Protein AF-A0A370BX02-F1 (afdb_monomer_lite)

Structure (mmCIF, N/CA/C/O backbone):
data_AF-A0A370BX02-F1
#
_entry.id   AF-A0A370BX02-F1
#
loop_
_atom_site.group_PDB
_atom_site.id
_atom_site.type_symbol
_atom_site.label_atom_id
_atom_site.label_alt_id
_atom_site.label_comp_id
_atom_site.labe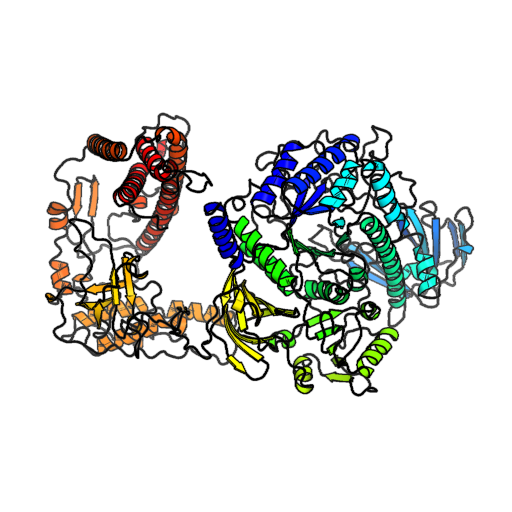l_asym_id
_atom_site.label_entity_id
_atom_site.label_seq_id
_atom_site.pdbx_PDB_ins_code
_atom_site.Cartn_x
_atom_site.Cartn_y
_atom_site.Cartn_z
_atom_site.occupancy
_atom_site.B_iso_or_equiv
_atom_site.auth_seq_id
_atom_site.auth_comp_id
_atom_site.auth_asym_id
_atom_site.auth_atom_id
_atom_site.pdbx_PDB_model_num
ATOM 1 N N . MET A 1 1 ? -16.563 -42.519 28.037 1.00 35.38 1 MET A N 1
ATOM 2 C CA . MET A 1 1 ? -17.013 -41.980 26.730 1.00 35.38 1 MET A CA 1
ATOM 3 C C . MET A 1 1 ? -17.790 -40.661 26.828 1.00 35.38 1 MET A C 1
ATOM 5 O O . MET A 1 1 ? -18.032 -40.059 25.797 1.00 35.38 1 MET A O 1
ATOM 9 N N . THR A 1 2 ? -18.139 -40.159 28.018 1.00 36.78 2 THR A N 1
ATOM 10 C CA . THR A 1 2 ? -19.047 -39.003 28.189 1.00 36.78 2 THR A CA 1
ATOM 11 C C . THR A 1 2 ? -18.362 -37.663 28.509 1.00 36.78 2 THR A C 1
ATOM 13 O O . THR A 1 2 ? -18.958 -36.626 28.247 1.00 36.78 2 THR A O 1
ATOM 16 N N . LEU A 1 3 ? -17.102 -37.643 28.977 1.00 26.48 3 LEU A N 1
ATOM 17 C CA . LEU A 1 3 ? -16.365 -36.387 29.235 1.00 26.48 3 LEU A CA 1
ATOM 18 C C . LEU A 1 3 ? -15.727 -35.763 27.975 1.00 26.48 3 LEU A C 1
ATOM 20 O O . LEU A 1 3 ? -15.732 -34.544 27.829 1.00 26.48 3 LEU A O 1
ATOM 24 N N . SER A 1 4 ? -15.242 -36.575 27.025 1.00 26.80 4 SER A N 1
ATOM 25 C CA . SER A 1 4 ? -14.606 -36.058 25.796 1.00 26.80 4 SER A CA 1
ATOM 26 C C . SER A 1 4 ? -15.608 -35.482 24.786 1.00 26.80 4 SER A C 1
ATOM 28 O O . SER A 1 4 ? -15.252 -34.630 23.975 1.00 26.80 4 SER A O 1
ATOM 30 N N . LEU A 1 5 ? -16.879 -35.893 24.862 1.00 26.78 5 LEU A N 1
ATOM 31 C CA . LEU A 1 5 ? -17.982 -35.312 24.089 1.00 26.78 5 LEU A CA 1
ATOM 32 C C . LEU A 1 5 ? -18.408 -33.936 24.626 1.00 26.78 5 LEU A C 1
ATOM 34 O O . LEU A 1 5 ? -18.742 -33.061 23.830 1.00 26.78 5 LEU A O 1
ATOM 38 N N . PHE A 1 6 ? -18.328 -33.716 25.943 1.00 28.06 6 PHE A N 1
ATOM 39 C CA . PHE A 1 6 ? -18.701 -32.445 26.574 1.00 28.06 6 PHE A CA 1
ATOM 40 C C . PHE A 1 6 ? -17.624 -31.365 26.366 1.00 28.06 6 PHE A C 1
ATOM 42 O O . PHE A 1 6 ? -17.943 -30.237 26.000 1.00 28.06 6 PHE A O 1
ATOM 49 N N . GLN A 1 7 ? -16.337 -31.728 26.460 1.00 29.47 7 GLN A N 1
ATOM 50 C CA . GLN A 1 7 ? -15.224 -30.825 26.118 1.00 29.47 7 GLN A CA 1
ATOM 51 C C . GLN A 1 7 ? -15.184 -30.474 24.620 1.00 29.47 7 GLN A C 1
ATOM 53 O O . GLN A 1 7 ? -14.936 -29.323 24.270 1.00 29.47 7 GLN A O 1
ATOM 58 N N . ARG A 1 8 ? -15.535 -31.413 23.724 1.00 27.91 8 ARG A N 1
ATOM 59 C CA . ARG A 1 8 ? -15.701 -31.120 22.285 1.00 27.91 8 ARG A CA 1
ATOM 60 C C . ARG A 1 8 ? -16.904 -30.222 21.977 1.00 27.91 8 ARG A C 1
ATOM 62 O O . ARG A 1 8 ? -16.869 -29.518 20.973 1.00 27.91 8 ARG A O 1
ATOM 69 N N . GLN A 1 9 ? -17.957 -30.228 22.799 1.00 27.72 9 GLN A N 1
ATOM 70 C CA . GLN A 1 9 ? -19.105 -29.323 22.640 1.00 27.72 9 GLN A CA 1
ATOM 71 C C . GLN A 1 9 ? -18.839 -27.911 23.180 1.00 27.72 9 GLN A C 1
ATOM 73 O O . GLN A 1 9 ? -19.318 -26.953 22.579 1.00 27.72 9 GLN A O 1
ATOM 78 N N . ILE A 1 10 ? -18.055 -27.768 24.254 1.00 30.91 10 ILE A N 1
ATOM 79 C CA . ILE A 1 10 ? -17.647 -26.458 24.792 1.00 30.91 10 ILE A CA 1
ATOM 80 C C . ILE A 1 10 ? -16.634 -25.784 23.855 1.00 30.91 10 ILE A C 1
ATOM 82 O O . ILE A 1 10 ? -16.853 -24.640 23.464 1.00 30.91 10 ILE A O 1
ATOM 86 N N . ALA A 1 11 ? -15.633 -26.525 23.363 1.00 28.28 11 ALA A N 1
ATOM 87 C CA . ALA A 1 11 ? -14.709 -26.022 22.343 1.00 28.28 11 ALA A CA 1
ATOM 88 C C . ALA A 1 11 ? -15.437 -25.644 21.039 1.00 28.28 11 ALA A C 1
ATOM 90 O O . ALA A 1 11 ? -15.126 -24.625 20.439 1.00 28.28 11 ALA A O 1
ATOM 91 N N . LYS A 1 12 ? -16.474 -26.392 20.625 1.00 27.23 12 LYS A N 1
ATOM 92 C CA . LYS A 1 12 ? -17.313 -26.016 19.471 1.00 27.23 12 LYS A CA 1
ATOM 93 C C . LYS A 1 12 ? -18.150 -24.752 19.695 1.00 27.23 12 LYS A C 1
ATOM 95 O O . LYS A 1 12 ? -18.431 -24.074 18.716 1.00 27.23 12 LYS A O 1
ATOM 100 N N . ARG A 1 13 ? -18.545 -24.426 20.933 1.00 28.53 13 ARG A N 1
ATOM 101 C CA . ARG A 1 13 ? -19.316 -23.207 21.246 1.00 28.53 13 ARG A CA 1
ATOM 102 C C . ARG A 1 13 ? -18.444 -21.949 21.322 1.00 28.53 13 ARG A C 1
ATOM 104 O O . ARG A 1 13 ? -18.872 -20.914 20.827 1.00 28.53 13 ARG A O 1
ATOM 111 N N . GLU A 1 14 ? -17.223 -22.025 21.854 1.00 29.59 14 GLU A N 1
ATOM 112 C CA . GLU A 1 14 ? -16.272 -20.893 21.811 1.00 29.59 14 GLU A CA 1
ATOM 113 C C . GLU A 1 14 ? -15.730 -20.641 20.396 1.00 29.59 14 GLU A C 1
ATOM 115 O O . GLU A 1 14 ? -15.599 -19.496 19.966 1.00 29.59 14 GLU A O 1
ATOM 120 N N . VAL A 1 15 ? -15.523 -21.710 19.623 1.00 34.94 15 VAL A N 1
ATOM 121 C CA . VAL A 1 15 ? -15.152 -21.643 18.200 1.00 34.94 15 VAL A CA 1
ATOM 122 C C . VAL A 1 15 ? -16.305 -21.131 17.317 1.00 34.94 15 VAL A C 1
ATOM 124 O O . VAL A 1 15 ? -16.055 -20.593 16.245 1.00 34.94 15 VAL A O 1
ATOM 127 N N . GLN A 1 16 ? -17.563 -21.224 17.767 1.00 34.34 16 GLN A N 1
ATOM 128 C CA . GLN A 1 16 ? -18.722 -20.661 17.059 1.00 34.34 16 GLN A CA 1
ATOM 129 C C . GLN A 1 16 ? -18.902 -19.149 17.259 1.00 34.34 16 GLN A C 1
ATOM 131 O O . GLN A 1 16 ? -19.553 -18.531 16.428 1.00 34.34 16 GLN A O 1
ATOM 136 N N . ASN A 1 17 ? -18.330 -18.519 18.291 1.00 40.81 17 ASN A N 1
ATOM 137 C CA . ASN A 1 17 ? -18.466 -17.064 18.497 1.00 40.81 17 ASN A CA 1
ATOM 138 C C . ASN A 1 17 ? -17.300 -16.247 17.921 1.00 40.81 17 ASN A C 1
ATOM 140 O O . ASN A 1 17 ? -17.498 -15.087 17.555 1.00 40.81 17 ASN A O 1
ATOM 144 N N . ASN A 1 18 ? -16.127 -16.861 17.765 1.00 42.94 18 ASN A N 1
ATOM 145 C CA . ASN A 1 18 ? -14.965 -16.254 17.124 1.00 42.94 18 ASN A CA 1
ATOM 146 C C . ASN A 1 18 ? -14.887 -16.682 15.658 1.00 42.94 18 ASN A C 1
ATOM 148 O O . ASN A 1 18 ? -14.786 -17.871 15.360 1.00 42.94 18 ASN A O 1
ATOM 152 N N . PHE A 1 19 ? -14.868 -15.731 14.724 1.00 51.62 19 PHE A N 1
ATOM 153 C CA . PHE A 1 19 ? -14.589 -16.054 13.325 1.00 51.62 19 PHE A CA 1
ATOM 154 C C . PHE A 1 19 ? -13.078 -16.298 13.150 1.00 51.62 19 PHE A C 1
ATOM 156 O O . PHE A 1 19 ? -12.343 -15.398 12.765 1.00 51.62 19 PHE A O 1
ATOM 163 N N . ARG A 1 20 ? -12.596 -17.489 13.542 1.00 41.66 20 ARG A N 1
ATOM 164 C CA . ARG A 1 20 ? -11.172 -17.890 13.475 1.00 41.66 20 ARG A CA 1
ATOM 165 C C . ARG A 1 20 ? -10.855 -18.966 12.433 1.00 41.66 20 ARG A C 1
ATOM 167 O O . ARG A 1 20 ? -9.690 -19.179 12.145 1.00 41.66 20 ARG A O 1
ATOM 174 N N . ILE A 1 21 ? -11.850 -19.663 11.884 1.00 36.03 21 ILE A N 1
ATOM 175 C CA . ILE A 1 21 ? -11.594 -20.981 11.271 1.00 36.03 21 ILE A CA 1
ATOM 176 C C . ILE A 1 21 ? -11.013 -20.905 9.846 1.00 36.03 21 ILE A C 1
ATOM 178 O O . ILE A 1 21 ? -10.397 -21.873 9.434 1.00 36.03 21 ILE A O 1
ATOM 182 N N . ASN A 1 22 ? -11.122 -19.780 9.127 1.00 42.06 22 ASN A N 1
ATOM 183 C CA . ASN A 1 22 ? -10.590 -19.613 7.760 1.00 42.06 22 ASN A CA 1
ATOM 184 C C . ASN A 1 22 ? -10.133 -18.157 7.508 1.00 42.06 22 ASN A C 1
ATOM 186 O O . ASN A 1 22 ? -10.626 -17.501 6.589 1.00 42.06 22 ASN A O 1
ATOM 190 N N . ILE A 1 23 ? -9.293 -17.587 8.378 1.00 55.75 23 ILE A N 1
ATOM 191 C CA . ILE A 1 23 ? -8.802 -16.212 8.185 1.00 55.75 23 ILE A CA 1
ATOM 192 C C . ILE A 1 23 ? -7.675 -16.231 7.140 1.00 55.75 23 ILE A C 1
ATOM 194 O O . ILE A 1 23 ? -6.760 -17.043 7.248 1.00 55.75 23 ILE A O 1
ATOM 198 N N . ILE A 1 24 ? -7.744 -15.349 6.136 1.00 61.44 24 ILE A N 1
ATOM 199 C CA . ILE A 1 24 ? -6.665 -15.186 5.153 1.00 61.44 24 ILE A CA 1
ATOM 200 C C . ILE A 1 24 ? -5.444 -14.576 5.847 1.00 61.44 24 ILE A C 1
ATOM 202 O O . ILE A 1 24 ? -5.585 -13.529 6.488 1.00 61.44 24 ILE A O 1
ATOM 206 N N . PRO A 1 25 ? -4.267 -15.202 5.721 1.00 67.50 25 PRO A N 1
ATOM 207 C CA . PRO A 1 25 ? -3.107 -14.821 6.505 1.00 67.50 25 PRO A CA 1
ATOM 208 C C . PRO A 1 25 ? -2.497 -13.486 6.077 1.00 67.50 25 PRO A C 1
ATOM 210 O O . PRO A 1 25 ? -2.468 -13.159 4.890 1.00 67.50 25 PRO A O 1
ATOM 213 N N . THR A 1 26 ? -1.993 -12.711 7.039 1.00 76.44 26 THR A N 1
ATOM 214 C CA . THR A 1 26 ? -0.966 -11.691 6.769 1.00 76.44 26 THR A CA 1
ATOM 215 C C . THR A 1 26 ? 0.343 -12.401 6.431 1.00 76.44 26 THR A C 1
ATOM 217 O O . THR A 1 26 ? 0.683 -13.398 7.081 1.00 76.44 26 THR A O 1
ATOM 220 N N . LEU A 1 27 ? 1.050 -11.902 5.417 1.00 83.88 27 LEU A N 1
ATOM 221 C CA . LEU A 1 27 ? 2.333 -12.444 4.972 1.00 83.88 27 LEU A CA 1
ATOM 222 C C . LEU A 1 27 ? 3.470 -11.516 5.392 1.00 83.88 27 LEU A C 1
ATOM 224 O O . LEU A 1 27 ? 3.267 -10.318 5.597 1.00 83.88 27 LEU A O 1
ATOM 228 N N . PHE A 1 28 ? 4.664 -12.084 5.487 1.00 85.25 28 PHE A N 1
ATOM 229 C CA . PHE A 1 28 ? 5.915 -11.350 5.631 1.00 85.25 28 PHE A CA 1
ATOM 230 C C . PHE A 1 28 ? 6.824 -11.686 4.462 1.00 85.25 28 PHE A C 1
ATOM 232 O O . PHE A 1 28 ? 6.958 -12.862 4.125 1.00 85.25 28 PHE A O 1
ATOM 239 N N . TYR A 1 29 ? 7.522 -10.690 3.932 1.00 80.31 29 TYR A N 1
ATOM 240 C CA . TYR A 1 29 ? 8.796 -10.966 3.282 1.00 80.31 29 TYR A CA 1
ATOM 241 C C . TYR A 1 29 ? 9.764 -11.518 4.326 1.00 80.31 29 TYR A C 1
ATOM 243 O O . TYR A 1 29 ? 9.875 -10.947 5.406 1.00 80.31 29 TYR A O 1
ATOM 251 N N . ILE A 1 30 ? 10.463 -12.610 4.036 1.00 85.50 30 ILE A N 1
ATOM 252 C CA . ILE A 1 30 ? 11.572 -13.101 4.857 1.00 85.50 30 ILE A CA 1
ATOM 253 C C . ILE A 1 30 ? 12.849 -12.934 4.049 1.00 85.50 30 ILE A C 1
ATOM 255 O O . ILE A 1 30 ? 13.083 -13.646 3.071 1.00 85.50 30 ILE A O 1
ATOM 259 N N . TYR A 1 31 ? 13.677 -11.993 4.491 1.00 86.06 31 TYR A N 1
ATOM 260 C CA . TYR A 1 31 ? 14.914 -11.629 3.824 1.00 86.06 31 TYR A CA 1
ATOM 261 C C . TYR A 1 31 ? 16.093 -12.408 4.395 1.00 86.06 31 TYR A C 1
ATOM 263 O O . TYR A 1 31 ? 16.469 -12.246 5.563 1.00 86.06 31 TYR A O 1
ATOM 271 N N . ILE A 1 32 ? 16.723 -13.203 3.534 1.00 89.44 32 ILE A N 1
ATOM 272 C CA . ILE A 1 32 ? 18.029 -13.807 3.798 1.00 89.44 32 ILE A CA 1
ATOM 273 C C . ILE A 1 32 ? 19.090 -13.102 2.957 1.00 89.44 32 ILE A C 1
ATOM 275 O O . ILE A 1 32 ? 18.856 -12.764 1.798 1.00 89.44 32 ILE A O 1
ATOM 279 N N . SER A 1 33 ? 20.263 -12.874 3.543 1.00 83.31 33 SER A N 1
ATOM 280 C CA . SER A 1 33 ? 21.384 -12.240 2.851 1.00 83.31 33 SER A CA 1
ATOM 281 C C . SER A 1 33 ? 21.959 -13.133 1.758 1.00 83.31 33 SER A C 1
ATOM 283 O O . SER A 1 33 ? 22.195 -12.655 0.657 1.00 83.31 33 SER A O 1
ATOM 285 N N . ASP A 1 34 ? 22.203 -14.407 2.077 1.00 88.25 34 ASP A N 1
ATOM 286 C CA . ASP A 1 34 ? 22.691 -15.456 1.184 1.00 88.25 34 ASP A CA 1
ATOM 287 C C . ASP A 1 34 ? 22.549 -16.846 1.820 1.00 88.25 34 ASP A C 1
ATOM 289 O O . ASP A 1 34 ? 22.066 -16.969 2.945 1.00 88.25 34 ASP A O 1
ATOM 293 N N . ALA A 1 35 ? 22.970 -17.906 1.122 1.00 91.88 35 ALA A N 1
ATOM 294 C CA . ALA A 1 35 ? 22.881 -19.268 1.646 1.00 91.88 35 ALA A CA 1
ATOM 295 C C . ALA A 1 35 ? 24.028 -19.694 2.590 1.00 91.88 35 ALA A C 1
ATOM 297 O O . ALA A 1 35 ? 24.109 -20.866 2.956 1.00 91.88 35 ALA A O 1
ATOM 298 N N . SER A 1 36 ? 24.927 -18.783 2.977 1.00 90.88 36 SER A N 1
ATOM 299 C CA . SER A 1 36 ? 25.966 -19.030 3.991 1.00 90.88 36 SER A CA 1
ATOM 300 C C . SER A 1 36 ? 25.440 -18.880 5.425 1.00 90.88 36 SER A C 1
ATOM 302 O O . SER A 1 36 ? 26.126 -19.258 6.378 1.00 90.88 36 SER A O 1
ATOM 304 N N . VAL A 1 37 ? 24.225 -18.343 5.585 1.00 91.19 37 VAL A N 1
ATOM 305 C CA . VAL A 1 37 ? 23.530 -18.205 6.873 1.00 91.19 37 VAL A CA 1
ATOM 306 C C . VAL A 1 37 ? 23.152 -19.563 7.478 1.00 91.19 37 VAL A C 1
ATOM 308 O O . VAL A 1 37 ? 23.023 -20.569 6.779 1.00 91.19 37 VAL A O 1
ATOM 311 N N . ASP A 1 38 ? 22.939 -19.602 8.796 1.00 93.31 38 ASP A N 1
ATOM 312 C CA . ASP A 1 38 ? 22.538 -20.831 9.482 1.00 93.31 38 ASP A CA 1
ATOM 313 C C . ASP A 1 38 ? 21.083 -21.194 9.156 1.00 93.31 38 ASP A C 1
ATOM 315 O O . ASP A 1 38 ? 20.138 -20.480 9.500 1.00 93.31 38 ASP A O 1
ATOM 319 N N . THR A 1 39 ? 20.899 -22.357 8.530 1.00 95.88 39 THR A N 1
ATOM 320 C CA . THR A 1 39 ? 19.584 -22.861 8.119 1.00 95.88 39 THR A CA 1
ATOM 321 C C . THR A 1 39 ? 18.624 -23.035 9.295 1.00 95.88 39 THR A C 1
ATOM 323 O O . THR A 1 39 ? 17.431 -22.779 9.146 1.00 95.88 39 THR A O 1
ATOM 326 N N . ASN A 1 40 ? 19.112 -23.446 10.472 1.00 96.44 40 ASN A N 1
ATOM 327 C CA . ASN A 1 40 ? 18.238 -23.645 11.633 1.00 96.44 40 ASN A CA 1
ATOM 328 C C . ASN A 1 40 ? 17.666 -22.319 12.137 1.00 96.44 40 ASN A C 1
ATOM 330 O O . ASN A 1 40 ? 16.522 -22.271 12.578 1.00 96.44 40 ASN A O 1
ATOM 334 N N . THR A 1 41 ? 18.445 -21.245 12.045 1.00 94.75 41 THR A N 1
ATOM 335 C CA . THR A 1 41 ? 17.987 -19.907 12.408 1.00 94.75 41 THR A CA 1
ATOM 336 C C . THR A 1 41 ? 16.933 -19.397 11.425 1.00 94.75 41 THR A C 1
ATOM 338 O O . THR A 1 41 ? 15.913 -18.891 11.873 1.00 94.75 41 THR A O 1
ATOM 341 N N . VAL A 1 42 ? 17.085 -19.640 10.115 1.00 94.50 42 VAL A N 1
ATOM 342 C CA . VAL A 1 42 ? 16.025 -19.339 9.126 1.00 94.50 42 VAL A CA 1
ATOM 343 C C . VAL A 1 42 ? 14.733 -20.102 9.450 1.00 94.50 42 VAL A C 1
ATOM 345 O O . VAL A 1 42 ? 13.658 -19.514 9.482 1.00 94.50 42 VAL A O 1
ATOM 348 N N . VAL A 1 43 ? 14.826 -21.403 9.751 1.00 95.75 43 VAL A N 1
ATOM 349 C CA . VAL A 1 43 ? 13.666 -22.217 10.165 1.00 95.75 43 VAL A CA 1
ATOM 350 C C . VAL A 1 43 ? 13.008 -21.649 11.422 1.00 95.75 43 VAL A C 1
ATOM 352 O O . VAL A 1 43 ? 11.785 -21.543 11.470 1.00 95.75 43 VAL A O 1
ATOM 355 N N . LYS A 1 44 ? 13.807 -21.245 12.411 1.00 95.00 44 LYS A N 1
ATOM 356 C CA . LYS A 1 44 ? 13.319 -20.643 13.651 1.00 95.00 44 LYS A CA 1
ATOM 357 C C . LYS A 1 44 ? 12.632 -19.294 13.409 1.00 95.00 44 LYS A C 1
ATOM 359 O O . LYS A 1 44 ? 11.590 -19.042 14.002 1.00 95.00 44 LYS A O 1
ATOM 364 N N . ASP A 1 45 ? 13.172 -18.457 12.528 1.00 93.19 45 ASP A N 1
ATOM 365 C CA . ASP A 1 45 ? 12.581 -17.164 12.165 1.00 93.19 45 ASP A CA 1
ATOM 366 C C . ASP A 1 45 ? 11.177 -17.342 11.563 1.00 93.19 45 ASP A C 1
ATOM 368 O O . ASP A 1 45 ? 10.255 -16.598 11.908 1.00 93.19 45 ASP A O 1
ATOM 372 N N . ILE A 1 46 ? 11.000 -18.380 10.738 1.00 92.75 46 ILE A N 1
ATOM 373 C CA . ILE A 1 46 ? 9.707 -18.784 10.165 1.00 92.75 46 ILE A CA 1
ATOM 374 C C . ILE A 1 46 ? 8.746 -19.264 11.262 1.00 92.75 46 ILE A C 1
ATOM 376 O O . ILE A 1 46 ? 7.584 -18.854 11.303 1.00 92.75 46 ILE A O 1
ATOM 380 N N . GLU A 1 47 ? 9.218 -20.121 12.171 1.00 93.31 47 GLU A N 1
ATOM 381 C CA . GLU A 1 47 ? 8.415 -20.620 13.295 1.00 93.31 47 GLU A CA 1
ATOM 382 C C . GLU A 1 47 ? 7.960 -19.485 14.227 1.00 93.31 47 GLU A C 1
ATOM 384 O O . GLU A 1 47 ? 6.804 -19.467 14.659 1.00 93.31 47 GLU A O 1
ATOM 389 N N . GLU A 1 48 ? 8.829 -18.509 14.508 1.00 92.25 48 GLU A N 1
ATOM 390 C CA . GLU A 1 48 ? 8.502 -17.337 15.326 1.00 92.25 48 GLU A CA 1
ATOM 391 C C . GLU A 1 48 ? 7.482 -16.417 14.637 1.00 92.25 48 GLU A C 1
ATOM 393 O O . GLU A 1 48 ? 6.562 -15.931 15.302 1.00 92.25 48 GLU A O 1
ATOM 398 N N . ALA A 1 49 ? 7.585 -16.215 13.318 1.00 90.81 49 ALA A N 1
ATOM 399 C CA . ALA A 1 49 ? 6.580 -15.478 12.549 1.00 90.81 49 ALA A CA 1
ATOM 400 C C . ALA A 1 49 ? 5.205 -16.160 12.640 1.00 90.81 49 ALA A C 1
ATOM 402 O O . ALA A 1 49 ? 4.190 -15.519 12.939 1.00 90.81 49 ALA A O 1
ATOM 403 N N . GLY A 1 50 ? 5.176 -17.484 12.461 1.00 89.19 50 GLY A N 1
ATOM 404 C CA . GLY A 1 50 ? 3.970 -18.290 12.644 1.00 89.19 50 GLY A CA 1
ATOM 405 C C . GLY A 1 50 ? 3.388 -18.169 14.057 1.00 89.19 50 GLY A C 1
ATOM 406 O O . GLY A 1 50 ? 2.173 -18.040 14.225 1.00 89.19 50 GLY A O 1
ATOM 407 N N . ALA A 1 51 ? 4.240 -18.132 15.086 1.00 89.75 51 ALA A N 1
ATOM 408 C CA . ALA A 1 51 ? 3.821 -18.044 16.485 1.00 89.75 51 ALA A CA 1
ATOM 409 C C . ALA A 1 51 ? 3.078 -16.739 16.829 1.00 89.75 51 ALA A C 1
ATOM 411 O O . ALA A 1 51 ? 2.192 -16.755 17.688 1.00 89.75 51 ALA A O 1
ATOM 412 N N . ILE A 1 52 ? 3.382 -15.627 16.148 1.00 88.75 52 ILE A N 1
ATOM 413 C CA . ILE A 1 52 ? 2.672 -14.348 16.333 1.00 88.75 52 ILE A CA 1
ATOM 414 C C . ILE A 1 52 ? 1.436 -14.195 15.432 1.00 88.75 52 ILE A C 1
ATOM 416 O O . ILE A 1 52 ? 0.711 -13.203 15.548 1.00 88.75 52 ILE A O 1
ATOM 420 N N . GLY A 1 53 ? 1.144 -15.183 14.582 1.00 86.38 53 GLY A N 1
ATOM 421 C CA . GLY A 1 53 ? -0.051 -15.222 13.740 1.00 86.38 53 GLY A CA 1
ATOM 422 C C . GLY A 1 53 ? 0.176 -14.864 12.272 1.00 86.38 53 GLY A C 1
ATOM 423 O O . GLY A 1 53 ? -0.813 -14.683 11.558 1.00 86.38 53 GLY A O 1
ATOM 424 N N . ALA A 1 54 ? 1.428 -14.775 11.802 1.00 87.88 54 ALA A N 1
ATOM 425 C CA . ALA A 1 54 ? 1.686 -14.837 10.365 1.00 87.88 54 ALA A CA 1
ATOM 426 C C . ALA A 1 54 ? 1.153 -16.175 9.848 1.00 87.88 54 ALA A C 1
ATOM 428 O O . ALA A 1 54 ? 1.379 -17.211 10.468 1.00 87.88 54 ALA A O 1
ATOM 429 N N . GLY A 1 55 ? 0.442 -16.181 8.726 1.00 83.44 55 GLY A N 1
ATOM 430 C CA . GLY A 1 55 ? 0.004 -17.455 8.140 1.00 83.44 55 GLY A CA 1
ATOM 431 C C . GLY A 1 55 ? 0.550 -17.700 6.745 1.00 83.44 55 GLY A C 1
ATOM 432 O O . GLY A 1 55 ? 0.110 -18.629 6.078 1.00 83.44 55 GLY A O 1
ATOM 433 N N . GLY A 1 56 ? 1.504 -16.881 6.314 1.00 88.06 56 GLY A N 1
ATOM 434 C CA . GLY A 1 56 ? 2.279 -17.097 5.111 1.00 88.06 56 GLY A CA 1
ATOM 435 C C . GLY A 1 56 ? 3.555 -16.275 5.122 1.00 88.06 56 GLY A C 1
ATOM 436 O O . GLY A 1 56 ? 3.724 -15.387 5.960 1.00 88.06 56 GLY A O 1
ATOM 437 N N . MET A 1 57 ? 4.433 -16.567 4.179 1.00 90.38 57 MET A N 1
ATOM 438 C CA . MET A 1 57 ? 5.654 -15.807 3.968 1.00 90.38 57 MET A CA 1
ATOM 439 C C . MET A 1 57 ? 6.049 -15.820 2.506 1.00 90.38 57 MET A C 1
ATOM 441 O O . MET A 1 57 ? 5.663 -16.727 1.770 1.00 90.38 57 MET A O 1
ATOM 445 N N . GLU A 1 58 ? 6.886 -14.862 2.154 1.00 91.06 58 GLU A N 1
ATOM 446 C CA . GLU A 1 58 ? 7.577 -14.820 0.888 1.00 91.06 58 GLU A CA 1
ATOM 447 C C . GLU A 1 58 ? 9.086 -14.867 1.122 1.00 91.06 58 GLU A C 1
ATOM 449 O O . GLU A 1 58 ? 9.662 -13.961 1.726 1.00 91.06 58 GLU A O 1
ATOM 454 N N . LEU A 1 59 ? 9.731 -15.963 0.718 1.00 92.94 59 LEU A N 1
ATOM 455 C CA . LEU A 1 59 ? 11.168 -16.123 0.929 1.00 92.94 59 LEU A CA 1
ATOM 456 C C . LEU A 1 59 ? 11.950 -15.407 -0.176 1.00 92.94 59 LEU A C 1
ATOM 458 O O . LEU A 1 59 ? 11.831 -15.762 -1.352 1.00 92.94 59 LEU A O 1
ATOM 462 N N . LEU A 1 60 ? 12.809 -14.467 0.225 1.00 90.44 60 LEU A N 1
ATOM 463 C CA . LEU A 1 60 ? 13.571 -13.626 -0.691 1.00 90.44 60 LEU A CA 1
ATOM 464 C C . LEU A 1 60 ? 15.059 -13.588 -0.318 1.00 90.44 60 LEU A C 1
ATOM 466 O O . LEU A 1 60 ? 15.447 -13.222 0.794 1.00 90.44 60 LEU A O 1
ATOM 470 N N . GLY A 1 61 ? 15.916 -13.950 -1.275 1.00 89.38 61 GLY A N 1
ATOM 471 C CA . GLY A 1 61 ? 17.363 -13.747 -1.177 1.00 89.38 61 GLY A CA 1
ATOM 472 C C . GLY A 1 61 ? 17.720 -12.305 -1.529 1.00 89.38 61 GLY A C 1
ATOM 473 O O . GLY A 1 61 ? 17.885 -11.988 -2.708 1.00 89.38 61 GLY A O 1
ATOM 474 N N . LEU A 1 62 ? 17.822 -11.426 -0.527 1.00 85.50 62 LEU A N 1
ATOM 475 C CA . LEU A 1 62 ? 18.134 -10.008 -0.720 1.00 85.50 62 LEU A CA 1
ATOM 476 C C . LEU A 1 62 ? 19.648 -9.816 -0.681 1.00 85.50 62 LEU A C 1
ATOM 478 O O . LEU A 1 62 ? 20.248 -9.404 0.313 1.00 85.50 62 LEU A O 1
ATOM 482 N N . TYR A 1 63 ? 20.275 -10.088 -1.817 1.00 85.69 63 TYR A N 1
ATOM 483 C CA . TYR A 1 63 ? 21.721 -10.031 -2.021 1.00 85.69 63 TYR A CA 1
ATOM 484 C C . TYR A 1 63 ? 22.290 -8.599 -2.086 1.00 85.69 63 TYR A C 1
ATOM 486 O O . TYR A 1 63 ? 23.306 -8.351 -2.738 1.00 85.69 63 TYR A O 1
ATOM 494 N N . ASN A 1 64 ? 21.610 -7.627 -1.460 1.00 78.75 64 ASN A N 1
ATOM 495 C CA . ASN A 1 64 ? 21.939 -6.198 -1.455 1.00 78.75 64 ASN A CA 1
ATOM 496 C C . ASN A 1 64 ? 22.358 -5.659 -2.837 1.00 78.75 64 ASN A C 1
ATOM 498 O O . ASN A 1 64 ? 23.259 -4.821 -2.937 1.00 78.75 64 ASN A O 1
ATOM 502 N N . TYR A 1 65 ? 21.707 -6.148 -3.902 1.00 77.62 65 TYR A N 1
ATOM 503 C CA . TYR A 1 65 ? 21.895 -5.676 -5.275 1.00 77.62 65 TYR A CA 1
ATOM 504 C C . TYR A 1 65 ? 23.355 -5.775 -5.755 1.00 77.62 65 TYR A C 1
ATOM 506 O O . TYR A 1 65 ? 23.882 -4.840 -6.362 1.00 77.62 65 TYR A O 1
ATOM 514 N N . GLY A 1 66 ? 24.056 -6.859 -5.405 1.00 76.00 66 GLY A N 1
ATOM 515 C CA . GLY A 1 66 ? 25.471 -7.038 -5.776 1.00 76.00 66 GLY A CA 1
ATOM 516 C C . GLY A 1 66 ? 26.409 -6.052 -5.080 1.00 76.00 66 GLY A C 1
ATOM 517 O O . GLY A 1 66 ? 27.540 -5.831 -5.496 1.00 76.00 66 GLY A O 1
ATOM 518 N N . GLY A 1 67 ? 25.927 -5.434 -4.006 1.00 73.56 67 GLY A N 1
ATOM 519 C CA . GLY A 1 67 ? 26.646 -4.446 -3.227 1.00 73.56 67 GLY A CA 1
ATOM 520 C C . GLY A 1 67 ? 26.472 -2.995 -3.688 1.00 73.56 67 GLY A C 1
ATOM 521 O O . GLY A 1 67 ? 27.215 -2.122 -3.233 1.00 73.56 67 GLY A O 1
ATOM 522 N N . SER A 1 68 ? 25.500 -2.714 -4.566 1.00 74.44 68 SER A N 1
ATOM 523 C CA . SER A 1 68 ? 25.202 -1.344 -5.007 1.00 74.44 68 SER A CA 1
ATOM 524 C C . SER A 1 68 ? 24.618 -0.469 -3.889 1.00 74.44 68 SER A C 1
ATOM 526 O O . SER A 1 68 ? 24.875 0.734 -3.864 1.00 74.44 68 SER A O 1
ATOM 528 N N . LEU A 1 69 ? 23.898 -1.073 -2.934 1.00 72.12 69 LEU A N 1
ATOM 529 C CA . LEU A 1 69 ? 23.368 -0.388 -1.750 1.00 72.12 69 LEU A CA 1
ATOM 530 C C . LEU A 1 69 ? 24.382 -0.307 -0.602 1.00 72.12 69 LEU A C 1
ATOM 532 O O . LEU A 1 69 ? 24.484 0.728 0.053 1.00 72.12 69 LEU A O 1
ATOM 536 N N . ALA A 1 70 ? 25.173 -1.359 -0.378 1.00 73.06 70 ALA A N 1
ATOM 537 C CA . ALA A 1 70 ? 26.411 -1.258 0.392 1.00 73.06 70 ALA A CA 1
ATOM 538 C C . ALA A 1 70 ? 27.381 -2.400 0.061 1.00 73.06 70 ALA A C 1
ATOM 540 O O . ALA A 1 70 ? 26.953 -3.423 -0.460 1.00 73.06 70 ALA A O 1
ATOM 541 N N . PRO A 1 71 ? 28.678 -2.260 0.388 1.00 75.06 71 PRO A N 1
ATOM 542 C CA . PRO A 1 71 ? 29.717 -3.169 -0.081 1.00 75.06 71 PRO A CA 1
ATOM 543 C C . PRO A 1 71 ? 29.442 -4.645 0.223 1.00 75.06 71 PRO A C 1
ATOM 545 O O . PRO A 1 71 ? 28.993 -4.990 1.318 1.00 75.06 71 PRO A O 1
ATOM 548 N N . GLN A 1 72 ? 29.808 -5.513 -0.725 1.00 75.06 72 GLN A N 1
ATOM 549 C CA . GLN A 1 72 ? 29.783 -6.964 -0.548 1.00 75.06 72 GLN A CA 1
ATOM 550 C C . GLN A 1 72 ? 30.523 -7.366 0.749 1.00 75.06 72 GLN A C 1
ATOM 552 O O . GLN A 1 72 ? 31.635 -6.878 1.001 1.00 75.06 72 GLN A O 1
ATOM 557 N N . PRO A 1 73 ? 29.951 -8.262 1.575 1.00 73.44 73 PRO A N 1
ATOM 558 C CA . PRO A 1 73 ? 30.622 -8.783 2.760 1.00 73.44 73 PRO A CA 1
ATOM 559 C C . PRO A 1 73 ? 31.958 -9.451 2.417 1.00 73.44 73 PRO A C 1
ATOM 561 O O . PRO A 1 73 ? 32.089 -10.129 1.397 1.00 73.44 73 PRO A O 1
ATOM 564 N N . ALA A 1 74 ? 32.969 -9.299 3.278 1.00 72.06 74 ALA A N 1
ATOM 565 C CA . ALA A 1 74 ? 34.268 -9.906 3.008 1.00 72.06 74 ALA A CA 1
ATOM 566 C C . ALA A 1 74 ? 34.172 -11.437 3.123 1.00 72.06 74 ALA A C 1
ATOM 568 O O . ALA A 1 74 ? 33.894 -11.959 4.202 1.00 72.06 74 ALA A O 1
ATOM 569 N N . GLY A 1 75 ? 34.447 -12.135 2.017 1.00 69.50 75 GLY A N 1
ATOM 570 C CA . GLY A 1 75 ? 34.346 -13.593 1.921 1.00 69.50 75 GLY A CA 1
ATOM 571 C C . GLY A 1 75 ? 32.990 -14.119 1.442 1.00 69.50 75 GLY A C 1
ATOM 572 O O . GLY A 1 75 ? 32.799 -15.330 1.488 1.00 69.50 75 GLY A O 1
ATOM 573 N N . ALA A 1 76 ? 32.071 -13.253 0.994 1.00 79.00 76 ALA A N 1
ATOM 574 C CA . ALA A 1 76 ? 30.897 -13.707 0.251 1.00 79.00 76 ALA A CA 1
ATOM 575 C C . ALA A 1 76 ? 31.347 -14.470 -1.008 1.00 79.00 76 ALA A C 1
ATOM 577 O O . ALA A 1 76 ? 32.244 -14.012 -1.712 1.00 79.00 76 ALA A O 1
ATOM 578 N N . ASP A 1 77 ? 30.746 -15.636 -1.235 1.00 85.44 77 ASP A N 1
ATOM 579 C CA . ASP A 1 77 ? 31.021 -16.537 -2.357 1.00 85.44 77 ASP A CA 1
ATOM 580 C C . ASP A 1 77 ? 29.682 -16.898 -2.990 1.00 85.44 77 ASP A C 1
ATOM 582 O O . ASP A 1 77 ? 28.945 -17.769 -2.517 1.00 85.44 77 ASP A O 1
ATOM 586 N N . TRP A 1 78 ? 29.341 -16.164 -4.035 1.00 85.19 78 TRP A N 1
ATOM 587 C CA . TRP A 1 78 ? 28.034 -16.262 -4.663 1.00 85.19 78 TRP A CA 1
ATOM 588 C C . TRP A 1 78 ? 27.922 -17.466 -5.587 1.00 85.19 78 TRP A C 1
ATOM 590 O O . TRP A 1 78 ? 26.832 -18.013 -5.747 1.00 85.19 78 TRP A O 1
ATOM 600 N N . ALA A 1 79 ? 29.047 -17.933 -6.126 1.00 87.75 79 ALA A N 1
ATOM 601 C CA . ALA A 1 79 ? 29.083 -19.171 -6.890 1.00 87.75 79 ALA A CA 1
ATOM 602 C C . ALA A 1 79 ? 28.721 -20.387 -6.013 1.00 87.75 79 ALA A C 1
ATOM 604 O O . ALA A 1 79 ? 28.150 -21.361 -6.508 1.00 87.75 79 ALA A O 1
ATOM 605 N N . THR A 1 80 ? 29.003 -20.318 -4.706 1.00 90.44 80 THR A N 1
ATOM 606 C CA . THR A 1 80 ? 28.635 -21.358 -3.734 1.00 90.44 80 THR A CA 1
ATOM 607 C C . THR A 1 80 ? 27.279 -21.104 -3.064 1.00 90.44 80 THR A C 1
ATOM 609 O O . THR A 1 80 ? 26.478 -22.034 -2.945 1.00 90.44 80 THR A O 1
ATOM 612 N N . TYR A 1 81 ? 26.991 -19.874 -2.626 1.00 91.25 81 TYR A N 1
ATOM 613 C CA . TYR A 1 81 ? 25.838 -19.544 -1.765 1.00 91.25 81 TYR A CA 1
ATOM 614 C C . TYR A 1 81 ? 24.742 -18.698 -2.443 1.00 91.25 81 TYR A C 1
ATOM 616 O O . TYR A 1 81 ? 23.798 -18.256 -1.782 1.00 91.25 81 TYR A O 1
ATOM 624 N N . GLY A 1 82 ? 24.871 -18.441 -3.745 1.00 90.88 82 GLY A N 1
ATOM 625 C CA . GLY A 1 82 ? 23.906 -17.684 -4.537 1.00 90.88 82 GLY A CA 1
ATOM 626 C C . GLY A 1 82 ? 22.624 -18.452 -4.857 1.00 90.88 82 GLY A C 1
ATOM 627 O O . GLY A 1 82 ? 22.453 -19.624 -4.522 1.00 90.88 82 GLY A O 1
ATOM 628 N N . PHE A 1 83 ? 21.697 -17.765 -5.515 1.00 94.25 83 PHE A N 1
ATOM 629 C CA . PHE A 1 83 ? 20.379 -18.294 -5.849 1.00 94.25 83 PHE A CA 1
ATOM 630 C C . PHE A 1 83 ? 20.470 -19.540 -6.743 1.00 94.25 83 PHE A C 1
ATOM 632 O O . PHE A 1 83 ? 21.203 -19.555 -7.730 1.00 94.25 83 PHE A O 1
ATOM 639 N N . GLY A 1 84 ? 19.724 -20.589 -6.391 1.00 94.69 84 GLY A N 1
ATOM 640 C CA . GLY A 1 84 ? 19.674 -21.865 -7.117 1.00 94.69 84 GLY A CA 1
ATOM 641 C C . GLY A 1 84 ? 20.915 -22.760 -7.000 1.00 94.69 84 GLY A C 1
ATOM 642 O O . GLY A 1 84 ? 20.957 -23.823 -7.622 1.00 94.69 84 GLY A O 1
ATOM 643 N N . THR A 1 85 ? 21.921 -22.388 -6.201 1.00 95.38 85 THR A N 1
ATOM 644 C CA . THR A 1 85 ? 23.026 -23.302 -5.879 1.00 95.38 85 THR A CA 1
ATOM 645 C C . THR A 1 85 ? 22.550 -24.425 -4.943 1.00 95.38 85 THR A C 1
ATOM 647 O O . THR A 1 85 ? 21.528 -24.290 -4.262 1.00 95.38 85 THR A O 1
ATOM 650 N N . PRO A 1 86 ? 23.305 -25.536 -4.809 1.00 96.19 86 PRO A N 1
ATOM 651 C CA . PRO A 1 86 ? 22.968 -26.583 -3.844 1.00 96.19 86 PRO A CA 1
ATOM 652 C C . PRO A 1 86 ? 22.824 -26.087 -2.394 1.00 96.19 86 PRO A C 1
ATOM 654 O O . PRO A 1 86 ? 22.008 -26.629 -1.650 1.00 96.19 86 PRO A O 1
ATOM 657 N N . ALA A 1 87 ? 23.588 -25.064 -1.989 1.00 95.88 87 ALA A N 1
ATOM 658 C CA . ALA A 1 87 ? 23.483 -24.477 -0.653 1.00 95.88 87 ALA A CA 1
ATOM 659 C C . ALA A 1 87 ? 22.163 -23.710 -0.476 1.00 95.88 87 ALA A C 1
ATOM 661 O O . ALA A 1 87 ? 21.470 -23.905 0.523 1.00 95.88 87 ALA A O 1
ATOM 662 N N . PHE A 1 88 ? 21.773 -22.902 -1.468 1.00 95.81 88 PHE A N 1
ATOM 663 C CA . PHE A 1 88 ? 20.483 -22.214 -1.455 1.00 95.81 88 PHE A CA 1
ATOM 664 C C . PHE A 1 88 ? 19.320 -23.207 -1.435 1.00 95.81 88 PHE A C 1
ATOM 666 O O . PHE A 1 88 ? 18.430 -23.086 -0.596 1.00 95.81 88 PHE A O 1
ATOM 673 N N . ASN A 1 89 ? 19.363 -24.242 -2.278 1.00 96.94 89 ASN A N 1
ATOM 674 C CA . ASN A 1 89 ? 18.313 -25.262 -2.337 1.00 96.94 89 ASN A CA 1
ATOM 675 C C . ASN A 1 89 ? 18.124 -25.989 -0.998 1.00 96.94 89 ASN A C 1
ATOM 677 O O . ASN A 1 89 ? 17.000 -26.352 -0.653 1.00 96.94 89 ASN A O 1
ATOM 681 N N . ALA A 1 90 ? 19.197 -26.182 -0.221 1.00 97.31 90 ALA A N 1
ATOM 682 C CA . ALA A 1 90 ? 19.106 -26.776 1.110 1.00 97.31 90 ALA A CA 1
ATOM 683 C C . ALA A 1 90 ? 18.308 -25.891 2.086 1.00 97.31 90 ALA A C 1
ATOM 685 O O . ALA A 1 90 ? 17.427 -26.401 2.782 1.00 97.31 90 ALA A O 1
ATOM 686 N N . ILE A 1 91 ? 18.560 -24.577 2.098 1.00 96.50 91 ILE A N 1
ATOM 687 C CA . ILE A 1 91 ? 17.792 -23.617 2.910 1.00 96.50 91 ILE A CA 1
ATOM 688 C C . ILE A 1 91 ? 16.359 -23.510 2.397 1.00 96.50 91 ILE A C 1
ATOM 690 O O . ILE A 1 91 ? 15.426 -23.615 3.185 1.00 96.50 91 ILE A O 1
ATOM 694 N N . PHE A 1 92 ? 16.171 -23.380 1.084 1.00 96.62 92 PHE A N 1
ATOM 695 C CA . PHE A 1 92 ? 14.856 -23.285 0.455 1.00 96.62 92 PHE A CA 1
ATOM 696 C C . PHE A 1 92 ? 13.959 -24.477 0.826 1.00 96.62 92 PHE A C 1
ATOM 698 O O . PHE A 1 92 ? 12.822 -24.313 1.273 1.00 96.62 92 PHE A O 1
ATOM 705 N N . LYS A 1 93 ? 14.506 -25.695 0.735 1.00 97.38 93 LYS A N 1
ATOM 706 C CA . LYS A 1 93 ? 13.831 -26.935 1.131 1.00 97.38 93 LYS A CA 1
ATOM 707 C C . LYS A 1 93 ? 13.511 -26.978 2.626 1.00 97.38 93 LYS A C 1
ATOM 709 O O . LYS A 1 93 ? 12.415 -27.402 2.991 1.00 97.38 93 LYS A O 1
ATOM 714 N N . ALA A 1 94 ? 14.430 -26.541 3.488 1.00 97.62 94 ALA A N 1
ATOM 715 C CA . ALA A 1 94 ? 14.188 -26.468 4.929 1.00 97.62 94 ALA A CA 1
ATOM 716 C C . ALA A 1 94 ? 13.078 -25.458 5.273 1.00 97.62 94 ALA A C 1
ATOM 718 O O . ALA A 1 94 ? 12.206 -25.757 6.088 1.00 97.62 94 ALA A O 1
ATOM 719 N N . SER A 1 95 ? 13.045 -24.307 4.598 1.00 96.69 95 SER A N 1
ATOM 720 C CA . SER A 1 95 ? 11.994 -23.300 4.763 1.00 96.69 95 SER A CA 1
ATOM 721 C C . SER A 1 95 ? 10.623 -23.828 4.327 1.00 96.69 95 SER A C 1
ATOM 723 O O . SER A 1 95 ? 9.642 -23.632 5.041 1.00 96.69 95 SER A O 1
ATOM 725 N N . LEU A 1 96 ? 10.540 -24.565 3.210 1.00 96.44 96 LEU A N 1
ATOM 726 C CA . LEU A 1 96 ? 9.307 -25.241 2.774 1.00 96.44 96 LEU A CA 1
ATOM 727 C C . LEU A 1 96 ? 8.818 -26.279 3.799 1.00 96.44 96 LEU A C 1
ATOM 729 O O . LEU A 1 96 ? 7.623 -26.377 4.082 1.00 96.44 96 LEU A O 1
ATOM 733 N N . GLN A 1 97 ? 9.738 -27.057 4.376 1.00 97.19 97 GLN A N 1
ATOM 734 C CA . GLN A 1 97 ? 9.414 -28.021 5.431 1.00 97.19 97 GLN A CA 1
ATOM 735 C C . GLN A 1 97 ? 8.912 -27.331 6.706 1.00 97.19 97 GLN A C 1
ATOM 737 O O . GLN A 1 97 ? 7.974 -27.836 7.326 1.00 97.19 97 GLN A O 1
ATOM 742 N N . SER A 1 98 ? 9.498 -26.185 7.068 1.00 95.69 98 SER A N 1
ATOM 743 C CA . SER A 1 98 ? 9.038 -25.358 8.189 1.00 95.69 98 SER A CA 1
ATOM 744 C C . SER A 1 98 ? 7.642 -24.789 7.931 1.00 95.69 98 SER A C 1
ATOM 746 O O . SER A 1 98 ? 6.745 -24.971 8.745 1.00 95.69 98 SER A O 1
ATOM 748 N N . ALA A 1 99 ? 7.385 -24.222 6.747 1.00 92.88 99 ALA A N 1
ATOM 749 C CA . ALA A 1 99 ? 6.047 -23.747 6.384 1.00 92.88 99 ALA A CA 1
ATOM 750 C C . ALA A 1 99 ? 4.991 -24.862 6.484 1.00 92.88 99 ALA A C 1
ATOM 752 O O . ALA A 1 99 ? 3.903 -24.666 7.027 1.00 92.88 99 ALA A O 1
ATOM 753 N N . LYS A 1 100 ? 5.340 -26.081 6.056 1.00 93.69 100 LYS A N 1
ATOM 754 C CA . LYS A 1 100 ? 4.476 -27.258 6.206 1.00 93.69 100 LYS A CA 1
ATOM 755 C C . LYS A 1 100 ? 4.220 -27.630 7.667 1.00 93.69 100 LYS A C 1
ATOM 757 O O . LYS A 1 100 ? 3.099 -28.017 7.996 1.00 93.69 100 LYS A O 1
ATOM 762 N N . SER A 1 101 ? 5.229 -27.560 8.536 1.00 92.56 101 SER A N 1
ATOM 763 C CA . SER A 1 101 ? 5.076 -27.910 9.954 1.00 92.56 101 SER A CA 1
ATOM 764 C C . SER A 1 101 ? 4.275 -26.860 10.731 1.00 92.56 101 SER A C 1
ATOM 766 O O . SER A 1 101 ? 3.512 -27.229 11.627 1.00 92.56 101 SER A O 1
ATOM 768 N N . THR A 1 102 ? 4.395 -25.581 10.364 1.00 88.88 102 THR A N 1
ATOM 769 C CA . THR A 1 102 ? 3.678 -24.455 10.983 1.00 88.88 102 THR A CA 1
ATOM 770 C C . THR A 1 102 ? 2.290 -24.220 10.385 1.00 88.88 102 THR A C 1
ATOM 772 O O . THR A 1 102 ? 1.457 -23.560 11.006 1.00 88.88 102 THR A O 1
ATOM 775 N N . GLY A 1 103 ? 2.002 -24.791 9.210 1.00 88.44 103 GLY A N 1
ATOM 776 C CA . GLY A 1 103 ? 0.751 -24.581 8.478 1.00 88.44 103 GLY A CA 1
ATOM 777 C C . GLY A 1 103 ? 0.694 -23.241 7.738 1.00 88.44 103 GLY A C 1
ATOM 778 O O . GLY A 1 103 ? -0.399 -22.769 7.427 1.00 88.44 103 GLY A O 1
ATOM 779 N N . MET A 1 104 ? 1.851 -22.627 7.484 1.00 88.75 104 MET A N 1
ATOM 780 C CA . MET A 1 104 ? 1.978 -21.408 6.691 1.00 88.75 104 MET A CA 1
ATOM 781 C C . MET A 1 104 ? 1.979 -21.727 5.194 1.00 88.75 104 MET A C 1
ATOM 783 O O . MET A 1 104 ? 2.502 -22.753 4.760 1.00 88.75 104 MET A O 1
ATOM 787 N N . ILE A 1 105 ? 1.420 -20.818 4.396 1.00 90.75 105 ILE A N 1
ATOM 788 C CA . ILE A 1 105 ? 1.607 -20.831 2.938 1.00 90.75 105 ILE A CA 1
ATOM 789 C C . ILE A 1 105 ? 2.980 -20.260 2.561 1.00 90.75 105 ILE A C 1
ATOM 791 O O . ILE A 1 105 ? 3.541 -19.440 3.292 1.00 90.75 105 ILE A O 1
ATOM 795 N N . PHE A 1 106 ? 3.500 -20.692 1.417 1.00 93.38 106 PHE A N 1
ATOM 796 C CA . PHE A 1 106 ? 4.840 -20.361 0.948 1.00 93.38 106 PHE A CA 1
ATOM 797 C C . PHE A 1 106 ? 4.785 -19.698 -0.430 1.00 93.38 106 PHE A C 1
ATOM 799 O O . PHE A 1 106 ? 4.481 -20.358 -1.429 1.00 93.38 106 PHE A O 1
ATOM 806 N N . ASP A 1 107 ? 5.122 -18.415 -0.466 1.00 94.12 107 ASP A N 1
ATOM 807 C CA . ASP A 1 107 ? 5.402 -17.657 -1.682 1.00 94.12 107 ASP A CA 1
ATOM 808 C C . ASP A 1 107 ? 6.929 -17.504 -1.833 1.00 94.12 107 ASP A C 1
ATOM 810 O O . ASP A 1 107 ? 7.687 -17.664 -0.865 1.00 94.12 107 ASP A O 1
ATOM 814 N N . PHE A 1 108 ? 7.417 -17.278 -3.053 1.00 94.31 108 PHE A N 1
ATOM 815 C CA . PHE A 1 108 ? 8.858 -17.215 -3.313 1.00 94.31 108 PHE A CA 1
ATOM 816 C C . PHE A 1 108 ? 9.228 -16.375 -4.526 1.00 94.31 108 PHE A C 1
ATOM 818 O O . PHE A 1 108 ? 8.573 -16.452 -5.564 1.00 94.31 108 PHE A O 1
ATOM 825 N N . ALA A 1 109 ? 10.353 -15.669 -4.427 1.00 94.94 109 ALA A N 1
ATOM 826 C CA . ALA A 1 109 ? 10.911 -14.935 -5.552 1.00 94.94 109 ALA A CA 1
ATOM 827 C C . ALA A 1 109 ? 11.406 -15.881 -6.661 1.00 94.94 109 ALA A C 1
ATOM 829 O O . ALA A 1 109 ? 12.105 -16.860 -6.386 1.00 94.94 109 ALA A O 1
ATOM 830 N N . LEU A 1 110 ? 11.089 -15.564 -7.922 1.00 96.25 110 LEU A N 1
ATOM 831 C CA . LEU A 1 110 ? 11.532 -16.315 -9.109 1.00 96.25 110 LEU A CA 1
ATOM 832 C C . LEU A 1 110 ? 13.033 -16.161 -9.414 1.00 96.25 110 LEU A C 1
ATOM 834 O O . LEU A 1 110 ? 13.574 -16.867 -10.263 1.00 96.25 110 LEU A O 1
ATOM 838 N N . GLY A 1 111 ? 13.729 -15.286 -8.702 1.00 95.38 111 GLY A N 1
ATOM 839 C CA . GLY A 1 111 ? 15.145 -15.000 -8.884 1.00 95.38 111 GLY A CA 1
ATOM 840 C C . GLY A 1 111 ? 15.729 -14.280 -7.667 1.00 95.38 111 GLY A C 1
ATOM 841 O O . GLY A 1 111 ? 14.999 -13.953 -6.730 1.00 95.38 111 GLY A O 1
ATOM 842 N N . PRO A 1 112 ? 17.043 -14.006 -7.656 1.00 92.06 112 PRO A N 1
ATOM 843 C CA . PRO A 1 112 ? 17.673 -13.195 -6.620 1.00 92.06 112 PRO A CA 1
ATOM 844 C C . PRO A 1 112 ? 17.130 -11.758 -6.593 1.00 92.06 112 PRO A C 1
ATOM 846 O O . PRO A 1 112 ? 16.762 -11.208 -7.634 1.00 92.06 112 PRO A O 1
ATOM 849 N N . SER A 1 113 ? 17.178 -11.118 -5.419 1.00 88.31 113 SER A N 1
ATOM 850 C CA . SER A 1 113 ? 16.744 -9.728 -5.210 1.00 88.31 113 SER A CA 1
ATOM 851 C C . SER A 1 113 ? 15.292 -9.511 -5.677 1.00 88.31 113 SER A C 1
ATOM 853 O O . SER A 1 113 ? 14.389 -10.016 -5.027 1.00 88.31 113 SER A O 1
ATOM 855 N N . GLN A 1 114 ? 15.061 -8.829 -6.805 1.00 88.56 114 GLN A N 1
ATOM 856 C CA . GLN A 1 114 ? 13.729 -8.500 -7.343 1.00 88.56 114 GLN A CA 1
ATOM 857 C C . GLN A 1 114 ? 13.045 -9.654 -8.089 1.00 88.56 114 GLN A C 1
ATOM 859 O O . GLN A 1 114 ? 11.927 -9.512 -8.571 1.00 88.56 114 GLN A O 1
ATOM 864 N N . GLY A 1 115 ? 13.747 -10.763 -8.328 1.00 93.19 115 GLY A N 1
ATOM 865 C CA . GLY A 1 115 ? 13.223 -11.856 -9.153 1.00 93.19 115 GLY A CA 1
ATOM 866 C C . GLY A 1 115 ? 13.320 -11.661 -10.674 1.00 93.19 115 GLY A C 1
ATOM 867 O O . GLY A 1 115 ? 13.024 -12.591 -11.410 1.00 93.19 115 GLY A O 1
ATOM 868 N N . GLN A 1 116 ? 13.828 -10.519 -11.151 1.00 93.38 116 GLN A N 1
ATOM 869 C CA . GLN A 1 116 ? 13.901 -10.129 -12.577 1.00 93.38 116 GLN A CA 1
ATOM 870 C C . GLN A 1 116 ? 14.963 -10.879 -13.416 1.00 93.38 116 GLN A C 1
ATOM 872 O O . GLN A 1 116 ? 15.329 -10.460 -14.518 1.00 93.38 116 GLN A O 1
ATOM 877 N N . GLY A 1 117 ? 15.581 -11.928 -12.890 1.00 94.88 117 GLY A N 1
ATOM 878 C CA . GLY A 1 117 ? 16.723 -12.550 -13.550 1.00 94.88 117 GLY A CA 1
ATOM 879 C C . GLY A 1 117 ? 17.154 -13.845 -12.900 1.00 94.88 117 GLY A C 1
ATOM 880 O O . GLY A 1 117 ? 16.718 -14.166 -11.797 1.00 94.88 117 GLY A O 1
ATOM 881 N N . VAL A 1 118 ? 18.038 -14.567 -13.581 1.00 96.62 118 VAL A N 1
ATOM 882 C CA . VAL A 1 118 ? 18.643 -15.803 -13.077 1.00 96.62 118 VAL A CA 1
ATOM 883 C C . VAL A 1 118 ? 20.129 -15.886 -13.459 1.00 96.62 118 VAL A C 1
ATOM 885 O O . VAL A 1 118 ? 20.561 -15.265 -14.438 1.00 96.62 118 VAL A O 1
ATOM 888 N N . PRO A 1 119 ? 20.948 -16.656 -12.719 1.00 95.44 119 PRO A N 1
ATOM 889 C CA . PRO A 1 119 ? 22.260 -17.077 -13.201 1.00 95.44 119 PRO A CA 1
ATOM 890 C C . PRO A 1 119 ? 22.129 -17.769 -14.564 1.00 95.44 119 PRO A C 1
ATOM 892 O O . PRO A 1 119 ? 21.331 -18.691 -14.729 1.00 95.44 119 PRO A O 1
ATOM 895 N N . ALA A 1 120 ? 22.889 -17.314 -15.559 1.00 95.38 120 ALA A N 1
ATOM 896 C CA . ALA A 1 120 ? 22.709 -17.729 -16.949 1.00 95.38 120 ALA A CA 1
ATOM 897 C C . ALA A 1 120 ? 24.004 -17.608 -17.761 1.00 95.38 120 ALA A C 1
ATOM 899 O O . ALA A 1 120 ? 24.965 -16.948 -17.361 1.00 95.38 120 ALA A O 1
ATOM 900 N N . ASN A 1 121 ? 24.037 -18.249 -18.932 1.00 93.62 121 ASN A N 1
ATOM 901 C CA . ASN A 1 121 ? 25.136 -18.060 -19.874 1.00 93.62 121 ASN A CA 1
ATOM 902 C C . ASN A 1 121 ? 25.014 -16.675 -20.538 1.00 93.62 121 ASN A C 1
ATOM 904 O O . ASN A 1 121 ? 23.939 -16.374 -21.049 1.00 93.62 121 ASN A O 1
ATOM 908 N N . PRO A 1 122 ? 26.093 -15.876 -20.646 1.00 92.56 122 PRO A N 1
ATOM 909 C CA . PRO A 1 122 ? 26.036 -14.558 -21.288 1.00 92.56 122 PRO A CA 1
ATOM 910 C C . PRO A 1 122 ? 25.595 -14.561 -22.760 1.00 92.56 122 PRO A C 1
ATOM 912 O O . PRO A 1 122 ? 25.307 -13.503 -23.298 1.00 92.56 122 PRO A O 1
ATOM 915 N N . ASN A 1 123 ? 25.587 -15.719 -23.430 1.00 92.56 123 ASN A N 1
ATOM 916 C CA . ASN A 1 123 ? 25.122 -15.856 -24.814 1.00 92.56 123 ASN A CA 1
ATOM 917 C C . ASN A 1 123 ? 23.665 -16.341 -24.926 1.00 92.56 123 ASN A C 1
ATOM 919 O O . ASN A 1 123 ? 23.232 -16.677 -26.027 1.00 92.56 123 ASN A O 1
ATOM 923 N N . ASP A 1 124 ? 22.939 -16.489 -23.816 1.00 95.56 124 ASP A N 1
ATOM 924 C CA . ASP A 1 124 ? 21.536 -16.902 -23.854 1.00 95.56 124 ASP A CA 1
ATOM 925 C C . ASP A 1 124 ? 20.678 -15.775 -24.449 1.00 95.56 124 ASP A C 1
ATOM 927 O O . ASP A 1 124 ? 20.628 -14.674 -23.910 1.00 95.56 124 ASP A O 1
ATOM 931 N N . GLU A 1 125 ? 19.997 -16.041 -25.565 1.00 95.12 125 GLU A N 1
ATOM 932 C CA . GLU A 1 125 ? 19.166 -15.070 -26.291 1.00 95.12 125 GLU A CA 1
ATOM 933 C C . GLU A 1 125 ? 17.943 -14.578 -25.494 1.00 95.12 125 GLU A C 1
ATOM 935 O O . GLU A 1 125 ? 17.321 -13.582 -25.884 1.00 95.12 125 GLU A O 1
ATOM 940 N N . GLY A 1 126 ? 17.575 -15.274 -24.410 1.00 97.44 126 GLY A N 1
ATOM 941 C CA . GLY A 1 126 ? 16.528 -14.859 -23.477 1.00 97.44 126 GLY A CA 1
ATOM 942 C C . GLY A 1 126 ? 16.971 -13.806 -22.458 1.00 97.44 126 GLY A C 1
ATOM 943 O O . GLY A 1 126 ? 16.126 -13.282 -21.735 1.00 97.44 126 GLY A O 1
ATOM 944 N N . LEU A 1 127 ? 18.254 -13.436 -22.410 1.00 97.88 127 LEU A N 1
ATOM 945 C CA . LEU A 1 127 ? 18.716 -12.310 -21.592 1.00 97.88 127 LEU A CA 1
ATOM 946 C C . LEU A 1 127 ? 18.257 -10.961 -22.150 1.00 97.88 127 LEU A C 1
ATOM 948 O O . LEU A 1 127 ? 17.935 -10.845 -23.332 1.00 97.88 127 LEU A O 1
ATOM 952 N N . HIS A 1 128 ? 18.250 -9.946 -21.288 1.00 97.81 128 HIS A N 1
ATOM 953 C CA . HIS A 1 128 ? 17.794 -8.592 -21.589 1.00 97.81 128 HIS A CA 1
ATOM 954 C C . HIS A 1 128 ? 18.470 -7.968 -22.827 1.00 97.81 128 HIS A C 1
ATOM 956 O O . HIS A 1 128 ? 19.651 -8.194 -23.115 1.00 97.81 128 HIS A O 1
ATOM 962 N N . TRP A 1 129 ? 17.691 -7.163 -23.555 1.00 97.75 129 TRP A N 1
ATOM 963 C CA . TRP A 1 129 ? 18.104 -6.460 -24.765 1.00 97.75 129 TRP A CA 1
ATOM 964 C C . TRP A 1 129 ? 17.881 -4.957 -24.620 1.00 97.75 129 TRP A C 1
ATOM 966 O O . TRP A 1 129 ? 16.846 -4.515 -24.129 1.00 97.75 129 TRP A O 1
ATOM 976 N N . ASP A 1 130 ? 18.819 -4.170 -25.139 1.00 97.69 130 ASP A N 1
ATOM 977 C CA . ASP A 1 130 ? 18.711 -2.712 -25.215 1.00 97.69 130 ASP A CA 1
ATOM 978 C C . ASP A 1 130 ? 18.790 -2.253 -26.678 1.00 97.69 130 ASP A C 1
ATOM 980 O O . ASP A 1 130 ? 19.321 -2.949 -27.554 1.00 97.69 130 ASP A O 1
ATOM 984 N N . LEU A 1 131 ? 18.260 -1.061 -26.950 1.00 98.06 131 LEU A N 1
ATOM 985 C CA . LEU A 1 131 ? 18.372 -0.392 -28.240 1.00 98.06 131 LEU A CA 1
ATOM 986 C C . LEU A 1 131 ? 19.214 0.873 -28.079 1.00 98.06 131 LEU A C 1
ATOM 988 O O . LEU A 1 131 ? 18.728 1.903 -27.615 1.00 98.06 131 LEU A O 1
ATOM 992 N N . ALA A 1 132 ? 20.473 0.823 -28.516 1.00 97.25 132 ALA A N 1
ATOM 993 C CA . ALA A 1 132 ? 21.394 1.953 -28.433 1.00 97.25 132 ALA A CA 1
ATOM 994 C C . ALA A 1 132 ? 21.121 2.988 -29.542 1.00 97.25 132 ALA A C 1
ATOM 996 O O . ALA A 1 132 ? 21.290 2.669 -30.728 1.00 97.25 132 ALA A O 1
ATOM 997 N N . PRO A 1 133 ? 20.770 4.243 -29.193 1.00 97.44 133 PRO A N 1
ATOM 998 C CA . PRO A 1 133 ? 20.589 5.311 -30.161 1.00 97.44 133 PRO A CA 1
ATOM 999 C C . PRO A 1 133 ? 21.891 6.093 -30.392 1.00 97.44 133 PRO A C 1
ATOM 1001 O O . PRO A 1 133 ? 22.515 6.619 -29.470 1.00 97.44 133 PRO A O 1
ATOM 1004 N N . PHE A 1 134 ? 22.253 6.285 -31.655 1.00 97.69 134 PHE A N 1
ATOM 1005 C CA . PHE A 1 134 ? 23.339 7.159 -32.094 1.00 97.69 134 PHE A CA 1
ATOM 1006 C C . PHE A 1 134 ? 22.803 8.200 -33.060 1.00 97.69 134 PHE A C 1
ATOM 1008 O O . PHE A 1 134 ? 21.840 7.959 -33.781 1.00 97.69 134 PHE A O 1
ATOM 1015 N N . ASN A 1 135 ? 23.418 9.379 -33.111 1.00 96.50 135 ASN A N 1
ATOM 1016 C CA . ASN A 1 135 ? 23.001 10.400 -34.061 1.00 96.50 135 ASN A CA 1
ATOM 1017 C C . ASN A 1 135 ? 24.137 11.356 -34.440 1.00 96.50 135 ASN A C 1
ATOM 1019 O O . ASN A 1 135 ? 25.055 11.598 -33.659 1.00 96.50 135 ASN A O 1
ATOM 1023 N N . VAL A 1 136 ? 24.054 11.931 -35.640 1.00 95.44 136 VAL A N 1
ATOM 1024 C CA . VAL A 1 136 ? 25.043 12.880 -36.164 1.00 95.44 136 VAL A CA 1
ATOM 1025 C C . VAL A 1 136 ? 24.388 13.889 -37.103 1.00 95.44 136 VAL A C 1
ATOM 1027 O O . VAL A 1 136 ? 23.536 13.541 -37.921 1.00 95.44 136 VAL A O 1
ATOM 1030 N N . SER A 1 137 ? 24.777 15.159 -36.990 1.00 93.62 137 SER A N 1
ATOM 1031 C CA . SER A 1 137 ? 24.340 16.200 -37.924 1.00 93.62 137 SER A CA 1
ATOM 1032 C C . SER A 1 137 ? 24.992 15.998 -39.291 1.00 93.62 137 SER A C 1
ATOM 1034 O O . SER A 1 137 ? 26.204 15.802 -39.387 1.00 93.62 137 SER A O 1
ATOM 1036 N N . VAL A 1 138 ? 24.201 16.086 -40.359 1.00 92.38 138 VAL A N 1
ATOM 1037 C CA . VAL A 1 138 ? 24.711 16.074 -41.733 1.00 92.38 138 VAL A CA 1
ATOM 1038 C C . VAL A 1 138 ? 25.503 17.366 -41.973 1.00 92.38 138 VAL A C 1
ATOM 1040 O O . VAL A 1 138 ? 25.014 18.442 -41.612 1.00 92.38 138 VAL A O 1
ATOM 1043 N N . PRO A 1 139 ? 26.711 17.305 -42.568 1.00 88.75 139 PRO A N 1
ATOM 1044 C CA . PRO A 1 139 ? 27.510 18.503 -42.786 1.00 88.75 139 PRO A CA 1
ATOM 1045 C C . PRO A 1 139 ? 26.824 19.506 -43.735 1.00 88.75 139 PRO A C 1
ATOM 1047 O O . PRO A 1 139 ? 25.992 19.113 -44.557 1.00 88.75 139 PRO A O 1
ATOM 1050 N N . PRO A 1 140 ? 27.209 20.798 -43.710 1.00 84.56 140 PRO A N 1
ATOM 1051 C CA . PRO A 1 140 ? 26.593 21.836 -44.548 1.00 84.56 140 PRO A CA 1
ATOM 1052 C C . PRO A 1 140 ? 26.716 21.615 -46.064 1.00 84.56 140 PRO A C 1
ATOM 1054 O O . PRO A 1 140 ? 26.030 22.276 -46.834 1.00 84.56 140 PRO A O 1
ATOM 1057 N N . ASN A 1 141 ? 27.588 20.704 -46.508 1.00 87.62 141 ASN A N 1
ATOM 1058 C CA . ASN A 1 141 ? 27.702 20.307 -47.914 1.00 87.62 141 ASN A CA 1
ATOM 1059 C C . ASN A 1 141 ? 26.619 19.295 -48.348 1.00 87.62 141 ASN A C 1
ATOM 1061 O O . ASN A 1 141 ? 26.594 18.904 -49.513 1.00 87.62 141 ASN A O 1
ATOM 1065 N N . GLY A 1 142 ? 25.770 18.838 -47.421 1.00 86.94 142 GLY A N 1
ATOM 1066 C CA . GLY A 1 142 ? 24.656 17.932 -47.680 1.00 86.94 142 GLY A CA 1
ATOM 1067 C C . GLY A 1 142 ? 25.053 16.488 -47.962 1.00 86.94 142 GLY A C 1
ATOM 1068 O O . GLY A 1 142 ? 24.175 15.683 -48.244 1.00 86.94 142 GLY A O 1
ATOM 1069 N N . ALA A 1 143 ? 26.334 16.124 -47.900 1.00 91.19 143 ALA A N 1
ATOM 1070 C CA . ALA A 1 143 ? 26.798 14.773 -48.203 1.00 91.19 143 ALA A CA 1
ATOM 1071 C C . ALA A 1 143 ? 27.318 14.077 -46.941 1.00 91.19 143 ALA A C 1
ATOM 1073 O O . ALA A 1 143 ? 28.212 14.589 -46.265 1.00 91.19 143 ALA A O 1
ATOM 1074 N N . TYR A 1 144 ? 26.796 12.884 -46.657 1.00 92.88 144 TYR A N 1
ATOM 1075 C CA . TYR A 1 144 ? 27.323 11.995 -45.626 1.00 92.88 144 TYR A CA 1
ATOM 1076 C C . TYR A 1 144 ? 27.900 10.746 -46.289 1.00 92.88 144 TYR A C 1
ATOM 1078 O O . TYR A 1 144 ? 27.158 9.916 -46.808 1.00 92.88 144 TYR A O 1
ATOM 1086 N N . ASN A 1 145 ? 29.229 10.640 -46.283 1.00 93.81 145 ASN A N 1
ATOM 1087 C CA . ASN A 1 145 ? 29.975 9.528 -46.864 1.00 93.81 145 ASN A CA 1
ATOM 1088 C C . ASN A 1 145 ? 30.931 8.980 -45.810 1.00 93.81 145 ASN A C 1
ATOM 1090 O O . ASN A 1 145 ? 31.939 9.620 -45.504 1.00 93.81 145 ASN A O 1
ATOM 1094 N N . GLY A 1 146 ? 30.631 7.816 -45.247 1.00 93.62 146 GLY A N 1
ATOM 1095 C CA . GLY A 1 146 ? 31.465 7.257 -44.190 1.00 93.62 146 GLY A CA 1
ATOM 1096 C C . GLY A 1 146 ? 30.806 6.117 -43.439 1.00 93.62 146 GLY A C 1
ATOM 1097 O O . GLY A 1 146 ? 29.723 5.661 -43.802 1.00 93.62 146 GLY A O 1
ATOM 1098 N N . GLN A 1 147 ? 31.502 5.654 -42.404 1.00 95.56 147 GLN A N 1
ATOM 1099 C CA . GLN A 1 147 ? 30.976 4.667 -41.473 1.00 95.56 147 GLN A CA 1
ATOM 1100 C C . GLN A 1 147 ? 29.913 5.316 -40.584 1.00 95.56 147 GLN A C 1
ATOM 1102 O O . GLN A 1 147 ? 30.139 6.412 -40.066 1.00 95.56 147 GLN A O 1
ATOM 1107 N N . ILE A 1 148 ? 28.765 4.658 -40.435 1.00 96.19 148 ILE A N 1
ATOM 1108 C CA . ILE A 1 148 ? 27.679 5.144 -39.583 1.00 96.19 148 ILE A CA 1
ATOM 1109 C C . ILE A 1 148 ? 28.102 5.126 -38.109 1.00 96.19 148 ILE A C 1
ATOM 1111 O O . ILE A 1 148 ? 28.901 4.294 -37.675 1.00 96.19 148 ILE A O 1
ATOM 1115 N N . LEU A 1 149 ? 27.592 6.082 -37.329 1.00 95.81 149 LEU A N 1
ATOM 1116 C CA . LEU A 1 149 ? 27.943 6.206 -35.915 1.00 95.81 149 LEU A CA 1
ATOM 1117 C C . LEU A 1 149 ? 27.434 4.985 -35.128 1.00 95.81 149 LEU A C 1
ATOM 1119 O O . LEU A 1 149 ? 26.354 4.478 -35.425 1.00 95.81 149 LEU A O 1
ATOM 1123 N N . GLY A 1 150 ? 28.209 4.517 -34.145 1.00 95.56 150 GLY A N 1
ATOM 1124 C CA . GLY A 1 150 ? 27.863 3.341 -33.332 1.00 95.56 150 GLY A CA 1
ATOM 1125 C C . GLY A 1 150 ? 28.113 1.987 -34.008 1.00 95.56 150 GLY A C 1
ATOM 1126 O O . GLY A 1 150 ? 27.750 0.954 -33.457 1.00 95.56 150 GLY A O 1
ATOM 1127 N N . TRP A 1 151 ? 28.730 1.960 -35.195 1.00 96.31 151 TRP A N 1
ATOM 1128 C CA . TRP A 1 151 ? 29.010 0.699 -35.880 1.00 96.31 151 TRP A CA 1
ATOM 1129 C C . TRP A 1 151 ? 29.862 -0.244 -35.017 1.00 96.31 151 TRP A C 1
ATOM 1131 O O . TRP A 1 151 ? 30.930 0.140 -34.538 1.00 96.31 151 TRP A O 1
ATOM 1141 N N . GLY A 1 152 ? 29.398 -1.485 -34.859 1.00 93.94 152 GLY A N 1
ATOM 1142 C CA . GLY A 1 152 ? 30.020 -2.500 -34.004 1.00 93.94 152 GLY A CA 1
ATOM 1143 C C . GLY A 1 152 ? 29.424 -2.607 -32.596 1.00 93.94 152 GLY A C 1
ATOM 1144 O O . GLY A 1 152 ? 29.818 -3.513 -31.870 1.00 93.94 152 GLY A O 1
ATOM 1145 N N . THR A 1 153 ? 28.477 -1.741 -32.213 1.00 95.69 153 THR A N 1
ATOM 1146 C CA . THR A 1 153 ? 27.742 -1.865 -30.940 1.00 95.69 153 THR A CA 1
ATOM 1147 C C . THR A 1 153 ? 26.822 -3.088 -30.908 1.00 95.69 153 THR A C 1
ATOM 1149 O O . THR A 1 153 ? 26.683 -3.712 -29.864 1.00 95.69 153 THR A O 1
ATOM 1152 N N . GLY A 1 154 ? 26.214 -3.445 -32.039 1.00 96.00 154 GLY A N 1
ATOM 1153 C CA . GLY A 1 154 ? 25.256 -4.543 -32.132 1.00 96.00 154 GLY A CA 1
ATOM 1154 C C . GLY A 1 154 ? 24.723 -4.714 -33.549 1.00 96.00 154 GLY A C 1
ATOM 1155 O O . GLY A 1 154 ? 25.332 -4.242 -34.514 1.00 96.00 154 GLY A O 1
ATOM 1156 N N . GLU A 1 155 ? 23.570 -5.362 -33.672 1.00 96.56 155 GLU A N 1
ATOM 1157 C CA . GLU A 1 155 ? 22.857 -5.499 -34.940 1.00 96.56 155 GLU A CA 1
ATOM 1158 C C . GLU A 1 155 ? 22.146 -4.185 -35.289 1.00 96.56 155 GLU A C 1
ATOM 1160 O O . GLU A 1 155 ? 21.413 -3.634 -34.470 1.00 96.56 155 GLU A O 1
ATOM 1165 N N . LEU A 1 156 ? 22.363 -3.669 -36.503 1.00 97.81 156 LEU A N 1
ATOM 1166 C CA . LEU A 1 156 ? 21.706 -2.450 -36.973 1.00 97.81 156 LEU A CA 1
ATOM 1167 C C . LEU A 1 156 ? 20.205 -2.703 -37.181 1.00 97.81 156 LEU A C 1
ATOM 1169 O O . LEU A 1 156 ? 19.826 -3.457 -38.072 1.00 97.81 156 LEU A O 1
ATOM 1173 N N . VAL A 1 157 ? 19.366 -2.013 -36.408 1.00 97.81 157 VAL A N 1
ATOM 1174 C CA . VAL A 1 157 ? 17.900 -2.050 -36.531 1.00 97.81 157 VAL A CA 1
ATOM 1175 C C . VAL A 1 157 ? 17.411 -1.024 -37.544 1.00 97.81 157 VAL A C 1
ATOM 1177 O O . VAL A 1 157 ? 16.557 -1.333 -38.371 1.00 97.81 157 VAL A O 1
ATOM 1180 N N . SER A 1 158 ? 17.915 0.214 -37.469 1.00 98.00 158 SER A N 1
ATOM 1181 C CA . SER A 1 158 ? 17.544 1.252 -38.432 1.00 98.00 158 SER A CA 1
ATOM 1182 C C . SER A 1 158 ? 18.591 2.359 -38.573 1.00 98.00 158 SER A C 1
ATOM 1184 O O . SER A 1 158 ? 19.218 2.757 -37.588 1.00 98.00 158 SER A O 1
ATOM 1186 N N . LEU A 1 159 ? 18.733 2.909 -39.783 1.00 98.31 159 LEU A N 1
ATOM 1187 C CA . LEU A 1 159 ? 19.412 4.176 -40.064 1.00 98.31 159 LEU A CA 1
ATOM 1188 C C . LEU A 1 159 ? 18.404 5.194 -40.610 1.00 98.31 159 LEU A C 1
ATOM 1190 O O . LEU A 1 159 ? 18.055 5.167 -41.785 1.00 98.31 159 LEU A O 1
ATOM 1194 N N . VAL A 1 160 ? 17.987 6.157 -39.795 1.00 98.25 160 VAL A N 1
ATOM 1195 C CA . VAL A 1 160 ? 16.966 7.145 -40.158 1.00 98.25 160 VAL A CA 1
ATOM 1196 C C . VAL A 1 160 ? 17.594 8.499 -40.460 1.00 98.25 160 VAL A C 1
ATOM 1198 O O . VAL A 1 160 ? 18.407 9.004 -39.691 1.00 98.25 160 VAL A O 1
ATOM 1201 N N . SER A 1 161 ? 17.176 9.151 -41.543 1.00 97.12 161 SER A N 1
ATOM 1202 C CA . SER A 1 161 ? 17.443 10.575 -41.767 1.00 97.12 161 SER A CA 1
ATOM 1203 C C . SER A 1 161 ? 16.200 11.410 -41.499 1.00 97.12 161 SER A C 1
ATOM 1205 O O . SER A 1 161 ? 15.117 11.013 -41.924 1.00 97.12 161 SER A O 1
ATOM 1207 N N . ALA A 1 162 ? 16.354 12.593 -40.907 1.00 96.88 162 ALA A N 1
ATOM 1208 C CA . ALA A 1 162 ? 15.276 13.575 -40.808 1.00 96.88 162 ALA A CA 1
ATOM 1209 C C . ALA A 1 162 ? 15.798 15.012 -40.926 1.00 96.88 162 ALA A C 1
ATOM 1211 O O . ALA A 1 162 ? 16.924 15.318 -40.525 1.00 96.88 162 ALA A O 1
ATOM 1212 N N . ARG A 1 163 ? 14.961 15.910 -41.451 1.00 95.50 163 ARG A N 1
ATOM 1213 C CA . ARG A 1 163 ? 15.222 17.353 -41.485 1.00 95.50 163 ARG A CA 1
ATOM 1214 C C . ARG A 1 163 ? 14.826 17.983 -40.153 1.00 95.50 163 ARG A C 1
ATOM 1216 O O . ARG A 1 163 ? 13.683 17.837 -39.724 1.00 95.50 163 ARG A O 1
ATOM 1223 N N . VAL A 1 164 ? 15.741 18.725 -39.543 1.00 95.06 164 VAL A N 1
ATOM 1224 C CA . VAL A 1 164 ? 15.525 19.461 -38.294 1.00 95.06 164 VAL A CA 1
ATOM 1225 C C . VAL A 1 164 ? 14.958 20.845 -38.614 1.00 95.06 164 VAL A C 1
ATOM 1227 O O . VAL A 1 164 ? 15.508 21.585 -39.428 1.00 95.06 164 VAL A O 1
ATOM 1230 N N . VAL A 1 165 ? 13.836 21.174 -37.981 1.00 93.88 165 VAL A N 1
ATOM 1231 C CA . VAL A 1 165 ? 13.114 22.449 -38.096 1.00 93.88 165 VAL A CA 1
ATOM 1232 C C . VAL A 1 165 ? 13.498 23.392 -36.962 1.00 93.88 165 VAL A C 1
ATOM 1234 O O . VAL A 1 165 ? 13.679 24.584 -37.187 1.00 93.88 165 VAL A O 1
ATOM 1237 N N . ASN A 1 166 ? 13.617 22.866 -35.742 1.00 93.56 166 ASN A N 1
ATOM 1238 C CA . ASN A 1 166 ? 13.949 23.650 -34.558 1.00 93.56 166 ASN A CA 1
ATOM 1239 C C . ASN A 1 166 ? 14.736 22.810 -33.545 1.00 93.56 166 ASN A C 1
ATOM 1241 O O . ASN A 1 166 ? 14.564 21.592 -33.490 1.00 93.56 166 ASN A O 1
ATOM 1245 N N . THR A 1 167 ? 15.543 23.480 -32.724 1.00 94.94 167 THR A N 1
ATOM 1246 C CA . THR A 1 167 ? 16.317 22.877 -31.636 1.00 94.94 167 THR A CA 1
ATOM 1247 C C . THR A 1 167 ? 16.122 23.691 -30.362 1.00 94.94 167 THR A C 1
ATOM 1249 O O . THR A 1 167 ? 16.273 24.912 -30.377 1.00 94.94 167 THR A O 1
ATOM 1252 N N . SER A 1 168 ? 15.831 23.025 -29.250 1.00 96.50 168 SER A N 1
ATOM 1253 C CA . SER A 1 168 ? 15.710 23.642 -27.925 1.00 96.50 168 SER A CA 1
ATOM 1254 C C . SER A 1 168 ? 16.303 22.744 -26.837 1.00 96.50 168 SER A C 1
ATOM 1256 O O . SER A 1 168 ? 16.706 21.616 -27.109 1.00 96.50 168 SER A O 1
ATOM 1258 N N . THR A 1 169 ? 16.359 23.238 -25.602 1.00 96.19 169 THR A N 1
ATOM 1259 C CA . THR A 1 169 ? 16.790 22.461 -24.429 1.00 96.19 169 THR A CA 1
ATOM 1260 C C . THR A 1 169 ? 15.578 22.070 -23.591 1.00 96.19 169 THR A C 1
ATOM 1262 O O . THR A 1 169 ? 14.665 22.878 -23.423 1.00 96.19 169 THR A O 1
ATOM 1265 N N . VAL A 1 170 ? 15.591 20.853 -23.053 1.00 94.56 170 VAL A N 1
ATOM 1266 C CA . VAL A 1 170 ? 14.628 20.338 -22.072 1.00 94.56 170 VAL A CA 1
ATOM 1267 C C . VAL A 1 170 ? 15.367 20.099 -20.764 1.00 94.56 170 VAL A C 1
ATOM 1269 O O . VAL A 1 170 ? 16.484 19.579 -20.767 1.00 94.56 170 VAL A O 1
ATOM 1272 N N . VAL A 1 171 ? 14.762 20.521 -19.658 1.00 92.56 171 VAL A N 1
ATOM 1273 C CA . VAL A 1 171 ? 15.325 20.363 -18.315 1.00 92.56 171 VAL A CA 1
ATOM 1274 C C . VAL A 1 171 ? 14.600 19.220 -17.623 1.00 92.56 171 VAL A C 1
ATOM 1276 O O . VAL A 1 171 ? 13.386 19.290 -17.441 1.00 92.56 171 VAL A O 1
ATOM 1279 N N . ASN A 1 172 ? 15.353 18.204 -17.211 1.00 91.44 172 ASN A N 1
ATOM 1280 C CA . ASN A 1 172 ? 14.850 17.083 -16.430 1.00 91.44 172 ASN A CA 1
ATOM 1281 C C . ASN A 1 172 ? 15.160 17.347 -14.951 1.00 91.44 172 ASN A C 1
ATOM 1283 O O . ASN A 1 172 ? 16.334 17.534 -14.604 1.00 91.44 172 ASN A O 1
ATOM 1287 N N . PRO A 1 173 ? 14.148 17.388 -14.070 1.00 87.12 173 PRO A N 1
ATOM 1288 C CA . PRO A 1 173 ? 14.364 17.642 -12.652 1.00 87.12 173 PRO A CA 1
ATOM 1289 C C . PRO A 1 173 ? 15.147 16.502 -11.982 1.00 87.12 173 PRO A C 1
ATOM 1291 O O . PRO A 1 173 ? 15.178 15.367 -12.465 1.00 87.12 173 PRO A O 1
ATOM 1294 N N . ALA A 1 174 ? 15.790 16.815 -10.855 1.00 84.00 174 ALA A N 1
ATOM 1295 C CA . ALA A 1 174 ? 16.391 15.807 -9.983 1.00 84.00 174 ALA A CA 1
ATOM 1296 C C . ALA A 1 174 ? 15.299 14.931 -9.343 1.00 84.00 174 ALA A C 1
ATOM 1298 O O . ALA A 1 174 ? 14.190 15.414 -9.118 1.00 84.00 174 ALA A O 1
ATOM 1299 N N . SER A 1 175 ? 15.629 13.683 -9.008 1.00 76.56 175 SER A N 1
ATOM 1300 C CA . SER A 1 175 ? 14.755 12.787 -8.243 1.00 76.56 175 SER A CA 1
ATOM 1301 C C . SER A 1 175 ? 15.411 12.412 -6.921 1.00 76.56 175 SER A C 1
ATOM 1303 O O . SER A 1 175 ? 16.551 11.947 -6.888 1.00 76.56 175 SER A O 1
ATOM 1305 N N . SER A 1 176 ? 14.685 12.616 -5.821 1.00 61.00 176 SER A N 1
ATOM 1306 C CA . SER A 1 176 ? 15.142 12.274 -4.473 1.00 61.00 176 SER A CA 1
ATOM 1307 C C . SER A 1 176 ? 15.074 10.774 -4.186 1.00 61.00 176 SER A C 1
ATOM 1309 O O . SER A 1 176 ? 15.919 10.283 -3.450 1.00 61.00 176 SER A O 1
ATOM 1311 N N . LEU A 1 177 ? 14.122 10.046 -4.786 1.00 59.25 177 LEU A N 1
ATOM 1312 C CA . LEU A 1 177 ? 13.867 8.629 -4.482 1.00 59.25 177 LEU A CA 1
ATOM 1313 C C . LEU A 1 177 ? 15.068 7.733 -4.836 1.00 59.25 177 LEU A C 1
ATOM 1315 O O . LEU A 1 177 ? 15.435 6.856 -4.067 1.00 59.25 177 LEU A O 1
ATOM 1319 N N . PHE A 1 178 ? 15.741 8.031 -5.953 1.00 59.47 178 PHE A N 1
ATOM 1320 C CA . PHE A 1 178 ? 16.935 7.314 -6.426 1.00 59.47 178 PHE A CA 1
ATOM 1321 C C . PHE A 1 178 ? 18.209 8.170 -6.382 1.00 59.47 178 PHE A C 1
ATOM 1323 O O . PHE A 1 178 ? 19.222 7.819 -6.985 1.00 59.47 1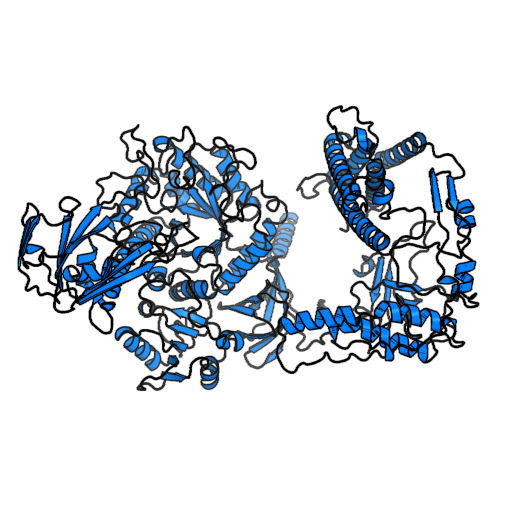78 PHE A O 1
ATOM 1330 N N . SER A 1 179 ? 18.162 9.323 -5.702 1.00 66.12 179 SER A N 1
ATOM 1331 C CA . SER A 1 179 ? 19.277 10.279 -5.615 1.00 66.12 179 SER A CA 1
ATOM 1332 C C . SER A 1 179 ? 19.886 10.663 -6.978 1.00 66.12 179 SER A C 1
ATOM 1334 O O . SER A 1 179 ? 21.101 10.838 -7.107 1.00 66.12 179 SER A O 1
ATOM 1336 N N . THR A 1 180 ? 19.057 10.808 -8.018 1.00 73.38 180 THR A N 1
ATOM 1337 C CA . THR A 1 180 ? 19.518 11.181 -9.362 1.00 73.38 180 THR A CA 1
ATOM 1338 C C . THR A 1 180 ? 19.533 12.703 -9.535 1.00 73.38 180 THR A C 1
ATOM 1340 O O . THR A 1 180 ? 18.512 13.359 -9.307 1.00 73.38 180 THR A O 1
ATOM 1343 N N . PRO A 1 181 ? 20.657 13.314 -9.955 1.00 84.69 181 PRO A N 1
ATOM 1344 C CA . PRO A 1 181 ? 20.722 14.755 -10.156 1.00 84.69 181 PRO A CA 1
ATOM 1345 C C . PRO A 1 181 ? 19.970 15.183 -11.423 1.00 84.69 181 PRO A C 1
ATOM 1347 O O . PRO A 1 181 ? 19.750 14.397 -12.344 1.00 84.69 181 PRO A O 1
ATOM 1350 N N . ALA A 1 182 ? 19.596 16.464 -11.471 1.00 88.38 182 ALA A N 1
ATOM 1351 C CA . ALA A 1 182 ? 18.967 17.064 -12.642 1.00 88.38 182 ALA A CA 1
ATOM 1352 C C . ALA A 1 182 ? 19.887 16.977 -13.872 1.00 88.38 182 ALA A C 1
ATOM 1354 O O . ALA A 1 182 ? 21.111 17.091 -13.756 1.00 88.38 182 ALA A O 1
ATOM 1355 N N . ASN A 1 183 ? 19.293 16.831 -15.055 1.00 91.69 183 ASN A N 1
ATOM 1356 C CA . ASN A 1 183 ? 20.014 16.712 -16.321 1.00 91.69 183 ASN A CA 1
ATOM 1357 C C . ASN A 1 183 ? 19.319 17.519 -17.428 1.00 91.69 183 ASN A C 1
ATOM 1359 O O . ASN A 1 183 ? 18.114 17.745 -17.378 1.00 91.69 183 ASN A O 1
ATOM 1363 N N . ASN A 1 184 ? 20.071 17.926 -18.451 1.00 93.06 184 ASN A N 1
ATOM 1364 C CA . ASN A 1 184 ? 19.529 18.612 -19.620 1.00 93.06 184 ASN A CA 1
ATOM 1365 C C . ASN A 1 184 ? 19.550 17.688 -20.839 1.00 93.06 184 ASN A C 1
ATOM 1367 O O . ASN A 1 184 ? 20.561 17.048 -21.124 1.00 93.06 184 ASN A O 1
ATOM 1371 N N . ALA A 1 185 ? 18.466 17.699 -21.609 1.00 94.69 185 ALA A N 1
ATOM 1372 C CA . ALA A 1 185 ? 18.369 17.032 -22.900 1.00 94.69 185 ALA A CA 1
ATOM 1373 C C . ALA A 1 185 ? 18.201 18.051 -24.032 1.00 94.69 185 ALA A C 1
ATOM 1375 O O . ALA A 1 185 ? 17.743 19.178 -23.833 1.00 94.69 185 ALA A O 1
ATOM 1376 N N . THR A 1 186 ? 18.574 17.661 -25.248 1.00 96.75 186 THR A N 1
ATOM 1377 C CA . THR A 1 186 ? 18.274 18.452 -26.450 1.00 96.75 186 THR A CA 1
ATOM 1378 C C . THR A 1 186 ? 16.936 18.006 -27.021 1.00 96.75 186 THR A C 1
ATOM 1380 O O . THR A 1 186 ? 16.712 16.812 -27.157 1.00 96.75 186 THR A O 1
ATOM 1383 N N . ARG A 1 187 ? 16.075 18.939 -27.424 1.00 97.50 187 ARG A N 1
ATOM 1384 C CA . ARG A 1 187 ? 14.855 18.656 -28.186 1.00 97.50 187 ARG A CA 1
ATOM 1385 C C . ARG A 1 187 ? 15.011 19.093 -29.631 1.00 97.50 187 ARG A C 1
ATOM 1387 O O . ARG A 1 187 ? 15.397 20.230 -29.894 1.00 97.50 187 ARG A O 1
ATOM 1394 N N . LEU A 1 188 ? 14.672 18.206 -30.560 1.00 97.06 188 LEU A N 1
ATOM 1395 C CA . LEU A 1 188 ? 14.606 18.473 -31.993 1.00 97.06 188 LEU A CA 1
ATOM 1396 C C . LEU A 1 188 ? 13.158 18.406 -32.471 1.00 97.06 188 LEU A C 1
ATOM 1398 O O . LEU A 1 188 ? 12.460 17.422 -32.238 1.00 97.06 188 LEU A O 1
ATOM 1402 N N . VAL A 1 189 ? 12.727 19.426 -33.207 1.00 97.12 189 VAL A N 1
ATOM 1403 C CA . VAL A 1 189 ? 11.498 19.365 -34.002 1.00 97.12 189 VAL A CA 1
ATOM 1404 C C . VAL A 1 189 ? 11.881 18.906 -35.403 1.00 97.12 189 VAL A C 1
ATOM 1406 O O . VAL A 1 189 ? 12.643 19.585 -36.088 1.00 97.12 189 VAL A O 1
ATOM 1409 N N . LEU A 1 190 ? 11.385 17.749 -35.825 1.00 97.00 190 LEU A N 1
ATOM 1410 C CA . LEU A 1 190 ? 11.660 17.118 -37.110 1.00 97.00 190 LEU A CA 1
ATOM 1411 C C . LEU A 1 190 ? 10.519 17.385 -38.094 1.00 97.00 190 LEU A C 1
ATOM 1413 O O . LEU A 1 190 ? 9.344 17.324 -37.732 1.00 97.00 190 LEU A O 1
ATOM 1417 N N . ALA A 1 191 ? 10.854 17.619 -39.362 1.00 95.69 191 ALA A N 1
ATOM 1418 C CA . ALA A 1 191 ? 9.841 17.761 -40.399 1.00 95.69 191 ALA A CA 1
ATOM 1419 C C . ALA A 1 191 ? 9.195 16.401 -40.691 1.00 95.69 191 ALA A C 1
ATOM 1421 O O . ALA A 1 191 ? 9.858 15.483 -41.181 1.00 95.69 191 ALA A O 1
ATOM 1422 N N . ALA A 1 192 ? 7.895 16.265 -40.452 1.00 94.06 192 ALA A N 1
ATOM 1423 C CA . ALA A 1 192 ? 7.202 14.980 -40.458 1.00 94.06 192 ALA A CA 1
ATOM 1424 C C . ALA A 1 192 ? 7.254 14.237 -41.801 1.00 94.06 192 ALA A C 1
ATOM 1426 O O . ALA A 1 192 ? 7.210 13.013 -41.835 1.00 94.06 192 ALA A O 1
ATOM 1427 N N . GLY A 1 193 ? 7.346 14.962 -42.919 1.00 93.75 193 GLY A N 1
ATOM 1428 C CA . GLY A 1 193 ? 7.484 14.371 -44.256 1.00 93.75 193 GLY A CA 1
ATOM 1429 C C . GLY A 1 193 ? 8.913 13.970 -44.639 1.00 93.75 193 GLY A C 1
ATOM 1430 O O . GLY A 1 193 ? 9.123 13.561 -45.774 1.00 93.75 193 GLY A O 1
ATOM 1431 N N . SER A 1 194 ? 9.895 14.145 -43.748 1.00 95.19 194 SER A N 1
ATOM 1432 C CA . SER A 1 194 ? 11.324 13.967 -44.057 1.00 95.19 194 SER A CA 1
ATOM 1433 C C . SER A 1 194 ? 11.978 12.736 -43.429 1.00 95.19 194 SER A C 1
ATOM 1435 O O . SER A 1 194 ? 13.155 12.508 -43.694 1.00 95.19 194 SER A O 1
ATOM 1437 N N . LEU A 1 195 ? 11.250 11.961 -42.613 1.00 96.94 195 LEU A N 1
ATOM 1438 C CA . LEU A 1 195 ? 11.777 10.726 -42.029 1.00 96.94 195 LEU A CA 1
ATOM 1439 C C . LEU A 1 195 ? 11.898 9.649 -43.109 1.00 96.94 195 LEU A C 1
ATOM 1441 O O . LEU A 1 195 ? 10.896 9.238 -43.700 1.00 96.94 195 LEU A O 1
ATOM 1445 N N . VAL A 1 196 ? 13.126 9.202 -43.353 1.00 97.19 196 VAL A N 1
ATOM 1446 C CA . VAL A 1 196 ? 13.458 8.164 -44.336 1.00 97.19 196 VAL A CA 1
ATOM 1447 C C . VAL A 1 196 ? 14.385 7.154 -43.682 1.00 97.19 196 VAL A C 1
ATOM 1449 O O . VAL A 1 196 ? 15.381 7.549 -43.080 1.00 97.19 196 VAL A O 1
ATOM 1452 N N . ASP A 1 197 ? 14.043 5.876 -43.811 1.00 97.56 197 ASP A N 1
ATOM 1453 C CA . ASP A 1 197 ? 14.889 4.757 -43.408 1.00 97.56 197 ASP A CA 1
ATOM 1454 C C . ASP A 1 197 ? 15.855 4.404 -44.552 1.00 97.56 197 ASP A C 1
ATOM 1456 O O . ASP A 1 197 ? 15.432 4.219 -45.694 1.00 97.56 197 ASP A O 1
ATOM 1460 N N . HIS A 1 198 ? 17.149 4.361 -44.247 1.00 97.62 198 HIS A N 1
ATOM 1461 C CA . HIS A 1 198 ? 18.265 4.086 -45.157 1.00 97.62 198 HIS A CA 1
ATOM 1462 C C . HIS A 1 198 ? 19.001 2.797 -44.793 1.00 97.62 198 HIS A C 1
ATOM 1464 O O . HIS A 1 198 ? 20.134 2.604 -45.232 1.00 97.62 198 HIS A O 1
ATOM 1470 N N . THR A 1 199 ? 18.408 1.928 -43.978 1.00 96.94 199 THR A N 1
ATOM 1471 C CA . THR A 1 199 ? 19.068 0.709 -43.479 1.00 96.94 199 THR A CA 1
ATOM 1472 C C . THR A 1 199 ? 19.579 -0.171 -44.615 1.00 96.94 199 THR A C 1
ATOM 1474 O O . THR A 1 199 ? 20.744 -0.558 -44.606 1.00 96.94 199 THR A O 1
ATOM 1477 N N . ASP A 1 200 ? 18.775 -0.354 -45.665 1.00 96.31 200 ASP A N 1
ATOM 1478 C CA . ASP A 1 200 ? 19.150 -1.124 -46.862 1.00 96.31 200 ASP A CA 1
ATOM 1479 C C . ASP A 1 200 ? 20.316 -0.510 -47.662 1.00 96.31 200 ASP A C 1
ATOM 1481 O O . ASP A 1 200 ? 20.926 -1.178 -48.498 1.00 96.31 200 ASP A O 1
ATOM 1485 N N . ALA A 1 201 ? 20.630 0.771 -47.443 1.00 95.94 201 ALA A N 1
ATOM 1486 C CA . ALA A 1 201 ? 21.747 1.453 -48.094 1.00 95.94 201 ALA A CA 1
ATOM 1487 C C . ALA A 1 201 ? 23.079 1.270 -47.345 1.00 95.94 201 ALA A C 1
ATOM 1489 O O . ALA A 1 201 ? 24.126 1.667 -47.866 1.00 95.94 201 ALA A O 1
ATOM 1490 N N . VAL A 1 202 ? 23.056 0.709 -46.131 1.00 96.81 202 VAL A N 1
ATOM 1491 C CA . VAL A 1 202 ? 24.255 0.475 -45.322 1.00 96.81 202 VAL A CA 1
ATOM 1492 C C . VAL A 1 202 ? 24.961 -0.785 -45.815 1.00 96.81 202 VAL A C 1
ATOM 1494 O O . VAL A 1 202 ? 24.377 -1.860 -45.916 1.00 96.81 202 VAL A O 1
ATOM 1497 N N . SER A 1 203 ? 26.243 -0.660 -46.141 1.00 95.62 203 SER A N 1
ATOM 1498 C CA . SER A 1 203 ? 27.067 -1.793 -46.552 1.00 95.62 203 SER A CA 1
ATOM 1499 C C . SER A 1 203 ? 27.397 -2.720 -45.379 1.00 95.62 203 SER A C 1
ATOM 1501 O O . SER A 1 203 ? 27.332 -2.342 -44.212 1.00 95.62 203 SER A O 1
ATOM 1503 N N . VAL A 1 204 ? 27.865 -3.929 -45.695 1.00 92.56 204 VAL A N 1
ATOM 1504 C CA . VAL A 1 204 ? 28.300 -4.932 -44.702 1.00 92.56 204 VAL A CA 1
ATOM 1505 C C . VAL A 1 204 ? 29.446 -4.470 -43.790 1.00 92.56 204 VAL A C 1
ATOM 1507 O O . VAL A 1 204 ? 29.648 -5.049 -42.731 1.00 92.56 204 VAL A O 1
ATOM 1510 N N . ASP A 1 205 ? 30.214 -3.448 -44.185 1.00 93.81 205 ASP A N 1
ATOM 1511 C CA . ASP A 1 205 ? 31.259 -2.816 -43.365 1.00 93.81 205 ASP A CA 1
ATOM 1512 C C . ASP A 1 205 ? 30.778 -1.536 -42.652 1.00 93.81 205 ASP A C 1
ATOM 1514 O O . ASP A 1 205 ? 31.589 -0.773 -42.115 1.00 93.81 205 ASP A O 1
ATOM 1518 N N . GLY A 1 206 ? 29.463 -1.301 -42.643 1.00 94.94 206 GLY A N 1
ATOM 1519 C CA . GLY A 1 206 ? 28.814 -0.220 -41.911 1.00 94.94 206 GLY A CA 1
ATOM 1520 C C . GLY A 1 206 ? 28.934 1.143 -42.560 1.00 94.94 206 GLY A C 1
ATOM 1521 O O . GLY A 1 206 ? 28.908 2.152 -41.858 1.00 94.94 206 GLY A O 1
ATOM 1522 N N . LYS A 1 207 ? 29.140 1.216 -43.875 1.00 96.62 207 LYS A N 1
ATOM 1523 C CA . LYS A 1 207 ? 29.304 2.487 -44.584 1.00 96.62 207 LYS A CA 1
ATOM 1524 C C . LYS A 1 207 ? 28.059 2.836 -45.373 1.00 96.62 207 LYS A C 1
ATOM 1526 O O . LYS A 1 207 ? 27.362 1.972 -45.888 1.00 96.62 207 LYS A O 1
ATOM 1531 N N . VAL A 1 208 ? 27.816 4.131 -45.512 1.00 96.69 208 VAL A N 1
ATOM 1532 C CA . VAL A 1 208 ? 26.715 4.656 -46.316 1.00 96.69 208 VAL A CA 1
ATOM 1533 C C . VAL A 1 208 ? 27.176 5.890 -47.088 1.00 96.69 208 VAL A C 1
ATOM 1535 O O . VAL A 1 208 ? 28.105 6.594 -46.676 1.00 96.69 208 VAL A O 1
ATOM 1538 N N . SER A 1 209 ? 26.531 6.143 -48.224 1.00 96.00 209 SER A N 1
ATOM 1539 C CA . SER A 1 209 ? 26.714 7.348 -49.030 1.00 96.00 209 SER A CA 1
ATOM 1540 C C . SER A 1 209 ? 25.348 7.969 -49.301 1.00 96.00 209 SER A C 1
ATOM 1542 O O . SER A 1 209 ? 24.570 7.444 -50.094 1.00 96.00 209 SER A O 1
ATOM 1544 N N . LEU A 1 210 ? 25.042 9.064 -48.603 1.00 95.81 210 LEU A N 1
ATOM 1545 C CA . LEU A 1 210 ? 23.749 9.751 -48.657 1.00 95.81 210 LEU A CA 1
ATOM 1546 C C . LEU A 1 210 ? 23.939 11.224 -49.025 1.00 95.81 210 LEU A C 1
ATOM 1548 O O . LEU A 1 210 ? 24.919 11.860 -48.626 1.00 95.81 210 LEU A O 1
ATOM 1552 N N . SER A 1 211 ? 22.975 11.781 -49.760 1.00 92.75 211 SER A N 1
ATOM 1553 C CA . SER A 1 211 ? 22.951 13.196 -50.133 1.00 92.75 211 SER A CA 1
ATOM 1554 C C . SER A 1 211 ? 21.606 13.830 -49.787 1.00 92.75 211 SER A C 1
ATOM 1556 O O . SER A 1 211 ? 20.547 13.287 -50.096 1.00 92.75 211 SER A O 1
ATOM 1558 N N . PHE A 1 212 ? 21.666 14.993 -49.147 1.00 91.38 212 PHE A N 1
ATOM 1559 C CA . PHE A 1 212 ? 20.540 15.736 -48.607 1.00 91.38 212 PHE A CA 1
ATOM 1560 C C . PHE A 1 212 ? 20.550 17.165 -49.138 1.00 91.38 212 PHE A C 1
ATOM 1562 O O . PHE A 1 212 ? 21.597 17.801 -49.259 1.00 91.38 212 PHE A O 1
ATOM 1569 N N . ASN A 1 213 ? 19.362 17.699 -49.409 1.00 83.88 213 ASN A N 1
ATOM 1570 C CA . ASN A 1 213 ? 19.205 19.090 -49.811 1.00 83.88 213 ASN A CA 1
ATOM 1571 C C . ASN A 1 213 ? 19.214 19.991 -48.565 1.00 83.88 213 ASN A C 1
ATOM 1573 O O . ASN A 1 213 ? 18.175 20.169 -47.928 1.00 83.88 213 ASN A O 1
ATOM 1577 N N . VAL A 1 214 ? 20.398 20.483 -48.194 1.00 81.50 214 VAL A N 1
ATOM 1578 C CA . VAL A 1 214 ? 20.627 21.347 -47.024 1.00 81.50 214 VAL A CA 1
ATOM 1579 C C . VAL A 1 214 ? 20.661 22.830 -47.412 1.00 81.50 214 VAL A C 1
ATOM 1581 O O . VAL A 1 214 ? 21.103 23.193 -48.501 1.00 81.50 214 VAL A O 1
ATOM 1584 N N . SER A 1 215 ? 20.214 23.705 -46.510 1.00 76.06 215 SER A N 1
ATOM 1585 C CA . SER A 1 215 ? 20.303 25.170 -46.638 1.00 76.06 215 SER A CA 1
ATOM 1586 C C . SER A 1 215 ? 20.617 25.814 -45.282 1.00 76.06 215 SER A C 1
ATOM 1588 O O . SER A 1 215 ? 20.558 25.131 -44.262 1.00 76.06 215 SER A O 1
ATOM 1590 N N . GLU A 1 216 ? 20.887 27.128 -45.229 1.00 65.31 216 GLU A N 1
ATOM 1591 C CA . GLU A 1 216 ? 21.095 27.857 -43.953 1.00 65.31 216 GLU A CA 1
ATOM 1592 C C . GLU A 1 216 ? 19.937 27.680 -42.949 1.00 65.31 216 GLU A C 1
ATOM 1594 O O . GLU A 1 216 ? 20.130 27.830 -41.745 1.00 65.31 216 GLU A O 1
ATOM 1599 N N . HIS A 1 217 ? 18.743 27.321 -43.434 1.00 64.75 217 HIS A N 1
ATOM 1600 C CA . HIS A 1 217 ? 17.535 27.112 -42.632 1.00 64.75 217 HIS A CA 1
ATOM 1601 C C . HIS A 1 217 ? 17.036 25.657 -42.635 1.00 64.75 217 HIS A C 1
ATOM 1603 O O . HIS A 1 217 ? 15.946 25.387 -42.137 1.00 64.75 217 HIS A O 1
ATOM 1609 N N . SER A 1 218 ? 17.784 24.713 -43.218 1.00 71.69 218 SER A N 1
ATOM 1610 C CA . SER A 1 218 ? 17.423 23.292 -43.205 1.00 71.69 218 SER A CA 1
ATOM 1611 C C . SER A 1 218 ? 18.649 22.405 -43.018 1.00 71.69 218 SER A C 1
ATOM 1613 O O . SER A 1 218 ? 19.444 22.191 -43.933 1.00 71.69 218 SER A O 1
ATOM 1615 N N . THR A 1 219 ? 18.786 21.868 -41.808 1.00 89.00 219 THR A N 1
ATOM 1616 C CA . THR A 1 219 ? 19.816 20.887 -41.462 1.00 89.00 219 THR A CA 1
ATOM 1617 C C . THR A 1 219 ? 19.194 19.495 -41.405 1.00 89.00 219 THR A C 1
ATOM 1619 O O . THR A 1 219 ? 18.019 19.336 -41.070 1.00 89.00 219 THR A O 1
ATOM 1622 N N . TYR A 1 220 ? 19.962 18.473 -41.775 1.00 94.38 220 TYR A N 1
ATOM 1623 C CA . TYR A 1 220 ? 19.553 17.076 -41.627 1.00 94.38 220 TYR A CA 1
ATOM 1624 C C . TYR A 1 220 ? 20.332 16.425 -40.493 1.00 94.38 220 TYR A C 1
ATOM 1626 O O . TYR A 1 220 ? 21.467 16.808 -40.200 1.00 94.38 220 TYR A O 1
ATOM 1634 N N . ARG A 1 221 ? 19.729 15.415 -39.876 1.00 95.56 221 ARG A N 1
ATOM 1635 C CA . ARG A 1 221 ? 20.373 14.559 -38.885 1.00 95.56 221 ARG A CA 1
ATOM 1636 C C . ARG A 1 221 ? 20.161 13.101 -39.267 1.00 95.56 221 ARG A C 1
ATOM 1638 O O . ARG A 1 221 ? 19.089 12.744 -39.754 1.00 95.56 221 ARG A O 1
ATOM 1645 N N . LEU A 1 222 ? 21.202 12.301 -39.079 1.00 97.38 222 LEU A N 1
ATOM 1646 C CA . LEU A 1 222 ? 21.152 10.848 -39.175 1.00 97.38 222 LEU A CA 1
ATOM 1647 C C . LEU A 1 222 ? 21.046 10.266 -37.771 1.00 97.38 222 LEU A C 1
ATOM 1649 O O . LEU A 1 222 ? 21.719 10.755 -36.862 1.00 97.38 222 LEU A O 1
ATOM 1653 N N . PHE A 1 223 ? 20.235 9.228 -37.621 1.00 98.25 223 PHE A N 1
ATOM 1654 C CA . PHE A 1 223 ? 20.021 8.470 -36.397 1.00 98.25 223 PHE A CA 1
ATOM 1655 C C . PHE A 1 223 ? 20.264 6.995 -36.707 1.00 98.25 223 PHE A C 1
ATOM 1657 O O . PHE A 1 223 ? 19.674 6.481 -37.650 1.00 98.25 223 PHE A O 1
ATOM 1664 N N . ALA A 1 224 ? 21.136 6.328 -35.963 1.00 98.25 224 ALA A N 1
ATOM 1665 C CA . ALA A 1 224 ? 21.414 4.903 -36.112 1.00 98.25 224 ALA A CA 1
ATOM 1666 C C . ALA A 1 224 ? 21.030 4.181 -34.819 1.00 98.25 224 ALA A C 1
ATOM 1668 O O . ALA A 1 224 ? 21.371 4.655 -33.737 1.00 98.25 224 ALA A O 1
ATOM 1669 N N . TYR A 1 225 ? 20.329 3.059 -34.939 1.00 98.44 225 TYR A N 1
ATOM 1670 C CA . TYR A 1 225 ? 19.826 2.276 -33.812 1.00 98.44 225 TYR A CA 1
ATOM 1671 C C . TYR A 1 225 ? 20.365 0.858 -33.888 1.00 98.44 225 TYR A C 1
ATOM 1673 O O . TYR A 1 225 ? 20.213 0.215 -34.927 1.00 98.44 225 TYR A O 1
ATOM 1681 N N . TYR A 1 226 ? 20.962 0.375 -32.801 1.00 98.38 226 TYR A N 1
ATOM 1682 C CA . TYR A 1 226 ? 21.509 -0.980 -32.729 1.00 98.38 226 TYR A CA 1
ATOM 1683 C C . TYR A 1 226 ? 20.892 -1.743 -31.573 1.00 98.38 226 TYR A C 1
ATOM 1685 O O . TYR A 1 226 ? 20.877 -1.232 -30.454 1.00 98.38 226 TYR A O 1
ATOM 1693 N N . GLN A 1 227 ? 20.424 -2.957 -31.841 1.00 98.00 227 GLN A N 1
ATOM 1694 C CA . GLN A 1 227 ? 20.001 -3.878 -30.796 1.00 98.00 227 GLN A CA 1
ATOM 1695 C C . GLN A 1 227 ? 21.167 -4.771 -30.385 1.00 98.00 227 GLN A C 1
ATOM 1697 O O . GLN A 1 227 ? 21.957 -5.215 -31.225 1.00 98.00 227 GLN A O 1
ATOM 1702 N N . TYR A 1 228 ? 21.287 -5.012 -29.088 1.00 97.44 228 TYR A N 1
ATOM 1703 C CA . TYR A 1 228 ? 22.325 -5.853 -28.505 1.00 97.44 228 TYR A CA 1
ATOM 1704 C C . TYR A 1 228 ? 21.877 -6.347 -27.129 1.00 97.44 228 TYR A C 1
ATOM 1706 O O . TYR A 1 228 ? 21.002 -5.748 -26.502 1.00 97.44 228 TYR A O 1
ATOM 1714 N N . GLN A 1 229 ? 22.495 -7.429 -26.662 1.00 95.81 229 GLN A N 1
ATOM 1715 C CA . GLN A 1 229 ? 22.376 -7.844 -25.270 1.00 95.81 229 GLN A CA 1
ATOM 1716 C C . GLN A 1 229 ? 23.317 -6.983 -24.442 1.00 95.81 229 GLN A C 1
ATOM 1718 O O . GLN A 1 229 ? 24.536 -7.023 -24.627 1.00 95.81 229 GLN A O 1
ATOM 1723 N N . ASP A 1 230 ? 22.749 -6.169 -23.561 1.00 94.38 230 ASP A N 1
ATOM 1724 C CA . ASP A 1 230 ? 23.514 -5.281 -22.686 1.00 94.38 230 ASP A CA 1
ATOM 1725 C C . ASP A 1 230 ? 24.144 -6.021 -21.502 1.00 94.38 230 ASP A C 1
ATOM 1727 O O . ASP A 1 230 ? 25.032 -5.477 -20.842 1.00 94.38 230 ASP A O 1
ATOM 1731 N N . LEU A 1 231 ? 23.726 -7.275 -21.285 1.00 94.06 231 LEU A N 1
ATOM 1732 C CA . LEU A 1 231 ? 24.169 -8.144 -20.201 1.00 94.06 231 LEU A CA 1
ATOM 1733 C C . LEU A 1 231 ? 23.979 -7.487 -18.832 1.00 94.06 231 LEU A C 1
ATOM 1735 O O . LEU A 1 231 ? 24.776 -7.712 -17.916 1.00 94.06 231 LEU A O 1
ATOM 1739 N N . VAL A 1 232 ? 22.929 -6.668 -18.705 1.00 92.75 232 VAL A N 1
ATOM 1740 C CA . VAL A 1 232 ? 22.554 -6.069 -17.429 1.00 92.75 232 VAL A CA 1
ATOM 1741 C C . VAL A 1 232 ? 22.178 -7.165 -16.435 1.00 92.75 232 VAL A C 1
ATOM 1743 O O . VAL A 1 232 ? 21.664 -8.232 -16.786 1.00 92.75 232 VAL A O 1
ATOM 1746 N N . LYS A 1 233 ? 22.489 -6.907 -15.170 1.00 91.38 233 LYS A N 1
ATOM 1747 C CA . LYS A 1 233 ? 22.325 -7.856 -14.079 1.00 91.38 233 LYS A CA 1
ATOM 1748 C C . LYS A 1 233 ? 21.522 -7.224 -12.962 1.00 91.38 233 LYS A C 1
ATOM 1750 O O . LYS A 1 233 ? 21.830 -6.111 -12.538 1.00 91.38 233 LYS A O 1
ATOM 1755 N N . ASN A 1 234 ? 20.551 -7.966 -12.444 1.00 88.81 234 ASN A N 1
ATOM 1756 C CA . ASN A 1 234 ? 19.847 -7.621 -11.209 1.00 88.81 234 ASN A CA 1
ATOM 1757 C C . ASN A 1 234 ? 20.682 -7.968 -9.960 1.00 88.81 234 ASN A C 1
ATOM 1759 O O . ASN A 1 234 ? 20.495 -7.395 -8.887 1.00 88.81 234 ASN A O 1
ATOM 1763 N N . LEU A 1 235 ? 21.659 -8.867 -10.112 1.00 88.88 235 LEU A N 1
ATOM 1764 C CA . LEU A 1 235 ? 22.686 -9.150 -9.117 1.00 88.88 235 LEU A CA 1
ATOM 1765 C C . LEU A 1 235 ? 24.056 -9.149 -9.803 1.00 88.88 235 LEU A C 1
ATOM 1767 O O . LEU A 1 235 ? 24.455 -10.154 -10.390 1.00 88.88 235 LEU A O 1
ATOM 1771 N N . ASP A 1 236 ? 24.768 -8.019 -9.753 1.00 87.06 236 ASP A N 1
ATOM 1772 C CA . ASP A 1 236 ? 26.088 -7.896 -10.381 1.00 87.06 236 ASP A CA 1
ATOM 1773 C C . ASP A 1 236 ? 27.209 -8.284 -9.421 1.00 87.06 236 ASP A C 1
ATOM 1775 O O . ASP A 1 236 ? 27.473 -7.613 -8.425 1.00 87.06 236 ASP A O 1
ATOM 1779 N N . ILE A 1 237 ? 27.862 -9.398 -9.735 1.00 80.50 237 ILE A N 1
ATOM 1780 C CA . ILE A 1 237 ? 29.012 -9.919 -9.006 1.00 80.50 237 ILE A CA 1
ATOM 1781 C C . ILE A 1 237 ? 30.161 -10.076 -10.001 1.00 80.50 237 ILE A C 1
ATOM 1783 O O . ILE A 1 237 ? 29.957 -10.391 -11.176 1.00 80.50 237 ILE A O 1
ATOM 1787 N N . HIS A 1 238 ? 31.389 -9.875 -9.531 1.00 79.69 238 HIS A N 1
ATOM 1788 C CA . HIS A 1 238 ? 32.604 -10.026 -10.331 1.00 79.69 238 HIS A CA 1
ATOM 1789 C C . HIS A 1 238 ? 33.448 -11.202 -9.822 1.00 79.69 238 HIS A C 1
ATOM 1791 O O . HIS A 1 238 ? 34.543 -11.023 -9.288 1.00 79.69 238 HIS A O 1
ATOM 1797 N N . GLU A 1 239 ? 32.929 -12.418 -10.000 1.00 78.19 239 GLU A N 1
ATOM 1798 C CA . GLU A 1 239 ? 33.574 -13.678 -9.614 1.00 78.19 239 GLU A CA 1
ATOM 1799 C C . GLU A 1 239 ? 33.627 -14.620 -10.821 1.00 78.19 239 GLU A C 1
ATOM 1801 O O . GLU A 1 239 ? 32.650 -14.754 -11.546 1.00 78.19 239 GLU A O 1
ATOM 1806 N N . SER A 1 240 ? 34.778 -15.256 -11.050 1.00 78.00 240 SER A N 1
ATOM 1807 C CA . SER A 1 240 ? 35.014 -16.198 -12.166 1.00 78.00 240 SER A CA 1
ATOM 1808 C C . SER A 1 240 ? 35.752 -17.458 -11.700 1.00 78.00 240 SER A C 1
ATOM 1810 O O . SER A 1 240 ? 36.595 -18.021 -12.401 1.00 78.00 240 SER A O 1
ATOM 1812 N N . SER A 1 241 ? 35.514 -17.848 -10.449 1.00 76.94 241 SER A N 1
ATOM 1813 C CA . SER A 1 241 ? 36.280 -18.880 -9.755 1.00 76.94 241 SER A CA 1
ATOM 1814 C C . SER A 1 241 ? 35.899 -20.300 -10.181 1.00 76.94 241 SER A C 1
ATOM 1816 O O . SER A 1 241 ? 36.732 -21.198 -10.043 1.00 76.94 241 SER A O 1
ATOM 1818 N N . THR A 1 242 ? 34.686 -20.521 -10.706 1.00 81.81 242 THR A N 1
ATOM 1819 C CA . THR A 1 242 ? 34.151 -21.873 -10.952 1.00 81.81 242 THR A CA 1
ATOM 1820 C C . THR A 1 242 ? 33.980 -22.231 -12.431 1.00 81.81 242 THR A C 1
ATOM 1822 O O . THR A 1 242 ? 33.938 -23.413 -12.774 1.00 81.81 242 THR A O 1
ATOM 1825 N N . GLY A 1 243 ? 33.904 -21.238 -13.318 1.00 83.50 243 GLY A N 1
ATOM 1826 C CA . GLY A 1 243 ? 33.542 -21.379 -14.728 1.00 83.50 243 GLY A CA 1
ATOM 1827 C C . GLY A 1 243 ? 32.072 -21.750 -14.966 1.00 83.50 243 GLY A C 1
ATOM 1828 O O . GLY A 1 243 ? 31.734 -22.173 -16.073 1.00 83.50 243 GLY A O 1
ATOM 1829 N N . SER A 1 244 ? 31.216 -21.661 -13.943 1.00 90.12 244 SER A N 1
ATOM 1830 C CA . SER A 1 244 ? 29.799 -22.039 -14.010 1.00 90.12 244 SER A CA 1
ATOM 1831 C C . SER A 1 244 ? 28.891 -20.837 -14.292 1.00 90.12 244 SER A C 1
ATOM 1833 O O . SER A 1 244 ? 29.340 -19.698 -14.276 1.00 90.12 244 SER A O 1
ATOM 1835 N N . ILE A 1 245 ? 27.597 -21.074 -14.527 1.00 92.56 245 ILE A N 1
ATOM 1836 C CA . ILE A 1 245 ? 26.614 -19.986 -14.684 1.00 92.56 245 ILE A CA 1
ATOM 1837 C C . ILE A 1 245 ? 26.372 -19.195 -13.391 1.00 92.56 245 ILE A C 1
ATOM 1839 O O . ILE A 1 245 ? 25.806 -18.114 -13.460 1.00 92.56 245 ILE A O 1
ATOM 1843 N N . PHE A 1 246 ? 26.777 -19.737 -12.235 1.00 91.75 246 PHE A N 1
ATOM 1844 C CA . PHE A 1 246 ? 26.685 -19.064 -10.936 1.00 91.75 246 PHE A CA 1
ATOM 1845 C C . PHE A 1 246 ? 27.833 -18.072 -10.715 1.00 91.75 246 PHE A C 1
ATOM 1847 O O . PHE A 1 246 ? 27.776 -17.252 -9.799 1.00 91.75 246 PHE A O 1
ATOM 1854 N N . ASP A 1 247 ? 28.867 -18.126 -11.560 1.00 86.44 247 ASP A N 1
ATOM 1855 C CA . ASP A 1 247 ? 29.835 -17.044 -11.642 1.00 86.44 247 ASP A CA 1
ATOM 1856 C C . ASP A 1 247 ? 29.137 -15.775 -12.146 1.00 86.44 247 ASP A C 1
ATOM 1858 O O . ASP A 1 247 ? 28.193 -15.814 -12.930 1.00 86.44 247 ASP A O 1
ATOM 1862 N N . ASN A 1 248 ? 29.660 -14.623 -11.744 1.00 86.88 248 ASN A N 1
ATOM 1863 C CA . ASN A 1 248 ? 29.195 -13.307 -12.173 1.00 86.88 248 ASN A CA 1
ATOM 1864 C C . ASN A 1 248 ? 27.752 -12.909 -11.794 1.00 86.88 248 ASN A C 1
ATOM 1866 O O . ASN A 1 248 ? 27.299 -11.858 -12.249 1.00 86.88 248 ASN A O 1
ATOM 1870 N N . GLY A 1 249 ? 27.065 -13.660 -10.931 1.00 89.44 249 GLY A N 1
ATOM 1871 C CA . GLY A 1 249 ? 25.762 -13.278 -10.382 1.00 89.44 249 GLY A CA 1
ATOM 1872 C C . GLY A 1 249 ? 24.578 -13.666 -11.266 1.00 89.44 249 GLY A C 1
ATOM 1873 O O . GLY A 1 249 ? 24.522 -14.786 -11.761 1.00 89.44 249 GLY A O 1
ATOM 1874 N N . SER A 1 250 ? 23.597 -12.774 -11.410 1.00 93.56 250 SER A N 1
ATOM 1875 C CA . SER A 1 250 ? 22.335 -13.056 -12.108 1.00 93.56 250 SER A CA 1
ATOM 1876 C C . SER A 1 250 ? 22.061 -12.032 -13.194 1.00 93.56 250 SER A C 1
ATOM 1878 O O . SER A 1 250 ? 22.080 -10.829 -12.933 1.00 93.56 250 SER A O 1
ATOM 1880 N N . TYR A 1 251 ? 21.796 -12.524 -14.402 1.00 95.50 251 TYR A N 1
ATOM 1881 C CA . TYR A 1 251 ? 21.474 -11.700 -15.557 1.00 95.50 251 TYR A CA 1
ATOM 1882 C C . TYR A 1 251 ? 19.976 -11.442 -15.613 1.00 95.50 251 TYR A C 1
ATOM 1884 O O . TYR A 1 251 ? 19.165 -12.346 -15.407 1.00 95.50 251 TYR A O 1
ATOM 1892 N N . THR A 1 252 ? 19.615 -10.203 -15.920 1.00 96.38 252 THR A N 1
ATOM 1893 C CA . THR A 1 252 ? 18.226 -9.833 -16.163 1.00 96.38 252 THR A CA 1
ATOM 1894 C C . THR A 1 252 ? 17.736 -10.491 -17.452 1.00 96.38 252 THR A C 1
ATOM 1896 O O . THR A 1 252 ? 18.450 -10.513 -18.459 1.00 96.38 252 THR A O 1
ATOM 1899 N N . VAL A 1 253 ? 16.510 -11.011 -17.438 1.00 97.81 253 VAL A N 1
ATOM 1900 C CA . VAL A 1 253 ? 15.887 -11.638 -18.614 1.00 97.81 253 VAL A CA 1
ATOM 1901 C C . VAL A 1 253 ? 15.152 -10.619 -19.498 1.00 97.81 253 VAL A C 1
ATOM 1903 O O . VAL A 1 253 ? 14.846 -9.501 -19.081 1.00 97.81 253 VAL A O 1
ATOM 1906 N N . ASP A 1 254 ? 14.860 -10.981 -20.747 1.00 97.56 254 ASP A N 1
ATOM 1907 C CA . ASP A 1 254 ? 14.029 -10.186 -21.657 1.00 97.56 254 ASP A CA 1
ATOM 1908 C C . ASP A 1 254 ? 12.557 -10.210 -21.209 1.00 97.56 254 ASP A C 1
ATOM 1910 O O . ASP A 1 254 ? 11.793 -11.112 -21.559 1.00 97.56 254 ASP A O 1
ATOM 1914 N N . HIS A 1 255 ? 12.147 -9.181 -20.467 1.00 97.19 255 HIS A N 1
ATOM 1915 C CA . HIS A 1 255 ? 10.776 -9.033 -19.968 1.00 97.19 255 HIS A CA 1
ATOM 1916 C C . HIS A 1 255 ? 9.764 -8.699 -21.069 1.00 97.19 255 HIS A C 1
ATOM 1918 O O . HIS A 1 255 ? 8.571 -8.637 -20.798 1.00 97.19 255 HIS A O 1
ATOM 1924 N N . PHE A 1 256 ? 10.195 -8.475 -22.311 1.00 97.56 256 PHE A N 1
ATOM 1925 C CA . PHE A 1 256 ? 9.308 -8.161 -23.429 1.00 97.56 256 PHE A CA 1
ATOM 1926 C C . PHE A 1 256 ? 9.169 -9.333 -24.408 1.00 97.56 256 PHE A C 1
ATOM 1928 O O . PHE A 1 256 ? 8.688 -9.148 -25.530 1.00 97.56 256 PHE A O 1
ATOM 1935 N N . SER A 1 257 ? 9.565 -10.551 -24.013 1.00 97.38 257 SER A N 1
ATOM 1936 C CA . SER A 1 257 ? 9.331 -11.751 -24.815 1.00 97.38 257 SER A CA 1
ATOM 1937 C C . SER A 1 257 ? 9.190 -13.037 -23.996 1.00 97.38 257 SER A C 1
ATOM 1939 O O . SER A 1 257 ? 9.652 -13.154 -22.865 1.00 97.38 257 SER A O 1
ATOM 1941 N N . ALA A 1 258 ? 8.603 -14.067 -24.615 1.00 97.62 258 ALA A N 1
ATOM 1942 C CA . ALA A 1 258 ? 8.542 -15.410 -24.032 1.00 97.62 258 ALA A CA 1
ATOM 1943 C C . ALA A 1 258 ? 9.932 -16.038 -23.829 1.00 97.62 258 ALA 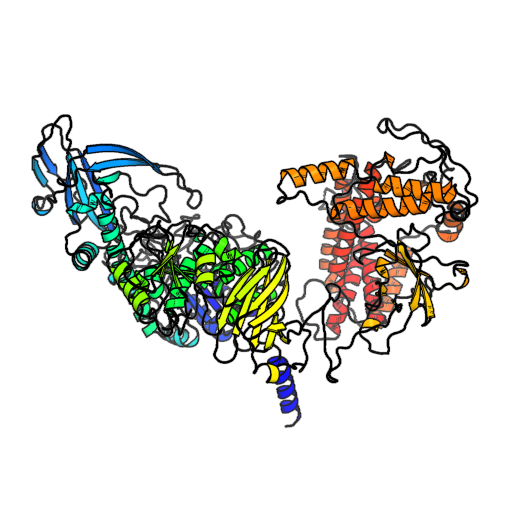A C 1
ATOM 1945 O O . ALA A 1 258 ? 10.065 -16.946 -23.016 1.00 97.62 258 ALA A O 1
ATOM 1946 N N . ARG A 1 259 ? 10.967 -15.585 -24.560 1.00 97.62 259 ARG A N 1
ATOM 1947 C CA . ARG A 1 259 ? 12.325 -16.129 -24.404 1.00 97.62 259 ARG A CA 1
ATOM 1948 C C . ARG A 1 259 ? 12.891 -15.805 -23.027 1.00 97.62 259 ARG A C 1
ATOM 1950 O O . ARG A 1 259 ? 13.481 -16.687 -22.423 1.00 97.62 259 ARG A O 1
ATOM 1957 N N . GLY A 1 260 ? 12.655 -14.594 -22.515 1.00 97.94 260 GLY A N 1
ATOM 1958 C CA . GLY A 1 260 ? 13.101 -14.239 -21.169 1.00 97.94 260 GLY A CA 1
ATOM 1959 C C . GLY A 1 260 ? 12.415 -15.065 -20.089 1.00 97.94 260 GLY A C 1
ATOM 1960 O O . GLY A 1 260 ? 13.086 -15.621 -19.224 1.00 97.94 260 GLY A O 1
ATOM 1961 N N . ALA A 1 261 ? 11.097 -15.255 -20.203 1.00 98.38 261 ALA A N 1
ATOM 1962 C CA . ALA A 1 261 ? 10.363 -16.160 -19.318 1.00 98.38 261 ALA A CA 1
ATOM 1963 C C . ALA A 1 261 ? 10.913 -17.596 -19.395 1.00 98.38 261 ALA A C 1
ATOM 1965 O O . ALA A 1 261 ? 11.084 -18.248 -18.368 1.00 98.38 261 ALA A O 1
ATOM 1966 N N . GLN A 1 262 ? 11.240 -18.081 -20.599 1.00 98.50 262 GLN A N 1
ATOM 1967 C CA . GLN A 1 262 ? 11.801 -19.417 -20.789 1.00 98.50 262 GLN A CA 1
ATOM 1968 C C . GLN A 1 262 ? 13.180 -19.576 -20.138 1.00 98.50 262 GLN A C 1
ATOM 1970 O O . GLN A 1 262 ? 13.423 -20.617 -19.539 1.00 98.50 262 GLN A O 1
ATOM 1975 N N . THR A 1 263 ? 14.050 -18.562 -20.180 1.00 98.38 263 THR A N 1
ATOM 1976 C CA . THR A 1 263 ? 15.340 -18.594 -19.469 1.00 98.38 263 THR A CA 1
ATOM 1977 C C . THR A 1 263 ? 15.142 -18.778 -17.961 1.00 98.38 263 THR A C 1
ATOM 1979 O O . THR A 1 263 ? 15.810 -19.617 -17.354 1.00 98.38 263 THR A O 1
ATOM 1982 N N . THR A 1 264 ? 14.177 -18.075 -17.355 1.00 98.38 264 THR A N 1
ATOM 1983 C CA . THR A 1 264 ? 13.814 -18.274 -15.941 1.00 98.38 264 THR A CA 1
ATOM 1984 C C . THR A 1 264 ? 13.288 -19.692 -15.693 1.00 98.38 264 THR A C 1
ATOM 1986 O O . THR A 1 264 ? 13.764 -20.374 -14.784 1.00 98.38 264 THR A O 1
ATOM 1989 N N . ILE A 1 265 ? 12.355 -20.176 -16.519 1.00 98.62 265 ILE A N 1
ATOM 1990 C CA . ILE A 1 265 ? 11.775 -21.527 -16.406 1.00 98.62 265 ILE A CA 1
ATOM 1991 C C . ILE A 1 265 ? 12.863 -22.604 -16.497 1.00 98.62 265 ILE A C 1
ATOM 1993 O O . ILE A 1 265 ? 12.936 -23.493 -15.647 1.00 98.62 265 ILE A O 1
ATOM 1997 N N . ASP A 1 266 ? 13.729 -22.514 -17.505 1.00 98.44 266 ASP A N 1
ATOM 1998 C CA . ASP A 1 266 ? 14.804 -23.473 -17.743 1.00 98.44 266 ASP A CA 1
ATOM 1999 C C . ASP A 1 266 ? 15.795 -23.482 -16.579 1.00 98.44 266 ASP A C 1
ATOM 2001 O O . ASP A 1 266 ? 16.253 -24.551 -16.170 1.00 98.44 266 ASP A O 1
ATOM 2005 N N . PHE A 1 267 ? 16.105 -22.319 -16.001 1.00 98.25 267 PHE A N 1
ATOM 2006 C CA . PHE A 1 267 ? 16.927 -22.255 -14.799 1.00 98.25 267 PHE A CA 1
ATOM 2007 C C . PHE A 1 267 ? 16.265 -23.001 -13.632 1.00 98.25 267 PHE A C 1
ATOM 2009 O O . PHE A 1 267 ? 16.882 -23.881 -13.025 1.00 98.25 267 PHE A O 1
ATOM 2016 N N . TRP A 1 268 ? 14.995 -22.714 -13.345 1.00 98.00 268 TRP A N 1
ATOM 2017 C CA . TRP A 1 268 ? 14.279 -23.378 -12.258 1.00 98.00 268 TRP A CA 1
ATOM 2018 C C . TRP A 1 268 ? 14.223 -24.892 -12.446 1.00 98.00 268 TRP A C 1
ATOM 2020 O O . TRP A 1 268 ? 14.624 -25.618 -11.534 1.00 98.00 268 TRP A O 1
ATOM 2030 N N . GLU A 1 269 ? 13.793 -25.377 -13.615 1.00 97.75 269 GLU A N 1
ATOM 2031 C CA . GLU A 1 269 ? 13.690 -26.813 -13.921 1.00 97.75 269 GLU A CA 1
ATOM 2032 C C . GLU A 1 269 ? 15.032 -27.542 -13.795 1.00 97.75 269 GLU A C 1
ATOM 2034 O O . GLU A 1 269 ? 15.082 -28.666 -13.287 1.00 97.75 269 GLU A O 1
ATOM 2039 N N . ASN A 1 270 ? 16.126 -26.901 -14.211 1.00 97.38 270 ASN A N 1
ATOM 2040 C CA . ASN A 1 270 ? 17.444 -27.526 -14.215 1.00 97.38 270 ASN A CA 1
ATOM 2041 C C . ASN A 1 270 ? 18.164 -27.464 -12.865 1.00 97.38 270 ASN A C 1
ATOM 2043 O O . ASN A 1 270 ? 18.931 -28.385 -12.570 1.00 97.38 270 ASN A O 1
ATOM 2047 N N . TYR A 1 271 ? 17.945 -26.421 -12.056 1.00 97.31 271 TYR A N 1
ATOM 2048 C CA . TYR A 1 271 ? 18.778 -26.144 -10.878 1.00 97.31 271 TYR A CA 1
ATOM 2049 C C . TYR A 1 271 ? 18.048 -26.201 -9.536 1.00 97.31 271 TYR A C 1
ATOM 2051 O O . TYR A 1 271 ? 18.704 -26.491 -8.542 1.00 97.31 271 TYR A O 1
ATOM 2059 N N . ILE A 1 272 ? 16.729 -25.998 -9.484 1.00 97.12 272 ILE A N 1
ATOM 2060 C CA . ILE A 1 272 ? 15.958 -25.996 -8.222 1.00 97.12 272 ILE A CA 1
ATOM 2061 C C . ILE A 1 272 ? 14.949 -27.146 -8.209 1.00 97.12 272 ILE A C 1
ATOM 2063 O O . ILE A 1 272 ? 14.923 -27.988 -7.314 1.00 97.12 272 ILE A O 1
ATOM 2067 N N . LEU A 1 273 ? 14.142 -27.219 -9.261 1.00 96.81 273 LEU A N 1
ATOM 2068 C CA . LEU A 1 273 ? 13.060 -28.178 -9.462 1.00 96.81 273 LEU A CA 1
ATOM 2069 C C . LEU A 1 273 ? 13.544 -29.568 -9.909 1.00 96.81 273 LEU A C 1
ATOM 2071 O O . LEU A 1 273 ? 12.734 -30.483 -10.098 1.00 96.81 273 LEU A O 1
ATOM 2075 N N . ASN A 1 274 ? 14.856 -29.753 -10.055 1.00 94.94 274 ASN A N 1
ATOM 2076 C CA . ASN A 1 274 ? 15.460 -31.069 -10.234 1.00 94.94 274 ASN A CA 1
ATOM 2077 C C . ASN A 1 274 ? 15.408 -31.916 -8.938 1.00 94.94 274 ASN A C 1
ATOM 2079 O O . ASN A 1 274 ? 15.473 -33.145 -9.020 1.00 94.94 274 ASN A O 1
ATOM 2083 N N . ASP A 1 275 ? 15.225 -31.288 -7.766 1.00 95.12 275 ASP A N 1
ATOM 2084 C CA . ASP A 1 275 ? 14.943 -31.958 -6.495 1.00 95.12 275 ASP A CA 1
ATOM 2085 C C . ASP A 1 275 ? 13.440 -32.272 -6.401 1.00 95.12 275 ASP A C 1
ATOM 2087 O O . ASP A 1 275 ? 12.581 -31.394 -6.262 1.00 95.12 275 ASP A O 1
ATOM 2091 N N . THR A 1 276 ? 13.106 -33.562 -6.462 1.00 93.25 276 THR A N 1
ATOM 2092 C CA . THR A 1 276 ? 11.719 -34.042 -6.411 1.00 93.25 276 THR A CA 1
ATOM 2093 C C . THR A 1 276 ? 11.014 -33.732 -5.094 1.00 93.25 276 THR A C 1
ATOM 2095 O O . THR A 1 276 ? 9.787 -33.633 -5.078 1.00 93.25 276 THR A O 1
ATOM 2098 N N . ASP A 1 277 ? 11.754 -33.564 -3.996 1.00 95.19 277 ASP A N 1
ATOM 2099 C CA . ASP A 1 277 ? 11.157 -33.218 -2.708 1.00 95.19 277 ASP A CA 1
ATOM 2100 C C . ASP A 1 277 ? 10.697 -31.757 -2.698 1.00 95.19 277 ASP A C 1
ATOM 2102 O O . ASP A 1 277 ? 9.632 -31.469 -2.156 1.00 95.19 277 ASP A O 1
ATOM 2106 N N . ILE A 1 278 ? 11.446 -30.843 -3.334 1.00 96.44 278 ILE A N 1
ATOM 2107 C CA . ILE A 1 278 ? 11.023 -29.441 -3.500 1.00 96.44 278 ILE A CA 1
ATOM 2108 C C . ILE A 1 278 ? 9.731 -29.393 -4.325 1.00 96.44 278 ILE A C 1
ATOM 2110 O O . ILE A 1 278 ? 8.756 -28.776 -3.894 1.00 96.44 278 ILE A O 1
ATOM 2114 N N . LYS A 1 279 ? 9.672 -30.131 -5.448 1.00 92.56 279 LYS A N 1
ATOM 2115 C CA . LYS A 1 279 ? 8.443 -30.273 -6.257 1.00 92.56 279 LYS A CA 1
ATOM 2116 C C . LYS A 1 279 ? 7.254 -30.765 -5.433 1.00 92.56 279 LYS A C 1
ATOM 2118 O O . LYS A 1 279 ? 6.160 -30.221 -5.552 1.00 92.56 279 LYS A O 1
ATOM 2123 N N . SER A 1 280 ? 7.460 -31.786 -4.600 1.00 93.38 280 SER A N 1
ATOM 2124 C CA . SER A 1 280 ? 6.401 -32.320 -3.738 1.00 93.38 280 SER A CA 1
ATOM 2125 C C . SER A 1 280 ? 5.948 -31.302 -2.693 1.00 93.38 280 SER A C 1
ATOM 2127 O O . SER A 1 280 ? 4.752 -31.178 -2.455 1.00 93.38 280 SER A O 1
ATOM 2129 N N . LEU A 1 281 ? 6.876 -30.569 -2.072 1.00 95.00 281 LEU A N 1
ATOM 2130 C CA . LEU A 1 281 ? 6.550 -29.573 -1.052 1.00 95.00 281 LEU A CA 1
ATOM 2131 C C . LEU A 1 281 ? 5.763 -28.393 -1.633 1.00 95.00 281 LEU A C 1
ATOM 2133 O O . LEU A 1 281 ? 4.822 -27.934 -0.990 1.00 95.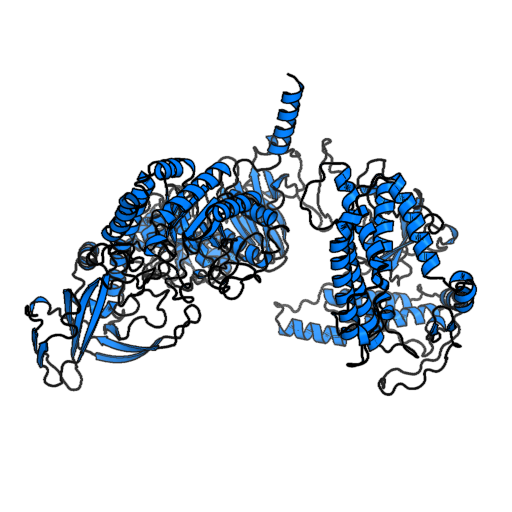00 281 LEU A O 1
ATOM 2137 N N . PHE A 1 282 ? 6.066 -27.949 -2.856 1.00 90.94 282 PHE A N 1
ATOM 2138 C CA . PHE A 1 282 ? 5.269 -26.914 -3.525 1.00 90.94 282 PHE A CA 1
ATOM 2139 C C . PHE A 1 282 ? 3.801 -27.299 -3.684 1.00 90.94 282 PHE A C 1
ATOM 2141 O O . PHE A 1 282 ? 2.937 -26.468 -3.436 1.00 90.94 282 PHE A O 1
ATOM 2148 N N . GLN A 1 283 ? 3.502 -28.560 -3.998 1.00 88.31 283 GLN A N 1
ATOM 2149 C CA . GLN A 1 283 ? 2.114 -29.026 -4.089 1.00 88.31 283 GLN A CA 1
ATOM 2150 C C . GLN A 1 283 ? 1.380 -29.012 -2.740 1.00 88.31 283 GLN A C 1
ATOM 2152 O O . GLN A 1 283 ? 0.151 -29.055 -2.710 1.00 88.31 283 GLN A O 1
ATOM 2157 N N . GLU A 1 284 ? 2.116 -28.996 -1.627 1.00 90.88 284 GLU A N 1
ATOM 2158 C CA . GLU A 1 284 ? 1.547 -29.026 -0.280 1.00 90.88 284 GLU A CA 1
ATOM 2159 C C . GLU A 1 284 ? 1.399 -27.636 0.345 1.00 90.88 284 GLU A C 1
ATOM 2161 O O . GLU A 1 284 ? 0.399 -27.393 1.020 1.00 90.88 284 GLU A O 1
ATOM 2166 N N . VAL A 1 285 ? 2.379 -26.744 0.151 1.00 92.69 285 VAL A N 1
ATOM 2167 C CA . VAL A 1 285 ? 2.418 -25.425 0.818 1.00 92.69 285 VAL A CA 1
ATOM 2168 C C . VAL A 1 285 ? 2.630 -24.239 -0.115 1.00 92.69 285 VAL A C 1
ATOM 2170 O O . VAL A 1 285 ? 2.404 -23.103 0.301 1.00 92.69 285 VAL A O 1
ATOM 2173 N N . GLY A 1 286 ? 3.075 -24.478 -1.349 1.00 92.12 286 GLY A N 1
ATOM 2174 C CA . GLY A 1 286 ? 3.347 -23.421 -2.314 1.00 92.12 286 GLY A CA 1
ATOM 2175 C C . GLY A 1 286 ? 2.062 -22.732 -2.757 1.00 92.12 286 GLY A C 1
ATOM 2176 O O . GLY A 1 286 ? 1.037 -23.388 -2.962 1.00 92.12 286 GLY A O 1
ATOM 2177 N N . ARG A 1 287 ? 2.110 -21.407 -2.916 1.00 91.31 287 ARG A N 1
ATOM 2178 C CA . ARG A 1 287 ? 0.973 -20.638 -3.428 1.00 91.31 287 ARG A CA 1
ATOM 2179 C C . ARG A 1 287 ? 1.356 -19.775 -4.625 1.00 91.31 287 ARG A C 1
ATOM 2181 O O . ARG A 1 287 ? 0.748 -19.979 -5.676 1.00 91.31 287 ARG A O 1
ATOM 2188 N N . TYR A 1 288 ? 2.339 -18.882 -4.513 1.00 93.19 288 TYR A N 1
ATOM 2189 C CA . TYR A 1 288 ? 2.772 -18.028 -5.624 1.00 93.19 288 TYR A CA 1
ATOM 2190 C C . TYR A 1 288 ? 4.282 -18.068 -5.886 1.00 93.19 288 TYR A C 1
ATOM 2192 O O . TYR A 1 288 ? 5.086 -17.971 -4.963 1.00 93.19 288 TYR A O 1
ATOM 2200 N N . GLY A 1 289 ? 4.656 -18.154 -7.166 1.00 95.88 289 GLY A N 1
ATOM 2201 C CA . GLY A 1 289 ? 5.931 -17.597 -7.623 1.00 95.88 289 GLY A CA 1
ATOM 2202 C C . GLY A 1 289 ? 5.777 -16.083 -7.771 1.00 95.88 289 GLY A C 1
ATOM 2203 O O . GLY A 1 289 ? 4.717 -15.634 -8.217 1.00 95.88 289 GLY A O 1
ATOM 2204 N N . TRP A 1 290 ? 6.786 -15.314 -7.374 1.00 95.62 290 TRP A N 1
ATOM 2205 C CA . TRP A 1 290 ? 6.705 -13.860 -7.239 1.00 95.62 290 TRP A CA 1
ATOM 2206 C C . TRP A 1 290 ? 7.840 -13.110 -7.957 1.00 95.62 290 TRP A C 1
ATOM 2208 O O . TRP A 1 290 ? 8.976 -13.591 -8.014 1.00 95.62 290 TRP A O 1
ATOM 2218 N N . GLU A 1 291 ? 7.518 -11.924 -8.484 1.00 95.31 291 GLU A N 1
ATOM 2219 C CA . GLU A 1 291 ? 8.463 -10.915 -8.988 1.00 95.31 291 GLU A CA 1
ATOM 2220 C C . GLU A 1 291 ? 8.122 -9.505 -8.471 1.00 95.31 291 GLU A C 1
ATOM 2222 O O . GLU A 1 291 ? 6.966 -9.071 -8.508 1.00 95.31 291 GLU A O 1
ATOM 2227 N N . ASP A 1 292 ? 9.156 -8.779 -8.053 1.00 93.25 292 ASP A N 1
ATOM 2228 C CA . ASP A 1 292 ? 9.096 -7.407 -7.538 1.00 93.25 292 ASP A CA 1
ATOM 2229 C C . ASP A 1 292 ? 8.860 -6.371 -8.654 1.00 93.25 292 ASP A C 1
ATOM 2231 O O . ASP A 1 292 ? 8.788 -6.696 -9.847 1.00 93.25 292 ASP A O 1
ATOM 2235 N N . SER A 1 293 ? 8.778 -5.089 -8.288 1.00 92.50 293 SER A N 1
ATOM 2236 C CA . SER A 1 293 ? 8.698 -3.996 -9.249 1.00 92.50 293 SER A CA 1
ATOM 2237 C C . SER A 1 293 ? 9.918 -3.991 -10.173 1.00 92.50 293 SER A C 1
ATOM 2239 O O . SER A 1 293 ? 11.041 -4.296 -9.779 1.00 92.50 293 SER A O 1
ATOM 2241 N N . ILE A 1 294 ? 9.705 -3.656 -11.451 1.00 92.88 294 ILE A N 1
ATOM 2242 C CA . ILE A 1 294 ? 10.759 -3.745 -12.471 1.00 92.88 294 ILE A CA 1
ATOM 2243 C C . ILE A 1 294 ? 11.718 -2.549 -12.389 1.00 92.88 294 ILE A C 1
ATOM 2245 O O . ILE A 1 294 ? 11.312 -1.398 -12.571 1.00 92.88 294 ILE A O 1
ATOM 2249 N N . GLU A 1 295 ? 13.015 -2.822 -12.225 1.00 89.44 295 GLU A N 1
ATOM 2250 C CA . GLU A 1 295 ? 14.060 -1.813 -11.959 1.00 89.44 295 GLU A CA 1
ATOM 2251 C C . GLU A 1 295 ? 15.171 -1.763 -13.027 1.00 89.44 295 GLU A C 1
ATOM 2253 O O . GLU A 1 295 ? 16.239 -1.171 -12.848 1.00 89.44 295 GLU A O 1
ATOM 2258 N N . ILE A 1 296 ? 14.917 -2.383 -14.177 1.00 90.94 296 ILE A N 1
ATOM 2259 C CA . ILE A 1 296 ? 15.899 -2.566 -15.246 1.00 90.94 296 ILE A CA 1
ATOM 2260 C C . ILE A 1 296 ? 16.221 -1.231 -15.909 1.00 90.94 296 ILE A C 1
ATOM 2262 O O . ILE A 1 296 ? 15.325 -0.545 -16.401 1.00 90.94 296 ILE A O 1
ATOM 2266 N N . LYS A 1 297 ? 17.505 -0.875 -15.975 1.00 91.38 297 LYS A N 1
ATOM 2267 C CA . LYS A 1 297 ? 17.964 0.311 -16.707 1.00 91.38 297 LYS A CA 1
ATOM 2268 C C . LYS A 1 297 ? 18.160 -0.014 -18.183 1.00 91.38 297 LYS A C 1
ATOM 2270 O O . LYS A 1 297 ? 18.636 -1.088 -18.519 1.00 91.38 297 LYS A O 1
ATOM 2275 N N . SER A 1 298 ? 17.836 0.936 -19.051 1.00 94.44 298 SER A N 1
ATOM 2276 C CA . SER A 1 298 ? 18.018 0.818 -20.505 1.00 94.44 298 SER A CA 1
ATOM 2277 C C . SER A 1 298 ? 18.214 2.194 -21.144 1.00 94.44 298 SER A C 1
ATOM 2279 O O . SER A 1 298 ? 17.916 3.231 -20.533 1.00 94.44 298 SER A O 1
ATOM 2281 N N . ASN A 1 299 ? 18.723 2.230 -22.377 1.00 96.00 299 ASN A N 1
ATOM 2282 C CA . ASN A 1 299 ? 18.587 3.411 -23.226 1.00 96.00 299 ASN A CA 1
ATOM 2283 C C . ASN A 1 299 ? 17.144 3.528 -23.721 1.00 96.00 299 ASN A C 1
ATOM 2285 O O . ASN A 1 299 ? 16.550 4.604 -23.651 1.00 96.00 299 ASN A O 1
ATOM 2289 N N . ILE A 1 300 ? 16.595 2.418 -24.217 1.00 97.25 300 ILE A N 1
ATOM 2290 C CA . ILE A 1 300 ? 15.208 2.284 -24.659 1.00 97.25 300 ILE A CA 1
ATOM 2291 C C . ILE A 1 300 ? 14.788 0.849 -24.328 1.00 97.25 300 ILE A C 1
ATOM 2293 O O . ILE A 1 300 ? 15.457 -0.088 -24.753 1.00 97.25 300 ILE A O 1
ATOM 2297 N N . SER A 1 301 ? 13.684 0.664 -23.605 1.00 97.38 301 SER A N 1
ATOM 2298 C CA . SER A 1 301 ? 13.113 -0.659 -23.349 1.00 97.38 301 SER A CA 1
ATOM 2299 C C . SER A 1 301 ? 12.890 -1.385 -24.676 1.00 97.38 301 SER A C 1
ATOM 2301 O O . SER A 1 301 ? 12.227 -0.849 -25.569 1.00 97.38 301 SER A O 1
ATOM 2303 N N . TRP A 1 302 ? 13.484 -2.571 -24.833 1.00 97.81 302 TRP A N 1
ATOM 2304 C CA . TRP A 1 302 ? 13.571 -3.228 -26.133 1.00 97.81 302 TRP A CA 1
ATOM 2305 C C . TRP A 1 302 ? 13.534 -4.758 -26.057 1.00 97.81 302 TRP A C 1
ATOM 2307 O O . TRP A 1 302 ? 13.886 -5.367 -25.056 1.00 97.81 302 TRP A O 1
ATOM 2317 N N . SER A 1 303 ? 13.132 -5.377 -27.167 1.00 97.62 303 SER A N 1
ATOM 2318 C CA . SER A 1 303 ? 13.339 -6.791 -27.477 1.00 97.62 303 SER A CA 1
ATOM 2319 C C . SER A 1 303 ? 13.454 -6.944 -28.997 1.00 97.62 303 SER A C 1
ATOM 2321 O O . SER A 1 303 ? 12.733 -6.254 -29.728 1.00 97.62 303 SER A O 1
ATOM 2323 N N . PRO A 1 304 ? 14.266 -7.888 -29.512 1.00 97.06 304 PRO A N 1
ATOM 2324 C CA . PRO A 1 304 ? 14.358 -8.180 -30.945 1.00 97.06 304 PRO A CA 1
ATOM 2325 C C . PRO A 1 304 ? 13.018 -8.533 -31.603 1.00 97.06 304 PRO A C 1
ATOM 2327 O O . PRO A 1 304 ? 12.872 -8.451 -32.820 1.00 97.06 304 PRO A O 1
ATOM 2330 N N . SER A 1 305 ? 12.024 -8.942 -30.809 1.00 95.88 305 SER A N 1
ATOM 2331 C CA . SER A 1 305 ? 10.681 -9.259 -31.301 1.00 95.88 305 SER A CA 1
ATOM 2332 C C . SER A 1 305 ? 9.797 -8.025 -31.547 1.00 95.88 305 SER A C 1
ATOM 2334 O O . SER A 1 305 ? 8.825 -8.116 -32.303 1.00 95.88 305 SER A O 1
ATOM 2336 N N . LEU A 1 306 ? 10.137 -6.862 -30.975 1.00 97.19 306 LEU A N 1
ATOM 2337 C CA . LEU A 1 306 ? 9.280 -5.673 -30.995 1.00 97.19 306 LEU A CA 1
ATOM 2338 C C . LEU A 1 306 ? 8.994 -5.113 -32.390 1.00 97.19 306 LEU A C 1
ATOM 2340 O O . LEU A 1 306 ? 7.831 -4.793 -32.628 1.00 97.19 306 LEU A O 1
ATOM 2344 N N . PRO A 1 307 ? 9.951 -5.004 -33.338 1.00 97.06 307 PRO A N 1
ATOM 2345 C CA . PRO A 1 307 ? 9.633 -4.517 -34.682 1.00 97.06 307 PRO A CA 1
ATOM 2346 C C . PRO A 1 307 ? 8.546 -5.349 -35.374 1.00 97.06 307 PRO A C 1
ATOM 2348 O O . PRO A 1 307 ? 7.660 -4.789 -36.020 1.00 97.06 307 PRO A O 1
ATOM 2351 N N . GLY A 1 308 ? 8.583 -6.674 -35.190 1.00 97.44 308 GLY A N 1
ATOM 2352 C CA . GLY A 1 308 ? 7.585 -7.593 -35.734 1.00 97.44 308 GLY A CA 1
ATOM 2353 C C . GLY A 1 308 ? 6.229 -7.468 -35.039 1.00 97.44 308 GLY A C 1
ATOM 2354 O O . GLY A 1 308 ? 5.204 -7.383 -35.714 1.00 97.44 308 GLY A O 1
ATOM 2355 N N . ILE A 1 309 ? 6.216 -7.391 -33.701 1.00 97.75 309 ILE A N 1
ATOM 2356 C CA . ILE A 1 309 ? 4.990 -7.155 -32.917 1.00 97.75 309 ILE A CA 1
ATOM 2357 C C . ILE A 1 309 ? 4.348 -5.826 -33.333 1.00 97.75 309 ILE A C 1
ATOM 2359 O O . ILE A 1 309 ? 3.148 -5.772 -33.593 1.00 97.75 309 ILE A O 1
ATOM 2363 N N . PHE A 1 310 ? 5.152 -4.771 -33.457 1.00 98.06 310 PHE A N 1
ATOM 2364 C CA . PHE A 1 310 ? 4.710 -3.445 -33.865 1.00 98.06 310 PHE A CA 1
ATOM 2365 C C . PHE A 1 310 ? 4.061 -3.460 -35.253 1.00 98.06 310 PHE A C 1
ATOM 2367 O O . PHE A 1 310 ? 2.960 -2.936 -35.422 1.00 98.06 310 PHE A O 1
ATOM 2374 N N . GLU A 1 311 ? 4.706 -4.073 -36.249 1.00 97.75 311 GLU A N 1
ATOM 2375 C CA . GLU A 1 311 ? 4.146 -4.163 -37.602 1.00 97.75 311 GLU A CA 1
ATOM 2376 C C . GLU A 1 311 ? 2.850 -4.982 -37.621 1.00 97.75 311 GLU A C 1
ATOM 2378 O O . GLU A 1 311 ? 1.892 -4.603 -38.298 1.00 97.75 311 GLU A O 1
ATOM 2383 N N . GLN A 1 312 ? 2.778 -6.054 -36.827 1.00 97.31 312 GLN A N 1
ATOM 2384 C CA . GLN A 1 312 ? 1.585 -6.886 -36.711 1.00 97.31 312 GLN A CA 1
ATOM 2385 C C . GLN A 1 312 ? 0.381 -6.119 -36.144 1.00 97.31 312 GLN A C 1
ATOM 2387 O O . GLN A 1 312 ? -0.730 -6.291 -36.649 1.00 97.31 312 GLN A O 1
ATOM 2392 N N . ILE A 1 313 ? 0.573 -5.308 -35.099 1.00 95.25 313 ILE A N 1
ATOM 2393 C CA . ILE A 1 313 ? -0.535 -4.602 -34.434 1.00 95.25 313 ILE A CA 1
ATOM 2394 C C . ILE A 1 313 ? -0.904 -3.284 -35.133 1.00 95.25 313 ILE A C 1
ATOM 2396 O O . ILE A 1 313 ? -2.083 -2.939 -35.182 1.00 95.25 313 ILE A O 1
ATOM 2400 N N . ASN A 1 314 ? 0.074 -2.578 -35.714 1.00 94.56 314 ASN A N 1
ATOM 2401 C CA . ASN A 1 314 ? -0.121 -1.234 -36.270 1.00 94.56 314 ASN A CA 1
ATOM 2402 C C . ASN A 1 314 ? -0.203 -1.204 -37.807 1.00 94.56 314 ASN A C 1
ATOM 2404 O O . ASN A 1 314 ? -0.690 -0.231 -38.385 1.00 94.56 314 ASN A O 1
ATOM 2408 N N . GLY A 1 315 ? 0.251 -2.257 -38.496 1.00 96.44 315 GLY A N 1
ATOM 2409 C CA . GLY A 1 315 ? 0.199 -2.371 -39.958 1.00 96.44 315 GLY A CA 1
ATOM 2410 C C . GLY A 1 315 ? 1.253 -1.549 -40.712 1.00 96.44 315 GLY A C 1
ATOM 2411 O O . GLY A 1 315 ? 1.107 -1.327 -41.916 1.00 96.44 315 GLY A O 1
ATOM 2412 N N . TYR A 1 316 ? 2.293 -1.068 -40.028 1.00 97.19 316 TYR A N 1
ATOM 2413 C CA . TYR A 1 316 ? 3.436 -0.377 -40.629 1.00 97.19 316 TYR A CA 1
ATOM 2414 C C . TYR A 1 316 ? 4.718 -0.615 -39.820 1.00 97.19 316 TYR A C 1
ATOM 2416 O O . TYR A 1 316 ? 4.665 -0.976 -38.650 1.00 97.19 316 TYR A O 1
ATOM 2424 N N . GLN A 1 317 ? 5.880 -0.393 -40.437 1.00 96.62 317 GLN A N 1
ATOM 2425 C CA . GLN A 1 317 ? 7.182 -0.661 -39.818 1.00 96.62 317 GLN A CA 1
ATOM 2426 C C . GLN A 1 317 ? 7.650 0.465 -38.884 1.00 96.62 317 GLN A C 1
ATOM 2428 O O . GLN A 1 317 ? 7.551 1.651 -39.219 1.00 96.62 317 GLN A O 1
ATOM 2433 N N . LEU A 1 318 ? 8.234 0.077 -37.746 1.00 97.00 318 LEU A N 1
ATOM 2434 C CA . LEU A 1 318 ? 8.736 0.981 -36.704 1.00 97.00 318 LEU A CA 1
ATOM 2435 C C . LEU A 1 318 ? 9.981 1.784 -37.124 1.00 97.00 318 LEU A C 1
ATOM 2437 O O . LEU A 1 318 ? 10.121 2.930 -36.704 1.00 97.00 318 LEU A O 1
ATOM 2441 N N . GLY A 1 319 ? 10.864 1.215 -37.958 1.00 96.50 319 GLY A N 1
ATOM 2442 C CA . GLY A 1 319 ? 12.242 1.692 -38.194 1.00 96.50 319 GLY A CA 1
ATOM 2443 C C . GLY A 1 319 ? 12.390 3.209 -38.353 1.00 96.50 319 GLY A C 1
ATOM 2444 O O . GLY A 1 319 ? 13.009 3.870 -37.519 1.00 96.50 319 GLY A O 1
ATOM 2445 N N . LYS A 1 320 ? 11.716 3.805 -39.348 1.00 96.69 320 LYS A N 1
ATOM 2446 C CA . LYS A 1 320 ? 11.788 5.258 -39.611 1.00 96.69 320 LYS A CA 1
ATOM 2447 C C . LYS A 1 320 ? 11.255 6.156 -38.485 1.00 96.69 320 LYS A C 1
ATOM 2449 O O . LYS A 1 320 ? 11.456 7.365 -38.549 1.00 96.69 320 LYS A O 1
ATOM 2454 N N . TYR A 1 321 ? 10.547 5.608 -37.500 1.00 97.94 321 TYR A N 1
ATOM 2455 C CA . TYR A 1 321 ? 9.956 6.341 -36.377 1.00 97.94 321 TYR A CA 1
ATOM 2456 C C . TYR A 1 321 ? 10.741 6.194 -35.069 1.00 97.94 321 TYR A C 1
ATOM 2458 O O . TYR A 1 321 ? 10.416 6.889 -34.108 1.00 97.94 321 TYR A O 1
ATOM 2466 N N . LEU A 1 322 ? 11.812 5.390 -35.038 1.00 98.25 322 LEU A N 1
ATOM 2467 C CA . LEU A 1 322 ? 12.672 5.227 -33.859 1.00 98.25 322 LEU A CA 1
ATOM 2468 C C . LEU A 1 322 ? 13.224 6.540 -33.257 1.00 98.25 322 LEU A C 1
ATOM 2470 O O . LEU A 1 322 ? 13.342 6.610 -32.031 1.00 98.25 322 LEU A O 1
ATOM 2474 N N . PRO A 1 323 ? 13.469 7.627 -34.025 1.00 98.38 323 PRO A N 1
ATOM 2475 C CA . PRO A 1 323 ? 13.775 8.933 -33.436 1.00 98.38 323 PRO A CA 1
ATOM 2476 C C . PRO A 1 323 ? 12.761 9.416 -32.404 1.00 98.38 323 PRO A C 1
ATOM 2478 O O . PRO A 1 323 ? 13.147 10.069 -31.442 1.00 98.38 323 PRO A O 1
ATOM 2481 N N . LEU A 1 324 ? 11.483 9.080 -32.559 1.00 98.00 324 LEU A N 1
ATOM 2482 C CA . LEU A 1 324 ? 10.428 9.557 -31.669 1.00 98.00 324 LEU A CA 1
ATOM 2483 C C . LEU A 1 324 ? 10.382 8.809 -30.329 1.00 98.00 324 LEU A C 1
ATOM 2485 O O . LEU A 1 324 ? 9.798 9.330 -29.386 1.00 98.00 324 LEU A O 1
ATOM 2489 N N . VAL A 1 325 ? 10.985 7.618 -30.224 1.00 97.19 325 VAL A N 1
ATOM 2490 C CA . VAL A 1 325 ? 10.859 6.756 -29.030 1.00 97.19 325 VAL A CA 1
ATOM 2491 C C . VAL A 1 325 ? 12.111 6.726 -28.153 1.00 97.19 325 VAL A C 1
ATOM 2493 O O . VAL A 1 325 ? 12.058 6.210 -27.045 1.00 97.19 325 VAL A O 1
ATOM 2496 N N . MET A 1 326 ? 13.224 7.327 -28.581 1.00 95.75 326 MET A N 1
ATOM 2497 C CA . MET A 1 326 ? 14.494 7.291 -27.831 1.00 95.75 326 MET A CA 1
ATOM 2498 C C . MET A 1 326 ? 14.548 8.166 -26.567 1.00 95.75 326 MET A C 1
ATOM 2500 O O . MET A 1 326 ? 15.612 8.315 -25.968 1.00 95.75 326 MET A O 1
ATOM 2504 N N . TYR A 1 327 ? 13.433 8.797 -26.201 1.00 96.25 327 TYR A N 1
ATOM 2505 C CA . TYR A 1 327 ? 13.324 9.665 -25.038 1.00 96.25 327 TYR A CA 1
ATOM 2506 C C . TYR A 1 327 ? 12.083 9.296 -24.218 1.00 96.25 327 TYR A C 1
ATOM 2508 O O . TYR A 1 327 ? 10.972 9.288 -24.746 1.00 96.25 327 TYR A O 1
ATOM 2516 N N . GLY A 1 328 ? 12.272 8.989 -22.934 1.00 93.62 328 GLY A N 1
ATOM 2517 C CA . GLY A 1 328 ? 11.204 8.658 -21.986 1.00 93.62 328 GLY A CA 1
ATOM 2518 C C . GLY A 1 328 ? 10.581 7.273 -22.187 1.00 93.62 328 GLY A C 1
ATOM 2519 O O . GLY A 1 328 ? 9.458 7.047 -21.741 1.00 93.62 328 GLY A O 1
ATOM 2520 N N . ASN A 1 329 ? 11.276 6.369 -22.886 1.00 96.38 329 ASN A N 1
ATOM 2521 C CA . ASN A 1 329 ? 10.876 4.966 -23.058 1.00 96.38 329 ASN A CA 1
ATOM 2522 C C . ASN A 1 329 ? 11.974 3.983 -22.625 1.00 96.38 329 ASN A C 1
ATOM 2524 O O . ASN A 1 329 ? 12.052 2.879 -23.148 1.00 96.38 329 ASN A O 1
ATOM 2528 N N . ASN A 1 330 ? 12.841 4.405 -21.710 1.00 93.94 330 ASN A N 1
ATOM 2529 C CA . ASN A 1 330 ? 13.624 3.522 -20.848 1.00 93.94 330 ASN A CA 1
ATOM 2530 C C . ASN A 1 330 ? 12.759 3.096 -19.646 1.00 93.94 330 ASN A C 1
ATOM 2532 O O . ASN A 1 330 ? 11.546 3.000 -19.785 1.00 93.94 330 ASN A O 1
ATOM 2536 N N . ASN A 1 331 ? 13.337 2.888 -18.460 1.00 93.44 331 ASN A N 1
ATOM 2537 C CA . ASN A 1 331 ? 12.572 2.697 -17.226 1.00 93.44 331 ASN A CA 1
ATOM 2538 C C . ASN A 1 331 ? 12.313 4.052 -16.539 1.00 93.44 331 ASN A C 1
ATOM 2540 O O . ASN A 1 331 ? 13.218 4.585 -15.888 1.00 93.44 331 ASN A O 1
ATOM 2544 N N . PRO A 1 332 ? 11.117 4.649 -16.693 1.00 91.44 332 PRO A N 1
ATOM 2545 C CA . PRO A 1 332 ? 10.822 5.958 -16.126 1.00 91.44 332 PRO A CA 1
ATOM 2546 C C . PRO A 1 332 ? 10.788 5.943 -14.590 1.00 91.44 332 PRO A C 1
ATOM 2548 O O . PRO A 1 332 ? 11.079 6.978 -13.992 1.00 91.44 332 PRO A O 1
ATOM 2551 N N . GLY A 1 333 ? 10.501 4.796 -13.957 1.00 88.62 333 GLY A N 1
ATOM 2552 C CA . GLY A 1 333 ? 10.554 4.638 -12.502 1.00 88.62 333 GLY A CA 1
ATOM 2553 C C . GLY A 1 333 ? 11.967 4.837 -11.950 1.00 88.62 333 GLY A C 1
ATOM 2554 O O . GLY A 1 333 ? 12.164 5.649 -11.054 1.00 88.62 333 GLY A O 1
ATOM 2555 N N . VAL A 1 334 ? 12.973 4.185 -12.545 1.00 88.19 334 VAL A N 1
ATOM 2556 C CA . VAL A 1 334 ? 14.369 4.194 -12.055 1.00 88.19 334 VAL A CA 1
ATOM 2557 C C . VAL A 1 334 ? 15.237 5.290 -12.686 1.00 88.19 334 VAL A C 1
ATOM 2559 O O . VAL A 1 334 ? 16.215 5.748 -12.089 1.00 88.19 334 VAL A O 1
ATOM 2562 N N . GLN A 1 335 ? 14.905 5.748 -13.897 1.00 91.38 335 GLN A N 1
ATOM 2563 C CA . GLN A 1 335 ? 15.656 6.777 -14.630 1.00 91.38 335 GLN A CA 1
ATOM 2564 C C . GLN A 1 335 ? 14.847 8.068 -14.902 1.00 91.38 335 GLN A C 1
ATOM 2566 O O . GLN A 1 335 ? 14.962 8.625 -16.000 1.00 91.38 335 GLN A O 1
ATOM 2571 N N . PRO A 1 336 ? 14.099 8.636 -13.930 1.00 88.56 336 PRO A N 1
ATOM 2572 C CA . PRO A 1 336 ? 13.215 9.783 -14.176 1.00 88.56 336 PRO A CA 1
ATOM 2573 C C . PRO A 1 336 ? 13.975 11.048 -14.609 1.00 88.56 336 PRO A C 1
ATOM 2575 O O . PRO A 1 336 ? 13.489 11.828 -15.426 1.00 88.56 336 PRO A O 1
ATOM 2578 N N . SER A 1 337 ? 15.202 11.248 -14.112 1.00 91.06 337 SER A N 1
ATOM 2579 C CA . SER A 1 337 ? 16.070 12.373 -14.505 1.00 91.06 337 SER A CA 1
ATOM 2580 C C . SER A 1 337 ? 16.863 12.111 -15.797 1.00 91.06 337 SER A C 1
ATOM 2582 O O . SER A 1 337 ? 17.433 13.038 -16.382 1.00 91.06 337 SER A O 1
ATOM 2584 N N . TYR A 1 338 ? 16.893 10.861 -16.271 1.00 93.00 338 TYR A N 1
ATOM 2585 C CA . TYR A 1 338 ? 17.673 10.414 -17.429 1.00 93.00 338 TYR A CA 1
ATOM 2586 C C . TYR A 1 338 ? 16.815 9.684 -18.480 1.00 93.00 338 TYR A C 1
ATOM 2588 O O . TYR A 1 338 ? 17.156 8.568 -18.863 1.00 93.00 338 TYR A O 1
ATOM 2596 N N . PRO A 1 339 ? 15.742 10.305 -19.005 1.00 93.31 339 PRO A N 1
ATOM 2597 C CA . PRO A 1 339 ? 14.881 9.713 -20.036 1.00 93.31 339 PRO A CA 1
ATOM 2598 C C . PRO A 1 339 ? 15.573 9.514 -21.396 1.00 93.31 339 PRO A C 1
ATOM 2600 O O . PRO A 1 339 ? 14.996 8.912 -22.291 1.00 93.31 339 PRO A O 1
ATOM 2603 N N . GLY A 1 340 ? 16.774 10.061 -21.585 1.00 93.75 340 GLY A N 1
ATOM 2604 C CA . GLY A 1 340 ? 17.502 10.091 -22.851 1.00 93.75 340 GLY A CA 1
ATOM 2605 C C . GLY A 1 340 ? 18.107 11.473 -23.100 1.00 93.75 340 GLY A C 1
ATOM 2606 O O . GLY A 1 340 ? 17.638 12.485 -22.580 1.00 93.75 340 GLY A O 1
ATOM 2607 N N . ASN A 1 341 ? 19.173 11.542 -23.897 1.00 93.81 341 ASN A N 1
ATOM 2608 C CA . ASN A 1 341 ? 19.888 12.805 -24.140 1.00 93.81 341 ASN A CA 1
ATOM 2609 C C . ASN A 1 341 ? 19.275 13.649 -25.276 1.00 93.81 341 ASN A C 1
ATOM 2611 O O . ASN A 1 341 ? 19.640 14.818 -25.448 1.00 93.81 341 ASN A O 1
ATOM 2615 N N . LEU A 1 342 ? 18.370 13.066 -26.069 1.00 95.62 342 LEU A N 1
ATOM 2616 C CA . LEU A 1 342 ? 17.794 13.683 -27.260 1.00 95.62 342 LEU A CA 1
ATOM 2617 C C . LEU A 1 342 ? 16.303 13.344 -27.397 1.00 95.62 342 LEU A C 1
ATOM 2619 O O . LEU A 1 342 ? 15.958 12.212 -27.709 1.00 95.62 342 LEU A O 1
ATOM 2623 N N . GLU A 1 343 ? 15.431 14.333 -27.227 1.00 97.56 343 GLU A N 1
ATOM 2624 C CA . GLU A 1 343 ? 13.999 14.240 -27.528 1.00 97.56 343 GLU A CA 1
ATOM 2625 C C . GLU A 1 343 ? 13.769 14.632 -28.995 1.00 97.56 343 GLU A C 1
ATOM 2627 O O . GLU A 1 343 ? 14.224 15.689 -29.437 1.00 97.56 343 GLU A O 1
ATOM 2632 N N . CYS A 1 344 ? 13.059 13.815 -29.774 1.00 97.94 344 CYS A N 1
ATOM 2633 C CA . CYS A 1 344 ? 12.606 14.208 -31.109 1.00 97.94 344 CYS A CA 1
ATOM 2634 C C . CYS A 1 344 ? 11.084 14.215 -31.180 1.00 97.94 344 CYS A C 1
ATOM 2636 O O . CYS A 1 344 ? 10.429 13.242 -30.825 1.00 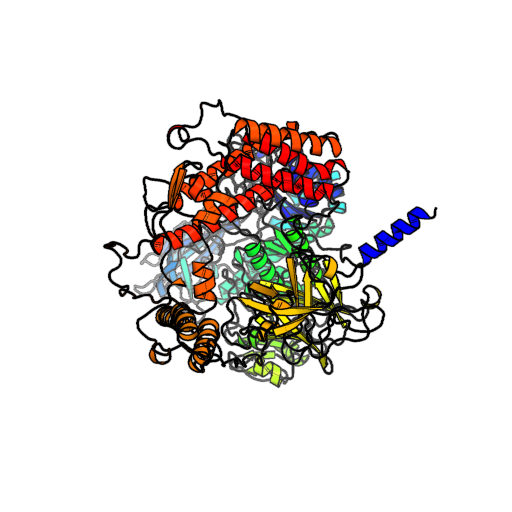97.94 344 CYS A O 1
ATOM 2638 N N . VAL A 1 345 ? 10.538 15.298 -31.722 1.00 98.00 345 VAL A N 1
ATOM 2639 C CA . VAL A 1 345 ? 9.106 15.467 -31.977 1.00 98.00 345 VAL A CA 1
ATOM 2640 C C . VAL A 1 345 ? 8.867 15.880 -33.421 1.00 98.00 345 VAL A C 1
ATOM 2642 O O . VAL A 1 345 ? 9.773 16.377 -34.083 1.00 98.00 345 VAL A O 1
ATOM 2645 N N . LEU A 1 346 ? 7.651 15.708 -33.929 1.00 97.94 346 LEU A N 1
ATOM 2646 C CA . LEU A 1 346 ? 7.278 16.127 -35.282 1.00 97.94 346 LEU A CA 1
ATOM 2647 C C . LEU A 1 346 ? 6.714 17.555 -35.322 1.00 97.94 346 LEU A C 1
ATOM 2649 O O . LEU A 1 346 ? 6.062 18.000 -34.382 1.00 97.94 346 LEU A O 1
ATOM 2653 N N . ASP A 1 347 ? 6.879 18.248 -36.450 1.00 95.25 347 ASP A N 1
ATOM 2654 C CA . ASP A 1 347 ? 6.266 19.553 -36.764 1.00 95.25 347 ASP A CA 1
ATOM 2655 C C . ASP A 1 347 ? 4.756 19.466 -37.084 1.00 95.25 347 ASP A C 1
ATOM 2657 O O . ASP A 1 347 ? 4.253 20.048 -38.047 1.00 95.25 347 ASP A O 1
ATOM 2661 N N . ARG A 1 348 ? 4.011 18.716 -36.269 1.00 93.44 348 ARG A N 1
ATOM 2662 C CA . ARG A 1 348 ? 2.556 18.536 -36.359 1.00 93.44 348 ARG A CA 1
ATOM 2663 C C . ARG A 1 348 ? 1.905 18.790 -35.006 1.00 93.44 348 ARG A C 1
ATOM 2665 O O . ARG A 1 348 ? 2.576 18.771 -33.982 1.00 93.44 348 ARG A O 1
ATOM 2672 N N . GLU A 1 349 ? 0.587 18.968 -35.010 1.00 89.06 349 GLU A N 1
ATOM 2673 C CA . GLU A 1 349 ? -0.210 19.269 -33.813 1.00 89.06 349 GLU A CA 1
ATOM 2674 C C . GLU A 1 349 ? 0.028 18.275 -32.663 1.00 89.06 349 GLU A C 1
ATOM 2676 O O . GLU A 1 349 ? 0.343 18.693 -31.555 1.00 89.06 349 GLU A O 1
ATOM 2681 N N . ASN A 1 350 ? -0.017 16.965 -32.935 1.00 89.00 350 ASN A N 1
ATOM 2682 C CA . ASN A 1 350 ? 0.221 15.924 -31.925 1.00 89.00 350 ASN A CA 1
ATOM 2683 C C . ASN A 1 350 ? 1.704 15.594 -31.688 1.00 89.00 350 ASN A C 1
ATOM 2685 O O . ASN A 1 350 ? 2.003 14.620 -31.000 1.00 89.00 350 ASN A O 1
ATOM 2689 N N . GLN A 1 351 ? 2.627 16.319 -32.328 1.00 95.62 351 GLN A N 1
ATOM 2690 C CA . GLN A 1 351 ? 4.073 16.177 -32.148 1.00 95.62 351 GLN A CA 1
ATOM 2691 C C . GLN A 1 351 ? 4.654 14.770 -32.404 1.00 95.62 351 GLN A C 1
ATOM 2693 O O . GLN A 1 351 ? 5.809 14.513 -32.082 1.00 95.62 351 GLN A O 1
ATOM 2698 N N . GLY A 1 352 ? 3.906 13.871 -33.053 1.00 94.44 352 GLY A N 1
ATOM 2699 C CA . GLY A 1 352 ? 4.320 12.481 -33.275 1.00 94.44 352 GLY A CA 1
ATOM 2700 C C . GLY A 1 352 ? 3.975 11.513 -32.139 1.00 94.44 352 GLY A C 1
ATOM 2701 O O . GLY A 1 352 ? 4.312 10.339 -32.250 1.00 94.44 352 GLY A O 1
ATOM 2702 N N . GLN A 1 353 ? 3.242 11.952 -31.109 1.00 93.62 353 GLN A N 1
ATOM 2703 C CA . GLN A 1 353 ? 2.890 11.137 -29.938 1.00 93.62 353 GLN A CA 1
ATOM 2704 C C . GLN A 1 353 ? 2.157 9.831 -30.287 1.00 93.62 353 GLN A C 1
ATOM 2706 O O . GLN A 1 353 ? 2.297 8.842 -29.577 1.00 93.62 353 GLN A O 1
ATOM 2711 N N . GLY A 1 354 ? 1.404 9.801 -31.394 1.00 92.69 354 GLY A N 1
ATOM 2712 C CA . GLY A 1 354 ? 0.752 8.577 -31.874 1.00 92.69 354 GLY A CA 1
ATOM 2713 C C . GLY A 1 354 ? 1.741 7.429 -32.104 1.00 92.69 354 GLY A C 1
ATOM 2714 O O . GLY A 1 354 ? 1.501 6.335 -31.623 1.00 92.69 354 GLY A O 1
ATOM 2715 N N . TYR A 1 355 ? 2.896 7.699 -32.721 1.00 95.81 355 TYR A N 1
ATOM 2716 C CA . TYR A 1 355 ? 3.927 6.679 -32.966 1.00 95.81 355 TYR A CA 1
ATOM 2717 C C . TYR A 1 355 ? 4.572 6.172 -31.670 1.00 95.81 355 TYR A C 1
ATOM 2719 O O . TYR A 1 355 ? 4.944 5.007 -31.577 1.00 95.81 355 TYR A O 1
ATOM 2727 N N . VAL A 1 356 ? 4.695 7.043 -30.663 1.00 97.12 356 VAL A N 1
ATOM 2728 C CA . VAL A 1 356 ? 5.195 6.666 -29.333 1.00 97.12 356 VAL A CA 1
ATOM 2729 C C . VAL A 1 356 ? 4.188 5.766 -28.622 1.00 97.12 356 VAL A C 1
ATOM 2731 O O . VAL A 1 356 ? 4.576 4.769 -28.026 1.00 97.12 356 VAL A O 1
ATOM 2734 N N . ASN A 1 357 ? 2.894 6.079 -28.721 1.00 95.38 357 ASN A N 1
ATOM 2735 C CA . ASN A 1 357 ? 1.836 5.239 -28.162 1.00 95.38 357 ASN A CA 1
ATOM 2736 C C . ASN A 1 357 ? 1.792 3.867 -28.849 1.00 95.38 357 ASN A C 1
ATOM 2738 O O . ASN A 1 357 ? 1.769 2.859 -28.161 1.00 95.38 357 ASN A O 1
ATOM 2742 N N . ASP A 1 358 ? 1.881 3.827 -30.179 1.00 95.81 358 ASP A N 1
ATOM 2743 C CA . ASP A 1 358 ? 1.918 2.583 -30.958 1.00 95.81 358 ASP A CA 1
ATOM 2744 C C . ASP A 1 358 ? 3.137 1.705 -30.590 1.00 95.81 358 ASP A C 1
ATOM 2746 O O . ASP A 1 358 ? 3.061 0.475 -30.621 1.00 95.81 358 ASP A O 1
ATOM 2750 N N . PHE A 1 359 ? 4.270 2.325 -30.228 1.00 98.06 359 PHE A N 1
ATOM 2751 C CA . PHE A 1 359 ? 5.461 1.627 -29.731 1.00 98.06 359 PHE A CA 1
ATOM 2752 C C . PHE A 1 359 ? 5.247 1.053 -28.328 1.00 98.06 359 PHE A C 1
ATOM 2754 O O . PHE A 1 359 ? 5.587 -0.103 -28.080 1.00 98.06 359 PHE A O 1
ATOM 2761 N N . ARG A 1 360 ? 4.640 1.830 -27.427 1.00 97.50 360 ARG A N 1
ATOM 2762 C CA . ARG A 1 360 ? 4.296 1.371 -26.075 1.00 97.50 360 ARG A CA 1
ATOM 2763 C C . ARG A 1 360 ? 3.256 0.257 -26.095 1.00 97.50 360 ARG A C 1
ATOM 2765 O O . ARG A 1 360 ? 3.412 -0.698 -25.349 1.00 97.50 360 ARG A O 1
ATOM 2772 N N . ASP A 1 361 ? 2.281 0.309 -27.001 1.00 95.56 361 ASP A N 1
ATOM 2773 C CA . ASP A 1 361 ? 1.314 -0.775 -27.210 1.00 95.56 361 ASP A CA 1
ATOM 2774 C C . ASP A 1 361 ? 2.032 -2.076 -27.673 1.00 95.56 361 ASP A C 1
ATOM 2776 O O . ASP A 1 361 ? 1.651 -3.179 -27.274 1.00 95.56 361 ASP A O 1
ATOM 2780 N N . ALA A 1 362 ? 3.118 -1.977 -28.459 1.00 97.56 362 ALA A N 1
ATOM 2781 C CA . ALA A 1 362 ? 3.945 -3.132 -28.840 1.00 97.56 362 ALA A CA 1
ATOM 2782 C C . ALA A 1 362 ? 4.796 -3.672 -27.675 1.00 97.56 362 ALA A C 1
ATOM 2784 O O . ALA A 1 362 ? 4.864 -4.889 -27.491 1.00 97.56 362 ALA A O 1
ATOM 2785 N N . LEU A 1 363 ? 5.408 -2.787 -26.878 1.00 97.62 363 LEU A N 1
ATOM 2786 C CA . LEU A 1 363 ? 6.112 -3.153 -25.640 1.00 97.62 363 LEU A CA 1
ATOM 2787 C C . LEU A 1 363 ? 5.184 -3.867 -24.662 1.00 97.62 363 LEU A C 1
ATOM 2789 O O . LEU A 1 363 ? 5.514 -4.933 -24.150 1.00 97.62 363 LEU A O 1
ATOM 2793 N N . GLU A 1 364 ? 4.002 -3.298 -24.450 1.00 96.56 364 GLU A N 1
ATOM 2794 C CA . GLU A 1 364 ? 2.966 -3.850 -23.590 1.00 96.56 364 GLU A CA 1
ATOM 2795 C C . GLU A 1 364 ? 2.575 -5.254 -24.054 1.00 96.56 364 GLU A C 1
ATOM 2797 O O . GLU A 1 364 ? 2.509 -6.176 -23.243 1.00 96.56 364 GLU A O 1
ATOM 2802 N N . LYS A 1 365 ? 2.433 -5.473 -25.369 1.00 97.38 365 LYS A N 1
ATOM 2803 C CA . LYS A 1 365 ? 2.156 -6.812 -25.891 1.00 97.38 365 LYS A CA 1
ATOM 2804 C C . LYS A 1 365 ? 3.298 -7.804 -25.644 1.00 97.38 365 LYS A C 1
ATOM 2806 O O . LYS A 1 365 ? 3.023 -8.967 -25.347 1.00 97.38 365 LYS A O 1
ATOM 2811 N N . GLY A 1 366 ? 4.551 -7.367 -25.760 1.00 98.06 366 GLY A N 1
ATOM 2812 C CA . GLY A 1 366 ? 5.719 -8.179 -25.412 1.00 98.06 366 GLY A CA 1
ATOM 2813 C C . GLY A 1 366 ? 5.735 -8.573 -23.932 1.00 98.06 366 GLY A C 1
ATOM 2814 O O . GLY A 1 366 ? 5.912 -9.747 -23.607 1.00 98.06 366 GLY A O 1
ATOM 2815 N N . TYR A 1 367 ? 5.454 -7.617 -23.044 1.00 98.25 367 TYR A N 1
ATOM 2816 C CA . TYR A 1 367 ? 5.387 -7.842 -21.598 1.00 98.25 367 TYR A CA 1
ATOM 2817 C C . TYR A 1 367 ? 4.250 -8.792 -21.199 1.00 98.25 367 TYR A C 1
ATOM 2819 O O . TYR A 1 367 ? 4.452 -9.709 -20.410 1.00 98.25 367 TYR A O 1
ATOM 2827 N N . GLN A 1 368 ? 3.071 -8.667 -21.815 1.00 97.62 368 GLN A N 1
ATOM 2828 C CA . GLN A 1 368 ? 1.977 -9.629 -21.621 1.00 97.62 368 GLN A CA 1
ATOM 2829 C C . GLN A 1 368 ? 2.398 -11.058 -21.966 1.00 97.62 368 GLN A C 1
ATOM 2831 O O . GLN A 1 368 ? 2.056 -11.987 -21.245 1.00 97.62 368 GLN A O 1
ATOM 2836 N N . VAL A 1 369 ? 3.157 -11.243 -23.053 1.00 98.12 369 VAL A N 1
ATOM 2837 C CA . VAL A 1 369 ? 3.655 -12.567 -23.451 1.00 98.12 369 VAL A CA 1
ATOM 2838 C C . VAL A 1 369 ? 4.631 -13.129 -22.413 1.00 98.12 369 VAL A C 1
ATOM 2840 O O . VAL A 1 369 ? 4.568 -14.325 -22.130 1.00 98.12 369 VAL A O 1
ATOM 2843 N N . TYR A 1 370 ? 5.495 -12.297 -21.827 1.00 98.44 370 TYR A N 1
ATOM 2844 C CA . TYR A 1 370 ? 6.361 -12.694 -2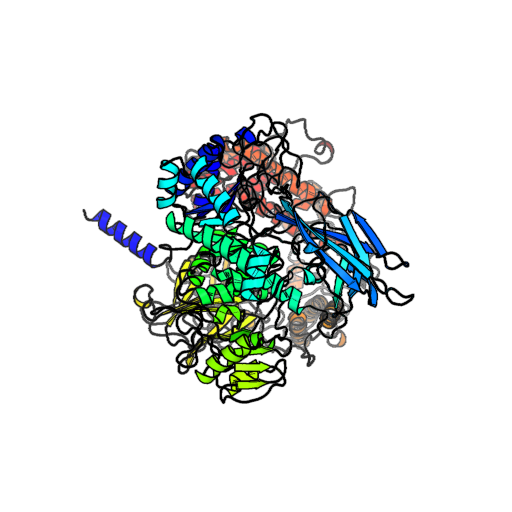0.711 1.00 98.44 370 TYR A CA 1
ATOM 2845 C C . TYR A 1 370 ? 5.534 -13.174 -19.505 1.00 98.44 370 TYR A C 1
ATOM 2847 O O . TYR A 1 370 ? 5.680 -14.324 -19.081 1.00 98.44 370 TYR A O 1
ATOM 2855 N N . LEU A 1 371 ? 4.590 -12.348 -19.034 1.00 97.81 371 LEU A N 1
ATOM 2856 C CA . LEU A 1 371 ? 3.733 -12.667 -17.885 1.00 97.81 371 LEU A CA 1
ATOM 2857 C C . LEU A 1 371 ? 2.878 -13.924 -18.107 1.00 97.81 371 LEU A C 1
ATOM 2859 O O . LEU A 1 371 ? 2.772 -14.771 -17.219 1.00 97.81 371 LEU A O 1
ATOM 2863 N N . ASP A 1 372 ? 2.275 -14.063 -19.291 1.00 97.88 372 ASP A N 1
ATOM 2864 C CA . ASP A 1 372 ? 1.437 -15.214 -19.647 1.00 97.88 372 ASP A CA 1
ATOM 2865 C C . ASP A 1 372 ? 2.261 -16.513 -19.678 1.00 97.88 372 ASP A C 1
ATOM 2867 O O . ASP A 1 372 ? 1.767 -17.575 -19.294 1.00 97.88 372 ASP A O 1
ATOM 2871 N N . THR A 1 373 ? 3.525 -16.438 -20.110 1.00 98.50 373 THR A N 1
ATOM 2872 C CA . THR A 1 373 ? 4.422 -17.602 -20.185 1.00 98.50 373 THR A CA 1
ATOM 2873 C C . THR A 1 373 ? 4.789 -18.109 -18.789 1.00 98.50 373 THR A C 1
ATOM 2875 O O . THR A 1 373 ? 4.668 -19.309 -18.531 1.00 98.50 373 THR A O 1
ATOM 2878 N N . LEU A 1 374 ? 5.167 -17.214 -17.867 1.00 98.38 374 LEU A N 1
ATOM 2879 C CA . LEU A 1 374 ? 5.444 -17.584 -16.473 1.00 98.38 374 LEU A CA 1
ATOM 2880 C C . LEU A 1 374 ? 4.187 -18.063 -15.744 1.00 98.38 374 LEU A C 1
ATOM 2882 O O . LEU A 1 374 ? 4.238 -19.077 -15.045 1.00 98.38 374 LEU A O 1
ATOM 2886 N N . SER A 1 375 ? 3.048 -17.397 -15.965 1.00 96.94 375 SER A N 1
ATOM 2887 C CA . SER A 1 375 ? 1.757 -17.814 -15.403 1.00 96.94 375 SER A CA 1
ATOM 2888 C C . SER A 1 375 ? 1.409 -19.241 -15.811 1.00 96.94 375 SER A C 1
ATOM 2890 O O . SER A 1 375 ? 1.109 -20.066 -14.953 1.00 96.94 375 SER A O 1
ATOM 2892 N N . ALA A 1 376 ? 1.514 -19.568 -17.103 1.00 97.88 376 ALA A N 1
ATOM 2893 C CA . ALA A 1 376 ? 1.195 -20.901 -17.605 1.00 97.88 376 ALA A CA 1
ATOM 2894 C C . ALA A 1 376 ? 2.114 -21.992 -17.028 1.00 97.88 376 ALA A C 1
ATOM 2896 O O . ALA A 1 376 ? 1.656 -23.104 -16.752 1.00 97.88 376 ALA A O 1
ATOM 2897 N N . TRP A 1 377 ? 3.402 -21.693 -16.832 1.00 98.00 377 TRP A N 1
ATOM 2898 C CA . TRP A 1 377 ? 4.336 -22.626 -16.199 1.00 98.00 377 TRP A CA 1
ATOM 2899 C C . TRP A 1 377 ? 4.008 -22.851 -14.717 1.00 98.00 377 TRP A C 1
ATOM 2901 O O . TRP A 1 377 ? 3.872 -24.003 -14.300 1.00 98.00 377 TRP A O 1
ATOM 2911 N N . LEU A 1 378 ? 3.802 -21.779 -13.944 1.00 96.44 378 LEU A N 1
ATOM 2912 C CA . LEU A 1 378 ? 3.451 -21.863 -12.521 1.00 96.44 378 LEU A CA 1
ATOM 2913 C C . LEU A 1 378 ? 2.106 -22.571 -12.303 1.00 96.44 378 LEU A C 1
ATOM 2915 O O . LEU A 1 378 ? 2.011 -23.449 -11.443 1.00 96.44 378 LEU A O 1
ATOM 2919 N N . GLU A 1 379 ? 1.101 -22.292 -13.135 1.00 94.31 379 GLU A N 1
ATOM 2920 C CA . GLU A 1 379 ? -0.177 -23.017 -13.131 1.00 94.31 379 GLU A CA 1
ATOM 2921 C C . GLU A 1 379 ? 0.019 -24.516 -13.400 1.00 94.31 379 GLU A C 1
ATOM 2923 O O . GLU A 1 379 ? -0.619 -25.357 -12.760 1.00 94.31 379 GLU A O 1
ATOM 2928 N N . GLY A 1 380 ? 0.948 -24.871 -14.294 1.00 94.69 380 GLY A N 1
ATOM 2929 C CA . GLY A 1 380 ? 1.357 -26.254 -14.549 1.00 94.69 380 GLY A CA 1
ATOM 2930 C C . GLY A 1 380 ? 1.956 -26.961 -13.325 1.00 94.69 380 GLY A C 1
ATOM 2931 O O . GLY A 1 380 ? 1.866 -28.187 -13.224 1.00 94.69 380 GLY A O 1
ATOM 2932 N N . LEU A 1 381 ? 2.508 -26.201 -12.374 1.00 93.31 381 LEU A N 1
ATOM 2933 C CA . LEU A 1 381 ? 3.004 -26.685 -11.080 1.00 93.31 381 LEU A CA 1
ATOM 2934 C C . LEU A 1 381 ? 1.930 -26.669 -9.975 1.00 93.31 381 LEU A C 1
ATOM 2936 O O . LEU A 1 381 ? 2.190 -27.144 -8.870 1.00 93.31 381 LEU A O 1
ATOM 2940 N N . GLY A 1 382 ? 0.722 -26.176 -10.266 1.00 91.56 382 GLY A N 1
ATOM 2941 C CA . GLY A 1 382 ? -0.350 -25.981 -9.286 1.00 91.56 382 GLY A CA 1
ATOM 2942 C C . GLY A 1 382 ? -0.209 -24.705 -8.451 1.00 91.56 382 GLY A C 1
ATOM 2943 O O . GLY A 1 382 ? -0.877 -24.581 -7.427 1.00 91.56 382 GLY A O 1
ATOM 2944 N N . LEU A 1 383 ? 0.647 -23.775 -8.880 1.00 93.00 383 LEU A N 1
ATOM 2945 C CA . LEU A 1 383 ? 0.918 -22.489 -8.241 1.00 93.00 383 LEU A CA 1
ATOM 2946 C C . LEU A 1 383 ? 0.252 -21.352 -9.030 1.00 93.00 383 LEU A C 1
ATOM 2948 O O . LEU A 1 383 ? -0.186 -21.531 -10.164 1.00 93.00 383 LEU A O 1
ATOM 2952 N N . GLY A 1 384 ? 0.180 -20.163 -8.440 1.00 92.88 384 GLY A N 1
ATOM 2953 C CA . GLY A 1 384 ? -0.126 -18.932 -9.165 1.00 92.88 384 GLY A CA 1
ATOM 2954 C C . GLY A 1 384 ? 1.111 -18.069 -9.385 1.00 92.88 384 GLY A C 1
ATOM 2955 O O . GLY A 1 384 ? 2.170 -18.318 -8.814 1.00 92.88 384 GLY A O 1
ATOM 2956 N N . TYR A 1 385 ? 0.940 -17.011 -10.167 1.00 95.00 385 TYR A N 1
ATOM 2957 C CA . TYR A 1 385 ? 1.947 -15.972 -10.345 1.00 95.00 385 TYR A CA 1
ATOM 2958 C C . TYR A 1 385 ? 1.493 -14.677 -9.663 1.00 95.00 385 TYR A C 1
ATOM 2960 O O . TYR A 1 385 ? 0.365 -14.217 -9.897 1.00 95.00 385 TYR A O 1
ATOM 2968 N N . SER A 1 386 ? 2.354 -14.133 -8.805 1.00 94.44 386 SER A N 1
ATOM 2969 C CA . SER A 1 386 ? 2.242 -12.803 -8.207 1.00 94.44 386 SER A CA 1
ATOM 2970 C C . SER A 1 386 ? 3.312 -11.903 -8.812 1.00 94.44 386 SER A C 1
ATOM 2972 O O . SER A 1 386 ? 4.429 -12.353 -9.039 1.00 94.44 386 SER A O 1
ATOM 2974 N N . ALA A 1 387 ? 2.979 -10.654 -9.114 1.00 95.38 387 ALA A N 1
ATOM 2975 C CA . ALA A 1 387 ? 3.976 -9.706 -9.598 1.00 95.38 387 ALA A CA 1
ATOM 2976 C C . ALA A 1 387 ? 3.564 -8.268 -9.308 1.00 95.38 387 ALA A C 1
ATOM 2978 O O . ALA A 1 387 ? 2.373 -7.940 -9.382 1.00 95.38 387 ALA A O 1
ATOM 2979 N N . GLN A 1 388 ? 4.546 -7.401 -9.078 1.00 95.50 388 GLN A N 1
ATOM 2980 C CA . GLN A 1 388 ? 4.347 -5.955 -9.052 1.00 95.50 388 GLN A CA 1
ATOM 2981 C C . GLN A 1 388 ? 4.296 -5.388 -10.482 1.00 95.50 388 GLN A C 1
ATOM 2983 O O . GLN A 1 388 ? 5.299 -5.124 -11.149 1.00 95.50 388 GLN A O 1
ATOM 2988 N N . VAL A 1 389 ? 3.075 -5.264 -11.012 1.00 93.38 389 VAL A N 1
ATOM 2989 C CA . VAL A 1 389 ? 2.852 -5.229 -12.468 1.00 93.38 389 VAL A CA 1
ATOM 2990 C C . VAL A 1 389 ? 3.116 -3.852 -13.101 1.00 93.38 389 VAL A C 1
ATOM 2992 O O . VAL A 1 389 ? 2.242 -2.985 -13.135 1.00 93.38 389 VAL A O 1
ATOM 2995 N N . SER A 1 390 ? 4.261 -3.699 -13.773 1.00 91.75 390 SER A N 1
ATOM 2996 C CA . SER A 1 390 ? 4.567 -2.701 -14.828 1.00 91.75 390 SER A CA 1
ATOM 2997 C C . SER A 1 390 ? 4.469 -1.198 -14.526 1.00 91.75 390 SER A C 1
ATOM 2999 O O . SER A 1 390 ? 4.732 -0.402 -15.426 1.00 91.75 390 SER A O 1
ATOM 3001 N N . TYR A 1 391 ? 4.132 -0.760 -13.313 1.00 91.75 391 TYR A N 1
ATOM 3002 C CA . TYR A 1 391 ? 3.958 0.673 -13.025 1.00 91.75 391 TYR A CA 1
ATOM 3003 C C . TYR A 1 391 ? 5.257 1.496 -13.099 1.00 91.75 391 TYR A C 1
ATOM 3005 O O . TYR A 1 391 ? 5.179 2.702 -13.308 1.00 91.75 391 TYR A O 1
ATOM 3013 N N . ASN A 1 392 ? 6.431 0.854 -13.032 1.00 90.31 392 ASN A N 1
ATOM 3014 C CA . ASN A 1 392 ? 7.738 1.493 -13.258 1.00 90.31 392 ASN A CA 1
ATOM 3015 C C . ASN A 1 392 ? 8.184 1.490 -14.734 1.00 90.31 392 ASN A C 1
ATOM 3017 O O . ASN A 1 392 ? 9.149 2.166 -15.090 1.00 90.31 392 ASN A O 1
ATOM 3021 N N . LEU A 1 393 ? 7.498 0.742 -15.603 1.00 94.94 393 LEU A N 1
ATOM 3022 C CA . LEU A 1 393 ? 7.831 0.590 -17.022 1.00 94.94 393 LEU A CA 1
ATOM 3023 C C . LEU A 1 393 ? 7.115 1.636 -17.892 1.00 94.94 393 LEU A C 1
ATOM 3025 O O . LEU A 1 393 ? 6.105 2.204 -17.476 1.00 94.94 393 LEU A O 1
ATOM 3029 N N . PRO A 1 394 ? 7.575 1.879 -19.136 1.00 95.81 394 PRO A N 1
ATOM 3030 C CA . PRO A 1 394 ? 6.966 2.863 -20.025 1.00 95.81 394 PRO A CA 1
ATOM 3031 C C . PRO A 1 394 ? 5.663 2.362 -20.686 1.00 95.81 394 PRO A C 1
ATOM 3033 O O . PRO A 1 394 ? 5.418 2.629 -21.859 1.00 95.81 394 PRO A O 1
ATOM 3036 N N . ILE A 1 395 ? 4.829 1.629 -19.945 1.00 96.44 395 ILE A N 1
ATOM 3037 C CA . ILE A 1 395 ? 3.574 0.995 -20.388 1.00 96.44 395 ILE A CA 1
ATOM 3038 C C . ILE A 1 395 ? 2.467 1.211 -19.342 1.00 96.44 395 ILE A C 1
ATOM 3040 O O . ILE A 1 395 ? 2.701 1.820 -18.296 1.00 96.44 395 ILE A O 1
ATOM 3044 N N . ASN A 1 396 ? 1.232 0.794 -19.631 1.00 94.50 396 ASN A N 1
ATOM 3045 C CA . ASN A 1 396 ? 0.088 1.042 -18.757 1.00 94.50 396 ASN A CA 1
ATOM 3046 C C . ASN A 1 396 ? -0.216 -0.175 -17.869 1.00 94.50 396 ASN A C 1
ATOM 3048 O O . ASN A 1 396 ? -0.632 -1.230 -18.348 1.00 94.50 396 ASN A O 1
ATOM 3052 N N . MET A 1 397 ? -0.105 -0.009 -16.549 1.00 94.75 397 MET A N 1
ATOM 3053 C CA . MET A 1 397 ? -0.357 -1.092 -15.597 1.00 94.75 397 MET A CA 1
ATOM 3054 C C . MET A 1 397 ? -1.780 -1.642 -15.675 1.00 94.75 397 MET A C 1
ATOM 3056 O O . MET A 1 397 ? -1.976 -2.852 -15.579 1.00 94.75 397 MET A O 1
ATOM 3060 N N . GLU A 1 398 ? -2.777 -0.791 -15.939 1.00 93.88 398 GLU A N 1
ATOM 3061 C CA . GLU A 1 398 ? -4.179 -1.209 -15.989 1.00 93.88 398 GLU A CA 1
ATOM 3062 C C . GLU A 1 398 ? -4.454 -2.230 -17.099 1.00 93.88 398 GLU A C 1
ATOM 3064 O O . GLU A 1 398 ? -5.429 -2.975 -17.021 1.00 93.88 398 GLU A O 1
ATOM 3069 N N . VAL A 1 399 ? -3.608 -2.302 -18.130 1.00 93.38 399 VAL A N 1
ATOM 3070 C CA . VAL A 1 399 ? -3.749 -3.291 -19.207 1.00 93.38 399 VAL A CA 1
ATOM 3071 C C . VAL A 1 399 ? -3.093 -4.628 -18.846 1.00 93.38 399 VAL A C 1
ATOM 3073 O O . VAL A 1 399 ? -3.505 -5.666 -19.354 1.00 93.38 399 VAL A O 1
ATOM 3076 N N . ASN A 1 400 ? -2.115 -4.629 -17.937 1.00 94.62 400 ASN A N 1
ATOM 3077 C CA . ASN A 1 400 ? -1.300 -5.807 -17.628 1.00 94.62 400 ASN A CA 1
ATOM 3078 C C . ASN A 1 400 ? -1.744 -6.540 -16.351 1.00 94.62 400 ASN A C 1
ATOM 3080 O O . ASN A 1 400 ? -1.516 -7.739 -16.224 1.00 94.62 400 ASN A O 1
ATOM 3084 N N . ILE A 1 401 ? -2.451 -5.878 -15.427 1.00 93.75 401 ILE A N 1
ATOM 3085 C CA . ILE A 1 401 ? -2.935 -6.463 -14.153 1.00 93.75 401 ILE A CA 1
ATOM 3086 C C . ILE A 1 401 ? -3.726 -7.772 -14.353 1.00 93.75 401 ILE A C 1
ATOM 3088 O O . ILE A 1 401 ? -3.683 -8.694 -13.530 1.00 93.75 401 ILE A O 1
ATOM 3092 N N . ASN A 1 402 ? -4.457 -7.915 -15.464 1.00 90.31 402 ASN A N 1
ATOM 3093 C CA . ASN A 1 402 ? -5.210 -9.137 -15.746 1.00 90.31 402 ASN A CA 1
ATOM 3094 C C . ASN A 1 402 ? -4.352 -10.312 -16.262 1.00 90.31 402 ASN A C 1
ATOM 3096 O O . ASN A 1 402 ? -4.935 -11.372 -16.488 1.00 90.31 402 ASN A O 1
ATOM 3100 N N . HIS A 1 403 ? -3.025 -10.202 -16.323 1.00 92.75 403 HIS A N 1
ATOM 3101 C CA . HIS A 1 403 ? -2.133 -11.277 -16.780 1.00 92.75 403 HIS A CA 1
ATOM 3102 C C . HIS A 1 403 ? -1.512 -12.133 -15.658 1.00 92.75 403 HIS A C 1
ATOM 3104 O O . HIS A 1 403 ? -1.058 -13.227 -15.945 1.00 92.75 403 HIS A O 1
ATOM 3110 N N . VAL A 1 404 ? -1.571 -11.715 -14.383 1.00 92.06 404 VAL A N 1
ATOM 3111 C CA . VAL A 1 404 ? -1.021 -12.496 -13.240 1.00 92.06 404 VAL A CA 1
ATOM 3112 C C . VAL A 1 404 ? -2.087 -12.827 -12.191 1.00 92.06 404 VAL A C 1
ATOM 3114 O O . VAL A 1 404 ? -2.985 -12.018 -11.968 1.00 92.06 404 VAL A O 1
ATOM 3117 N N . LEU A 1 405 ? -2.067 -13.999 -11.553 1.00 90.00 405 LEU A N 1
ATOM 3118 C CA . LEU A 1 405 ? -3.169 -14.445 -10.680 1.00 90.00 405 LEU A CA 1
ATOM 3119 C C . LEU A 1 405 ? -3.371 -13.544 -9.447 1.00 90.00 405 LEU A C 1
ATOM 3121 O O . LEU A 1 405 ? -4.516 -13.250 -9.091 1.00 90.00 405 LEU A O 1
ATOM 3125 N N . ALA A 1 406 ? -2.279 -13.095 -8.829 1.00 91.62 406 ALA A N 1
ATOM 3126 C CA . ALA A 1 406 ? -2.278 -12.185 -7.686 1.00 91.62 406 ALA A CA 1
ATOM 3127 C C . ALA A 1 406 ? -1.485 -10.914 -8.040 1.00 91.62 406 ALA A C 1
ATOM 3129 O O . ALA A 1 406 ? -0.303 -10.829 -7.745 1.00 91.62 406 ALA A O 1
ATOM 3130 N N . PRO A 1 407 ? -2.086 -9.933 -8.732 1.00 94.44 407 PRO A N 1
ATOM 3131 C CA . PRO A 1 407 ? -1.378 -8.704 -9.070 1.00 94.44 407 PRO A CA 1
ATOM 3132 C C . PRO A 1 407 ? -1.088 -7.925 -7.787 1.00 94.44 407 PRO A C 1
ATOM 3134 O O . PRO A 1 407 ? -2.018 -7.590 -7.050 1.00 94.44 407 PRO A O 1
ATOM 3137 N N . GLU A 1 408 ? 0.184 -7.647 -7.536 1.00 94.81 408 GLU A N 1
ATOM 3138 C CA . GLU A 1 408 ? 0.667 -6.974 -6.336 1.00 94.81 408 GLU A CA 1
ATOM 3139 C C . GLU A 1 408 ? 1.002 -5.503 -6.620 1.00 94.81 408 GLU A C 1
ATOM 3141 O O . GLU A 1 408 ? 1.384 -5.120 -7.725 1.00 94.81 408 GLU A O 1
ATOM 3146 N N . CYS A 1 409 ? 0.805 -4.656 -5.617 1.00 94.75 409 CYS A N 1
ATOM 3147 C CA . CYS A 1 409 ? 1.239 -3.260 -5.603 1.00 94.75 409 CYS A CA 1
ATOM 3148 C C . CYS A 1 409 ? 2.028 -3.000 -4.313 1.00 94.75 409 CYS A C 1
ATOM 3150 O O . CYS A 1 409 ? 2.294 -3.925 -3.557 1.00 94.75 409 CYS A O 1
ATOM 3152 N N . GLU A 1 410 ? 2.354 -1.753 -4.001 1.00 94.31 410 GLU A N 1
ATOM 3153 C CA . GLU A 1 410 ? 3.178 -1.436 -2.828 1.00 94.31 410 GLU A CA 1
ATOM 3154 C C . GLU A 1 410 ? 2.731 -0.138 -2.149 1.00 94.31 410 GLU A C 1
ATOM 3156 O O . GLU A 1 410 ? 1.840 0.566 -2.627 1.00 94.31 410 GLU A O 1
ATOM 3161 N N . SER A 1 411 ? 3.288 0.168 -0.983 1.00 94.75 411 SER A N 1
ATOM 3162 C CA . SER A 1 411 ? 3.021 1.410 -0.244 1.00 94.75 411 SER A CA 1
ATOM 3163 C C . SER A 1 411 ? 3.980 2.549 -0.594 1.00 94.75 411 SER A C 1
ATOM 3165 O O . SER A 1 411 ? 3.576 3.715 -0.509 1.00 94.75 411 SER A O 1
ATOM 3167 N N . LEU A 1 412 ? 5.203 2.225 -1.030 1.00 91.44 412 LEU A N 1
ATOM 3168 C CA . LEU A 1 412 ? 6.252 3.189 -1.355 1.00 91.44 412 LEU A CA 1
ATOM 3169 C C . LEU A 1 412 ? 5.997 3.856 -2.715 1.00 91.44 412 LEU A C 1
ATOM 3171 O O . LEU A 1 412 ? 5.737 5.060 -2.733 1.00 91.44 412 LEU A O 1
ATOM 3175 N N . ALA A 1 413 ? 5.964 3.108 -3.826 1.00 89.50 413 ALA A N 1
ATOM 3176 C CA . ALA A 1 413 ? 5.693 3.700 -5.147 1.00 89.50 413 ALA A CA 1
ATOM 3177 C C . ALA A 1 413 ? 4.297 4.340 -5.261 1.00 89.50 413 ALA A C 1
ATOM 3179 O O . ALA A 1 413 ? 4.120 5.345 -5.944 1.00 89.50 413 ALA A O 1
ATOM 3180 N N . PHE A 1 414 ? 3.300 3.812 -4.543 1.00 93.38 414 PHE A N 1
ATOM 3181 C CA . PHE A 1 414 ? 1.941 4.369 -4.543 1.00 93.38 414 PHE A CA 1
ATOM 3182 C C . PHE A 1 414 ? 1.776 5.540 -3.570 1.00 93.38 414 PHE A C 1
ATOM 3184 O O . PHE A 1 414 ? 0.701 6.140 -3.526 1.00 93.38 414 PHE A O 1
ATOM 3191 N N . ASN A 1 415 ? 2.793 5.861 -2.761 1.00 91.06 415 ASN A N 1
ATOM 3192 C CA . ASN A 1 415 ? 2.778 6.953 -1.785 1.00 91.06 415 ASN A CA 1
ATOM 3193 C C . ASN A 1 415 ? 1.534 6.943 -0.868 1.00 91.06 415 ASN A C 1
ATOM 3195 O O . ASN A 1 415 ? 0.967 7.984 -0.528 1.00 91.06 415 ASN A O 1
ATOM 3199 N N . ASN A 1 416 ? 1.056 5.747 -0.501 1.00 90.88 416 ASN A N 1
ATOM 3200 C CA . ASN A 1 416 ? -0.191 5.538 0.249 1.00 90.88 416 ASN A CA 1
ATOM 3201 C C . ASN A 1 416 ? -1.422 6.263 -0.350 1.00 90.88 416 ASN A C 1
ATOM 3203 O O . ASN A 1 416 ? -2.332 6.687 0.374 1.00 90.88 416 ASN A O 1
ATOM 3207 N N . ASN A 1 417 ? -1.460 6.427 -1.675 1.00 92.19 417 ASN A N 1
ATOM 3208 C CA . ASN A 1 417 ? -2.523 7.120 -2.389 1.00 92.19 417 ASN A CA 1
ATOM 3209 C C . ASN A 1 417 ? -3.718 6.189 -2.648 1.00 92.19 417 ASN A C 1
ATOM 3211 O O . ASN A 1 417 ? -3.642 5.229 -3.415 1.00 92.19 417 ASN A O 1
ATOM 3215 N N . ILE A 1 418 ? -4.866 6.522 -2.047 1.00 92.62 418 ILE A N 1
ATOM 3216 C CA . ILE A 1 418 ? -6.110 5.757 -2.201 1.00 92.62 418 ILE A CA 1
ATOM 3217 C C . ILE A 1 418 ? -6.590 5.668 -3.658 1.00 92.62 418 ILE A C 1
ATOM 3219 O O . ILE A 1 418 ? -7.134 4.639 -4.052 1.00 92.62 418 ILE A O 1
ATOM 3223 N N . ASP A 1 419 ? -6.401 6.714 -4.466 1.00 91.94 419 ASP A N 1
ATOM 3224 C CA . ASP A 1 419 ? -6.789 6.705 -5.876 1.00 91.94 419 ASP A CA 1
ATOM 3225 C C . ASP A 1 419 ? -5.804 5.907 -6.733 1.00 91.94 419 ASP A C 1
ATOM 3227 O O . ASP A 1 419 ? -6.247 5.223 -7.654 1.00 91.94 419 ASP A O 1
ATOM 3231 N N . GLY A 1 420 ? -4.514 5.891 -6.385 1.00 94.75 420 GLY A N 1
ATOM 3232 C CA . GLY A 1 420 ? -3.546 4.957 -6.970 1.00 94.75 420 GLY A CA 1
ATOM 3233 C C . GLY A 1 420 ? -3.975 3.503 -6.747 1.00 94.75 420 GLY A C 1
ATOM 3234 O O . GLY A 1 420 ? -4.093 2.725 -7.695 1.00 94.75 420 GLY A O 1
ATOM 3235 N N . TYR A 1 421 ? -4.358 3.154 -5.514 1.00 96.44 421 TYR A N 1
ATOM 3236 C CA . TYR A 1 421 ? -4.903 1.826 -5.213 1.00 96.44 421 TYR A CA 1
ATOM 3237 C C . TYR A 1 421 ? -6.209 1.528 -5.948 1.00 96.44 421 TYR A C 1
ATOM 3239 O O . TYR A 1 421 ? -6.426 0.388 -6.346 1.00 96.44 421 TYR A O 1
ATOM 3247 N N . ARG A 1 422 ? -7.075 2.523 -6.177 1.00 94.88 422 ARG A N 1
ATOM 3248 C CA . ARG A 1 422 ? -8.300 2.346 -6.976 1.00 94.88 422 ARG A CA 1
ATOM 3249 C C . ARG A 1 422 ? -8.020 2.130 -8.456 1.00 94.88 422 ARG A C 1
ATOM 3251 O O . ARG A 1 422 ? -8.818 1.440 -9.086 1.00 94.88 422 ARG A O 1
ATOM 3258 N N . GLN A 1 423 ? -6.964 2.728 -9.008 1.00 94.50 423 GLN A N 1
ATOM 3259 C CA . GLN A 1 423 ? -6.534 2.477 -10.388 1.00 94.50 423 GLN A CA 1
ATOM 3260 C C . GLN A 1 423 ? -6.105 1.019 -10.544 1.00 94.50 423 GLN A C 1
ATOM 3262 O O . GLN A 1 423 ? -6.566 0.316 -11.439 1.00 94.50 423 GLN A O 1
ATOM 3267 N N . PHE A 1 424 ? -5.325 0.525 -9.585 1.00 94.75 424 PHE A N 1
ATOM 3268 C CA . PHE A 1 424 ? -4.851 -0.853 -9.582 1.00 94.75 424 PHE A CA 1
ATOM 3269 C C . PHE A 1 424 ? -5.972 -1.873 -9.292 1.00 94.75 424 PHE A C 1
ATOM 3271 O O . PHE A 1 424 ? -6.228 -2.807 -10.058 1.00 94.75 424 PHE A O 1
ATOM 3278 N N . SER A 1 425 ? -6.707 -1.676 -8.195 1.00 93.50 425 SER A N 1
ATOM 3279 C CA . SER A 1 425 ? -7.722 -2.620 -7.719 1.00 93.50 425 SER A CA 1
ATOM 3280 C C . SER A 1 425 ? -8.961 -2.678 -8.613 1.00 93.50 425 SER A C 1
ATOM 3282 O O . SER A 1 425 ? -9.671 -3.686 -8.596 1.00 93.50 425 SER A O 1
ATOM 3284 N N . GLY A 1 426 ? -9.238 -1.641 -9.410 1.00 92.25 426 GLY A N 1
ATOM 3285 C CA . GLY A 1 426 ? -10.366 -1.608 -10.342 1.00 92.25 426 GLY A CA 1
ATOM 3286 C C . GLY A 1 426 ? -10.322 -2.741 -11.352 1.00 92.25 426 GLY A C 1
ATOM 3287 O O . GLY A 1 426 ? -11.278 -3.514 -11.481 1.00 92.25 426 GLY A O 1
ATOM 3288 N N . VAL A 1 427 ? -9.171 -2.890 -12.006 1.00 91.38 427 VAL A N 1
ATOM 3289 C CA . VAL A 1 427 ? -8.936 -3.936 -13.004 1.00 91.38 427 VAL A CA 1
ATOM 3290 C C . VAL A 1 427 ? -8.911 -5.312 -12.349 1.00 91.38 427 VAL A C 1
ATOM 3292 O O . VAL A 1 427 ? -9.569 -6.235 -12.837 1.00 91.38 427 VAL A O 1
ATOM 3295 N N . ALA A 1 428 ? -8.221 -5.450 -11.213 1.00 91.38 428 ALA A N 1
ATOM 3296 C CA . ALA A 1 428 ? -8.153 -6.713 -10.482 1.00 91.38 428 ALA A CA 1
ATOM 3297 C C . ALA A 1 428 ? -9.551 -7.200 -10.044 1.00 91.38 428 ALA A C 1
ATOM 3299 O O . ALA A 1 428 ? -9.914 -8.357 -10.265 1.00 91.38 428 ALA A O 1
ATOM 3300 N N . ASN A 1 429 ? -10.397 -6.300 -9.528 1.00 89.69 429 ASN A N 1
ATOM 3301 C CA . ASN A 1 429 ? -11.776 -6.613 -9.143 1.00 89.69 429 ASN A CA 1
ATOM 3302 C C . ASN A 1 429 ? -12.688 -6.929 -10.344 1.00 89.69 429 ASN A C 1
ATOM 3304 O O . ASN A 1 429 ? -13.597 -7.757 -10.223 1.00 89.69 429 ASN A O 1
ATOM 3308 N N . LEU A 1 430 ? -12.469 -6.312 -11.510 1.00 88.31 430 LEU A N 1
ATOM 3309 C CA . LEU A 1 430 ? -13.198 -6.652 -12.737 1.00 88.31 430 LEU A CA 1
ATOM 3310 C C . LEU A 1 430 ? -12.824 -8.052 -13.251 1.00 88.31 430 LEU A C 1
ATOM 3312 O O . LEU A 1 430 ? -13.707 -8.831 -13.620 1.00 88.31 430 LEU A O 1
ATOM 3316 N N . ALA A 1 431 ? -11.533 -8.389 -13.244 1.00 76.69 431 ALA A N 1
ATOM 3317 C CA . ALA A 1 431 ? -11.017 -9.687 -13.683 1.00 76.69 431 ALA A CA 1
ATOM 3318 C C . ALA A 1 431 ? -11.411 -10.854 -12.748 1.00 76.69 431 ALA A C 1
ATOM 3320 O O . ALA A 1 431 ? -11.331 -12.018 -13.142 1.00 76.69 431 ALA A O 1
ATOM 3321 N N . ASN A 1 432 ? -11.897 -10.545 -11.541 1.00 61.56 432 ASN A N 1
ATOM 3322 C CA . ASN A 1 432 ? -12.157 -11.455 -10.417 1.00 61.56 432 ASN A CA 1
ATOM 3323 C C . ASN A 1 432 ? -13.052 -12.687 -10.727 1.00 61.56 432 ASN A C 1
ATOM 3325 O O . ASN A 1 432 ? -12.950 -13.713 -10.062 1.00 61.56 432 ASN A O 1
ATOM 3329 N N . LEU A 1 433 ? -13.864 -12.694 -11.796 1.00 51.91 433 LEU A N 1
ATOM 3330 C CA . LEU A 1 433 ? -14.604 -13.918 -12.186 1.00 51.91 433 LEU A CA 1
ATOM 3331 C C . LEU A 1 433 ? -13.700 -15.033 -12.752 1.00 51.91 433 LEU A C 1
ATOM 3333 O O . LEU A 1 433 ? -14.172 -16.151 -12.938 1.00 51.91 433 LEU A O 1
ATOM 3337 N N . ALA A 1 434 ? -12.425 -14.742 -13.026 1.00 44.78 434 ALA A N 1
ATOM 3338 C CA . ALA A 1 434 ? -11.428 -15.691 -13.515 1.00 44.78 434 ALA A CA 1
ATOM 3339 C C . ALA A 1 434 ? -10.271 -15.895 -12.517 1.00 44.78 434 ALA A C 1
ATOM 3341 O O . ALA A 1 434 ? -9.121 -15.849 -12.919 1.00 44.78 434 ALA A O 1
ATOM 3342 N N . GLN A 1 435 ? -10.579 -16.169 -11.237 1.00 52.50 435 GLN A N 1
ATOM 3343 C CA . GLN A 1 435 ? -9.642 -16.684 -10.206 1.00 52.50 435 GLN A CA 1
ATOM 3344 C C . GLN A 1 435 ? -8.859 -15.645 -9.361 1.00 52.50 435 GLN A C 1
ATOM 3346 O O . GLN A 1 435 ? -8.180 -16.035 -8.413 1.00 52.50 435 GLN A O 1
ATOM 3351 N N . LYS A 1 436 ? -9.007 -14.332 -9.599 1.00 63.94 436 LYS A N 1
ATOM 3352 C CA . LYS A 1 436 ? -8.246 -13.266 -8.900 1.00 63.94 436 LYS A CA 1
ATOM 3353 C C . LYS A 1 436 ? -8.978 -12.679 -7.691 1.00 63.94 436 LYS A C 1
ATOM 3355 O O . LYS A 1 436 ? -9.458 -11.549 -7.727 1.00 63.94 436 LYS A O 1
ATOM 3360 N N . ASN A 1 437 ? -9.069 -13.446 -6.606 1.00 75.56 437 ASN A N 1
ATOM 3361 C CA . ASN A 1 437 ? -9.710 -12.980 -5.364 1.00 75.56 437 ASN A CA 1
ATOM 3362 C C . ASN A 1 437 ? -8.818 -12.068 -4.507 1.00 75.56 437 ASN A C 1
ATOM 3364 O O . ASN A 1 437 ? -9.271 -11.528 -3.494 1.00 75.56 437 ASN A O 1
ATOM 3368 N N . VAL A 1 438 ? -7.555 -11.921 -4.893 1.00 88.06 438 VAL A N 1
ATOM 3369 C CA . VAL A 1 438 ? -6.484 -11.457 -4.025 1.00 88.06 438 VAL A CA 1
ATOM 3370 C C . VAL A 1 438 ? -5.721 -10.337 -4.717 1.00 88.06 438 VAL A C 1
ATOM 3372 O O . VAL A 1 438 ? -5.318 -10.480 -5.867 1.00 88.06 438 VAL A O 1
ATOM 3375 N N . ILE A 1 439 ? -5.550 -9.234 -3.997 1.00 93.69 439 ILE A N 1
ATOM 3376 C CA . ILE A 1 439 ? -4.843 -8.026 -4.415 1.00 93.69 439 ILE A CA 1
ATOM 3377 C C . ILE A 1 439 ? -3.851 -7.712 -3.289 1.00 93.69 439 ILE A C 1
ATOM 3379 O O . ILE A 1 439 ? -4.250 -7.063 -2.308 1.00 93.69 439 ILE A O 1
ATOM 3383 N N . PRO A 1 440 ? -2.624 -8.258 -3.362 1.00 94.25 440 PRO A N 1
ATOM 3384 C CA . PRO A 1 440 ? -1.589 -8.024 -2.368 1.00 94.25 440 PRO A CA 1
ATOM 3385 C C . PRO A 1 440 ? -1.025 -6.604 -2.429 1.00 94.25 440 PRO A C 1
ATOM 3387 O O . PRO A 1 440 ? -1.145 -5.894 -3.435 1.00 94.25 440 PRO A O 1
ATOM 3390 N N . ASN A 1 441 ? -0.410 -6.197 -1.324 1.00 96.25 441 ASN A N 1
ATOM 3391 C CA . ASN A 1 441 ? 0.356 -4.970 -1.232 1.00 96.25 441 ASN A CA 1
ATOM 3392 C C . ASN A 1 441 ? 1.591 -5.173 -0.352 1.00 96.25 441 ASN A C 1
ATOM 3394 O O . ASN A 1 441 ? 1.440 -5.559 0.813 1.00 96.25 441 ASN A O 1
ATOM 3398 N N . GLU A 1 442 ? 2.768 -4.867 -0.890 1.00 95.06 442 GLU A N 1
ATOM 3399 C CA . GLU A 1 442 ? 3.993 -4.701 -0.116 1.00 95.06 442 GLU A CA 1
ATOM 3400 C C . GLU A 1 442 ? 3.900 -3.443 0.764 1.00 95.06 442 GLU A C 1
ATOM 3402 O O . GLU A 1 442 ? 3.905 -2.291 0.311 1.00 95.06 442 GLU A O 1
ATOM 3407 N N . MET A 1 443 ? 3.818 -3.667 2.070 1.00 96.06 443 MET A N 1
ATOM 3408 C CA . MET A 1 443 ? 3.427 -2.653 3.033 1.00 96.06 443 MET A CA 1
ATOM 3409 C C . MET A 1 443 ? 4.541 -2.322 4.024 1.00 96.06 443 MET A C 1
ATOM 3411 O O . MET A 1 443 ? 5.068 -3.204 4.705 1.00 96.06 443 MET A O 1
ATOM 3415 N N . GLY A 1 444 ? 4.784 -1.023 4.206 1.00 93.75 444 GLY A N 1
ATOM 3416 C CA . GLY A 1 444 ? 5.596 -0.489 5.298 1.00 93.75 444 GLY A CA 1
ATOM 3417 C C . GLY A 1 444 ? 7.055 -0.196 4.950 1.00 93.75 444 GLY A C 1
ATOM 3418 O O . GLY A 1 444 ? 7.818 0.092 5.870 1.00 93.75 444 GLY A O 1
ATOM 3419 N N . ALA A 1 445 ? 7.431 -0.203 3.665 1.00 91.56 445 ALA A N 1
ATOM 3420 C CA . ALA A 1 445 ? 8.767 0.133 3.151 1.00 91.56 445 ALA A CA 1
ATOM 3421 C C . ALA A 1 445 ? 9.113 1.641 3.263 1.00 91.56 445 ALA A C 1
ATOM 3423 O O . ALA A 1 445 ? 9.620 2.270 2.334 1.00 91.56 445 ALA A O 1
ATOM 3424 N N . ASN A 1 446 ? 8.810 2.277 4.399 1.00 92.38 446 ASN A N 1
ATOM 3425 C CA . ASN A 1 446 ? 9.036 3.706 4.589 1.00 92.38 446 ASN A CA 1
ATOM 3426 C C . ASN A 1 446 ? 10.539 4.005 4.690 1.00 92.38 446 ASN A C 1
ATOM 3428 O O . ASN A 1 446 ? 11.219 3.534 5.605 1.00 92.38 446 ASN A O 1
ATOM 3432 N N . LEU A 1 447 ? 11.039 4.851 3.792 1.00 89.31 447 LEU A N 1
ATOM 3433 C CA . LEU A 1 447 ? 12.422 5.323 3.819 1.00 89.31 447 LEU A CA 1
ATOM 3434 C C . LEU A 1 447 ? 12.724 6.115 5.102 1.00 89.31 447 LEU A C 1
ATOM 3436 O O . LEU A 1 447 ? 11.876 6.841 5.620 1.00 89.31 447 LEU A O 1
ATOM 3440 N N . GLU A 1 448 ? 13.948 5.959 5.600 1.00 86.88 448 GLU A N 1
ATOM 3441 C CA . GLU A 1 448 ? 14.516 6.619 6.783 1.00 86.88 448 GLU A CA 1
ATOM 3442 C C . GLU A 1 448 ? 13.743 6.368 8.095 1.00 86.88 448 GLU A C 1
ATOM 3444 O O . GLU A 1 448 ? 13.865 7.129 9.056 1.00 86.88 448 GLU A O 1
ATOM 3449 N N . LYS A 1 449 ? 12.951 5.285 8.160 1.00 90.06 449 LYS A N 1
ATOM 3450 C CA . LYS A 1 449 ? 12.123 4.927 9.328 1.00 90.06 449 LYS A CA 1
ATOM 3451 C C . LYS A 1 449 ? 12.414 3.554 9.942 1.00 90.06 449 LYS A C 1
ATOM 3453 O O . LYS A 1 449 ? 11.596 3.051 10.708 1.00 90.06 449 LYS A O 1
ATOM 3458 N N . ALA A 1 450 ? 13.556 2.938 9.652 1.00 87.88 450 ALA A N 1
ATOM 3459 C CA . ALA A 1 450 ? 13.933 1.676 10.288 1.00 87.88 450 ALA A CA 1
ATOM 3460 C C . ALA A 1 450 ? 13.991 1.802 11.826 1.00 87.88 450 ALA A C 1
ATOM 3462 O O . ALA A 1 450 ? 14.604 2.727 12.361 1.00 87.88 450 ALA A O 1
ATOM 3463 N N . PHE A 1 451 ? 13.343 0.875 12.531 1.00 87.56 451 PHE A N 1
ATOM 3464 C CA . PHE A 1 451 ? 13.084 0.884 13.978 1.00 87.56 451 PHE A CA 1
ATOM 3465 C C . PHE A 1 451 ? 12.358 2.132 14.511 1.00 87.56 451 PHE A C 1
ATOM 3467 O O . PHE A 1 451 ? 12.358 2.383 15.720 1.00 87.56 451 PHE A O 1
ATOM 3474 N N . ALA A 1 452 ? 11.751 2.926 13.628 1.00 89.94 452 ALA A N 1
ATOM 3475 C CA . ALA A 1 452 ? 11.105 4.190 13.944 1.00 89.94 452 ALA A CA 1
ATOM 3476 C C . ALA A 1 452 ? 9.690 4.320 13.358 1.00 89.94 452 ALA A C 1
ATOM 3478 O O . ALA A 1 452 ? 9.066 5.360 13.577 1.00 89.94 452 ALA A O 1
ATOM 3479 N N . LEU A 1 453 ? 9.161 3.315 12.644 1.00 91.88 453 LEU A N 1
ATOM 3480 C CA . LEU A 1 453 ? 7.801 3.360 12.101 1.00 91.88 453 LEU A CA 1
ATOM 3481 C C . LEU A 1 453 ? 6.786 2.996 13.197 1.00 91.88 453 LEU A C 1
ATOM 3483 O O . LEU A 1 453 ? 6.742 1.849 13.653 1.00 91.88 453 LEU A O 1
ATOM 3487 N N . PRO A 1 454 ? 5.917 3.926 13.633 1.00 92.06 454 PRO A N 1
ATOM 3488 C CA . PRO A 1 454 ? 4.903 3.600 14.622 1.00 92.06 454 PRO A CA 1
ATOM 3489 C C . PRO A 1 454 ? 3.874 2.625 14.043 1.00 92.06 454 PRO A C 1
ATOM 3491 O O . PRO A 1 454 ? 3.363 2.829 12.943 1.00 92.06 454 PRO A O 1
ATOM 3494 N N . VAL A 1 455 ? 3.468 1.625 14.830 1.00 92.25 455 VAL A N 1
ATOM 3495 C CA . VAL A 1 455 ? 2.393 0.684 14.454 1.00 92.25 455 VAL A CA 1
ATOM 3496 C C . VAL A 1 455 ? 1.102 1.418 14.065 1.00 92.25 455 VAL A C 1
ATOM 3498 O O . VAL A 1 455 ? 0.390 0.989 13.163 1.00 92.25 455 VAL A O 1
ATOM 3501 N N . SER A 1 456 ? 0.793 2.547 14.708 1.00 91.81 456 SER A N 1
ATOM 3502 C CA . SER A 1 456 ? -0.368 3.375 14.361 1.00 91.81 456 SER A CA 1
ATOM 3503 C C . SER A 1 456 ? -0.262 4.014 12.973 1.00 91.81 456 SER A C 1
ATOM 3505 O O . SER A 1 456 ? -1.277 4.139 12.289 1.00 91.81 456 SER A O 1
ATOM 3507 N N . GLU A 1 457 ? 0.944 4.395 12.546 1.00 94.00 457 GLU A N 1
ATOM 3508 C CA . GLU A 1 457 ? 1.204 4.913 11.202 1.00 94.00 457 GLU A CA 1
ATOM 3509 C C . GLU A 1 457 ? 1.054 3.795 10.164 1.00 94.00 457 GLU A C 1
ATOM 3511 O O . GLU A 1 457 ? 0.285 3.958 9.217 1.00 94.00 457 GLU A O 1
ATOM 3516 N N . LEU A 1 458 ? 1.671 2.631 10.410 1.00 95.19 458 LEU A N 1
ATOM 3517 C CA . LEU A 1 458 ? 1.525 1.427 9.582 1.00 95.19 458 LEU A CA 1
ATOM 3518 C C . LEU A 1 458 ? 0.048 1.033 9.406 1.00 95.19 458 LEU A C 1
ATOM 3520 O O . LEU A 1 458 ? -0.420 0.790 8.296 1.00 95.19 458 LEU A O 1
ATOM 3524 N N . LEU A 1 459 ? -0.731 1.022 10.491 1.00 95.88 459 LEU A N 1
ATOM 3525 C CA . LEU A 1 459 ? -2.166 0.737 10.427 1.00 95.88 459 LEU A CA 1
ATOM 3526 C C . LEU A 1 459 ? -2.936 1.793 9.623 1.00 95.88 459 LEU A C 1
ATOM 3528 O O . LEU A 1 459 ? -3.890 1.449 8.927 1.00 95.88 459 LEU A O 1
ATOM 3532 N N . GLY A 1 460 ? -2.529 3.063 9.678 1.00 95.75 460 GLY A N 1
ATOM 3533 C CA . GLY A 1 460 ? -3.091 4.123 8.838 1.00 95.75 460 GLY A CA 1
ATOM 3534 C C . GLY A 1 460 ? -2.853 3.885 7.342 1.00 95.75 460 GLY A C 1
ATOM 3535 O O . GLY A 1 460 ? -3.779 4.057 6.541 1.00 95.75 460 GLY A O 1
ATOM 3536 N N . GLN A 1 461 ? -1.650 3.434 6.976 1.00 97.06 461 GLN A N 1
ATOM 3537 C CA . GLN A 1 461 ? -1.289 3.050 5.607 1.00 97.06 461 GLN A CA 1
ATOM 3538 C C . GLN A 1 461 ? -2.105 1.835 5.137 1.00 97.06 461 GLN A C 1
ATOM 3540 O O . GLN A 1 461 ? -2.795 1.909 4.119 1.00 97.06 461 GLN A O 1
ATOM 3545 N N . ILE A 1 462 ? -2.153 0.769 5.944 1.00 97.75 462 ILE A N 1
ATOM 3546 C CA . ILE A 1 462 ? -2.940 -0.448 5.676 1.00 97.75 462 ILE A CA 1
ATOM 3547 C C . ILE A 1 462 ? -4.423 -0.135 5.478 1.00 97.75 462 ILE A C 1
ATOM 3549 O O . ILE A 1 462 ? -5.032 -0.571 4.503 1.00 97.75 462 ILE A O 1
ATOM 3553 N N . ASN A 1 463 ? -5.020 0.648 6.377 1.00 97.56 463 ASN A N 1
ATOM 3554 C CA . ASN A 1 463 ? -6.437 0.997 6.286 1.00 97.56 463 ASN A CA 1
ATOM 3555 C C . ASN A 1 463 ? -6.740 1.848 5.040 1.00 97.56 463 ASN A C 1
ATOM 3557 O O . ASN A 1 463 ? -7.821 1.726 4.461 1.00 97.56 463 ASN A O 1
ATOM 3561 N N . THR A 1 464 ? -5.784 2.674 4.599 1.00 96.88 464 THR A N 1
ATOM 3562 C CA . THR A 1 464 ? -5.887 3.435 3.346 1.00 96.88 464 THR A CA 1
ATOM 3563 C C . THR A 1 464 ? -5.834 2.511 2.127 1.00 96.88 464 THR A C 1
ATOM 3565 O O . THR A 1 464 ? -6.675 2.644 1.237 1.00 96.88 464 THR A O 1
ATOM 3568 N N . ALA A 1 465 ? -4.925 1.533 2.113 1.00 97.75 465 ALA A N 1
ATOM 3569 C CA . ALA A 1 465 ? -4.845 0.520 1.061 1.00 97.75 465 ALA A CA 1
ATOM 3570 C C . ALA A 1 465 ? -6.133 -0.315 0.976 1.00 97.75 465 ALA A C 1
ATOM 3572 O O . ALA A 1 465 ? -6.724 -0.453 -0.098 1.00 97.75 465 ALA A O 1
ATOM 3573 N N . PHE A 1 466 ? -6.644 -0.780 2.120 1.00 97.62 466 PHE A N 1
ATOM 3574 C CA . PHE A 1 466 ? -7.925 -1.483 2.218 1.00 97.62 466 PHE A CA 1
ATOM 3575 C C . PHE A 1 466 ? -9.096 -0.661 1.675 1.00 97.62 466 PHE A C 1
ATOM 3577 O O . PHE A 1 466 ? -9.903 -1.170 0.897 1.00 97.62 466 PHE A O 1
ATOM 3584 N N . ALA A 1 467 ? -9.168 0.628 2.017 1.00 95.75 467 ALA A N 1
ATOM 3585 C CA . ALA A 1 467 ? -10.167 1.544 1.470 1.00 95.75 467 ALA A CA 1
ATOM 3586 C C . ALA A 1 467 ? -10.026 1.766 -0.052 1.00 95.75 467 ALA A C 1
ATOM 3588 O O . ALA A 1 467 ? -11.015 2.063 -0.728 1.00 95.75 467 ALA A O 1
ATOM 3589 N N . GLY A 1 468 ? -8.813 1.613 -0.588 1.00 94.81 468 GLY A N 1
ATOM 3590 C CA . GLY A 1 468 ? -8.500 1.651 -2.017 1.00 94.81 468 GLY A CA 1
ATOM 3591 C C . GLY A 1 468 ? -8.799 0.351 -2.772 1.00 94.81 468 GLY A C 1
ATOM 3592 O O . GLY A 1 468 ? -8.764 0.345 -4.001 1.00 94.81 468 GLY A O 1
ATOM 3593 N N . GLY A 1 469 ? -9.141 -0.731 -2.065 1.00 93.88 469 GLY A N 1
ATOM 3594 C CA . GLY A 1 469 ? -9.515 -2.025 -2.641 1.00 93.88 469 GLY A CA 1
ATOM 3595 C C . GLY A 1 469 ? -8.444 -3.116 -2.552 1.00 93.88 469 GLY A C 1
ATOM 3596 O O . GLY A 1 469 ? -8.711 -4.226 -3.012 1.00 93.88 469 GLY A O 1
ATOM 3597 N N . VAL A 1 470 ? -7.283 -2.838 -1.945 1.00 95.75 470 VAL A N 1
ATOM 3598 C CA . VAL A 1 470 ? -6.312 -3.873 -1.540 1.00 95.75 470 VAL A CA 1
ATOM 3599 C C . VAL A 1 470 ? -6.972 -4.798 -0.520 1.00 95.75 470 VAL A C 1
ATOM 3601 O O . VAL A 1 470 ? -7.805 -4.363 0.278 1.00 95.75 470 VAL A O 1
ATOM 3604 N N . ASN A 1 471 ? -6.629 -6.084 -0.536 1.00 94.00 471 ASN A N 1
ATOM 3605 C CA . ASN A 1 471 ? -7.248 -7.047 0.374 1.00 94.00 471 ASN A CA 1
ATOM 3606 C C . ASN A 1 471 ? -6.292 -8.108 0.941 1.00 94.00 471 ASN A C 1
ATOM 3608 O O . ASN A 1 471 ? -6.750 -8.960 1.702 1.00 94.00 471 ASN A O 1
ATOM 3612 N N . GLN A 1 472 ? -4.996 -8.046 0.629 1.00 93.81 472 GLN A N 1
ATOM 3613 C CA . GLN A 1 472 ? -3.940 -8.807 1.296 1.00 93.81 472 GLN A CA 1
ATOM 3614 C C . GLN A 1 472 ? -2.736 -7.889 1.540 1.00 93.81 472 GLN A C 1
ATOM 3616 O O . GLN A 1 472 ? -2.401 -7.068 0.695 1.00 93.81 472 GLN A O 1
ATOM 3621 N N . ILE A 1 473 ? -2.115 -8.010 2.707 1.00 95.81 473 ILE A N 1
ATOM 3622 C CA . ILE A 1 473 ? -0.940 -7.256 3.130 1.00 95.81 473 ILE A CA 1
ATOM 3623 C C . ILE A 1 473 ? 0.234 -8.224 3.231 1.00 95.81 473 ILE A C 1
ATOM 3625 O O . ILE A 1 473 ? 0.138 -9.256 3.908 1.00 95.81 473 ILE A O 1
ATOM 3629 N N . VAL A 1 474 ? 1.332 -7.852 2.581 1.00 94.75 474 VAL A N 1
ATOM 3630 C CA . VAL A 1 474 ? 2.645 -8.476 2.716 1.00 94.75 474 VAL A CA 1
ATOM 3631 C C . VAL A 1 474 ? 3.539 -7.446 3.400 1.00 94.75 474 VAL A C 1
ATOM 3633 O O . VAL A 1 474 ? 3.794 -6.378 2.854 1.00 94.75 474 VAL A O 1
ATOM 3636 N N . LEU A 1 475 ? 3.933 -7.689 4.648 1.00 94.69 475 LEU A N 1
ATOM 3637 C CA . LEU A 1 475 ? 4.763 -6.742 5.394 1.00 94.69 475 LEU A CA 1
ATOM 3638 C C . LEU A 1 475 ? 6.204 -6.789 4.877 1.00 94.69 475 LEU A C 1
ATOM 3640 O O . LEU A 1 475 ? 6.785 -7.871 4.809 1.00 94.69 475 LEU A O 1
ATOM 3644 N N . HIS A 1 476 ? 6.769 -5.620 4.571 1.00 92.56 476 HIS A N 1
ATOM 3645 C CA . HIS A 1 476 ? 8.166 -5.407 4.181 1.00 92.56 476 HIS A CA 1
ATOM 3646 C C . HIS A 1 476 ? 9.015 -5.117 5.429 1.00 92.56 476 HIS A C 1
ATOM 3648 O O . HIS A 1 476 ? 9.067 -3.986 5.905 1.00 92.56 476 HIS A O 1
ATOM 3654 N N . GLY A 1 477 ? 9.659 -6.059 6.105 1.00 87.31 477 GLY A N 1
ATOM 3655 C CA . GLY A 1 477 ? 9.642 -7.520 6.073 1.00 87.31 477 GLY A CA 1
ATOM 3656 C C . GLY A 1 477 ? 10.429 -8.014 7.289 1.00 87.31 477 GLY A C 1
ATOM 3657 O O . GLY A 1 477 ? 10.773 -7.235 8.175 1.00 87.31 477 GLY A O 1
ATOM 3658 N N . GLN A 1 478 ? 10.707 -9.300 7.395 1.00 90.06 478 GLN A N 1
ATOM 3659 C CA . GLN A 1 478 ? 11.474 -9.896 8.482 1.00 90.06 478 GLN A CA 1
ATOM 3660 C C . GLN A 1 478 ? 12.926 -10.109 8.049 1.00 90.06 478 GLN A C 1
ATOM 3662 O O . GLN A 1 478 ? 13.198 -10.769 7.049 1.00 90.06 478 GLN A O 1
ATOM 3667 N N . SER A 1 479 ? 13.870 -9.556 8.815 1.00 89.50 479 SER A N 1
ATOM 3668 C CA . SER A 1 479 ? 15.301 -9.841 8.646 1.00 89.50 479 SER A CA 1
ATOM 3669 C C . SER A 1 479 ? 15.656 -11.192 9.266 1.00 89.50 479 SER A C 1
ATOM 3671 O O . SER A 1 479 ? 15.176 -11.506 10.357 1.00 89.50 479 SER A O 1
ATOM 3673 N N . TYR A 1 480 ? 16.576 -11.928 8.635 1.00 90.56 480 TYR A N 1
ATOM 3674 C CA . TYR A 1 480 ? 17.293 -13.034 9.277 1.00 90.56 480 TYR A CA 1
ATOM 3675 C C . TYR A 1 480 ? 17.888 -12.608 10.628 1.00 90.56 480 TYR A C 1
ATOM 3677 O O . TYR A 1 480 ? 18.586 -11.593 10.723 1.00 90.56 480 TYR A O 1
ATOM 3685 N N . THR A 1 481 ? 17.633 -13.386 11.682 1.00 90.44 481 THR A N 1
ATOM 3686 C CA . THR A 1 481 ? 17.943 -12.956 13.056 1.00 90.44 481 THR A CA 1
ATOM 3687 C C . THR A 1 481 ? 19.296 -13.427 13.580 1.00 90.44 481 THR A C 1
ATOM 3689 O O . THR A 1 481 ? 19.756 -12.919 14.613 1.00 90.44 481 THR A O 1
ATOM 3692 N N . GLY A 1 482 ? 19.950 -14.359 12.888 1.00 88.12 482 GLY A N 1
ATOM 3693 C CA . GLY A 1 482 ? 21.238 -14.910 13.298 1.00 88.12 482 GLY A CA 1
ATOM 3694 C C . GLY A 1 482 ? 22.424 -13.983 13.041 1.00 88.12 482 GLY A C 1
ATOM 3695 O O . GLY A 1 482 ? 22.291 -12.843 12.587 1.00 88.12 482 GLY A O 1
ATOM 3696 N N . ASP A 1 483 ? 23.616 -14.497 13.338 1.00 84.75 483 ASP A N 1
ATOM 3697 C CA . ASP A 1 483 ? 24.862 -13.781 13.080 1.00 84.75 483 ASP A CA 1
ATOM 3698 C C . ASP A 1 483 ? 25.164 -13.759 11.580 1.00 84.75 483 ASP A C 1
ATOM 3700 O O . ASP A 1 483 ? 25.087 -14.783 10.896 1.00 84.75 483 ASP A O 1
ATOM 3704 N N . TYR A 1 484 ? 25.553 -12.589 11.078 1.00 84.56 484 TYR A N 1
ATOM 3705 C CA . TYR A 1 484 ? 26.053 -12.415 9.721 1.00 84.56 484 TYR A CA 1
ATOM 3706 C C . TYR A 1 484 ? 27.335 -11.571 9.725 1.00 84.56 484 TYR A C 1
ATOM 3708 O O . TYR A 1 484 ? 27.724 -10.968 10.731 1.00 84.56 484 TYR A O 1
ATOM 3716 N N . HIS A 1 485 ? 28.064 -11.571 8.609 1.00 78.56 485 HIS A N 1
ATOM 3717 C CA . HIS A 1 485 ? 29.398 -10.979 8.533 1.00 78.56 485 HIS A CA 1
ATOM 3718 C C . HIS A 1 485 ? 29.434 -9.523 9.031 1.00 78.56 485 HIS A C 1
ATOM 3720 O O . HIS A 1 485 ? 28.797 -8.642 8.460 1.00 78.56 485 HIS A O 1
ATOM 3726 N N . LYS A 1 486 ? 30.249 -9.263 10.068 1.00 76.19 486 LYS A N 1
ATOM 3727 C CA . LYS A 1 486 ? 30.458 -7.936 10.687 1.00 76.19 486 LYS A CA 1
ATOM 3728 C C . LYS A 1 486 ? 29.179 -7.225 11.149 1.00 76.19 486 LYS A C 1
ATOM 3730 O O . LYS A 1 486 ? 29.185 -6.005 11.300 1.00 76.19 486 LYS A O 1
ATOM 3735 N N . THR A 1 487 ? 28.113 -7.961 11.440 1.00 77.62 487 THR A N 1
ATOM 3736 C CA . THR A 1 487 ? 26.932 -7.381 12.081 1.00 77.62 487 THR A CA 1
ATOM 3737 C C . THR A 1 487 ? 27.107 -7.365 13.599 1.00 77.62 487 THR A C 1
ATOM 3739 O O . THR A 1 487 ? 27.564 -8.344 14.185 1.00 77.62 487 THR A O 1
ATOM 3742 N N . THR A 1 488 ? 26.742 -6.263 14.249 1.00 80.19 488 THR A N 1
ATOM 3743 C CA . THR A 1 488 ? 26.546 -6.177 15.711 1.00 80.19 488 THR A CA 1
ATOM 3744 C C . THR A 1 488 ? 25.052 -6.128 16.010 1.00 80.19 488 THR A C 1
ATOM 3746 O O . THR A 1 488 ? 24.274 -6.151 15.066 1.00 80.19 488 THR A O 1
ATOM 3749 N N . TRP A 1 489 ? 24.621 -6.021 17.278 1.00 81.31 489 TRP A N 1
ATOM 3750 C CA . TRP A 1 489 ? 23.207 -5.760 17.616 1.00 81.31 489 TRP A CA 1
ATOM 3751 C C . TRP A 1 489 ? 22.620 -4.684 16.669 1.00 81.31 489 TRP A C 1
ATOM 3753 O O . TRP A 1 489 ? 23.276 -3.647 16.522 1.00 81.31 489 TRP A O 1
ATOM 3763 N N . PRO A 1 490 ? 21.451 -4.900 16.022 1.00 83.25 490 PRO A N 1
ATOM 3764 C CA . PRO A 1 490 ? 20.494 -6.003 16.189 1.00 83.25 490 PRO A CA 1
ATOM 3765 C C . PRO A 1 490 ? 20.699 -7.177 15.209 1.00 83.25 490 PRO A C 1
ATOM 3767 O O . PRO A 1 490 ? 19.767 -7.911 14.898 1.00 83.25 490 PRO A O 1
ATOM 3770 N N . GLY A 1 491 ? 21.912 -7.418 14.737 1.00 82.62 491 GLY A N 1
ATOM 3771 C CA . GLY A 1 491 ? 22.246 -8.451 13.754 1.00 82.62 491 GLY A CA 1
ATOM 3772 C C . GLY A 1 491 ? 22.117 -7.938 12.323 1.00 82.62 491 GLY A C 1
ATOM 3773 O O . GLY A 1 491 ? 22.280 -6.742 12.068 1.00 82.62 491 GLY A O 1
ATOM 3774 N N . TYR A 1 492 ? 21.860 -8.852 11.388 1.00 84.25 492 TYR A N 1
ATOM 3775 C CA . TYR A 1 492 ? 21.586 -8.489 10.002 1.00 84.25 492 TYR A CA 1
ATOM 3776 C C . TYR A 1 492 ? 20.319 -7.631 9.918 1.00 84.25 492 TYR A C 1
ATOM 3778 O O . TYR A 1 492 ? 19.304 -7.924 10.544 1.00 84.25 492 TYR A O 1
ATOM 3786 N N . THR A 1 493 ? 20.416 -6.543 9.161 1.00 84.06 493 THR A N 1
ATOM 3787 C CA . THR A 1 493 ? 19.291 -5.677 8.816 1.00 84.06 493 THR A CA 1
ATOM 3788 C C . THR A 1 493 ? 19.335 -5.498 7.312 1.00 84.06 493 THR A C 1
ATOM 3790 O O . THR A 1 493 ? 20.344 -5.046 6.759 1.00 84.06 493 THR A O 1
ATOM 3793 N N . PHE A 1 494 ? 18.273 -5.920 6.640 1.00 83.19 494 PHE A N 1
ATOM 3794 C CA . PHE A 1 494 ? 18.152 -5.717 5.206 1.00 83.19 494 PHE A CA 1
ATOM 3795 C C . PHE A 1 494 ? 18.134 -4.208 4.879 1.00 83.19 494 PHE A C 1
ATOM 3797 O O . PHE A 1 494 ? 17.839 -3.376 5.743 1.00 83.19 494 PHE A O 1
ATOM 3804 N N . PHE A 1 495 ? 18.494 -3.834 3.646 1.00 82.00 495 PHE A N 1
ATOM 3805 C CA . PHE A 1 495 ? 18.545 -2.433 3.189 1.00 82.00 495 PHE A CA 1
ATOM 3806 C C . PHE A 1 495 ? 19.391 -1.480 4.071 1.00 82.00 495 PHE A C 1
ATOM 3808 O O . PHE A 1 495 ? 19.240 -0.268 3.984 1.00 82.00 495 PHE A O 1
ATOM 3815 N N . PHE A 1 496 ? 20.305 -1.978 4.914 1.00 77.06 496 PHE A N 1
ATOM 3816 C CA . PHE A 1 496 ? 21.212 -1.158 5.740 1.00 77.06 496 PHE A CA 1
ATOM 3817 C C . PHE A 1 496 ? 20.507 -0.094 6.603 1.00 77.06 496 PHE A C 1
ATOM 3819 O O . PHE A 1 496 ? 21.020 1.016 6.754 1.00 77.06 496 PHE A O 1
ATOM 3826 N N . ILE A 1 497 ? 19.344 -0.428 7.185 1.00 80.94 497 ILE A N 1
ATOM 3827 C CA . ILE A 1 497 ? 18.541 0.485 8.032 1.00 80.94 497 ILE A CA 1
ATOM 3828 C C . ILE A 1 497 ? 17.959 1.667 7.210 1.00 80.94 497 ILE A C 1
ATOM 3830 O O . ILE A 1 497 ? 17.430 2.628 7.763 1.00 80.94 497 ILE A O 1
ATOM 3834 N N . LEU A 1 498 ? 17.994 1.600 5.872 1.00 83.69 498 LEU A N 1
ATOM 3835 C CA . LEU A 1 498 ? 17.391 2.612 4.999 1.00 83.69 498 LEU A CA 1
ATOM 3836 C C . LEU A 1 498 ? 15.861 2.574 5.047 1.00 83.69 498 LEU A C 1
ATOM 3838 O O . LEU A 1 498 ? 15.231 3.624 5.002 1.00 83.69 498 LEU A O 1
ATOM 3842 N N . THR A 1 499 ? 15.259 1.389 5.135 1.00 87.12 499 THR A N 1
ATOM 3843 C CA . THR A 1 499 ? 13.805 1.186 5.042 1.00 87.12 499 THR A CA 1
ATOM 3844 C C . THR A 1 499 ? 13.238 0.601 6.333 1.00 87.12 499 THR A C 1
ATOM 3846 O O . THR A 1 499 ? 13.823 -0.308 6.924 1.00 87.12 499 THR A O 1
ATOM 3849 N N . ALA A 1 500 ? 12.067 1.083 6.740 1.00 88.50 500 ALA A N 1
ATOM 3850 C CA . ALA A 1 500 ? 11.204 0.428 7.716 1.00 88.50 500 ALA A CA 1
ATOM 3851 C C . ALA A 1 500 ? 10.631 -0.898 7.175 1.00 88.50 500 ALA A C 1
ATOM 3853 O O . ALA A 1 500 ? 10.593 -1.116 5.968 1.00 88.50 500 ALA A O 1
ATOM 3854 N N . GLU A 1 501 ? 10.145 -1.805 8.014 1.00 85.38 501 GLU A N 1
ATOM 3855 C CA . GLU A 1 501 ? 10.670 -2.147 9.344 1.00 85.38 501 GLU A CA 1
ATOM 3856 C C . GLU A 1 501 ? 11.289 -3.530 9.224 1.00 85.38 501 GLU A C 1
ATOM 3858 O O . GLU A 1 501 ? 10.838 -4.340 8.421 1.00 85.38 501 GLU A O 1
ATOM 3863 N N . SER A 1 502 ? 12.277 -3.848 10.052 1.00 86.56 502 SER A N 1
ATOM 3864 C CA . SER A 1 502 ? 12.653 -5.248 10.213 1.00 86.56 502 SER A CA 1
ATOM 3865 C C . SER A 1 502 ? 11.788 -5.844 11.332 1.00 86.56 502 SER A C 1
ATOM 3867 O O . SER A 1 502 ? 12.022 -5.594 12.516 1.00 86.56 502 SER A O 1
ATOM 3869 N N . TYR A 1 503 ? 10.772 -6.627 10.961 1.00 88.69 503 TYR A N 1
ATOM 3870 C CA . TYR A 1 503 ? 9.825 -7.266 11.881 1.00 88.69 503 TYR A CA 1
ATOM 3871 C C . TYR A 1 503 ? 10.362 -8.609 12.390 1.00 88.69 503 TYR A C 1
ATOM 3873 O O . TYR A 1 503 ? 10.294 -9.610 11.690 1.00 88.69 503 TYR A O 1
ATOM 3881 N N . TYR A 1 504 ? 10.922 -8.634 13.598 1.00 88.62 504 TYR A N 1
ATOM 3882 C CA . TYR A 1 504 ? 11.469 -9.838 14.238 1.00 88.62 504 TYR A CA 1
ATOM 3883 C C . TYR A 1 504 ? 11.610 -9.624 15.746 1.00 88.62 504 TYR A C 1
ATOM 3885 O O . TYR A 1 504 ? 11.430 -8.512 16.245 1.00 88.62 504 TYR A O 1
ATOM 3893 N N . ASN A 1 505 ? 11.997 -10.670 16.476 1.00 85.31 505 ASN A N 1
ATOM 3894 C CA . ASN A 1 505 ? 12.088 -10.695 17.941 1.00 85.31 505 ASN A CA 1
ATOM 3895 C C . ASN A 1 505 ? 13.050 -9.676 18.598 1.00 85.31 505 ASN A C 1
ATOM 3897 O O . ASN A 1 505 ? 13.100 -9.600 19.825 1.00 85.31 505 ASN A O 1
ATOM 3901 N N . LYS A 1 506 ? 13.800 -8.877 17.825 1.00 86.44 506 LYS A N 1
ATOM 3902 C CA . LYS A 1 506 ? 14.625 -7.768 18.348 1.00 86.44 506 LYS A CA 1
ATOM 3903 C C . LYS A 1 506 ? 13.941 -6.404 18.241 1.00 86.44 506 LYS A C 1
ATOM 3905 O O . LYS A 1 506 ? 14.453 -5.425 18.782 1.00 86.44 506 LYS A O 1
ATOM 3910 N N . GLN A 1 507 ? 12.786 -6.336 17.584 1.00 86.12 507 GLN A N 1
ATOM 3911 C CA . GLN A 1 507 ? 11.928 -5.160 17.547 1.00 86.12 507 GLN A CA 1
ATOM 3912 C C . GLN A 1 507 ? 10.968 -5.218 18.761 1.00 86.12 507 GLN A C 1
ATOM 3914 O O . GLN A 1 507 ? 10.276 -6.223 18.934 1.00 86.12 507 GLN A O 1
ATOM 3919 N N . PRO A 1 508 ? 10.908 -4.186 19.632 1.00 85.75 508 PRO A N 1
ATOM 3920 C CA . PRO A 1 508 ? 10.164 -4.264 20.896 1.00 85.75 508 PRO A CA 1
ATOM 3921 C C . PRO A 1 508 ? 8.666 -4.576 20.778 1.00 85.75 508 PRO A C 1
ATOM 3923 O O . PRO A 1 508 ? 8.100 -5.172 21.687 1.00 85.75 508 PRO A O 1
ATOM 3926 N N . ALA A 1 509 ? 8.002 -4.186 19.690 1.00 87.38 509 ALA A N 1
ATOM 3927 C CA . ALA A 1 509 ? 6.588 -4.482 19.479 1.00 87.38 509 ALA A CA 1
ATOM 3928 C C . ALA A 1 509 ? 6.327 -5.973 19.207 1.00 87.38 509 ALA A C 1
ATOM 3930 O O . ALA A 1 509 ? 5.229 -6.429 19.524 1.00 87.38 509 ALA A O 1
ATOM 3931 N N . TRP A 1 510 ? 7.306 -6.741 18.698 1.00 90.75 510 TRP A N 1
ATOM 3932 C CA . TRP A 1 510 ? 7.150 -8.160 18.337 1.00 90.75 510 TRP A CA 1
ATOM 3933 C C . TRP A 1 510 ? 6.500 -8.998 19.451 1.00 90.75 510 TRP A C 1
ATOM 3935 O O . TRP A 1 510 ? 5.453 -9.605 19.228 1.00 90.75 510 TRP A O 1
ATOM 3945 N N . GLY A 1 511 ? 7.062 -8.956 20.667 1.00 88.75 511 GLY A N 1
ATOM 3946 C CA . GLY A 1 511 ? 6.509 -9.613 21.868 1.00 88.75 511 GLY A CA 1
ATOM 3947 C C . GLY A 1 511 ? 5.455 -8.786 22.625 1.00 88.75 511 GLY A C 1
ATOM 3948 O O . GLY A 1 511 ? 4.826 -9.247 23.577 1.00 88.75 511 GLY A O 1
ATOM 3949 N N . HIS A 1 512 ? 5.214 -7.539 22.215 1.00 87.81 512 HIS A N 1
ATOM 3950 C CA . HIS A 1 512 ? 4.371 -6.583 22.939 1.00 87.81 512 HIS A CA 1
ATOM 3951 C C . HIS A 1 512 ? 3.227 -6.047 22.070 1.00 87.81 512 HIS A C 1
ATOM 3953 O O . HIS A 1 512 ? 3.117 -4.850 21.810 1.00 87.81 512 HIS A O 1
ATOM 3959 N N . GLY A 1 513 ? 2.340 -6.955 21.651 1.00 86.69 513 GLY A N 1
ATOM 3960 C CA . GLY A 1 513 ? 1.071 -6.618 20.995 1.00 86.69 513 GLY A CA 1
ATOM 3961 C C . GLY A 1 513 ? 1.087 -6.683 19.467 1.00 86.69 513 GLY A C 1
ATOM 3962 O O . GLY A 1 513 ? 0.035 -6.514 18.852 1.00 86.69 513 GLY A O 1
ATOM 3963 N N . PHE A 1 514 ? 2.219 -6.989 18.819 1.00 91.75 514 PHE A N 1
ATOM 3964 C CA . PHE A 1 514 ? 2.238 -7.123 17.357 1.00 91.75 514 PHE A CA 1
ATOM 3965 C C . PHE A 1 514 ? 1.367 -8.285 16.858 1.00 91.75 514 PHE A C 1
ATOM 3967 O O . PHE A 1 514 ? 0.733 -8.166 15.814 1.00 91.75 514 PHE A O 1
ATOM 3974 N N . SER A 1 515 ? 1.200 -9.356 17.644 1.00 91.25 515 SER A N 1
ATOM 3975 C CA . SER A 1 515 ? 0.219 -10.402 17.317 1.00 91.25 515 SER A CA 1
ATOM 3976 C C . SER A 1 515 ? -1.215 -9.857 17.217 1.00 91.25 515 SER A C 1
ATOM 3978 O O . SER A 1 515 ? -1.974 -10.273 16.341 1.00 91.25 515 SER A O 1
ATOM 3980 N N . ASP A 1 516 ? -1.606 -8.881 18.044 1.00 91.88 516 ASP A N 1
ATOM 3981 C CA . ASP A 1 516 ? -2.930 -8.251 17.947 1.00 91.88 516 ASP A CA 1
ATOM 3982 C C . ASP A 1 516 ? -3.067 -7.422 16.662 1.00 91.88 516 ASP A C 1
ATOM 3984 O O . ASP A 1 516 ? -4.128 -7.429 16.034 1.00 91.88 516 ASP A O 1
ATOM 3988 N N . VAL A 1 517 ? -1.980 -6.777 16.225 1.00 93.38 517 VAL A N 1
ATOM 3989 C CA . VAL A 1 517 ? -1.891 -6.053 14.945 1.00 93.38 517 VAL A CA 1
ATOM 3990 C C . VAL A 1 517 ? -2.073 -7.016 13.772 1.00 93.38 517 VAL A C 1
ATOM 3992 O O . VAL A 1 517 ? -2.930 -6.788 12.918 1.00 93.38 517 VAL A O 1
ATOM 3995 N N . ILE A 1 518 ? -1.334 -8.129 13.751 1.00 92.81 518 ILE A N 1
ATOM 3996 C CA . ILE A 1 518 ? -1.442 -9.158 12.705 1.00 92.81 518 ILE A CA 1
ATOM 3997 C C . ILE A 1 518 ? -2.848 -9.760 12.666 1.00 92.81 518 ILE A C 1
ATOM 3999 O O . ILE A 1 518 ? -3.447 -9.891 11.596 1.00 92.81 518 ILE A O 1
ATOM 4003 N N . ASN A 1 519 ? -3.427 -10.046 13.832 1.00 91.81 519 ASN A N 1
ATOM 4004 C CA . ASN A 1 519 ? -4.800 -10.524 13.947 1.00 91.81 519 ASN A CA 1
ATOM 4005 C C . ASN A 1 519 ? -5.824 -9.498 13.429 1.00 91.81 519 ASN A C 1
ATOM 4007 O O . ASN A 1 519 ? -6.787 -9.881 12.760 1.00 91.81 519 ASN A O 1
ATOM 4011 N N . TYR A 1 520 ? -5.626 -8.208 13.712 1.00 94.81 520 TYR A N 1
ATOM 4012 C CA . TYR A 1 520 ? -6.456 -7.127 13.180 1.00 94.81 520 TYR A CA 1
ATOM 4013 C C . TYR A 1 520 ? -6.392 -7.059 11.651 1.00 94.81 520 TYR A C 1
ATOM 4015 O O . TYR A 1 520 ? -7.436 -7.013 10.992 1.00 94.81 520 TYR A O 1
ATOM 4023 N N . ILE A 1 521 ? -5.185 -7.105 11.078 1.00 95.44 521 ILE A N 1
ATOM 4024 C CA . ILE A 1 521 ? -4.971 -7.101 9.626 1.00 95.44 521 ILE A CA 1
ATOM 4025 C C . ILE A 1 521 ? -5.674 -8.312 9.008 1.00 95.44 521 ILE A C 1
ATOM 4027 O O . ILE A 1 521 ? -6.553 -8.149 8.161 1.00 95.44 521 ILE A O 1
ATOM 4031 N N . SER A 1 522 ? -5.377 -9.513 9.506 1.00 92.19 522 SER A N 1
ATOM 4032 C CA . SER A 1 522 ? -5.898 -10.777 8.978 1.00 92.19 522 SER A CA 1
ATOM 4033 C C . SER A 1 522 ? -7.436 -10.818 8.968 1.00 92.19 522 SER A C 1
ATOM 4035 O O . SER A 1 522 ? -8.056 -11.231 7.984 1.00 92.19 522 SER A O 1
ATOM 4037 N N . ARG A 1 523 ? -8.102 -10.326 10.025 1.00 92.06 523 ARG A N 1
ATOM 4038 C CA . ARG A 1 523 ? -9.577 -10.269 10.072 1.00 92.06 523 ARG A CA 1
ATOM 4039 C C . ARG A 1 523 ? -10.169 -9.293 9.059 1.00 92.06 523 ARG A C 1
ATOM 4041 O O . ARG A 1 523 ? -11.204 -9.601 8.467 1.00 92.06 523 ARG A O 1
ATOM 4048 N N . ASN A 1 524 ? -9.522 -8.153 8.825 1.00 95.00 524 ASN A N 1
ATOM 4049 C CA . ASN A 1 524 ? -9.955 -7.218 7.787 1.00 95.00 524 ASN A CA 1
ATOM 4050 C C . ASN A 1 524 ? -9.727 -7.785 6.379 1.00 95.00 524 ASN A C 1
ATOM 4052 O O . ASN A 1 524 ? -10.624 -7.669 5.548 1.00 95.00 524 ASN A O 1
ATOM 4056 N N . GLN A 1 525 ? -8.616 -8.484 6.124 1.00 93.50 525 GLN A N 1
ATOM 4057 C CA . GLN A 1 525 ? -8.399 -9.202 4.857 1.00 93.50 525 GLN A CA 1
ATOM 4058 C C . GLN A 1 525 ? -9.515 -10.214 4.591 1.00 93.50 525 GLN A C 1
ATOM 4060 O O . GLN A 1 525 ? -10.069 -10.252 3.496 1.00 93.50 525 GLN A O 1
ATOM 4065 N N . TYR A 1 526 ? -9.920 -10.977 5.613 1.00 89.75 526 TYR A N 1
ATOM 4066 C CA . TYR A 1 526 ? -11.056 -11.890 5.493 1.00 89.75 526 TYR A CA 1
ATOM 4067 C C . TYR A 1 526 ? -12.340 -11.169 5.052 1.00 89.75 526 TYR A C 1
ATOM 4069 O O . TYR A 1 526 ? -13.002 -11.595 4.106 1.00 89.75 526 TYR A O 1
ATOM 4077 N N . ILE A 1 527 ? -12.674 -10.048 5.697 1.00 90.62 527 ILE A N 1
ATOM 4078 C CA . ILE A 1 527 ? -13.840 -9.225 5.341 1.00 90.62 527 ILE A CA 1
ATOM 4079 C C . ILE A 1 527 ? -13.733 -8.715 3.895 1.00 90.62 527 ILE A C 1
ATOM 4081 O O . ILE A 1 527 ? -14.720 -8.732 3.161 1.00 90.62 527 ILE A O 1
ATOM 4085 N N . LEU A 1 528 ? -12.540 -8.286 3.478 1.00 92.69 528 LEU A N 1
ATOM 4086 C CA . LEU A 1 528 ? -12.264 -7.677 2.174 1.00 92.69 528 LEU A CA 1
ATOM 4087 C C . LEU A 1 528 ? -12.064 -8.686 1.035 1.00 92.69 528 LEU A C 1
ATOM 4089 O O . LEU A 1 528 ? -12.004 -8.283 -0.128 1.00 92.69 528 LEU A O 1
ATOM 4093 N N . GLN A 1 529 ? -12.015 -9.980 1.337 1.00 89.25 529 GLN A N 1
ATOM 4094 C CA . GLN A 1 529 ? -12.007 -11.065 0.352 1.00 89.25 529 GLN A CA 1
ATOM 4095 C C . GLN A 1 529 ? -13.328 -11.847 0.327 1.00 89.25 529 GLN A C 1
ATOM 4097 O O . GLN A 1 529 ? -13.599 -12.571 -0.629 1.00 89.25 529 GLN A O 1
ATOM 4102 N N . ALA A 1 530 ? -14.195 -11.671 1.328 1.00 85.75 530 ALA A N 1
ATOM 4103 C CA . ALA A 1 530 ? -15.489 -12.340 1.380 1.00 85.75 530 ALA A CA 1
ATOM 4104 C C . ALA A 1 530 ? -16.442 -11.837 0.282 1.00 85.75 530 ALA A C 1
ATOM 4106 O O . ALA A 1 530 ? -16.641 -10.635 0.117 1.00 85.75 530 ALA A O 1
ATOM 4107 N N . GLY A 1 531 ? -17.080 -12.750 -0.452 1.00 86.62 531 GLY A N 1
ATOM 4108 C CA . GLY A 1 531 ? -18.046 -12.403 -1.500 1.00 86.62 531 GLY A CA 1
ATOM 4109 C C . GLY A 1 531 ? -17.445 -11.603 -2.661 1.00 86.62 531 GLY A C 1
ATOM 4110 O O . GLY A 1 531 ? -16.233 -11.553 -2.857 1.00 86.62 531 GLY A O 1
ATOM 4111 N N . GLN A 1 532 ? -18.309 -10.967 -3.447 1.00 89.62 532 GLN A N 1
ATOM 4112 C CA . GLN A 1 532 ? -17.928 -10.188 -4.627 1.00 89.62 532 GLN A CA 1
ATOM 4113 C C . GLN A 1 532 ? -17.872 -8.687 -4.303 1.00 89.62 532 GLN A C 1
ATOM 4115 O O . GLN A 1 532 ? -18.752 -8.200 -3.582 1.00 89.62 532 GLN A O 1
ATOM 4120 N N . PRO A 1 533 ? -16.896 -7.931 -4.836 1.00 92.50 533 PRO A N 1
ATOM 4121 C CA . PRO A 1 533 ? -16.802 -6.491 -4.607 1.00 92.50 533 PRO A CA 1
ATOM 4122 C C . PRO A 1 533 ? -18.038 -5.769 -5.161 1.00 92.50 533 PRO A C 1
ATOM 4124 O O . PRO A 1 533 ? -18.718 -6.265 -6.064 1.00 92.50 533 PRO A O 1
ATOM 4127 N N . ARG A 1 534 ? -18.364 -4.593 -4.618 1.00 93.38 534 ARG A N 1
ATOM 4128 C CA . ARG A 1 534 ? -19.435 -3.728 -5.127 1.00 93.38 534 ARG A CA 1
ATOM 4129 C C . ARG A 1 534 ? -18.960 -2.288 -5.202 1.00 93.38 534 ARG A C 1
ATOM 4131 O O . ARG A 1 534 ? -18.751 -1.652 -4.173 1.00 93.38 534 ARG A O 1
ATOM 4138 N N . THR A 1 535 ? -18.904 -1.769 -6.422 1.00 94.00 535 THR A N 1
ATOM 4139 C CA . THR A 1 535 ? -18.490 -0.393 -6.709 1.00 94.00 535 THR A CA 1
ATOM 4140 C C . THR A 1 535 ? -19.539 0.257 -7.600 1.00 94.00 535 THR A C 1
ATOM 4142 O O . THR A 1 535 ? -20.101 -0.382 -8.492 1.00 94.00 535 THR A O 1
ATOM 4145 N N . ASP A 1 536 ? -19.886 1.512 -7.330 1.00 94.69 536 ASP A N 1
ATOM 4146 C CA . ASP A 1 536 ? -20.977 2.173 -8.040 1.00 94.69 536 ASP A CA 1
ATOM 4147 C C . ASP A 1 536 ? -20.549 2.665 -9.425 1.00 94.69 536 ASP A C 1
ATOM 4149 O O . ASP A 1 536 ? -21.288 2.443 -10.382 1.00 94.69 536 ASP A O 1
ATOM 4153 N N . ILE A 1 537 ? -19.374 3.286 -9.557 1.00 94.62 537 ILE A N 1
ATOM 4154 C CA . ILE A 1 537 ? -18.992 4.045 -10.757 1.00 94.62 537 ILE A CA 1
ATOM 4155 C C . ILE A 1 537 ? -17.610 3.646 -11.281 1.00 94.62 537 ILE A C 1
ATOM 4157 O O . ILE A 1 537 ? -16.691 3.391 -10.505 1.00 94.62 537 ILE A O 1
ATOM 4161 N N . ILE A 1 538 ? -17.461 3.640 -12.607 1.00 94.44 538 ILE A N 1
ATOM 4162 C CA . ILE A 1 538 ? -16.158 3.595 -13.281 1.00 94.44 538 ILE A CA 1
ATOM 4163 C C . ILE A 1 538 ? -15.807 4.986 -13.791 1.00 94.44 538 ILE A C 1
ATOM 4165 O O . ILE A 1 538 ? -16.625 5.631 -14.451 1.00 94.44 538 ILE A O 1
ATOM 4169 N N . LEU A 1 539 ? -14.570 5.398 -13.556 1.00 93.75 539 LEU A N 1
ATOM 4170 C CA . LEU A 1 539 ? -13.914 6.484 -14.262 1.00 93.75 539 LEU A CA 1
ATOM 4171 C C . LEU A 1 539 ? -13.071 5.886 -15.395 1.00 93.75 539 LEU A C 1
ATOM 4173 O O . LEU A 1 539 ? -12.230 5.017 -15.176 1.00 93.75 539 LEU A O 1
ATOM 4177 N N . TYR A 1 540 ? -13.351 6.304 -16.623 1.00 93.19 540 TYR A N 1
ATOM 4178 C CA . TYR A 1 540 ? -12.613 5.876 -17.806 1.00 93.19 540 TYR A CA 1
ATOM 4179 C C . TYR A 1 540 ? -11.198 6.464 -17.762 1.00 93.19 540 TYR A C 1
ATOM 4181 O O . TYR A 1 540 ? -11.068 7.686 -17.694 1.00 93.19 540 TYR A O 1
ATOM 4189 N N . ASN A 1 541 ? -10.170 5.614 -17.832 1.00 93.00 541 ASN A N 1
ATOM 4190 C CA . ASN A 1 541 ? -8.771 6.036 -17.782 1.00 93.00 541 ASN A CA 1
ATOM 4191 C C . ASN A 1 541 ? -7.980 5.536 -19.002 1.00 93.00 541 ASN A C 1
ATOM 4193 O O . ASN A 1 541 ? -7.560 4.382 -19.058 1.00 93.00 541 ASN A O 1
ATOM 4197 N N . ARG A 1 542 ? -7.757 6.390 -20.008 1.00 90.88 542 ARG A N 1
ATOM 4198 C CA . ARG A 1 542 ? -6.892 6.056 -21.156 1.00 90.88 542 ARG A CA 1
ATOM 4199 C C . ARG A 1 542 ? -5.588 6.835 -21.094 1.00 90.88 542 ARG A C 1
ATOM 4201 O O . ARG A 1 542 ? -5.478 7.935 -21.634 1.00 90.88 542 ARG A O 1
ATOM 4208 N N . VAL A 1 543 ? -4.567 6.165 -20.576 1.00 91.12 543 VAL A N 1
ATOM 4209 C CA . VAL A 1 543 ? -3.169 6.605 -20.626 1.00 91.12 543 VAL A CA 1
ATOM 4210 C C . VAL A 1 543 ? -2.321 5.643 -21.453 1.00 91.12 543 VAL A C 1
ATOM 4212 O O . VAL A 1 543 ? -2.659 4.468 -21.593 1.00 91.12 543 VAL A O 1
ATOM 4215 N N . SER A 1 544 ? -1.256 6.171 -22.059 1.00 90.75 544 SER A N 1
ATOM 4216 C CA . SER A 1 544 ? -0.253 5.419 -22.840 1.00 90.75 544 SER A CA 1
ATOM 4217 C C . SER A 1 544 ? 0.803 4.755 -21.946 1.00 90.75 544 SER A C 1
ATOM 4219 O O . SER A 1 544 ? 1.430 3.777 -22.324 1.00 90.75 544 SER A O 1
ATOM 4221 N N . MET A 1 545 ? 0.988 5.304 -20.749 1.00 92.62 545 MET A N 1
ATOM 4222 C CA . MET A 1 545 ? 1.914 4.845 -19.724 1.00 92.62 545 MET A CA 1
ATOM 4223 C C . MET A 1 545 ? 1.329 5.250 -18.374 1.00 92.62 545 MET A C 1
ATOM 4225 O O . MET A 1 545 ? 0.671 6.292 -18.297 1.00 92.62 545 MET A O 1
ATOM 4229 N N . THR A 1 546 ? 1.551 4.440 -17.345 1.00 93.19 546 THR A N 1
ATOM 4230 C CA . THR A 1 546 ? 1.158 4.762 -15.968 1.00 93.19 546 THR A CA 1
ATOM 4231 C C . THR A 1 546 ? 1.804 6.077 -15.520 1.00 93.19 546 THR A C 1
ATOM 4233 O O . THR A 1 546 ? 2.981 6.321 -15.788 1.00 93.19 546 THR A O 1
ATOM 4236 N N . ASP A 1 547 ? 1.042 6.937 -14.844 1.00 90.25 547 ASP A N 1
ATOM 4237 C CA . ASP A 1 547 ? 1.626 8.071 -14.126 1.00 90.25 547 ASP A CA 1
ATOM 4238 C C . ASP A 1 547 ? 2.358 7.549 -12.885 1.00 90.25 547 ASP A C 1
ATOM 4240 O O . ASP A 1 547 ? 1.735 6.947 -12.016 1.00 90.25 547 ASP A O 1
ATOM 4244 N N . LEU A 1 548 ? 3.663 7.803 -12.792 1.00 86.06 548 LEU A N 1
ATOM 4245 C CA . LEU A 1 548 ? 4.505 7.347 -11.682 1.00 86.06 548 LEU A CA 1
ATOM 4246 C C . LEU A 1 548 ? 4.088 7.925 -10.326 1.00 86.06 548 LEU A C 1
ATOM 4248 O O . LEU A 1 548 ? 4.432 7.359 -9.297 1.00 86.06 548 LEU A O 1
ATOM 4252 N N . GLN A 1 549 ? 3.402 9.072 -10.308 1.00 86.25 549 GLN A N 1
ATOM 4253 C CA . GLN A 1 549 ? 2.887 9.655 -9.065 1.00 86.25 549 GLN A CA 1
ATOM 4254 C C . GLN A 1 549 ? 1.527 9.073 -8.664 1.00 86.25 549 GLN A C 1
ATOM 4256 O O . GLN A 1 549 ? 1.084 9.273 -7.529 1.00 86.25 549 GLN A O 1
ATOM 4261 N N . LEU A 1 550 ? 0.867 8.360 -9.587 1.00 88.25 550 LEU A N 1
ATOM 4262 C CA . LEU A 1 550 ? -0.447 7.752 -9.401 1.00 88.25 550 LEU A CA 1
ATOM 4263 C C . LEU A 1 550 ? -1.463 8.745 -8.817 1.00 88.25 550 LEU A C 1
ATOM 4265 O O . LEU A 1 550 ? -2.228 8.412 -7.907 1.00 88.25 550 LEU A O 1
ATOM 4269 N N . GLU A 1 551 ? -1.451 9.988 -9.313 1.00 84.81 551 GLU A N 1
ATOM 4270 C CA . GLU A 1 551 ? -2.282 11.062 -8.771 1.00 84.81 551 GLU A CA 1
ATOM 4271 C C . GLU A 1 551 ? -3.784 10.765 -8.903 1.00 84.81 551 GLU A C 1
ATOM 4273 O O . GLU A 1 551 ? -4.242 9.936 -9.696 1.00 84.81 551 GLU A O 1
ATOM 4278 N N . ALA A 1 552 ? -4.588 11.467 -8.101 1.00 84.19 552 ALA A N 1
ATOM 4279 C CA . ALA A 1 552 ? -6.036 11.400 -8.214 1.00 84.19 552 ALA A CA 1
ATOM 4280 C C . ALA A 1 552 ? -6.489 12.016 -9.549 1.00 84.19 552 ALA A C 1
ATOM 4282 O O . ALA A 1 552 ? -6.563 13.236 -9.697 1.00 84.19 552 ALA A O 1
ATOM 4283 N N . LEU A 1 553 ? -6.850 11.160 -10.508 1.00 81.56 553 LEU A N 1
ATOM 4284 C CA . LEU A 1 553 ? -7.289 11.579 -11.846 1.00 81.56 553 LEU A CA 1
ATOM 4285 C C . LEU A 1 553 ? -8.635 12.320 -11.823 1.00 81.56 553 LEU A C 1
ATOM 4287 O O . LEU A 1 553 ? -8.974 13.052 -12.749 1.00 81.56 553 LEU A O 1
ATOM 4291 N N . TYR A 1 554 ? -9.412 12.155 -10.749 1.00 80.44 554 TYR A N 1
ATOM 4292 C CA . TYR A 1 554 ? -10.631 12.913 -10.510 1.00 80.44 554 TYR A CA 1
ATOM 4293 C C . TYR A 1 554 ? -10.530 13.731 -9.221 1.00 80.44 554 TYR A C 1
ATOM 4295 O O . TYR A 1 554 ? -10.806 13.253 -8.126 1.00 80.44 554 TYR A O 1
ATOM 4303 N N . SER A 1 555 ? -10.159 15.002 -9.370 1.00 73.12 555 SER A N 1
ATOM 4304 C CA . SER A 1 555 ? -9.839 15.909 -8.259 1.00 73.12 555 SER A CA 1
ATOM 4305 C C . SER A 1 555 ? -11.051 16.532 -7.556 1.00 73.12 555 SER A C 1
ATOM 4307 O O . SER A 1 555 ? -10.910 17.190 -6.524 1.00 73.12 555 SER A O 1
ATOM 4309 N N . ALA A 1 556 ? -12.262 16.366 -8.096 1.00 69.81 556 ALA A N 1
ATOM 4310 C CA . ALA A 1 556 ? -13.451 16.923 -7.470 1.00 69.81 556 ALA A CA 1
ATOM 4311 C C . ALA A 1 556 ? -13.936 16.021 -6.324 1.00 69.81 556 ALA A C 1
ATOM 4313 O O . ALA A 1 556 ? -14.412 14.909 -6.535 1.00 69.81 556 ALA A O 1
ATOM 4314 N N . ASN A 1 557 ? -13.956 16.557 -5.103 1.00 69.75 557 ASN A N 1
ATOM 4315 C CA . ASN A 1 557 ? -14.450 15.842 -3.918 1.00 69.75 557 ASN A CA 1
ATOM 4316 C C . ASN A 1 557 ? -15.961 15.546 -3.946 1.00 69.75 557 ASN A C 1
ATOM 4318 O O . ASN A 1 557 ? -16.491 14.967 -3.004 1.00 69.75 557 ASN A O 1
ATOM 4322 N N . ASN A 1 558 ? -16.690 15.938 -4.996 1.00 69.25 558 ASN A N 1
ATOM 4323 C CA . ASN A 1 558 ? -18.139 15.769 -5.062 1.00 69.25 558 ASN A CA 1
ATOM 4324 C C . ASN A 1 558 ? -18.565 14.296 -4.977 1.00 69.25 558 ASN A C 1
ATOM 4326 O O . ASN A 1 558 ? -19.583 14.038 -4.363 1.00 69.25 558 ASN A O 1
ATOM 4330 N N . MET A 1 559 ? -17.815 13.340 -5.528 1.00 73.38 559 MET A N 1
ATOM 4331 C CA . MET A 1 559 ? -18.167 11.914 -5.494 1.00 73.38 559 MET A CA 1
ATOM 4332 C C . MET A 1 559 ? -17.987 11.323 -4.094 1.00 73.38 559 MET A C 1
ATOM 4334 O O . MET A 1 559 ? -18.825 10.544 -3.651 1.00 73.38 559 MET A O 1
ATOM 4338 N N . ILE A 1 560 ? -16.947 11.766 -3.380 1.00 70.75 560 ILE A N 1
ATOM 4339 C CA . ILE A 1 560 ? -16.703 11.419 -1.974 1.00 70.75 560 ILE A CA 1
ATOM 4340 C C . ILE A 1 560 ? -17.775 12.065 -1.080 1.00 70.75 560 ILE A C 1
ATOM 4342 O O . ILE A 1 560 ? -18.344 11.395 -0.230 1.00 70.75 560 ILE A O 1
ATOM 4346 N N . ASN A 1 561 ? -18.116 13.334 -1.329 1.00 62.88 561 ASN A N 1
ATOM 4347 C CA . ASN A 1 561 ? -19.099 14.105 -0.553 1.00 62.88 561 ASN A CA 1
ATOM 4348 C C . ASN A 1 561 ? -20.571 13.755 -0.850 1.00 62.88 561 ASN A C 1
ATOM 4350 O O . ASN A 1 561 ? -21.463 14.237 -0.155 1.00 62.88 561 ASN A O 1
ATOM 4354 N N . THR A 1 562 ? -20.838 13.011 -1.925 1.00 60.28 562 THR A N 1
ATOM 4355 C CA . THR A 1 562 ? -22.186 12.552 -2.331 1.00 60.28 562 THR A CA 1
ATOM 4356 C C . THR A 1 562 ? -22.306 11.033 -2.301 1.00 60.28 562 THR A C 1
ATOM 4358 O O . THR A 1 562 ? -23.283 10.461 -2.785 1.00 60.28 562 THR A O 1
ATOM 4361 N N . ASP A 1 563 ? -21.319 10.393 -1.678 1.00 78.06 563 ASP A N 1
ATOM 4362 C CA . ASP A 1 563 ? -21.388 9.028 -1.193 1.00 78.06 563 ASP A CA 1
ATOM 4363 C C . ASP A 1 563 ? -21.356 7.929 -2.264 1.00 78.06 563 ASP A C 1
ATOM 4365 O O . ASP A 1 563 ? -21.808 6.807 -2.028 1.00 78.06 563 ASP A O 1
ATOM 4369 N N . TYR A 1 564 ? -20.807 8.218 -3.444 1.00 89.44 564 TYR A N 1
ATOM 4370 C CA . TYR A 1 564 ? -20.605 7.212 -4.485 1.00 89.44 564 TYR A CA 1
ATOM 4371 C C . TYR A 1 564 ? -19.226 6.568 -4.375 1.00 89.44 564 TYR A C 1
ATOM 4373 O O . TYR A 1 564 ? -18.198 7.243 -4.335 1.00 89.44 564 TYR A O 1
ATOM 4381 N N . THR A 1 565 ? -19.197 5.237 -4.428 1.00 92.06 565 THR A N 1
ATOM 4382 C CA . THR A 1 565 ? -17.944 4.488 -4.589 1.00 92.06 565 THR A CA 1
ATOM 4383 C C . THR A 1 565 ? -17.522 4.463 -6.055 1.00 92.06 565 THR A C 1
ATOM 4385 O O . THR A 1 565 ? -18.350 4.241 -6.943 1.00 92.06 565 THR A O 1
ATOM 4388 N N . TYR A 1 566 ? -16.235 4.662 -6.328 1.00 93.38 566 TYR A N 1
ATOM 4389 C CA . TYR A 1 566 ? -15.714 4.653 -7.692 1.00 93.38 566 TYR A CA 1
ATOM 4390 C C . TYR A 1 566 ? -14.347 3.974 -7.794 1.00 93.38 566 TYR A C 1
ATOM 4392 O O . TYR A 1 566 ? -13.655 3.771 -6.797 1.00 93.38 566 TYR A O 1
ATOM 4400 N N . THR A 1 567 ? -13.992 3.606 -9.020 1.00 93.81 567 THR A N 1
ATOM 4401 C CA . THR A 1 567 ? -12.705 3.020 -9.410 1.00 93.81 567 THR A CA 1
ATOM 4402 C C . THR A 1 567 ? -12.374 3.421 -10.849 1.00 93.81 567 THR A C 1
ATOM 4404 O O . THR A 1 567 ? -13.195 4.082 -11.492 1.00 93.81 567 THR A O 1
ATOM 4407 N N . TYR A 1 568 ? -11.213 3.021 -11.359 1.00 94.12 568 TYR A N 1
ATOM 4408 C CA . TYR A 1 568 ? -10.771 3.327 -12.718 1.00 94.12 568 TYR A CA 1
ATOM 4409 C C . TYR A 1 568 ? -10.687 2.056 -13.555 1.00 94.12 568 TYR A C 1
ATOM 4411 O O . TYR A 1 568 ? -10.472 0.970 -13.017 1.00 94.12 568 TYR A O 1
ATOM 4419 N N . LEU A 1 569 ? -10.921 2.198 -14.859 1.00 93.50 569 LEU A N 1
ATOM 4420 C CA . LEU A 1 569 ? -10.671 1.140 -15.831 1.00 93.50 569 LEU A CA 1
ATOM 4421 C C . LEU A 1 569 ? -10.132 1.719 -17.135 1.00 93.50 569 LEU A C 1
ATOM 4423 O O . LEU A 1 569 ? -10.670 2.696 -17.677 1.00 93.50 569 LEU A O 1
ATOM 4427 N N . SER A 1 570 ? -9.169 1.001 -17.697 1.00 92.50 570 SER A N 1
ATOM 4428 C CA . SER A 1 570 ? -8.644 1.217 -19.028 1.00 92.50 570 SER A CA 1
ATOM 4429 C C . SER A 1 570 ? -9.613 0.685 -20.087 1.00 92.50 570 SER A C 1
ATOM 4431 O O . SER A 1 570 ? -10.309 -0.321 -19.888 1.00 92.50 570 SER A O 1
ATOM 4433 N N . PRO A 1 571 ? -9.660 1.304 -21.280 1.00 90.81 571 PRO A N 1
ATOM 4434 C CA . PRO A 1 571 ? -10.500 0.822 -22.375 1.00 90.81 571 PRO A CA 1
ATOM 4435 C C . PRO A 1 571 ? -10.165 -0.612 -22.787 1.00 90.81 571 PRO A C 1
ATOM 4437 O O . PRO A 1 571 ? -11.051 -1.343 -23.232 1.00 90.81 571 PRO A O 1
ATOM 4440 N N . ALA A 1 572 ? -8.907 -1.032 -22.624 1.00 89.06 572 ALA A N 1
ATOM 4441 C CA . ALA A 1 572 ? -8.459 -2.380 -22.957 1.00 89.06 572 ALA A CA 1
ATOM 4442 C C . ALA A 1 572 ? -9.168 -3.453 -22.112 1.00 89.06 572 ALA A C 1
ATOM 4444 O O . ALA A 1 572 ? -9.479 -4.533 -22.617 1.00 89.06 572 ALA A O 1
ATOM 4445 N N . ASN A 1 573 ? -9.538 -3.133 -20.866 1.00 90.75 573 ASN A N 1
ATOM 4446 C CA . ASN A 1 573 ? -10.225 -4.070 -19.972 1.00 90.75 573 ASN A CA 1
ATOM 4447 C C . ASN A 1 573 ? -11.642 -4.418 -20.451 1.00 90.75 573 ASN A C 1
ATOM 4449 O O . ASN A 1 573 ? -12.239 -5.391 -19.996 1.00 90.75 573 ASN A O 1
ATOM 4453 N N . SER A 1 574 ? -12.184 -3.669 -21.413 1.00 88.25 574 SER A N 1
ATOM 4454 C CA . SER A 1 574 ? -13.468 -3.969 -22.046 1.00 88.25 574 SER A CA 1
ATOM 4455 C C . SER A 1 574 ? -13.469 -5.228 -22.929 1.00 88.25 574 SER A C 1
ATOM 4457 O O . SER A 1 574 ? -14.538 -5.692 -23.347 1.00 88.25 574 SER A O 1
ATOM 4459 N N . ASN A 1 575 ? -12.282 -5.776 -23.208 1.00 86.75 575 ASN A N 1
ATOM 4460 C CA . ASN A 1 575 ? -12.094 -7.051 -23.897 1.00 86.75 575 ASN A CA 1
ATOM 4461 C C . ASN A 1 575 ? -12.238 -8.257 -22.958 1.00 86.75 575 ASN A C 1
ATOM 4463 O O . ASN A 1 575 ? -12.407 -9.379 -23.433 1.00 86.75 575 ASN A O 1
ATOM 4467 N N . LEU A 1 576 ? -12.208 -8.043 -21.637 1.00 88.56 576 LEU A N 1
ATOM 4468 C CA . LEU A 1 576 ? -12.471 -9.096 -20.664 1.00 88.56 576 LEU A CA 1
ATOM 4469 C C . LEU A 1 576 ? -13.915 -9.585 -20.814 1.00 88.56 576 LEU A C 1
ATOM 4471 O O . LEU A 1 576 ? -14.852 -8.790 -20.891 1.00 88.56 576 LEU A O 1
ATOM 4475 N N . SER A 1 577 ? -14.117 -10.904 -20.797 1.00 87.25 577 SER A N 1
ATOM 4476 C CA . SER A 1 577 ? -15.453 -11.522 -20.900 1.00 87.25 577 SER A CA 1
ATOM 4477 C C . SER A 1 577 ? -16.434 -11.038 -19.814 1.00 87.25 577 SER A C 1
ATOM 4479 O O . SER A 1 577 ? -17.648 -10.979 -20.013 1.00 87.25 577 SER A O 1
ATOM 4481 N N . GLN A 1 578 ? -15.880 -10.636 -18.674 1.00 87.25 578 GLN A N 1
ATOM 4482 C CA . GLN A 1 578 ? -16.540 -10.102 -17.493 1.00 87.25 578 GLN A CA 1
ATOM 4483 C C . GLN A 1 578 ? -17.084 -8.687 -17.711 1.00 87.25 578 GLN A C 1
ATOM 4485 O O . GLN A 1 578 ? -18.059 -8.300 -17.068 1.00 87.25 578 GLN A O 1
ATOM 4490 N N . ALA A 1 579 ? -16.489 -7.922 -18.630 1.00 90.94 579 ALA A N 1
ATOM 4491 C CA . ALA A 1 579 ? -16.880 -6.560 -18.970 1.00 90.94 579 ALA A CA 1
ATOM 4492 C C . ALA A 1 579 ? -18.099 -6.555 -19.915 1.00 90.94 579 ALA A C 1
ATOM 4494 O O . ALA A 1 579 ? -18.073 -6.033 -21.030 1.00 90.94 579 ALA A O 1
ATOM 4495 N N . SER A 1 580 ? -19.187 -7.181 -19.469 1.00 92.50 580 SER A N 1
ATOM 4496 C CA . SER A 1 580 ? -20.470 -7.244 -20.169 1.00 92.50 580 SER A CA 1
ATOM 4497 C C . SER A 1 580 ? -21.561 -6.514 -19.390 1.00 92.50 580 SER A C 1
ATOM 4499 O O . SER A 1 580 ? -21.511 -6.411 -18.161 1.00 92.50 580 SER A O 1
ATOM 4501 N N . VAL A 1 581 ? -22.548 -5.982 -20.115 1.00 95.50 581 VAL A N 1
ATOM 4502 C CA . VAL A 1 581 ? -23.687 -5.269 -19.530 1.00 95.50 581 VAL A CA 1
ATOM 4503 C C . VAL A 1 581 ? -24.900 -6.187 -19.496 1.00 95.50 581 VAL A C 1
ATOM 4505 O O . VAL A 1 581 ? -25.318 -6.705 -20.531 1.00 95.50 581 VAL A O 1
ATOM 4508 N N . ALA A 1 582 ? -25.496 -6.354 -18.317 1.00 94.62 582 ALA A N 1
ATOM 4509 C CA . ALA A 1 582 ? -26.804 -6.985 -18.169 1.00 94.62 582 ALA A CA 1
ATOM 4510 C C . ALA A 1 582 ? -27.605 -6.303 -17.055 1.00 94.62 582 ALA A C 1
ATOM 4512 O O . ALA A 1 582 ? -27.063 -5.936 -16.014 1.00 94.62 582 ALA A O 1
ATOM 4513 N N . GLY A 1 583 ? -28.908 -6.109 -17.281 1.00 91.69 583 GLY A N 1
ATOM 4514 C CA . GLY A 1 583 ? -29.784 -5.435 -16.316 1.00 91.69 583 GLY A CA 1
ATOM 4515 C C . GLY A 1 583 ? -29.385 -3.984 -16.014 1.00 91.69 583 GLY A C 1
ATOM 4516 O O . GLY A 1 583 ? -29.634 -3.514 -14.908 1.00 91.69 583 GLY A O 1
ATOM 4517 N N . GLY A 1 584 ? -28.736 -3.296 -16.963 1.00 92.69 584 GLY A N 1
ATOM 4518 C CA . GLY A 1 584 ? -28.229 -1.930 -16.783 1.00 92.69 584 GLY A CA 1
ATOM 4519 C C . GLY A 1 584 ? -26.963 -1.822 -15.924 1.00 92.69 584 GLY A C 1
ATOM 4520 O O . GLY A 1 584 ? -26.585 -0.716 -15.553 1.00 92.69 584 GLY A O 1
ATOM 4521 N N . LEU A 1 585 ? -26.314 -2.946 -15.597 1.00 95.94 585 LEU A N 1
ATOM 4522 C CA . LEU A 1 585 ? -25.076 -2.996 -14.816 1.00 95.94 585 LEU A CA 1
ATOM 4523 C C . LEU A 1 585 ? -23.935 -3.565 -15.659 1.00 95.94 585 LEU A C 1
ATOM 4525 O O . LEU A 1 585 ? -24.123 -4.569 -16.347 1.00 95.94 585 LEU A O 1
ATOM 4529 N N . LEU A 1 586 ? -22.749 -2.966 -15.563 1.00 95.12 586 LEU A N 1
ATOM 4530 C CA . LEU A 1 586 ? -21.516 -3.504 -16.139 1.00 95.12 586 LEU A CA 1
ATOM 4531 C C . LEU A 1 586 ? -20.847 -4.451 -15.137 1.00 95.12 586 LEU A C 1
ATOM 4533 O O . LEU A 1 586 ? -20.705 -4.115 -13.962 1.00 95.12 586 LEU A O 1
ATOM 4537 N N . ALA A 1 587 ? -20.433 -5.628 -15.604 1.00 93.19 587 ALA A N 1
ATOM 4538 C CA . ALA A 1 587 ? -19.883 -6.705 -14.780 1.00 93.19 587 ALA A CA 1
ATOM 4539 C C . ALA A 1 587 ? -20.817 -7.109 -13.613 1.00 93.19 587 ALA A C 1
ATOM 4541 O O . ALA A 1 587 ? -20.410 -7.079 -12.447 1.00 93.19 587 ALA A O 1
ATOM 4542 N N . PRO A 1 588 ? -22.079 -7.501 -13.897 1.00 91.56 588 PRO A N 1
ATOM 4543 C CA . PRO A 1 588 ? -23.129 -7.717 -12.890 1.00 91.56 588 PRO A CA 1
ATOM 4544 C C . PRO A 1 588 ? -22.818 -8.825 -11.872 1.00 91.56 588 PRO A C 1
ATOM 4546 O O . PRO A 1 588 ? -23.375 -8.821 -10.776 1.00 91.56 588 PRO A O 1
ATOM 4549 N N . HIS A 1 589 ? -21.945 -9.772 -12.224 1.00 85.81 589 HIS A N 1
ATOM 4550 C CA . HIS A 1 589 ? -21.537 -10.873 -11.348 1.00 85.81 589 HIS A CA 1
ATOM 4551 C C . HIS A 1 589 ? -20.299 -10.560 -10.493 1.00 85.81 589 HIS A C 1
ATOM 4553 O O . HIS A 1 589 ? -20.006 -11.331 -9.585 1.00 85.81 589 HIS A O 1
ATOM 4559 N N . SER A 1 590 ? -19.601 -9.448 -10.749 1.00 83.06 590 SER A N 1
ATOM 4560 C CA . SER A 1 590 ? -18.492 -8.971 -9.911 1.00 83.06 590 SER A CA 1
ATOM 4561 C C . SER A 1 590 ? -18.762 -7.526 -9.445 1.00 83.06 590 SER A C 1
ATOM 4563 O O . SER A 1 590 ? -19.769 -7.367 -8.750 1.00 83.06 590 SER A O 1
ATOM 4565 N N . PRO A 1 591 ? -18.004 -6.456 -9.773 1.00 91.12 591 PRO A N 1
ATOM 4566 C CA . PRO A 1 591 ? -18.191 -5.153 -9.122 1.00 91.12 591 PRO A CA 1
ATOM 4567 C C . PRO A 1 591 ? -19.561 -4.502 -9.385 1.00 91.12 591 PRO A C 1
ATOM 4569 O O . PRO A 1 591 ? -20.001 -3.670 -8.587 1.00 91.12 591 PRO A O 1
ATOM 4572 N N . ALA A 1 592 ? -20.270 -4.920 -10.443 1.00 94.12 592 ALA A N 1
ATOM 4573 C CA . ALA A 1 592 ? -21.628 -4.504 -10.781 1.00 94.12 592 ALA A CA 1
ATOM 4574 C C . ALA A 1 592 ? -21.779 -2.976 -10.884 1.00 94.12 592 ALA A C 1
ATOM 4576 O O . ALA A 1 592 ? -22.595 -2.360 -10.192 1.00 94.12 592 ALA A O 1
ATOM 4577 N N . TYR A 1 593 ? -20.988 -2.347 -11.745 1.00 96.06 593 TYR A N 1
ATOM 4578 C CA . TYR A 1 593 ? -20.985 -0.898 -11.909 1.00 96.06 593 TYR A CA 1
ATOM 4579 C C . TYR A 1 593 ? -22.299 -0.391 -12.507 1.00 96.06 593 TYR A C 1
ATOM 4581 O O . TYR A 1 593 ? -22.878 -1.012 -13.398 1.00 96.06 593 TYR A O 1
ATOM 4589 N N . LYS A 1 594 ? -22.759 0.761 -12.020 1.00 96.25 594 LYS A N 1
ATOM 4590 C CA . LYS A 1 594 ? -24.021 1.406 -12.407 1.00 96.25 594 LYS A CA 1
ATOM 4591 C C . LYS A 1 594 ? -23.866 2.411 -13.539 1.00 96.25 594 LYS A C 1
ATOM 4593 O O . LYS A 1 594 ? -24.855 2.724 -14.189 1.00 96.25 594 LYS A O 1
ATOM 4598 N N . ALA A 1 595 ? -22.670 2.954 -13.735 1.00 96.12 595 ALA A N 1
ATOM 4599 C CA . ALA A 1 595 ? -22.374 3.892 -14.808 1.00 96.12 595 ALA A CA 1
ATOM 4600 C C . ALA A 1 595 ? -20.872 3.920 -15.107 1.00 96.12 595 ALA A C 1
ATOM 4602 O O . ALA A 1 595 ? -20.049 3.585 -14.249 1.00 96.12 595 ALA A O 1
ATOM 4603 N N . ILE A 1 596 ? -20.537 4.382 -16.309 1.00 94.94 596 ILE A N 1
ATOM 4604 C CA . ILE A 1 596 ? -19.176 4.755 -16.697 1.00 94.94 596 ILE A CA 1
ATOM 4605 C C . ILE A 1 596 ? -19.126 6.254 -16.989 1.00 94.94 596 ILE A C 1
ATOM 4607 O O . ILE A 1 596 ? -20.022 6.804 -17.635 1.00 94.94 596 ILE A O 1
ATOM 4611 N N . VAL A 1 597 ? -18.087 6.915 -16.495 1.00 93.38 597 VAL A N 1
ATOM 4612 C CA . VAL A 1 597 ? -17.868 8.350 -16.653 1.00 93.38 597 VAL A CA 1
ATOM 4613 C C . VAL A 1 597 ? -16.621 8.571 -17.493 1.00 93.38 597 VAL A C 1
ATOM 4615 O O . VAL A 1 597 ? -15.570 8.009 -17.203 1.00 93.38 597 VAL A O 1
ATOM 4618 N N . VAL A 1 598 ? -16.736 9.420 -18.508 1.00 92.00 598 VAL A N 1
ATOM 4619 C CA . VAL A 1 598 ? -15.615 9.889 -19.326 1.00 92.00 598 VAL A CA 1
ATOM 4620 C C . VAL A 1 598 ? -15.463 11.384 -19.082 1.00 92.00 598 VAL A C 1
ATOM 4622 O O . VAL A 1 598 ? -16.384 12.161 -19.356 1.00 92.00 598 VAL A O 1
ATOM 4625 N N . THR A 1 599 ? -14.332 11.792 -18.515 1.00 88.00 599 THR A N 1
ATOM 4626 C CA . THR A 1 599 ? -14.021 13.204 -18.271 1.00 88.00 599 THR A CA 1
ATOM 4627 C C . THR A 1 599 ? -13.471 13.869 -19.534 1.00 88.00 599 THR A C 1
ATOM 4629 O O . THR A 1 599 ? -13.005 13.200 -20.455 1.00 88.00 599 THR A O 1
ATOM 4632 N N . SER A 1 600 ? -13.598 15.194 -19.634 1.00 82.94 600 SER A N 1
ATOM 4633 C CA . SER A 1 600 ? -13.272 15.960 -20.850 1.00 82.94 600 SER A CA 1
ATOM 4634 C C . SER A 1 600 ? -11.799 15.925 -21.264 1.00 82.94 600 SER A C 1
ATOM 4636 O O . SER A 1 600 ? -11.480 16.247 -22.401 1.00 82.94 600 SER A O 1
ATOM 4638 N N . ASP A 1 601 ? -10.912 15.594 -20.335 1.00 82.06 601 ASP A N 1
ATOM 4639 C CA . ASP A 1 601 ? -9.464 15.469 -20.500 1.00 82.06 601 ASP A CA 1
ATOM 4640 C C . ASP A 1 601 ? -9.028 14.084 -21.012 1.00 82.06 601 ASP A C 1
ATOM 4642 O O . ASP A 1 601 ? -7.864 13.893 -21.360 1.00 82.06 601 ASP A O 1
ATOM 4646 N N . GLN A 1 602 ? -9.948 13.119 -21.098 1.00 86.25 602 GLN A N 1
ATOM 4647 C CA . GLN A 1 602 ? -9.636 11.758 -21.527 1.00 86.25 602 GLN A CA 1
ATOM 4648 C C . GLN A 1 602 ? -9.526 11.634 -23.047 1.00 86.25 602 GLN A C 1
ATOM 4650 O O . GLN A 1 602 ? -10.397 12.065 -23.805 1.00 86.25 602 GLN A O 1
ATOM 4655 N N . ASN A 1 603 ? -8.495 10.918 -23.494 1.00 81.69 603 ASN A N 1
ATOM 4656 C CA . ASN A 1 603 ? -8.374 10.492 -24.883 1.00 81.69 603 ASN A CA 1
ATOM 4657 C C . ASN A 1 603 ? -9.257 9.265 -25.147 1.00 81.69 603 ASN A C 1
ATOM 4659 O O . ASN A 1 603 ? -9.111 8.219 -24.514 1.00 81.69 603 ASN A O 1
ATOM 4663 N N . VAL A 1 604 ? -10.144 9.343 -26.139 1.00 85.56 604 VAL A N 1
ATOM 4664 C CA . VAL A 1 604 ? -11.030 8.226 -26.504 1.00 85.56 604 VAL A CA 1
ATOM 4665 C C . VAL A 1 604 ? -10.716 7.756 -27.920 1.00 85.56 604 VAL A C 1
ATOM 4667 O O . VAL A 1 604 ? -10.856 8.504 -28.886 1.00 85.56 604 VAL A O 1
ATOM 4670 N N . THR A 1 605 ? -10.281 6.503 -28.057 1.00 85.00 605 THR A N 1
ATOM 4671 C CA . THR A 1 605 ? -10.019 5.889 -29.368 1.00 85.00 605 THR A CA 1
ATOM 4672 C C . THR A 1 605 ? -11.330 5.508 -30.055 1.00 85.00 605 THR A C 1
ATOM 4674 O O . THR A 1 605 ? -12.352 5.329 -29.394 1.00 85.00 605 THR A O 1
ATOM 4677 N N . LEU A 1 606 ? -11.320 5.302 -31.377 1.00 85.25 606 LEU A N 1
ATOM 4678 C CA . LEU A 1 606 ? -12.509 4.822 -32.098 1.00 85.25 606 LEU A CA 1
ATOM 4679 C C . LEU A 1 606 ? -13.029 3.486 -31.534 1.00 85.25 606 LEU A C 1
ATOM 4681 O O . LEU A 1 606 ? -14.235 3.303 -31.387 1.00 85.25 606 LEU A O 1
ATOM 4685 N N . ALA A 1 607 ? -12.126 2.570 -31.171 1.00 86.88 607 ALA A N 1
ATOM 4686 C CA . ALA A 1 607 ? -12.489 1.321 -30.505 1.00 86.88 607 ALA A CA 1
ATOM 4687 C C . ALA A 1 607 ? -13.154 1.574 -29.139 1.00 86.88 607 ALA A C 1
ATOM 4689 O O . ALA A 1 607 ? -14.191 0.978 -28.847 1.00 86.88 607 ALA A O 1
ATOM 4690 N N . GLY A 1 608 ? -12.615 2.510 -28.349 1.00 89.38 608 GLY A N 1
ATOM 4691 C CA . GLY A 1 608 ? -13.206 2.953 -27.085 1.00 89.38 608 GLY A CA 1
ATOM 4692 C C . GLY A 1 608 ? -14.608 3.542 -27.266 1.00 89.38 608 GLY A C 1
ATOM 4693 O O . GLY A 1 608 ? -15.530 3.130 -26.567 1.00 89.38 608 GLY A O 1
ATOM 4694 N N . VAL A 1 609 ? -14.808 4.424 -28.254 1.00 89.00 609 VAL A N 1
ATOM 4695 C CA . VAL A 1 609 ? -16.131 4.984 -28.594 1.00 89.00 609 VAL A CA 1
ATOM 4696 C C . VAL A 1 609 ? -17.116 3.876 -28.962 1.00 89.00 609 VAL A C 1
ATOM 4698 O O . VAL A 1 609 ? -18.217 3.834 -28.417 1.00 89.00 609 VAL A O 1
ATOM 4701 N N . ASN A 1 610 ? -16.720 2.948 -29.839 1.00 90.19 610 ASN A N 1
ATOM 4702 C CA . ASN A 1 610 ? -17.575 1.835 -30.252 1.00 90.19 610 ASN A CA 1
ATOM 4703 C C . ASN A 1 610 ? -17.984 0.966 -29.058 1.00 90.19 610 ASN A C 1
ATOM 4705 O O . ASN A 1 610 ? -19.134 0.537 -28.967 1.00 90.19 610 ASN A O 1
ATOM 4709 N N . LYS A 1 611 ? -17.066 0.718 -28.120 1.00 91.50 611 LYS A N 1
ATOM 4710 C CA . LYS A 1 611 ? -17.367 -0.061 -26.920 1.00 91.50 611 LYS A CA 1
ATOM 4711 C C . LYS A 1 611 ? -18.275 0.691 -25.947 1.00 91.50 611 LYS A C 1
ATOM 4713 O O . LYS A 1 611 ? -19.239 0.110 -25.453 1.00 91.50 611 LYS A O 1
ATOM 4718 N N . LEU A 1 612 ? -18.020 1.977 -25.707 1.00 92.25 612 LEU A N 1
ATOM 4719 C CA . LEU A 1 612 ? -18.906 2.826 -24.905 1.00 92.25 612 LEU A CA 1
ATOM 4720 C C . LEU A 1 612 ? -20.316 2.865 -25.507 1.00 92.25 612 LEU A C 1
ATOM 4722 O O . LEU A 1 612 ? -21.296 2.769 -24.772 1.00 92.25 612 LEU A O 1
ATOM 4726 N N . GLN A 1 613 ? -20.427 2.925 -26.838 1.00 91.06 613 GLN A N 1
ATOM 4727 C CA . GLN A 1 613 ? -21.707 2.833 -27.535 1.00 91.06 613 GLN A CA 1
ATOM 4728 C C . GLN A 1 613 ? -22.381 1.471 -27.320 1.00 91.06 613 GLN A C 1
ATOM 4730 O O . GLN A 1 613 ? -23.561 1.438 -26.990 1.00 91.06 613 GLN A O 1
ATOM 4735 N N . GLN A 1 614 ? -21.649 0.355 -27.417 1.00 92.19 614 GLN A N 1
ATOM 4736 C CA . GLN A 1 614 ? -22.199 -0.976 -27.119 1.00 92.19 614 GLN A CA 1
ATOM 4737 C C . GLN A 1 614 ? -22.744 -1.069 -25.688 1.00 92.19 614 GLN A C 1
ATOM 4739 O O . GLN A 1 614 ? -23.818 -1.629 -25.473 1.00 92.19 614 GLN A O 1
ATOM 4744 N N . TYR A 1 615 ? -22.032 -0.510 -24.707 1.00 94.88 615 TYR A N 1
ATOM 4745 C CA . TYR A 1 615 ? -22.514 -0.457 -23.327 1.00 94.88 615 TYR A CA 1
ATOM 4746 C C . TYR A 1 615 ? -23.764 0.415 -23.180 1.00 94.88 615 TYR A C 1
ATOM 4748 O O . TYR A 1 615 ? -24.720 -0.006 -22.526 1.00 94.88 615 TYR A O 1
ATOM 4756 N N . ALA A 1 616 ? -23.788 1.586 -23.821 1.00 93.56 616 ALA A N 1
ATOM 4757 C CA . ALA A 1 616 ? -24.944 2.478 -23.828 1.00 93.56 616 ALA A CA 1
ATOM 4758 C C . ALA A 1 616 ? -26.184 1.812 -24.445 1.00 93.56 616 ALA A C 1
ATOM 4760 O O . ALA A 1 616 ? -27.275 1.868 -23.869 1.00 93.56 616 ALA A O 1
ATOM 4761 N N . ASP A 1 617 ? -26.012 1.129 -25.576 1.00 92.75 617 ASP A N 1
ATOM 4762 C CA . ASP A 1 617 ? -27.082 0.433 -26.291 1.00 92.75 617 ASP A CA 1
ATOM 4763 C C . ASP A 1 617 ? -27.585 -0.798 -25.513 1.00 92.75 617 ASP A C 1
ATOM 4765 O O . ASP A 1 617 ? -28.763 -1.147 -25.595 1.00 92.75 617 ASP A O 1
ATOM 4769 N N . ALA A 1 618 ? -26.731 -1.407 -24.681 1.00 93.62 618 ALA A N 1
ATOM 4770 C CA . ALA A 1 618 ? -27.111 -2.437 -23.710 1.00 93.62 618 ALA A CA 1
ATOM 4771 C C . ALA A 1 618 ? -27.765 -1.875 -22.425 1.00 93.62 618 ALA A C 1
ATOM 4773 O O . ALA A 1 618 ? -28.151 -2.641 -21.538 1.00 93.62 618 ALA A O 1
ATOM 4774 N N . GLY A 1 619 ? -27.917 -0.550 -22.321 1.00 93.88 619 GLY A N 1
ATOM 4775 C CA . GLY A 1 619 ? -28.632 0.128 -21.240 1.00 93.88 619 GLY A CA 1
ATOM 4776 C C . GLY A 1 619 ? -27.769 0.596 -20.067 1.00 93.88 619 GLY A C 1
ATOM 4777 O O . GLY A 1 619 ? -28.331 0.978 -19.043 1.00 93.88 619 GLY A O 1
ATOM 4778 N N . LEU A 1 620 ? -26.435 0.577 -20.181 1.00 96.44 620 LEU A N 1
ATOM 4779 C CA . LEU A 1 620 ? -25.551 1.185 -19.183 1.00 96.44 620 LEU A CA 1
ATOM 4780 C C . LEU A 1 620 ? -25.528 2.716 -19.362 1.00 96.44 620 LEU A C 1
ATOM 4782 O O . LEU A 1 620 ? -25.236 3.192 -20.459 1.00 96.44 620 LEU A O 1
ATOM 4786 N N . PRO A 1 621 ? -25.759 3.508 -18.306 1.00 95.81 621 PRO A N 1
ATOM 4787 C CA . PRO A 1 621 ? -25.516 4.945 -18.330 1.00 95.81 621 PRO A CA 1
ATOM 4788 C C . PRO A 1 621 ? -24.046 5.283 -18.635 1.00 95.81 621 PRO A C 1
ATOM 4790 O O . PRO A 1 621 ? -23.142 4.931 -17.873 1.00 95.81 621 PRO A O 1
ATOM 4793 N N . VAL A 1 622 ? -23.817 6.014 -19.727 1.00 94.38 622 VAL A N 1
ATOM 4794 C CA . VAL A 1 622 ? -22.513 6.593 -20.090 1.00 94.38 622 VAL A CA 1
ATOM 4795 C C . VAL A 1 622 ? -22.585 8.101 -19.877 1.00 94.38 622 VAL A C 1
ATOM 4797 O O . VAL A 1 622 ? -23.393 8.782 -20.510 1.00 94.38 622 VAL A O 1
ATOM 4800 N N . ILE A 1 623 ? -21.765 8.636 -18.977 1.00 92.62 623 ILE A N 1
ATOM 4801 C CA . ILE A 1 623 ? -21.780 10.054 -18.603 1.00 92.62 623 ILE A CA 1
ATOM 4802 C C . ILE A 1 623 ? -20.517 10.729 -19.129 1.00 92.62 623 ILE A C 1
ATOM 4804 O O . ILE A 1 623 ? -19.409 10.396 -18.726 1.00 92.62 623 ILE A O 1
ATOM 4808 N N . LEU A 1 624 ? -20.691 11.715 -19.999 1.00 90.62 624 LEU A N 1
ATOM 4809 C CA . LEU A 1 624 ? -19.621 12.551 -20.525 1.00 90.62 624 LEU A CA 1
ATOM 4810 C C . LEU A 1 624 ? -19.577 13.852 -19.715 1.00 90.62 624 LEU A C 1
ATOM 4812 O O . LEU A 1 624 ? -20.523 14.645 -19.734 1.00 90.62 624 LEU A O 1
ATOM 4816 N N . SER A 1 625 ? -18.496 14.064 -18.972 1.00 83.56 625 SER A N 1
ATOM 4817 C CA . SER A 1 625 ? -18.261 15.298 -18.219 1.00 83.56 625 SER A CA 1
ATOM 4818 C C . SER A 1 625 ? -17.546 16.312 -19.120 1.00 83.56 625 SER A C 1
ATOM 4820 O O . SER A 1 625 ? -16.334 16.474 -19.017 1.00 83.56 625 SER A O 1
ATOM 4822 N N . GLY A 1 626 ? -18.293 16.946 -20.032 1.00 72.81 626 GLY A N 1
ATOM 4823 C CA . GLY A 1 626 ? -17.792 17.858 -21.071 1.00 72.81 626 GLY A CA 1
ATOM 4824 C C . GLY A 1 626 ? -18.749 17.995 -22.269 1.00 72.81 626 GLY A C 1
ATOM 4825 O O . GLY A 1 626 ? -19.883 17.508 -22.230 1.00 72.81 626 GLY A O 1
ATOM 4826 N N . GLU A 1 627 ? -18.309 18.655 -23.346 1.00 59.19 627 GLU A N 1
ATOM 4827 C CA . GLU A 1 627 ? -19.081 18.776 -24.595 1.00 59.19 627 GLU A CA 1
ATOM 4828 C C . GLU A 1 627 ? -18.797 17.602 -25.549 1.00 59.19 627 GLU A C 1
ATOM 4830 O O . GLU A 1 627 ? -17.678 17.466 -26.030 1.00 59.19 627 GLU A O 1
ATOM 4835 N N . ALA A 1 628 ? -19.801 16.773 -25.872 1.00 59.22 628 ALA A N 1
ATOM 4836 C CA . ALA A 1 628 ? -19.742 15.854 -27.019 1.00 59.22 628 ALA A CA 1
ATOM 4837 C C . ALA A 1 628 ? -21.126 15.339 -27.477 1.00 59.22 628 ALA A C 1
ATOM 4839 O O . ALA A 1 628 ? -22.109 15.339 -26.733 1.00 59.22 628 ALA A O 1
ATOM 4840 N N . LEU A 1 629 ? -21.162 14.930 -28.753 1.00 50.09 629 LEU A N 1
ATOM 4841 C CA . LEU A 1 629 ? -22.316 14.651 -29.619 1.00 50.09 629 LEU A CA 1
ATOM 4842 C C . LEU A 1 629 ? -23.172 13.441 -29.200 1.00 50.09 629 LEU A C 1
ATOM 4844 O O . LEU A 1 629 ? -22.672 12.366 -28.881 1.00 50.09 629 LEU A O 1
ATOM 4848 N N . ARG A 1 630 ? -24.496 13.627 -29.277 1.00 56.59 630 ARG A N 1
ATOM 4849 C CA . ARG A 1 630 ? -25.533 12.650 -28.912 1.00 56.59 630 ARG A CA 1
ATOM 4850 C C . ARG A 1 630 ? -25.909 11.739 -30.081 1.00 56.59 630 ARG A C 1
ATOM 4852 O O . ARG A 1 630 ? -26.234 12.238 -31.157 1.00 56.59 630 ARG A O 1
ATOM 4859 N N . SER A 1 631 ? -26.007 10.436 -29.825 1.00 57.34 631 SER A N 1
ATOM 4860 C CA . SER A 1 631 ? -26.681 9.481 -30.723 1.00 57.34 631 SER A CA 1
ATOM 4861 C C . SER A 1 631 ? -27.530 8.427 -29.990 1.00 57.34 631 SER A C 1
ATOM 4863 O O . SER A 1 631 ? -28.576 8.052 -30.513 1.00 57.34 631 SER A O 1
ATOM 4865 N N . SER A 1 632 ? -27.148 7.998 -28.777 1.00 68.69 632 SER A N 1
ATOM 4866 C CA . SER A 1 632 ? -27.836 6.945 -28.000 1.00 68.69 632 SER A CA 1
ATOM 4867 C C . SER A 1 632 ? -28.564 7.500 -26.752 1.00 68.69 632 SER A C 1
ATOM 4869 O O . SER A 1 632 ? -28.059 8.435 -26.122 1.00 68.69 632 SER A O 1
ATOM 4871 N N . PRO A 1 633 ? -29.750 6.968 -26.372 1.00 79.69 633 PRO A N 1
ATOM 4872 C CA . PRO A 1 633 ? -30.548 7.462 -25.239 1.00 79.69 633 PRO A CA 1
ATOM 4873 C C . PRO A 1 633 ? -29.912 7.251 -23.852 1.00 79.69 633 PRO A C 1
ATOM 4875 O O . PRO A 1 633 ? -30.301 7.945 -22.913 1.00 79.69 633 PRO A O 1
ATOM 4878 N N . SER A 1 634 ? -28.942 6.338 -23.720 1.00 85.06 634 SER A N 1
ATOM 4879 C CA . SER A 1 634 ? -28.212 6.071 -22.465 1.00 85.06 634 SER A CA 1
ATOM 4880 C C . SER A 1 634 ? -26.930 6.906 -22.315 1.00 85.06 634 SER A C 1
ATOM 4882 O O . SER A 1 634 ? -26.151 6.680 -21.388 1.00 85.06 634 SER A O 1
ATOM 4884 N N . VAL A 1 635 ? -26.687 7.857 -23.228 1.00 87.94 635 VAL A N 1
ATOM 4885 C CA . VAL A 1 635 ? -25.540 8.775 -23.180 1.00 87.94 635 VAL A CA 1
ATOM 4886 C C . VAL A 1 635 ? -25.985 10.126 -22.632 1.00 87.94 635 VAL A C 1
ATOM 4888 O O . VAL A 1 635 ? -26.886 10.780 -23.162 1.00 87.94 635 VAL A O 1
ATOM 4891 N N . TYR A 1 636 ? -25.314 10.572 -21.577 1.00 90.19 636 TYR A N 1
ATOM 4892 C CA . TYR A 1 636 ? -25.644 11.785 -20.847 1.00 90.19 636 TYR A CA 1
ATOM 4893 C C . TYR A 1 636 ? -24.456 12.735 -20.795 1.00 90.19 636 TYR A C 1
ATOM 4895 O O . TYR A 1 636 ? -23.311 12.306 -20.757 1.00 90.19 636 TYR A O 1
ATOM 4903 N N . THR A 1 637 ? -24.734 14.035 -20.730 1.00 88.31 637 THR A N 1
ATOM 4904 C CA . THR A 1 637 ? -23.711 15.065 -20.530 1.00 88.31 637 THR A CA 1
ATOM 4905 C C . THR A 1 637 ? -23.909 15.772 -19.195 1.00 88.31 637 THR A C 1
ATOM 4907 O O . THR A 1 637 ? -25.042 15.909 -18.709 1.00 88.31 637 THR A O 1
ATOM 4910 N N . THR A 1 638 ? -22.804 16.199 -18.593 1.00 87.25 638 THR A N 1
ATOM 4911 C CA . THR A 1 638 ? -22.776 16.989 -17.357 1.00 87.25 638 THR A CA 1
ATOM 4912 C C . THR A 1 638 ? -21.555 17.911 -17.337 1.00 87.25 638 THR A C 1
ATOM 4914 O O . THR A 1 638 ? -20.612 17.698 -18.098 1.00 87.25 638 THR A O 1
ATOM 4917 N N . GLY A 1 639 ? -21.576 18.953 -16.505 1.00 83.81 639 GLY A N 1
ATOM 4918 C CA . GLY A 1 639 ? -20.408 19.809 -16.292 1.00 83.81 639 GLY A CA 1
ATOM 4919 C C . GLY A 1 639 ? -19.361 19.154 -15.384 1.00 83.81 639 GLY A C 1
ATOM 4920 O O . GLY A 1 639 ? -19.671 18.236 -14.617 1.00 83.81 639 GLY A O 1
ATOM 4921 N N . PHE A 1 640 ? -18.128 19.668 -15.420 1.00 81.12 640 PHE A N 1
ATOM 4922 C CA . PHE A 1 640 ? -17.089 19.283 -14.461 1.00 81.12 640 PHE A CA 1
ATOM 4923 C C . PHE A 1 640 ? -17.586 19.491 -13.020 1.00 81.12 640 PHE A C 1
ATOM 4925 O O . PHE A 1 640 ? -18.231 20.495 -12.714 1.00 81.12 640 PHE A O 1
ATOM 4932 N N . GLY A 1 641 ? -17.346 18.518 -12.138 1.00 80.62 641 GLY A N 1
ATOM 4933 C CA . GLY A 1 641 ? -17.834 18.564 -10.757 1.00 80.62 641 GLY A CA 1
ATOM 4934 C C . GLY A 1 641 ? -19.353 18.373 -10.590 1.00 80.62 641 GLY A C 1
ATOM 4935 O O . GLY A 1 641 ? -19.859 18.508 -9.477 1.00 80.62 641 GLY A O 1
ATOM 4936 N N . GLN A 1 642 ? -20.099 18.001 -11.640 1.00 87.31 642 GLN A N 1
ATOM 4937 C CA . GLN A 1 642 ? -21.552 17.749 -11.579 1.00 87.31 642 GLN A CA 1
ATOM 4938 C C . GLN A 1 642 ? -21.942 16.279 -11.823 1.00 87.31 642 GLN A C 1
ATOM 4940 O O . GLN A 1 642 ? -23.114 15.974 -12.050 1.00 87.31 642 GLN A O 1
ATOM 4945 N N . ILE A 1 643 ? -20.983 15.350 -11.788 1.00 88.56 643 ILE A N 1
ATOM 4946 C CA . ILE A 1 643 ? -21.232 13.914 -12.008 1.00 88.56 643 ILE A CA 1
ATOM 4947 C C . ILE A 1 643 ? -22.197 13.347 -10.961 1.00 88.56 643 ILE A C 1
ATOM 4949 O O . ILE A 1 643 ? -23.199 12.744 -11.332 1.00 88.56 643 ILE A O 1
ATOM 4953 N N . ALA A 1 644 ? -21.971 13.620 -9.676 1.00 87.44 644 ALA A N 1
ATOM 4954 C CA . ALA A 1 644 ? -22.847 13.169 -8.596 1.00 87.44 644 ALA A CA 1
ATOM 4955 C C . ALA A 1 644 ? -24.311 13.614 -8.759 1.00 87.44 644 ALA A C 1
ATOM 4957 O O . ALA A 1 644 ? -25.228 12.795 -8.736 1.00 87.44 644 ALA A O 1
ATOM 4958 N N . LEU A 1 645 ? -24.526 14.909 -9.026 1.00 88.56 645 LEU A N 1
ATOM 4959 C CA . LEU A 1 645 ? -25.856 15.464 -9.307 1.00 88.56 645 LEU A CA 1
ATOM 4960 C C . LEU A 1 645 ? -26.504 14.780 -10.515 1.00 88.56 645 LEU A C 1
ATOM 4962 O O . LEU A 1 645 ? -27.716 14.567 -10.545 1.00 88.56 645 LEU A O 1
ATOM 4966 N N . LYS A 1 646 ? -25.704 14.428 -11.528 1.00 91.19 646 LYS A N 1
ATOM 4967 C CA . LYS A 1 646 ? -26.198 13.715 -12.702 1.00 91.19 646 LYS A CA 1
ATOM 4968 C C . LYS A 1 646 ? -26.641 12.295 -12.361 1.00 91.19 646 LYS A C 1
ATOM 4970 O O . LYS A 1 646 ? -27.695 11.881 -12.830 1.00 91.19 646 LYS A O 1
ATOM 4975 N N . LEU A 1 647 ? -25.879 11.575 -11.541 1.00 92.25 647 LEU A N 1
ATOM 4976 C CA . LEU A 1 647 ? -26.239 10.236 -11.066 1.00 92.25 647 LEU A CA 1
ATOM 4977 C C . LEU A 1 647 ? -27.566 10.258 -10.293 1.00 92.25 647 LEU A C 1
ATOM 4979 O O . LEU A 1 647 ? -28.447 9.441 -10.565 1.00 92.25 647 LEU A O 1
ATOM 4983 N N . GLU A 1 648 ? -27.763 11.255 -9.427 1.00 90.44 648 GLU A N 1
ATOM 4984 C CA . GLU A 1 648 ? -29.031 11.460 -8.717 1.00 90.44 648 GLU A CA 1
ATOM 4985 C C . GLU A 1 648 ? -30.204 11.739 -9.670 1.00 90.44 648 GLU A C 1
ATOM 4987 O O . GLU A 1 648 ? -31.261 11.126 -9.536 1.00 90.44 648 GLU A O 1
ATOM 4992 N N . GLN A 1 649 ? -30.023 12.603 -10.677 1.00 92.50 649 GLN A N 1
ATOM 4993 C CA . GLN A 1 649 ? -31.050 12.882 -11.698 1.00 92.50 649 GLN A CA 1
ATOM 4994 C C . GLN A 1 649 ? -31.450 11.636 -12.499 1.00 92.50 649 GLN A C 1
ATOM 4996 O O . GLN A 1 649 ? -32.578 11.548 -12.987 1.00 92.50 649 GLN A O 1
ATOM 5001 N N . LEU A 1 650 ? -30.530 10.681 -12.643 1.00 92.88 650 LEU A N 1
ATOM 5002 C CA . LEU A 1 650 ? -30.765 9.392 -13.292 1.00 92.88 650 LEU A CA 1
ATOM 5003 C C . LEU A 1 650 ? -31.349 8.339 -12.334 1.00 92.88 650 LEU A C 1
ATOM 5005 O O . LEU A 1 650 ? -31.577 7.206 -12.747 1.00 92.88 650 LEU A O 1
ATOM 5009 N N . ASN A 1 651 ? -31.636 8.706 -11.078 1.00 91.94 651 ASN A N 1
ATOM 5010 C CA . ASN A 1 651 ? -32.091 7.816 -10.005 1.00 91.94 651 ASN A CA 1
ATOM 5011 C C . ASN A 1 651 ? -31.119 6.661 -9.702 1.00 91.94 651 ASN A C 1
ATOM 5013 O O . ASN A 1 651 ? -31.530 5.589 -9.254 1.00 91.94 651 ASN A O 1
ATOM 5017 N N . LEU A 1 652 ? -29.821 6.867 -9.928 1.00 92.62 652 LEU A N 1
ATOM 5018 C CA . LEU A 1 652 ? -28.784 5.887 -9.623 1.00 92.62 652 LEU A CA 1
ATOM 5019 C C . LEU A 1 652 ? -28.294 6.103 -8.193 1.00 92.62 652 LEU A C 1
ATOM 5021 O O . LEU A 1 652 ? -27.272 6.726 -8.003 1.00 92.62 652 LEU A O 1
ATOM 5025 N N . THR A 1 653 ? -28.996 5.611 -7.174 1.00 90.62 653 THR A N 1
ATOM 5026 C CA . THR A 1 653 ? -28.603 5.836 -5.764 1.00 90.62 653 THR A CA 1
ATOM 5027 C C . THR A 1 653 ? -27.356 5.035 -5.363 1.00 90.62 653 THR A C 1
ATOM 5029 O O . THR A 1 653 ? -27.251 3.887 -5.808 1.00 90.62 653 THR A O 1
ATOM 5032 N N . PRO A 1 654 ? -26.463 5.524 -4.479 1.00 92.81 654 PRO A N 1
ATOM 5033 C CA . PRO A 1 654 ? -25.294 4.768 -4.007 1.00 92.81 654 PRO A CA 1
ATOM 5034 C C . PRO A 1 654 ? -25.689 3.509 -3.216 1.00 92.81 654 PRO A C 1
ATOM 5036 O O . PRO A 1 654 ? -26.785 3.428 -2.653 1.00 92.81 654 PRO A O 1
ATOM 5039 N N . ARG A 1 655 ? -24.823 2.482 -3.188 1.00 93.19 655 ARG A N 1
ATOM 5040 C CA . ARG A 1 655 ? -25.083 1.263 -2.379 1.00 93.19 655 ARG A CA 1
ATOM 5041 C C . ARG A 1 655 ? -24.869 1.489 -0.888 1.00 93.19 655 ARG A C 1
ATOM 5043 O O . ARG A 1 655 ? -25.567 0.878 -0.076 1.00 93.19 655 ARG A O 1
ATOM 5050 N N . VAL A 1 656 ? -23.910 2.343 -0.552 1.00 94.19 656 VAL A N 1
ATOM 5051 C CA . VAL A 1 656 ? -23.604 2.769 0.811 1.00 94.19 656 VAL A CA 1
ATOM 5052 C C . VAL A 1 656 ? -23.482 4.282 0.785 1.00 94.19 656 VAL A C 1
ATOM 5054 O O . VAL A 1 656 ? -22.479 4.796 0.313 1.00 94.19 656 VAL A O 1
ATOM 5057 N N . ALA A 1 657 ? -24.506 4.978 1.274 1.00 92.19 657 ALA A N 1
ATOM 5058 C CA . ALA A 1 657 ? -24.448 6.425 1.438 1.00 92.19 657 ALA A CA 1
ATOM 5059 C C . ALA A 1 657 ? -23.811 6.781 2.794 1.00 92.19 657 ALA A C 1
ATOM 5061 O O . ALA A 1 657 ? -24.158 6.161 3.805 1.00 92.19 657 ALA A O 1
ATOM 5062 N N . VAL A 1 658 ? -22.922 7.770 2.837 1.00 91.44 658 VAL A N 1
ATOM 5063 C CA . VAL A 1 658 ? -22.117 8.185 3.991 1.00 91.44 658 VAL A CA 1
ATOM 5064 C C . VAL A 1 658 ? -22.392 9.654 4.291 1.00 91.44 658 VAL A C 1
ATOM 5066 O O . VAL A 1 658 ? -21.756 10.552 3.769 1.00 91.44 658 VAL A O 1
ATOM 5069 N N . HIS A 1 659 ? -23.295 9.928 5.224 1.00 90.44 659 HIS A N 1
ATOM 5070 C CA . HIS A 1 659 ? -23.549 11.305 5.642 1.00 90.44 659 HIS A CA 1
ATOM 5071 C C . HIS A 1 659 ? -22.882 11.574 6.989 1.00 90.44 659 HIS A C 1
ATOM 5073 O O . HIS A 1 659 ? -23.487 11.317 8.036 1.00 90.44 659 HIS A O 1
ATOM 5079 N N . SER A 1 660 ? -21.653 12.083 6.974 1.00 89.94 660 SER A N 1
ATOM 5080 C CA . SER A 1 660 ? -20.875 12.424 8.172 1.00 89.94 660 SER A CA 1
ATOM 5081 C C . SER A 1 660 ? -20.254 13.821 8.076 1.00 89.94 660 SER A C 1
ATOM 5083 O O . SER A 1 660 ? -20.269 14.461 7.028 1.00 89.94 660 SER A O 1
ATOM 5085 N N . ASN A 1 661 ? -19.743 14.324 9.202 1.00 90.25 661 ASN A N 1
ATOM 5086 C CA . ASN A 1 661 ? -18.959 15.564 9.265 1.00 90.25 661 ASN A CA 1
ATOM 5087 C C . ASN A 1 661 ? -17.442 15.331 9.091 1.00 90.25 661 ASN A C 1
ATOM 5089 O O . ASN A 1 661 ? -16.650 16.187 9.474 1.00 90.25 661 ASN A O 1
ATOM 5093 N N . GLY A 1 662 ? -17.049 14.174 8.555 1.00 89.81 662 GLY A N 1
ATOM 5094 C CA . GLY A 1 662 ? -15.669 13.796 8.249 1.00 89.81 662 GLY A CA 1
ATOM 5095 C C . GLY A 1 662 ? -15.632 12.876 7.029 1.00 89.81 662 GLY A C 1
ATOM 5096 O O . GLY A 1 662 ? -16.655 12.669 6.383 1.00 89.81 662 GLY A O 1
ATOM 5097 N N . THR A 1 663 ? -14.477 12.297 6.715 1.00 90.25 663 THR A N 1
ATOM 5098 C CA . THR A 1 663 ? -14.313 11.473 5.506 1.00 90.25 663 THR A CA 1
ATOM 5099 C C . THR A 1 663 ? -14.319 9.991 5.858 1.00 90.25 663 THR A C 1
ATOM 5101 O O . THR A 1 663 ? -13.366 9.500 6.469 1.00 90.25 663 THR A O 1
ATOM 5104 N N . TRP A 1 664 ? -15.374 9.263 5.472 1.00 92.31 664 TRP A N 1
ATOM 5105 C CA . TRP A 1 664 ? -15.424 7.805 5.630 1.00 92.31 664 TRP A CA 1
ATOM 5106 C C . TRP A 1 664 ? -15.397 7.104 4.277 1.00 92.31 664 TRP A C 1
ATOM 5108 O O . TRP A 1 664 ? -16.190 7.419 3.394 1.00 92.31 664 TRP A O 1
ATOM 5118 N N . TYR A 1 665 ? -14.523 6.110 4.142 1.00 93.81 665 TYR A N 1
ATOM 5119 C CA . TYR A 1 665 ? -14.408 5.289 2.944 1.00 93.81 665 TYR A CA 1
ATOM 5120 C C . TYR A 1 665 ? -15.085 3.932 3.165 1.00 93.81 665 TYR A C 1
ATOM 5122 O O . TYR A 1 665 ? -14.568 3.121 3.939 1.00 93.81 665 TYR A O 1
ATOM 5130 N N . PRO A 1 666 ? -16.245 3.673 2.531 1.00 95.00 666 PRO A N 1
ATOM 5131 C CA . PRO A 1 666 ? -16.904 2.380 2.601 1.00 95.00 666 PRO A CA 1
ATOM 5132 C C . PRO A 1 666 ? -16.370 1.424 1.527 1.00 95.00 666 PRO A C 1
ATOM 5134 O O . PRO A 1 666 ? -16.247 1.790 0.358 1.00 95.00 666 PRO A O 1
ATOM 5137 N N . VAL A 1 667 ? -16.155 0.167 1.904 1.00 95.56 667 VAL A N 1
ATOM 5138 C CA . VAL A 1 667 ? -15.881 -0.945 0.988 1.00 95.56 667 VAL A CA 1
ATOM 5139 C C . VAL A 1 667 ? -16.930 -2.022 1.221 1.00 95.56 667 VAL A C 1
ATOM 5141 O O . VAL A 1 667 ? -17.001 -2.626 2.292 1.00 95.56 667 VAL A O 1
ATOM 5144 N N . LEU A 1 668 ? -17.781 -2.232 0.218 1.00 95.06 668 LEU A N 1
ATOM 5145 C CA . LEU A 1 668 ? -18.878 -3.189 0.270 1.00 95.06 668 LEU A CA 1
ATOM 5146 C C . LEU A 1 668 ? -18.527 -4.436 -0.537 1.00 95.06 668 LEU A C 1
ATOM 5148 O O . LEU A 1 668 ? -18.160 -4.352 -1.711 1.00 95.06 668 LEU A O 1
ATOM 5152 N N . ARG A 1 669 ? -18.748 -5.599 0.068 1.00 92.81 669 ARG A N 1
ATOM 5153 C CA . ARG A 1 669 ? -18.740 -6.887 -0.615 1.00 92.81 669 ARG A CA 1
ATOM 5154 C C . ARG A 1 669 ? -20.037 -7.629 -0.357 1.00 92.81 669 ARG A C 1
ATOM 5156 O O . ARG A 1 669 ? -20.615 -7.543 0.722 1.00 92.81 669 ARG A O 1
ATOM 5163 N N . MET A 1 670 ? -20.528 -8.329 -1.366 1.00 90.81 670 MET A N 1
ATOM 5164 C CA . MET A 1 670 ? -21.796 -9.048 -1.301 1.00 90.81 670 MET A CA 1
ATOM 5165 C C . MET A 1 670 ? -21.582 -10.511 -1.650 1.00 90.81 670 MET A C 1
ATOM 5167 O O . MET A 1 670 ? -21.092 -10.836 -2.732 1.00 90.81 670 MET A O 1
ATOM 5171 N N . ASP A 1 671 ? -22.002 -11.376 -0.740 1.00 84.12 671 ASP A N 1
ATOM 5172 C CA . ASP A 1 671 ? -22.203 -12.798 -0.973 1.00 84.12 671 ASP A CA 1
ATOM 5173 C C . ASP A 1 671 ? -23.714 -13.112 -0.971 1.00 84.12 671 ASP A C 1
ATOM 5175 O O . ASP A 1 671 ? -24.545 -12.280 -0.593 1.00 84.12 671 ASP A O 1
ATOM 5179 N N . ASN A 1 672 ? -24.094 -14.315 -1.399 1.00 80.94 672 ASN A N 1
ATOM 5180 C CA . ASN A 1 672 ? -25.490 -14.745 -1.486 1.00 80.94 672 ASN A CA 1
ATOM 5181 C C . ASN A 1 672 ? -26.237 -14.552 -0.155 1.00 80.94 672 ASN A C 1
ATOM 5183 O O . ASN A 1 672 ? -27.363 -14.045 -0.134 1.00 80.94 672 ASN A O 1
ATOM 5187 N N . ASN A 1 673 ? -25.588 -14.882 0.965 1.00 87.31 673 ASN A N 1
ATOM 5188 C CA . ASN A 1 673 ? -26.238 -14.891 2.276 1.00 87.31 673 ASN A CA 1
ATOM 5189 C C . ASN A 1 673 ? -25.879 -13.664 3.123 1.00 87.31 673 ASN A C 1
ATOM 5191 O O . ASN A 1 673 ? -26.755 -13.087 3.777 1.00 87.31 673 ASN A O 1
ATOM 5195 N N . THR A 1 674 ? -24.629 -13.200 3.057 1.00 92.31 674 THR A N 1
ATOM 5196 C CA . THR A 1 674 ? -24.102 -12.144 3.934 1.00 92.31 674 THR A CA 1
ATOM 5197 C C . THR A 1 674 ? -23.434 -11.033 3.127 1.00 92.31 674 THR A C 1
ATOM 5199 O O . THR A 1 674 ? -22.605 -11.302 2.264 1.00 92.31 674 THR A O 1
ATOM 5202 N N . ASP A 1 675 ? -23.782 -9.779 3.420 1.00 94.50 675 ASP A N 1
ATOM 5203 C CA . ASP A 1 675 ? -23.082 -8.617 2.858 1.00 94.50 675 ASP A CA 1
ATOM 5204 C C . ASP A 1 675 ? -22.074 -8.106 3.893 1.00 94.50 675 ASP A C 1
ATOM 5206 O O . ASP A 1 675 ? -22.421 -7.954 5.064 1.00 94.50 675 ASP A O 1
ATOM 5210 N N . TYR A 1 676 ? -20.844 -7.832 3.478 1.00 95.31 676 TYR A N 1
ATOM 5211 C CA . TYR A 1 676 ? -19.764 -7.353 4.332 1.00 95.31 676 TYR A CA 1
ATOM 5212 C C . TYR A 1 676 ? -19.455 -5.897 4.007 1.00 95.31 676 TYR A C 1
ATOM 5214 O O . TYR A 1 676 ? -19.271 -5.539 2.845 1.00 95.31 676 TYR A O 1
ATOM 5222 N N . LEU A 1 677 ? -19.406 -5.051 5.029 1.00 96.94 677 LEU A N 1
ATOM 5223 C CA . LEU A 1 677 ? -19.114 -3.631 4.884 1.00 96.94 677 LEU A CA 1
ATOM 5224 C C . LEU A 1 677 ? -17.960 -3.253 5.804 1.00 96.94 677 LEU A C 1
ATOM 5226 O O . LEU A 1 677 ? -18.120 -3.282 7.020 1.00 96.94 677 LEU A O 1
ATOM 5230 N N . PHE A 1 678 ? -16.835 -2.865 5.218 1.00 97.25 678 PHE A N 1
ATOM 5231 C CA . PHE A 1 678 ? -15.719 -2.232 5.912 1.00 97.25 678 PHE A CA 1
ATOM 5232 C C . PHE A 1 678 ? -15.835 -0.713 5.768 1.00 97.25 678 PHE A C 1
ATOM 5234 O O . PHE A 1 678 ? -16.152 -0.218 4.687 1.00 97.25 678 PHE A O 1
ATOM 5241 N N . ILE A 1 679 ? -15.601 0.031 6.845 1.00 96.56 679 ILE A N 1
ATOM 5242 C CA . ILE A 1 679 ? -15.573 1.495 6.840 1.00 96.56 679 ILE A CA 1
ATOM 5243 C C . ILE A 1 679 ? -14.277 1.961 7.495 1.00 96.56 679 ILE A C 1
ATOM 5245 O O . ILE A 1 679 ? -13.964 1.534 8.606 1.00 96.56 679 ILE A O 1
ATOM 5249 N N . PHE A 1 680 ? -13.580 2.887 6.840 1.00 96.31 680 PHE A N 1
ATOM 5250 C CA . PHE A 1 680 ? -12.417 3.582 7.389 1.00 96.31 680 PHE A CA 1
ATOM 5251 C C . PHE A 1 680 ? -12.700 5.081 7.539 1.00 96.31 680 PHE A C 1
ATOM 5253 O O . PHE A 1 680 ? -13.003 5.748 6.551 1.00 96.31 680 PHE A O 1
ATOM 5260 N N . SER A 1 681 ? -12.605 5.607 8.765 1.00 94.56 681 SER A N 1
ATOM 5261 C CA . SER A 1 681 ? -12.734 7.038 9.067 1.00 94.56 681 SER A CA 1
ATOM 5262 C C . SER A 1 681 ? -11.362 7.698 9.071 1.00 94.56 681 SER A C 1
ATOM 5264 O O . SER A 1 681 ? -10.597 7.510 10.014 1.00 94.56 681 SER A O 1
ATOM 5266 N N . LYS A 1 682 ? -11.034 8.470 8.034 1.00 91.19 682 LYS A N 1
ATOM 5267 C CA . LYS A 1 682 ? -9.690 9.034 7.855 1.00 91.19 682 LYS A CA 1
ATOM 5268 C C . LYS A 1 682 ? -9.516 10.361 8.612 1.00 91.19 682 LYS A C 1
ATOM 5270 O O . LYS A 1 682 ? -10.419 11.195 8.618 1.00 91.19 682 LYS A O 1
ATOM 5275 N N . GLU A 1 683 ? -8.334 10.557 9.204 1.00 86.44 683 GLU A N 1
ATOM 5276 C CA . GLU A 1 683 ? -7.795 11.801 9.797 1.00 86.44 683 GLU A CA 1
ATOM 5277 C C . GLU A 1 683 ? -8.477 12.342 11.059 1.00 86.44 683 GLU A C 1
ATOM 5279 O O . GLU A 1 683 ? -7.782 12.663 12.020 1.00 86.44 683 GLU A O 1
ATOM 5284 N N . SER A 1 684 ? -9.804 12.468 11.091 1.00 87.94 684 SER A N 1
ATOM 5285 C CA . SER A 1 684 ? -10.508 13.169 12.172 1.00 87.94 684 SER A CA 1
ATOM 5286 C C . SER A 1 684 ? -11.643 12.351 12.777 1.00 87.94 684 SER A C 1
ATOM 5288 O O . SER A 1 684 ? -12.341 11.587 12.100 1.00 87.94 684 SER A O 1
ATOM 5290 N N . ALA A 1 685 ? -11.827 12.518 14.089 1.00 90.19 685 ALA A N 1
ATOM 5291 C CA . ALA A 1 685 ? -12.988 11.978 14.773 1.00 90.19 685 ALA A CA 1
ATOM 5292 C C . ALA A 1 685 ? -14.246 12.648 14.216 1.00 90.19 685 ALA A C 1
ATOM 5294 O O . ALA A 1 685 ? -14.320 13.870 14.091 1.00 90.19 685 ALA A O 1
ATOM 5295 N N . SER A 1 686 ? -15.232 11.841 13.859 1.00 92.56 686 SER A N 1
ATOM 5296 C CA . SER A 1 686 ? -16.404 12.307 13.133 1.00 92.56 686 SER A CA 1
ATOM 5297 C C . SER A 1 686 ? -17.630 11.475 13.480 1.00 92.56 686 SER A C 1
ATOM 5299 O O . SER A 1 686 ? -17.558 10.361 13.997 1.00 92.56 686 SER A O 1
ATOM 5301 N N . GLN A 1 687 ? -18.796 12.049 13.232 1.00 92.06 687 GLN A N 1
ATOM 5302 C CA . GLN A 1 687 ? -20.091 11.446 13.491 1.00 92.06 687 GLN A CA 1
ATOM 5303 C C . GLN A 1 687 ? -20.985 11.600 12.270 1.00 92.06 687 GLN A C 1
ATOM 5305 O O . GLN A 1 687 ? -20.889 12.563 11.505 1.00 92.06 687 GLN A O 1
ATOM 5310 N N . GLY A 1 688 ? -21.881 10.643 12.091 1.00 90.88 688 GLY A N 1
ATOM 5311 C CA . GLY A 1 688 ? -22.708 10.593 10.905 1.00 90.88 688 GLY A CA 1
ATOM 5312 C C . GLY A 1 688 ? -23.646 9.407 10.883 1.00 90.88 688 GLY A C 1
ATOM 5313 O O . GLY A 1 688 ? -23.914 8.759 11.896 1.00 90.88 688 GLY A O 1
ATOM 5314 N N . LYS A 1 689 ? -24.169 9.127 9.696 1.00 91.88 689 LYS A N 1
ATOM 5315 C CA . LYS A 1 689 ? -25.037 7.985 9.430 1.00 91.88 689 LYS A CA 1
ATOM 5316 C C . LYS A 1 689 ? -24.656 7.326 8.112 1.00 91.88 689 LYS A C 1
ATOM 5318 O O . LYS A 1 689 ? -24.441 8.001 7.110 1.00 91.88 689 LYS A O 1
ATOM 5323 N N . LEU A 1 690 ? -24.660 6.003 8.120 1.00 93.75 690 LEU A N 1
ATOM 5324 C CA . LEU A 1 690 ? -24.580 5.174 6.927 1.00 93.75 690 LEU A CA 1
ATOM 5325 C C . LEU A 1 690 ? -25.989 4.817 6.468 1.00 93.75 690 LEU A C 1
ATOM 5327 O O . LEU A 1 690 ? -26.832 4.480 7.298 1.00 93.75 690 LEU A O 1
ATOM 5331 N N . THR A 1 691 ? -26.240 4.840 5.164 1.00 94.56 691 THR A N 1
ATOM 5332 C CA . THR A 1 691 ? -27.449 4.272 4.557 1.00 94.56 691 THR A CA 1
ATOM 5333 C C . THR A 1 691 ? -27.038 3.151 3.619 1.00 94.56 691 THR A C 1
ATOM 5335 O O . THR A 1 691 ? -26.517 3.397 2.537 1.00 94.56 691 THR A O 1
ATOM 5338 N N . VAL A 1 692 ? -27.269 1.910 4.034 1.00 95.12 692 VAL A N 1
ATOM 5339 C CA . VAL A 1 692 ? -26.853 0.711 3.299 1.00 95.12 692 VAL A CA 1
ATOM 5340 C C . VAL A 1 692 ? -28.045 0.134 2.547 1.00 95.12 692 VAL A C 1
ATOM 5342 O O . VAL A 1 692 ? -29.123 -0.032 3.122 1.00 95.12 692 VAL A O 1
ATOM 5345 N N . SER A 1 693 ? -27.858 -0.206 1.272 1.00 92.62 693 SER A N 1
ATOM 5346 C CA . SER A 1 693 ? -28.851 -0.884 0.429 1.00 92.62 693 SER A CA 1
ATOM 5347 C C . SER A 1 693 ? -28.978 -2.374 0.789 1.00 92.62 693 SER A C 1
ATOM 5349 O O . SER A 1 693 ? -28.645 -3.263 0.011 1.00 92.62 693 SER A O 1
ATOM 5351 N N . SER A 1 694 ? -29.411 -2.651 2.020 1.00 91.50 694 SER A N 1
ATOM 5352 C CA . SER A 1 694 ? -29.685 -3.995 2.532 1.00 91.50 694 SER A CA 1
ATOM 5353 C C . SER A 1 694 ? -30.772 -3.927 3.603 1.00 91.50 694 SER A C 1
ATOM 5355 O O . SER A 1 694 ? -30.815 -2.997 4.412 1.00 91.50 694 SER A O 1
ATOM 5357 N N . THR A 1 695 ? -31.656 -4.923 3.631 1.00 90.12 695 THR A N 1
ATOM 5358 C CA . THR A 1 695 ? -32.684 -5.098 4.673 1.00 90.12 695 THR A CA 1
ATOM 5359 C C . THR A 1 695 ? -32.340 -6.219 5.653 1.00 90.12 695 THR A C 1
ATOM 5361 O O . THR A 1 695 ? -33.120 -6.487 6.572 1.00 90.12 695 THR A O 1
ATOM 5364 N N . LYS A 1 696 ? -31.192 -6.886 5.465 1.00 93.25 696 LYS A N 1
ATOM 5365 C CA . LYS A 1 696 ? -30.706 -7.951 6.350 1.00 93.25 696 LYS A CA 1
ATOM 5366 C C . LYS A 1 696 ? -30.375 -7.379 7.742 1.00 93.25 696 LYS A C 1
ATOM 5368 O O . LYS A 1 696 ? -30.352 -6.163 7.949 1.00 93.25 696 LYS A O 1
ATOM 5373 N N . THR A 1 697 ? -30.211 -8.234 8.747 1.00 93.62 697 THR A N 1
ATOM 5374 C CA . THR A 1 697 ? -29.872 -7.784 10.111 1.00 93.62 697 THR A CA 1
ATOM 5375 C C . THR A 1 697 ? -28.379 -7.442 10.204 1.00 93.62 697 THR A C 1
ATOM 5377 O O . THR A 1 697 ? -27.570 -8.267 9.783 1.00 93.62 697 THR A O 1
ATOM 5380 N N . PRO A 1 698 ? -27.996 -6.255 10.719 1.00 95.62 698 PRO A N 1
ATOM 5381 C CA . PRO A 1 698 ? -26.595 -5.882 10.878 1.00 95.62 698 PRO A CA 1
ATOM 5382 C C . PRO A 1 698 ? -25.966 -6.510 12.129 1.00 95.62 698 PRO A C 1
ATOM 5384 O O . PRO A 1 698 ? -26.545 -6.505 13.218 1.00 95.62 698 PRO A O 1
ATOM 5387 N N . TYR A 1 699 ? -24.739 -6.985 11.971 1.00 95.31 699 TYR A N 1
ATOM 5388 C CA . TYR A 1 699 ? -23.860 -7.508 13.009 1.00 95.31 699 TYR A CA 1
ATOM 5389 C C . TYR A 1 699 ? -22.557 -6.726 12.981 1.00 95.31 699 TYR A C 1
ATOM 5391 O O . TYR A 1 699 ? -22.022 -6.472 11.905 1.00 95.31 699 TYR A O 1
ATOM 5399 N N . LEU A 1 700 ? -22.056 -6.356 14.153 1.00 94.94 700 LEU A N 1
ATOM 5400 C CA . LEU A 1 700 ? -20.742 -5.755 14.310 1.00 94.94 700 LEU A CA 1
ATOM 5401 C C . LEU A 1 700 ? -19.683 -6.862 14.302 1.00 94.94 700 LEU A C 1
ATOM 5403 O O . LEU A 1 700 ? -19.820 -7.864 15.014 1.00 94.94 700 LEU A O 1
ATOM 5407 N N . LEU A 1 701 ? -18.644 -6.667 13.496 1.00 94.50 701 LEU A N 1
ATOM 5408 C CA . LEU A 1 701 ? -17.454 -7.504 13.456 1.00 94.50 701 LEU A CA 1
ATOM 5409 C C . LEU A 1 701 ? -16.302 -6.702 14.062 1.00 94.50 701 LEU A C 1
ATOM 5411 O O . LEU A 1 701 ? -15.830 -5.737 13.464 1.00 94.50 701 LEU A O 1
ATOM 5415 N N . ASP A 1 702 ? -15.878 -7.069 15.267 1.00 93.50 702 ASP A N 1
ATOM 5416 C CA . ASP A 1 702 ? -14.734 -6.432 15.912 1.00 93.50 702 ASP A CA 1
ATOM 5417 C C . ASP A 1 702 ? -13.433 -7.020 15.349 1.00 93.50 702 ASP A C 1
ATOM 5419 O O . ASP A 1 702 ? -13.069 -8.159 15.651 1.00 93.50 702 ASP A O 1
ATOM 5423 N N . SER A 1 703 ? -12.732 -6.245 14.520 1.00 92.88 703 SER A N 1
ATOM 5424 C CA . SER A 1 703 ? -11.479 -6.679 13.899 1.00 92.88 703 SER A CA 1
ATOM 5425 C C . SER A 1 703 ? -10.335 -6.859 14.904 1.00 92.88 703 SER A C 1
ATOM 5427 O O . SER A 1 703 ? -9.437 -7.644 14.625 1.00 92.88 703 SER A O 1
ATOM 5429 N N . TRP A 1 704 ? -10.358 -6.232 16.085 1.00 92.56 704 TRP A N 1
ATOM 5430 C CA . TRP A 1 704 ? -9.310 -6.386 17.107 1.00 92.56 704 TRP A CA 1
ATOM 5431 C C . TRP A 1 704 ? -9.491 -7.645 17.947 1.00 92.56 704 TRP A C 1
ATOM 5433 O O . TRP A 1 704 ? -8.533 -8.380 18.187 1.00 92.56 704 TRP A O 1
ATOM 5443 N N . THR A 1 705 ? -10.725 -7.946 18.350 1.00 90.56 705 THR A N 1
ATOM 5444 C CA . THR A 1 705 ? -11.000 -9.088 19.242 1.00 90.56 705 THR A CA 1
ATOM 5445 C C . THR A 1 705 ? -11.499 -10.330 18.502 1.00 90.56 705 THR A C 1
ATOM 5447 O O . THR A 1 705 ? -11.409 -11.447 19.013 1.00 90.56 705 THR A O 1
ATOM 5450 N N . GLY A 1 706 ? -12.027 -10.163 17.288 1.00 88.56 706 GLY A N 1
ATOM 5451 C CA . GLY A 1 706 ? -12.729 -11.203 16.535 1.00 88.56 706 GLY A CA 1
ATOM 5452 C C . GLY A 1 706 ? -14.152 -11.477 17.028 1.00 88.56 706 GLY A C 1
ATOM 5453 O O . GLY A 1 706 ? -14.813 -12.382 16.507 1.00 88.56 706 GLY A O 1
ATOM 5454 N N . LYS A 1 707 ? -14.636 -10.710 18.015 1.00 90.00 707 LYS A N 1
ATOM 5455 C CA . LYS A 1 707 ? -15.986 -10.845 18.560 1.00 90.00 707 LYS A CA 1
ATOM 5456 C C . LYS A 1 707 ? -17.021 -10.431 17.516 1.00 90.00 707 LYS A C 1
ATOM 5458 O O . LYS A 1 707 ? -16.928 -9.371 16.899 1.00 90.00 707 LYS A O 1
ATOM 5463 N N . ARG A 1 708 ? -18.056 -11.258 17.369 1.00 91.31 708 ARG A N 1
ATOM 5464 C CA . ARG A 1 708 ? -19.242 -10.962 16.558 1.00 91.31 708 ARG A CA 1
ATOM 5465 C C . ARG A 1 708 ? -20.424 -10.680 17.477 1.00 91.31 708 ARG A C 1
ATOM 5467 O O . ARG A 1 708 ? -20.682 -11.452 18.399 1.00 91.31 708 ARG A O 1
ATOM 5474 N N . SER A 1 709 ? -21.152 -9.595 17.240 1.00 91.56 709 SER A N 1
ATOM 5475 C CA . SER A 1 709 ? -22.337 -9.250 18.035 1.00 91.56 709 SER A CA 1
ATOM 5476 C C . SER A 1 709 ? -23.433 -8.625 17.171 1.00 91.56 709 SER A C 1
ATOM 5478 O O . SER A 1 709 ? -23.136 -7.996 16.154 1.00 91.56 709 SER A O 1
ATOM 5480 N N . PRO A 1 710 ? -24.720 -8.794 17.522 1.00 92.00 710 PRO A N 1
ATOM 5481 C CA . PRO A 1 710 ? -25.785 -8.092 16.820 1.00 92.00 710 PRO A CA 1
ATOM 5482 C C . PRO A 1 710 ? -25.650 -6.584 17.057 1.00 92.00 710 PRO A C 1
ATOM 5484 O O . PRO A 1 710 ? -25.492 -6.133 18.193 1.00 92.00 710 PRO A O 1
ATOM 5487 N N . PHE A 1 711 ? -25.747 -5.788 15.994 1.00 91.75 711 PHE A N 1
ATOM 5488 C CA . PHE A 1 711 ? -25.774 -4.336 16.123 1.00 91.75 711 PHE A CA 1
ATOM 5489 C C . PHE A 1 711 ? -27.220 -3.884 16.339 1.00 91.75 711 PHE A C 1
ATOM 5491 O O . PHE A 1 711 ? -28.089 -4.144 15.508 1.00 91.75 711 PHE A O 1
ATOM 5498 N N . LEU A 1 712 ? -27.512 -3.233 17.467 1.00 88.69 712 LEU A N 1
ATOM 5499 C CA . LEU A 1 712 ? -28.897 -2.997 17.900 1.00 88.69 712 LEU A CA 1
ATOM 5500 C C . LEU A 1 712 ? -29.400 -1.578 17.639 1.00 88.69 712 LEU A C 1
ATOM 5502 O O . LEU A 1 712 ? -30.551 -1.304 17.960 1.00 88.69 712 LEU A O 1
ATOM 5506 N N . HIS A 1 713 ? -28.598 -0.673 17.075 1.00 89.50 713 HIS A N 1
ATOM 5507 C CA . HIS A 1 713 ? -29.025 0.706 16.818 1.00 89.50 713 HIS A CA 1
ATOM 5508 C C . HIS A 1 713 ? -29.116 1.014 15.325 1.00 89.50 713 HIS A C 1
ATOM 5510 O O . HIS A 1 713 ? -28.240 1.649 14.760 1.00 89.50 713 HIS A O 1
ATOM 5516 N N . TYR A 1 714 ? -30.198 0.608 14.673 1.00 92.00 714 TYR A N 1
ATOM 5517 C CA . TYR A 1 714 ? -30.395 0.871 13.248 1.00 92.00 714 TYR A CA 1
ATOM 5518 C C . TYR A 1 714 ? -31.863 1.128 12.925 1.00 92.00 714 TYR A C 1
ATOM 5520 O O . TYR A 1 714 ? -32.759 0.772 13.683 1.00 92.00 714 TYR A O 1
ATOM 5528 N N . LYS A 1 715 ? -32.138 1.749 11.779 1.00 93.06 715 LYS A N 1
ATOM 5529 C CA . LYS A 1 715 ? -33.503 1.972 11.296 1.00 93.06 715 LYS A CA 1
ATOM 5530 C C . LYS A 1 715 ? -33.648 1.445 9.879 1.00 93.06 715 LYS A C 1
ATOM 5532 O O . LYS A 1 715 ? -32.943 1.888 8.981 1.00 93.06 715 LYS A O 1
ATOM 5537 N N . ARG A 1 716 ? -34.617 0.559 9.658 1.00 92.31 716 ARG A N 1
ATOM 5538 C CA . ARG A 1 716 ? -35.014 0.142 8.306 1.00 92.31 716 ARG A CA 1
ATOM 5539 C C . ARG A 1 716 ? -35.962 1.170 7.692 1.00 92.31 716 ARG A C 1
ATOM 5541 O O . ARG A 1 716 ? -36.904 1.617 8.349 1.00 92.31 716 ARG A O 1
ATOM 5548 N N . SER A 1 717 ? -35.707 1.554 6.446 1.00 87.62 717 SER A N 1
ATOM 5549 C CA . SER A 1 717 ? -36.507 2.520 5.691 1.00 87.62 717 SER A CA 1
ATOM 5550 C C . SER A 1 717 ? -36.661 2.043 4.248 1.00 87.62 717 SER A C 1
ATOM 5552 O O . SER A 1 717 ? -35.788 2.260 3.414 1.00 87.62 717 SER A O 1
ATOM 5554 N N . GLY A 1 718 ? -37.769 1.367 3.942 1.00 89.31 718 GLY A N 1
ATOM 5555 C CA . GLY A 1 718 ? -37.940 0.713 2.642 1.00 89.31 718 GLY A CA 1
ATOM 5556 C C . GLY A 1 718 ? -36.900 -0.394 2.447 1.00 89.31 718 GLY A C 1
ATOM 5557 O O . GLY A 1 718 ? -36.817 -1.303 3.272 1.00 89.31 718 GLY A O 1
ATOM 5558 N N . ASN A 1 719 ? -36.095 -0.286 1.387 1.00 90.94 719 ASN A N 1
ATOM 5559 C CA . ASN A 1 719 ? -35.056 -1.263 1.039 1.00 90.94 719 ASN A CA 1
ATOM 5560 C C . ASN A 1 719 ? -33.673 -0.936 1.632 1.00 90.94 719 ASN A C 1
ATOM 5562 O O . ASN A 1 719 ? -32.689 -1.577 1.267 1.00 90.94 719 ASN A O 1
ATOM 5566 N N . THR A 1 720 ? -33.574 0.059 2.519 1.00 93.69 720 THR A N 1
ATOM 5567 C CA . THR A 1 720 ? -32.302 0.469 3.123 1.00 93.69 720 THR A CA 1
ATOM 5568 C C . THR A 1 720 ? -32.301 0.330 4.641 1.00 93.69 720 THR A C 1
ATOM 5570 O O . THR A 1 720 ? -33.343 0.372 5.307 1.00 93.69 720 THR A O 1
ATOM 5573 N N . THR A 1 721 ? -31.099 0.191 5.194 1.00 95.06 721 THR A N 1
ATOM 5574 C CA . THR A 1 721 ? -30.823 0.214 6.629 1.00 95.06 721 THR A CA 1
ATOM 5575 C C . THR A 1 721 ? -29.948 1.419 6.949 1.00 95.06 721 THR A C 1
ATOM 5577 O O . THR A 1 721 ? -28.887 1.598 6.358 1.00 95.06 721 THR A O 1
ATOM 5580 N N . VAL A 1 722 ? -30.402 2.248 7.887 1.00 94.69 722 VAL A N 1
ATOM 5581 C CA . VAL A 1 722 ? -29.705 3.449 8.353 1.00 94.69 722 VAL A CA 1
ATOM 5582 C C . VAL A 1 722 ? -29.032 3.165 9.692 1.00 94.69 722 VAL A C 1
ATOM 5584 O O . VAL A 1 722 ? -29.706 2.748 10.637 1.00 94.69 722 VAL A O 1
ATOM 5587 N N . ILE A 1 723 ? -27.727 3.414 9.777 1.00 93.69 723 ILE A N 1
ATOM 5588 C CA . ILE A 1 723 ? -26.869 3.136 10.936 1.00 93.69 723 ILE A CA 1
ATOM 5589 C C . ILE A 1 723 ? -26.181 4.443 11.356 1.00 93.69 723 ILE A C 1
ATOM 5591 O O . ILE A 1 723 ? -25.307 4.918 10.634 1.00 93.69 723 ILE A O 1
ATOM 5595 N N . PRO A 1 724 ? -26.555 5.056 12.488 1.00 91.12 724 PRO A N 1
ATOM 5596 C CA . PRO A 1 724 ? -25.815 6.179 13.055 1.00 91.12 724 PRO A CA 1
ATOM 5597 C C . PRO A 1 724 ? -24.523 5.697 13.727 1.00 91.12 724 PRO A C 1
ATOM 5599 O O . PRO A 1 724 ? -24.542 4.710 14.464 1.00 91.12 724 PRO A O 1
ATOM 5602 N N . LEU A 1 725 ? -23.419 6.408 13.494 1.00 91.12 725 LEU A N 1
ATOM 5603 C CA . LEU A 1 725 ? -22.092 6.086 14.021 1.00 91.12 725 LEU A CA 1
ATOM 5604 C C . LEU A 1 725 ? -21.352 7.339 14.492 1.00 91.12 725 LEU A C 1
ATOM 5606 O O . LEU A 1 725 ? -21.555 8.437 13.973 1.00 91.12 725 LEU A O 1
ATOM 5610 N N . GLN A 1 726 ? -20.455 7.127 15.447 1.00 90.38 726 GLN A N 1
ATOM 5611 C CA . GLN A 1 726 ? -19.409 8.056 15.848 1.00 90.38 726 GLN A CA 1
ATOM 5612 C C . GLN A 1 726 ? -18.100 7.272 15.812 1.00 90.38 726 GLN A C 1
ATOM 5614 O O . GLN A 1 726 ? -18.012 6.213 16.431 1.00 90.38 726 GLN A O 1
ATOM 5619 N N . LEU A 1 727 ? -17.134 7.759 15.040 1.00 92.38 727 LEU A N 1
ATOM 5620 C CA . LEU A 1 727 ? -15.858 7.100 14.796 1.00 92.38 727 LEU A CA 1
ATOM 5621 C C . LEU A 1 727 ? -14.720 8.027 15.220 1.00 92.38 727 LEU A C 1
ATOM 5623 O O . LEU A 1 727 ? -14.762 9.231 14.961 1.00 92.38 727 LEU A O 1
ATOM 5627 N N . ALA A 1 728 ? -13.709 7.473 15.880 1.00 92.50 728 ALA A N 1
ATOM 5628 C CA . ALA A 1 728 ? -12.473 8.182 16.177 1.00 92.50 728 ALA A CA 1
ATOM 5629 C C . ALA A 1 728 ? -11.650 8.418 14.897 1.00 92.50 728 ALA A C 1
ATOM 5631 O O . ALA A 1 728 ? -11.891 7.812 13.848 1.00 92.50 728 ALA A O 1
ATOM 5632 N N . ALA A 1 729 ? -10.659 9.305 14.993 1.00 89.44 729 ALA A N 1
ATOM 5633 C CA . ALA A 1 729 ? -9.691 9.512 13.924 1.00 89.44 729 ALA A CA 1
ATOM 5634 C C . ALA A 1 729 ? -8.981 8.192 13.587 1.00 89.44 729 ALA A C 1
ATOM 5636 O O . ALA A 1 729 ? -8.508 7.494 14.482 1.00 89.44 729 ALA A O 1
ATOM 5637 N N . ASN A 1 730 ? -8.911 7.859 12.299 1.00 92.69 730 ASN A N 1
ATOM 5638 C CA . ASN A 1 730 ? -8.288 6.643 11.767 1.00 92.69 730 ASN A CA 1
ATOM 5639 C C . ASN A 1 730 ? -8.903 5.320 12.268 1.00 92.69 730 ASN A C 1
ATOM 5641 O O . ASN A 1 730 ? -8.291 4.262 12.123 1.00 92.69 730 ASN A O 1
ATOM 5645 N N . GLN A 1 731 ? -10.120 5.352 12.825 1.00 94.19 731 GLN A N 1
ATOM 5646 C CA . GLN A 1 731 ? -10.827 4.147 13.252 1.00 94.19 731 GLN A CA 1
ATOM 5647 C C . GLN A 1 731 ? -11.417 3.395 12.054 1.00 94.19 731 GLN A C 1
ATOM 5649 O O . GLN A 1 731 ? -11.974 3.995 11.129 1.00 94.19 731 GLN A O 1
ATOM 5654 N N . THR A 1 732 ? -11.369 2.066 12.120 1.00 96.38 732 THR A N 1
ATOM 5655 C CA . THR A 1 732 ? -12.140 1.185 11.242 1.00 96.38 732 THR A CA 1
ATOM 5656 C C . THR A 1 732 ? -13.291 0.525 11.985 1.00 96.38 732 THR A C 1
ATOM 5658 O O . THR A 1 732 ? -13.254 0.313 13.200 1.00 96.38 732 THR A O 1
ATOM 5661 N N . ILE A 1 733 ? -14.341 0.202 11.241 1.00 96.31 733 ILE A N 1
ATOM 5662 C CA . ILE A 1 733 ? -15.462 -0.589 11.732 1.00 96.31 733 ILE A CA 1
ATOM 5663 C C . ILE A 1 733 ? -15.959 -1.495 10.611 1.00 96.31 733 ILE A C 1
ATOM 5665 O O . ILE A 1 733 ? -16.014 -1.085 9.450 1.00 96.31 733 ILE A O 1
ATOM 5669 N N . ALA A 1 734 ? -16.327 -2.726 10.955 1.00 97.00 734 ALA A N 1
ATOM 5670 C CA . ALA A 1 734 ? -16.827 -3.697 9.998 1.00 97.00 734 ALA A CA 1
ATOM 5671 C C . ALA A 1 734 ? -18.201 -4.237 10.398 1.00 97.00 734 ALA A C 1
ATOM 5673 O O . ALA A 1 734 ? -18.473 -4.522 11.565 1.00 97.00 734 ALA A O 1
ATOM 5674 N N . PHE A 1 735 ? -19.069 -4.410 9.404 1.00 96.94 735 PHE A N 1
ATOM 5675 C CA . PHE A 1 735 ? -20.403 -4.971 9.560 1.00 96.94 735 PHE A CA 1
ATOM 5676 C C . PHE A 1 735 ? -20.598 -6.202 8.679 1.00 96.94 735 PHE A C 1
ATOM 5678 O O . PHE A 1 735 ? -20.145 -6.238 7.537 1.00 96.94 735 PHE A O 1
ATOM 5685 N N . ALA A 1 736 ? -21.361 -7.167 9.189 1.00 96.12 736 ALA A N 1
ATOM 5686 C CA . ALA A 1 736 ? -22.001 -8.208 8.395 1.00 96.12 736 ALA A CA 1
ATOM 5687 C C . ALA A 1 736 ? -23.519 -7.998 8.397 1.00 96.12 736 ALA A C 1
ATOM 5689 O O . ALA A 1 736 ? -24.145 -7.922 9.450 1.00 96.12 736 ALA A O 1
ATOM 5690 N N . PHE A 1 737 ? -24.134 -7.948 7.225 1.00 96.19 737 PHE A N 1
ATOM 5691 C CA . PHE A 1 737 ? -25.578 -7.888 7.045 1.00 96.19 737 PHE A CA 1
ATOM 5692 C C . PHE A 1 737 ? -26.069 -9.280 6.658 1.00 96.19 737 PHE A C 1
ATOM 5694 O O . PHE A 1 737 ? -25.865 -9.724 5.531 1.00 96.19 737 PHE A O 1
ATOM 5701 N N . SER A 1 738 ? -26.711 -9.988 7.590 1.00 94.88 738 SER A N 1
ATOM 5702 C CA . SER A 1 738 ? -27.145 -11.375 7.387 1.00 94.88 738 SER A CA 1
ATOM 5703 C C . SER A 1 738 ? -28.464 -11.670 8.093 1.00 94.88 738 SER A C 1
ATOM 5705 O O . SER A 1 738 ? -28.752 -11.145 9.164 1.00 94.88 738 SER A O 1
ATOM 5707 N N . ASN A 1 739 ? -29.280 -12.537 7.499 1.00 91.44 739 ASN A N 1
ATOM 5708 C CA . ASN A 1 739 ? -30.462 -13.098 8.163 1.00 91.44 739 ASN A CA 1
ATOM 5709 C C . ASN A 1 739 ? -30.203 -14.496 8.744 1.00 91.44 739 ASN A C 1
ATOM 5711 O O . ASN A 1 739 ? -31.073 -15.034 9.432 1.00 91.44 739 ASN A O 1
ATOM 5715 N N . GLU A 1 740 ? -29.030 -15.069 8.468 1.00 91.06 740 GLU A N 1
ATOM 5716 C CA . GLU A 1 740 ? -28.630 -16.413 8.890 1.00 91.06 740 GLU A CA 1
ATOM 5717 C C . GLU A 1 740 ? -27.771 -16.381 10.153 1.00 91.06 740 GLU A C 1
ATOM 5719 O O . GLU A 1 740 ? -27.917 -17.255 11.003 1.00 91.06 740 GLU A O 1
ATOM 5724 N N . LEU A 1 741 ? -26.973 -15.324 10.351 1.00 89.88 741 LEU A N 1
ATOM 5725 C CA . LEU A 1 741 ? -26.116 -15.188 11.536 1.00 89.88 741 LEU A CA 1
ATOM 5726 C C . LEU A 1 741 ? -26.881 -15.235 12.866 1.00 89.88 741 LEU A C 1
ATOM 5728 O O . LEU A 1 741 ? -26.294 -15.585 13.881 1.00 89.88 741 LEU A O 1
ATOM 5732 N N . LYS A 1 742 ? -28.197 -14.989 12.881 1.00 87.31 742 LYS A N 1
ATOM 5733 C CA . LYS A 1 742 ? -29.050 -15.165 14.072 1.00 87.31 742 LYS A CA 1
ATOM 5734 C C . LYS A 1 742 ? -29.118 -16.608 14.593 1.00 87.31 742 LYS A C 1
ATOM 5736 O O . LYS A 1 742 ? -29.593 -16.823 15.703 1.00 87.31 742 LYS A O 1
ATOM 5741 N N . TYR A 1 743 ? -28.741 -17.591 13.771 1.00 87.19 743 TYR A N 1
ATOM 5742 C CA . TYR A 1 743 ? -28.677 -19.002 14.161 1.00 87.19 743 TYR A CA 1
ATOM 5743 C C . TYR A 1 743 ? -27.328 -19.370 14.798 1.00 87.19 743 TYR A C 1
ATOM 5745 O O . TYR A 1 743 ? -27.239 -20.397 15.467 1.00 87.19 743 TYR A O 1
ATOM 5753 N N . GLU A 1 744 ? -26.302 -18.538 14.606 1.00 87.19 744 GLU A N 1
ATOM 5754 C CA . GLU A 1 744 ? -24.969 -18.689 15.203 1.00 87.19 744 GLU A CA 1
ATOM 5755 C C . GLU A 1 744 ? -24.773 -17.763 16.407 1.00 87.19 744 GLU A C 1
ATOM 5757 O O . GLU A 1 744 ? -24.182 -18.156 17.407 1.00 87.19 744 GLU A O 1
ATOM 5762 N N . ILE A 1 745 ? -25.281 -16.535 16.304 1.00 87.81 745 ILE A N 1
ATOM 5763 C CA . ILE A 1 745 ? -25.104 -15.448 17.259 1.00 87.81 745 ILE A CA 1
ATOM 5764 C C . ILE A 1 745 ? -26.460 -15.168 17.894 1.00 87.81 745 ILE A C 1
ATOM 5766 O O . ILE A 1 745 ? -27.440 -14.886 17.193 1.00 87.81 745 ILE A O 1
ATOM 5770 N N . GLU A 1 746 ? -26.519 -15.193 19.224 1.00 84.31 746 GLU A N 1
ATOM 5771 C CA . GLU A 1 746 ? -27.723 -14.789 19.944 1.00 84.31 746 GLU A CA 1
ATOM 5772 C C . GLU A 1 746 ? -28.125 -13.376 19.477 1.00 84.31 746 GLU A C 1
ATOM 5774 O O . GLU A 1 746 ? -27.314 -12.447 19.435 1.00 84.31 746 GLU A O 1
ATOM 5779 N N . THR A 1 747 ? -29.354 -13.245 18.974 1.00 85.31 747 THR A N 1
ATOM 5780 C CA . THR A 1 747 ? -29.830 -12.029 18.307 1.00 85.31 747 THR A CA 1
ATOM 5781 C C . THR A 1 747 ? -31.231 -11.704 18.811 1.00 85.31 747 THR A C 1
ATOM 5783 O O . THR A 1 747 ? -32.148 -12.508 18.608 1.00 85.31 747 THR A O 1
ATOM 5786 N N . PRO A 1 748 ? -31.446 -10.538 19.440 1.00 81.69 748 PRO A N 1
ATOM 5787 C CA . PRO A 1 748 ? -32.761 -10.159 19.929 1.00 81.69 748 PRO A CA 1
ATOM 5788 C C . PRO A 1 748 ? -33.713 -9.843 18.767 1.00 81.69 748 PRO A C 1
ATOM 5790 O O . PRO A 1 748 ? -33.315 -9.362 17.706 1.00 81.69 748 PRO A O 1
ATOM 5793 N N . SER A 1 749 ? -35.010 -10.072 18.982 1.00 80.00 749 SER A N 1
ATOM 5794 C CA . SER A 1 749 ? -36.059 -9.750 18.003 1.00 80.00 749 SER A CA 1
ATOM 5795 C C . SER A 1 749 ? -36.340 -8.246 17.882 1.00 80.00 749 SER A C 1
ATOM 5797 O O . SER A 1 749 ? -36.972 -7.811 16.919 1.00 80.00 749 SER A O 1
ATOM 5799 N N . LEU A 1 750 ? -35.877 -7.454 18.853 1.00 81.94 750 LEU A N 1
ATOM 5800 C CA . LEU A 1 750 ? -36.056 -6.008 18.934 1.00 81.94 750 LEU A CA 1
ATOM 5801 C C . LEU A 1 750 ? -34.710 -5.289 18.819 1.00 81.94 750 LEU A C 1
ATOM 5803 O O . LEU A 1 750 ? -33.692 -5.764 19.313 1.00 81.94 750 LEU A O 1
ATOM 5807 N N . HIS A 1 751 ? -34.736 -4.108 18.208 1.00 85.19 751 HIS A N 1
ATOM 5808 C CA . HIS A 1 751 ? -33.601 -3.199 18.084 1.00 85.19 751 HIS A CA 1
ATOM 5809 C C . HIS A 1 751 ? -34.078 -1.754 18.300 1.00 85.19 751 HIS A C 1
ATOM 5811 O O . HIS A 1 751 ? -35.267 -1.448 18.174 1.00 85.19 751 HIS A O 1
ATOM 5817 N N . ALA A 1 752 ? -33.162 -0.858 18.648 1.00 83.25 752 ALA A N 1
ATOM 5818 C CA . ALA A 1 752 ? -33.435 0.560 18.798 1.00 83.25 752 ALA A CA 1
ATOM 5819 C C . ALA A 1 752 ? -33.397 1.262 17.433 1.00 83.25 752 ALA A C 1
ATOM 5821 O O . ALA A 1 752 ? -32.371 1.285 16.761 1.00 83.25 752 ALA A O 1
ATOM 5822 N N . SER A 1 753 ? -34.504 1.901 17.050 1.00 82.81 753 SER A N 1
ATOM 5823 C CA . SER A 1 753 ? -34.587 2.708 15.822 1.00 82.81 753 SER A CA 1
ATOM 5824 C C . SER A 1 753 ? -34.190 4.174 16.015 1.00 82.81 753 SER A C 1
ATOM 5826 O O . SER A 1 753 ? -34.082 4.924 15.045 1.00 82.81 753 SER A O 1
ATOM 5828 N N . ARG A 1 754 ? -34.077 4.616 17.272 1.00 73.19 754 ARG A N 1
ATOM 5829 C CA . ARG A 1 754 ? -33.653 5.961 17.660 1.00 73.19 754 ARG A CA 1
ATOM 5830 C C . ARG A 1 754 ? -33.114 5.923 19.078 1.00 73.19 754 ARG A C 1
ATOM 5832 O O . ARG A 1 754 ? -33.763 5.375 19.969 1.00 73.19 754 ARG A O 1
ATOM 5839 N N . VAL A 1 755 ? -31.976 6.567 19.283 1.00 65.44 755 VAL A N 1
ATOM 5840 C CA . VAL A 1 755 ? -31.333 6.671 20.588 1.00 65.44 755 VAL A CA 1
ATOM 5841 C C . VAL A 1 755 ? -30.979 8.146 20.840 1.00 65.44 755 VAL A C 1
ATOM 5843 O O . VAL A 1 755 ? -30.488 8.806 19.924 1.00 65.44 755 VAL A O 1
ATOM 5846 N N . PRO A 1 756 ? -31.293 8.717 22.020 1.00 60.50 756 PRO A N 1
ATOM 5847 C CA . PRO A 1 756 ? -30.805 10.042 22.402 1.00 60.50 756 PRO A CA 1
ATOM 5848 C C . PRO A 1 756 ? -29.274 10.061 22.455 1.00 60.50 756 PRO A C 1
ATOM 5850 O O . PRO A 1 756 ? -28.673 9.064 22.845 1.00 60.50 756 PRO A O 1
ATOM 5853 N N . SER A 1 757 ? -28.646 11.199 22.157 1.00 49.88 757 SER A N 1
ATOM 5854 C CA . SER A 1 757 ? -27.182 11.364 22.217 1.00 49.88 757 SER A CA 1
ATOM 5855 C C . SER A 1 757 ? -26.568 11.110 23.603 1.00 49.88 757 SER A C 1
ATOM 5857 O O . SER A 1 757 ? -25.355 11.036 23.727 1.00 49.88 757 SER A O 1
ATOM 5859 N N . THR A 1 758 ? -27.389 10.963 24.644 1.00 45.94 758 THR A N 1
ATOM 5860 C CA . THR A 1 758 ? -26.978 10.704 26.029 1.00 45.94 758 THR A CA 1
ATOM 5861 C C . THR A 1 758 ? -26.846 9.218 26.385 1.00 45.94 758 THR A C 1
ATOM 5863 O O . THR A 1 758 ? -26.531 8.894 27.527 1.00 45.94 758 THR A O 1
ATOM 5866 N N . VAL A 1 759 ? -27.127 8.293 25.461 1.00 46.41 759 VAL A N 1
ATOM 5867 C CA . VAL A 1 759 ? -27.041 6.846 25.721 1.00 46.41 759 VAL A CA 1
ATOM 5868 C C . VAL A 1 759 ? -25.736 6.289 25.150 1.00 46.41 759 VAL A C 1
ATOM 5870 O O . VAL A 1 759 ? -25.586 6.163 23.936 1.00 46.41 759 VAL A O 1
ATOM 5873 N N . LEU A 1 760 ? -24.823 5.904 26.043 1.00 40.28 760 LEU A N 1
ATOM 5874 C CA . LEU A 1 760 ? -23.536 5.284 25.725 1.00 40.28 760 LEU A CA 1
ATOM 5875 C C . LEU A 1 760 ? -23.672 3.748 25.743 1.00 40.28 760 LEU A C 1
ATOM 5877 O O . LEU A 1 760 ? -23.389 3.098 26.745 1.00 40.28 760 LEU A O 1
ATOM 5881 N N . GLY A 1 761 ? -24.160 3.168 24.642 1.00 43.41 761 GLY A N 1
ATOM 5882 C CA . GLY A 1 761 ? -24.207 1.710 24.438 1.00 43.41 761 GLY A CA 1
ATOM 5883 C C . GLY A 1 761 ? -25.515 1.006 24.835 1.00 43.41 761 GLY A C 1
ATOM 5884 O O . GLY A 1 761 ? -26.464 1.609 25.341 1.00 43.41 761 GLY A O 1
ATOM 5885 N N . TYR A 1 762 ? -25.589 -0.292 24.529 1.00 56.00 762 TYR A N 1
ATOM 5886 C CA . TYR A 1 762 ? -26.758 -1.149 24.748 1.00 56.00 762 TYR A CA 1
ATOM 5887 C C . TYR A 1 762 ? -26.341 -2.612 24.957 1.00 56.00 762 TYR A C 1
ATOM 5889 O O . TYR A 1 762 ? -25.414 -3.089 24.312 1.00 56.00 762 TYR A O 1
ATOM 5897 N N . ASP A 1 763 ? -27.065 -3.324 25.821 1.00 47.81 763 ASP A N 1
ATOM 5898 C CA . ASP A 1 763 ? -26.949 -4.774 26.016 1.00 47.81 763 ASP A CA 1
ATOM 5899 C C . ASP A 1 763 ? -28.357 -5.380 26.180 1.00 47.81 763 ASP A C 1
ATOM 5901 O O . ASP A 1 763 ? -29.317 -4.661 26.495 1.00 47.81 763 ASP A O 1
ATOM 5905 N N . TYR A 1 764 ? -28.518 -6.679 25.931 1.00 48.66 764 TYR A N 1
ATOM 5906 C CA . TYR A 1 764 ? -29.804 -7.376 26.028 1.00 48.66 764 TYR A CA 1
ATOM 5907 C C . TYR A 1 764 ? -29.685 -8.659 26.861 1.00 48.66 764 TYR A C 1
ATOM 5909 O O . TYR A 1 764 ? -28.657 -9.323 26.851 1.00 48.66 764 TYR A O 1
ATOM 5917 N N . SER A 1 765 ? -30.755 -9.029 27.575 1.00 44.22 765 SER A N 1
ATOM 5918 C CA . SER A 1 765 ? -30.860 -10.335 28.242 1.00 44.22 765 SER A CA 1
ATOM 5919 C C . SER A 1 765 ? -32.060 -11.139 27.726 1.00 44.22 765 SER A C 1
ATOM 5921 O O . SER A 1 765 ? -33.007 -10.589 27.151 1.00 44.22 765 SER A O 1
ATOM 5923 N N . THR A 1 766 ? -32.016 -12.455 27.955 1.00 40.59 766 THR A N 1
ATOM 5924 C CA . THR A 1 766 ? -32.936 -13.507 27.473 1.00 40.59 766 THR A CA 1
ATOM 5925 C C . THR A 1 766 ? -34.424 -13.306 27.799 1.00 40.59 766 THR A C 1
ATOM 5927 O O . THR A 1 766 ? -35.268 -14.033 27.279 1.00 40.59 766 THR A O 1
ATOM 5930 N N . SER A 1 767 ? -34.791 -12.299 28.596 1.00 44.22 767 SER A N 1
ATOM 5931 C CA . SER A 1 767 ? -36.179 -11.935 28.914 1.00 44.22 767 SER A CA 1
ATOM 5932 C C . SER A 1 767 ? -36.776 -10.824 28.032 1.00 44.22 767 SER A C 1
ATOM 5934 O O . SER A 1 767 ? -37.778 -10.224 28.411 1.00 44.22 767 SER A O 1
ATOM 5936 N N . ALA A 1 768 ? -36.202 -10.533 26.857 1.00 36.78 768 ALA A N 1
ATOM 5937 C CA . ALA A 1 768 ? -36.714 -9.528 25.905 1.00 36.78 768 ALA A CA 1
ATOM 5938 C C . ALA A 1 768 ? -36.895 -8.116 26.506 1.00 36.78 768 ALA A C 1
ATOM 5940 O O . ALA A 1 768 ? -37.726 -7.315 26.063 1.00 36.78 768 ALA A O 1
ATOM 5941 N N . HIS A 1 769 ? -36.091 -7.786 27.514 1.00 37.38 769 HIS A N 1
ATOM 5942 C CA . HIS A 1 769 ? -36.081 -6.477 28.145 1.00 37.38 769 HIS A CA 1
ATOM 5943 C C . HIS A 1 769 ? -34.686 -5.875 28.028 1.00 37.38 769 HIS A C 1
ATOM 5945 O O . HIS A 1 769 ? -33.704 -6.450 28.488 1.00 37.38 769 HIS A O 1
ATOM 5951 N N . ILE A 1 770 ? -34.612 -4.692 27.413 1.00 35.91 770 ILE A N 1
ATOM 5952 C CA . ILE A 1 770 ? -33.438 -3.821 27.490 1.00 35.91 770 ILE A CA 1
ATOM 5953 C C . ILE A 1 770 ? -33.311 -3.414 28.963 1.00 35.91 770 ILE A C 1
ATOM 5955 O O . ILE A 1 770 ? -34.054 -2.550 29.443 1.00 35.91 770 ILE A O 1
ATOM 5959 N N . HIS A 1 771 ? -32.426 -4.077 29.705 1.00 36.34 771 HIS A N 1
ATOM 5960 C CA . HIS A 1 771 ? -32.188 -3.760 31.106 1.00 36.34 771 HIS A CA 1
ATOM 5961 C C . HIS A 1 771 ? -31.331 -2.499 31.217 1.00 36.34 771 HIS A C 1
ATOM 5963 O O . HIS A 1 771 ? -30.298 -2.349 30.576 1.00 36.34 771 HIS A O 1
ATOM 5969 N N . ARG A 1 772 ? -31.804 -1.561 32.041 1.00 43.22 772 ARG A N 1
ATOM 5970 C CA . ARG A 1 772 ? -31.143 -0.284 32.333 1.00 43.22 772 ARG A CA 1
ATOM 5971 C C . ARG A 1 772 ? -30.913 -0.197 33.841 1.00 43.22 772 ARG A C 1
ATOM 5973 O O . ARG A 1 772 ? -31.924 -0.137 34.558 1.00 43.22 772 ARG A O 1
ATOM 5980 N N . PRO A 1 773 ? -29.675 -0.155 34.354 1.00 40.75 773 PRO A N 1
ATOM 5981 C CA . PRO A 1 773 ? -29.459 -0.083 35.789 1.00 40.75 773 PRO A CA 1
ATOM 5982 C C . PRO A 1 773 ? -29.664 1.351 36.300 1.00 40.75 773 PRO A C 1
ATOM 5984 O O . PRO A 1 773 ? -29.454 2.323 35.582 1.00 40.75 773 PRO A O 1
ATOM 5987 N N . LEU A 1 774 ? -30.139 1.439 37.546 1.00 42.41 774 LEU A N 1
ATOM 5988 C CA . LEU A 1 774 ? -30.457 2.634 38.345 1.00 42.41 774 LEU A CA 1
ATOM 5989 C C . LEU A 1 774 ? -31.697 3.442 37.913 1.00 42.41 774 LEU A C 1
ATOM 5991 O O . LEU A 1 774 ? -31.987 3.646 36.741 1.00 42.41 774 LEU A O 1
ATOM 5995 N N . GLN A 1 775 ? -32.520 3.825 38.894 1.00 51.56 775 GLN A N 1
ATOM 5996 C CA . GLN A 1 775 ? -33.662 4.741 38.736 1.00 51.56 775 GLN A CA 1
ATOM 5997 C C . GLN A 1 775 ? -33.222 6.178 39.060 1.00 51.56 775 GLN A C 1
ATOM 5999 O O . GLN A 1 775 ? -32.096 6.391 39.504 1.00 51.56 775 GLN A O 1
ATOM 6004 N N . ARG A 1 776 ? -34.078 7.169 38.791 1.00 54.25 776 ARG A N 1
ATOM 6005 C CA . ARG A 1 776 ? -33.783 8.599 38.988 1.00 54.25 776 ARG A CA 1
ATOM 6006 C C . ARG A 1 776 ? -33.235 8.898 40.396 1.00 54.25 776 ARG A C 1
ATOM 6008 O O . ARG A 1 776 ? -33.775 8.373 41.363 1.00 54.25 776 ARG A O 1
ATOM 6015 N N . LEU A 1 777 ? -32.206 9.756 40.482 1.00 59.12 777 LEU A N 1
ATOM 6016 C CA . LEU A 1 777 ? -31.558 10.237 41.726 1.00 59.12 777 LEU A CA 1
ATOM 6017 C C . LEU A 1 777 ? -30.920 9.149 42.618 1.00 59.12 777 LEU A C 1
ATOM 6019 O O . LEU A 1 777 ? -30.781 9.331 43.827 1.00 59.12 777 LEU A O 1
ATOM 6023 N N . ARG A 1 778 ? -30.516 8.018 42.030 1.00 81.31 778 ARG A N 1
ATOM 6024 C CA . ARG A 1 778 ? -29.759 6.973 42.731 1.00 81.31 778 ARG A CA 1
ATOM 6025 C C . ARG A 1 778 ? -28.289 7.002 42.338 1.00 81.31 778 ARG A C 1
ATOM 6027 O O . ARG A 1 778 ? -27.978 7.184 41.161 1.00 81.31 778 ARG A O 1
ATOM 6034 N N . VAL A 1 779 ? -27.426 6.785 43.319 1.00 88.06 779 VAL A N 1
ATOM 6035 C CA . VAL A 1 779 ? -25.981 6.615 43.151 1.00 88.06 779 VAL A CA 1
ATOM 6036 C C . VAL A 1 779 ? -25.542 5.303 43.789 1.00 88.06 779 VAL A C 1
ATOM 6038 O O . VAL A 1 779 ? -26.266 4.739 44.610 1.00 88.06 779 VAL A O 1
ATOM 6041 N N . TYR A 1 780 ? -24.369 4.816 43.411 1.00 89.69 780 TYR A N 1
ATOM 6042 C CA . TYR A 1 780 ? -23.677 3.758 44.137 1.00 89.69 780 TYR A CA 1
ATOM 6043 C C . TYR A 1 780 ? -22.263 4.226 44.464 1.00 89.69 780 TYR A C 1
ATOM 6045 O O . TYR A 1 780 ? -21.522 4.611 43.562 1.00 89.69 780 TYR A O 1
ATOM 6053 N N . VAL A 1 781 ? -21.926 4.232 45.751 1.00 88.31 781 VAL A N 1
ATOM 6054 C CA . VAL A 1 781 ? -20.626 4.671 46.266 1.00 88.31 781 VAL A CA 1
ATOM 6055 C C . VAL A 1 781 ? -19.864 3.461 46.784 1.00 88.31 781 VAL A C 1
ATOM 6057 O O . VAL A 1 781 ? -20.379 2.709 47.611 1.00 88.31 781 VAL A O 1
ATOM 6060 N N . THR A 1 782 ? -18.631 3.290 46.314 1.00 86.06 782 THR A N 1
ATOM 6061 C CA . THR A 1 782 ? -17.747 2.196 46.723 1.00 86.06 782 THR A CA 1
ATOM 6062 C C . THR A 1 782 ? -16.305 2.679 46.824 1.00 86.06 782 THR A C 1
ATOM 6064 O O . THR A 1 782 ? -15.802 3.361 45.933 1.00 86.06 782 THR A O 1
ATOM 6067 N N . TYR A 1 783 ? -15.634 2.335 47.919 1.00 83.12 783 TYR A N 1
ATOM 6068 C CA . TYR A 1 783 ? -14.212 2.584 48.142 1.00 83.12 783 TYR A CA 1
ATOM 6069 C C . TYR A 1 783 ? -13.652 1.541 49.110 1.00 83.12 783 TYR A C 1
ATOM 6071 O O . TYR A 1 783 ? -14.405 0.875 49.823 1.00 83.12 783 TYR A O 1
ATOM 6079 N N . GLU A 1 784 ? -12.334 1.370 49.122 1.00 72.62 784 GLU A N 1
ATOM 6080 C CA . GLU A 1 784 ? -11.692 0.433 50.041 1.00 72.62 784 GLU A CA 1
ATOM 6081 C C . GLU A 1 784 ? -11.434 1.093 51.409 1.00 72.62 784 GLU A C 1
ATOM 6083 O O . GLU A 1 784 ? -10.746 2.114 51.470 1.00 72.62 784 GLU A O 1
ATOM 6088 N N . PRO A 1 785 ? -11.974 0.557 52.521 1.00 65.62 785 PRO A N 1
ATOM 6089 C CA . PRO A 1 785 ? -11.666 1.083 53.843 1.00 65.62 785 PRO A CA 1
ATOM 6090 C C . PRO A 1 785 ? -10.239 0.700 54.251 1.00 65.62 785 PRO A C 1
ATOM 6092 O O . PRO A 1 785 ? -9.861 -0.469 54.202 1.00 65.62 785 PRO A O 1
ATOM 6095 N N . ILE A 1 786 ? -9.460 1.683 54.702 1.00 62.31 786 ILE A N 1
ATOM 6096 C CA . ILE A 1 786 ? -8.177 1.444 55.372 1.00 62.31 786 ILE A CA 1
ATOM 6097 C C . ILE A 1 786 ? -8.467 1.270 56.862 1.00 62.31 786 ILE A C 1
ATOM 6099 O O . ILE A 1 786 ? -8.957 2.198 57.515 1.00 62.31 786 ILE A O 1
ATOM 6103 N N . GLU A 1 787 ? -8.182 0.080 57.389 1.00 48.91 787 GLU A N 1
ATOM 6104 C CA . GLU A 1 787 ? -8.447 -0.288 58.780 1.00 48.91 787 GLU A CA 1
ATOM 6105 C C . GLU A 1 787 ? -7.775 0.712 59.741 1.00 48.91 787 GLU A C 1
ATOM 6107 O O . GLU A 1 787 ? -6.587 1.007 59.632 1.00 48.91 787 GLU A O 1
ATOM 6112 N N . GLY A 1 788 ? -8.563 1.318 60.635 1.00 54.53 788 GLY A N 1
ATOM 6113 C CA . GLY A 1 788 ? -8.092 2.345 61.574 1.00 54.53 788 GLY A CA 1
ATOM 6114 C C . GLY A 1 788 ? -7.940 3.769 61.011 1.00 54.53 788 GLY A C 1
ATOM 6115 O O . GLY A 1 788 ? -7.702 4.681 61.799 1.00 54.53 788 GLY A O 1
ATOM 6116 N N . ARG A 1 789 ? -8.115 3.995 59.697 1.00 53.22 789 ARG A N 1
ATOM 6117 C CA . ARG A 1 789 ? -7.966 5.325 59.057 1.00 53.22 789 ARG A CA 1
ATOM 6118 C C . ARG A 1 789 ? -9.225 5.841 58.356 1.00 53.22 789 ARG A C 1
ATOM 6120 O O . ARG A 1 789 ? -9.478 7.043 58.387 1.00 53.22 789 ARG A O 1
ATOM 6127 N N . HIS A 1 790 ? -10.022 4.963 57.742 1.00 58.34 790 HIS A N 1
ATOM 6128 C CA . HIS A 1 790 ? -11.246 5.339 57.023 1.00 58.34 790 HIS A CA 1
ATOM 6129 C C . HIS A 1 790 ? -12.439 4.473 57.442 1.00 58.34 790 HIS A C 1
ATOM 6131 O O . HIS A 1 790 ? -12.322 3.260 57.598 1.00 58.34 790 HIS A O 1
ATOM 6137 N N . ALA A 1 791 ? -13.608 5.099 57.599 1.00 65.56 791 ALA A N 1
ATOM 6138 C CA . ALA A 1 791 ? -14.867 4.393 57.832 1.00 65.56 791 ALA A CA 1
ATOM 6139 C C . ALA A 1 791 ? -15.256 3.534 56.607 1.00 65.56 791 ALA A C 1
ATOM 6141 O O . ALA A 1 791 ? -14.882 3.894 55.489 1.00 65.56 791 ALA A O 1
ATOM 6142 N N . PRO A 1 792 ? -16.016 2.434 56.769 1.00 73.06 792 PRO A N 1
ATOM 6143 C CA . PRO A 1 792 ? -16.528 1.648 55.642 1.00 73.06 792 PRO A CA 1
ATOM 6144 C C . PRO A 1 792 ? -17.445 2.478 54.724 1.00 73.06 792 PRO A C 1
ATOM 6146 O O . PRO A 1 792 ? -18.037 3.452 55.202 1.00 73.06 792 PRO A O 1
ATOM 6149 N N . PRO A 1 793 ? -17.600 2.087 53.438 1.00 80.44 793 PRO A N 1
ATOM 6150 C CA . PRO A 1 793 ? -18.506 2.751 52.505 1.00 80.44 793 PRO A CA 1
ATOM 6151 C C . PRO A 1 793 ? -19.907 2.964 53.080 1.00 80.44 793 PRO A C 1
ATOM 6153 O O . PRO A 1 793 ? -20.381 2.137 53.868 1.00 80.44 793 PRO A O 1
ATOM 6156 N N . PRO A 1 794 ? -20.598 4.051 52.686 1.00 83.25 794 PRO A N 1
ATOM 6157 C CA . PRO A 1 794 ? -21.907 4.354 53.232 1.00 83.25 794 PRO A CA 1
ATOM 6158 C C . PRO A 1 794 ? -22.887 3.212 52.954 1.00 83.25 794 PRO A C 1
ATOM 6160 O O . PRO A 1 794 ? -22.968 2.684 51.842 1.00 83.25 794 PRO A O 1
ATOM 6163 N N . ASN A 1 795 ? -23.687 2.873 53.965 1.00 84.19 795 ASN A N 1
ATOM 6164 C CA . ASN A 1 795 ? -24.813 1.962 53.799 1.00 84.19 795 ASN A CA 1
ATOM 6165 C C . ASN A 1 795 ? -25.843 2.536 52.806 1.00 84.19 795 ASN A C 1
ATOM 6167 O O . ASN A 1 795 ? -25.802 3.712 52.427 1.00 84.19 795 ASN A O 1
ATOM 6171 N N . ALA A 1 796 ? -26.804 1.707 52.391 1.00 83.50 796 ALA A N 1
ATOM 6172 C CA . ALA A 1 796 ? -27.936 2.177 51.601 1.00 83.50 796 ALA A CA 1
ATOM 6173 C C . ALA A 1 796 ? -28.671 3.294 52.363 1.00 83.50 796 ALA A C 1
ATOM 6175 O O . ALA A 1 796 ? -29.089 3.102 53.506 1.00 83.50 796 ALA A O 1
ATOM 6176 N N . GLY A 1 797 ? -28.814 4.468 51.751 1.00 85.38 797 GLY A N 1
ATOM 6177 C CA . GLY A 1 797 ? -29.241 5.657 52.485 1.00 85.38 797 GLY A CA 1
ATOM 6178 C C . GLY A 1 797 ? -29.091 6.950 51.699 1.00 85.38 797 GLY A C 1
ATOM 6179 O O . GLY A 1 797 ? -28.739 6.943 50.522 1.00 85.38 797 GLY A O 1
ATOM 6180 N N . MET A 1 798 ? -29.411 8.068 52.341 1.00 87.56 798 MET A N 1
ATOM 6181 C CA . MET A 1 798 ? -29.295 9.390 51.732 1.00 87.56 798 MET A CA 1
ATOM 6182 C C . MET A 1 798 ? -27.856 9.904 51.850 1.00 87.56 798 MET A C 1
ATOM 6184 O O . MET A 1 798 ? -27.246 9.798 52.911 1.00 87.56 798 MET A O 1
ATOM 6188 N N . VAL A 1 799 ? -27.331 10.476 50.770 1.00 91.94 799 VAL A N 1
ATOM 6189 C CA . VAL A 1 799 ? -26.003 11.098 50.719 1.00 91.94 799 VAL A CA 1
ATOM 6190 C C . VAL A 1 799 ? -26.089 12.466 50.048 1.00 91.94 799 VAL A C 1
ATOM 6192 O O . VAL A 1 799 ? -26.953 12.697 49.201 1.00 91.94 799 VAL A O 1
ATOM 6195 N N . LEU A 1 800 ? -25.200 13.380 50.421 1.00 91.56 800 LEU A N 1
ATOM 6196 C CA . LEU A 1 800 ? -24.961 14.624 49.697 1.00 91.56 800 LEU A CA 1
ATOM 6197 C C . LEU A 1 800 ? -23.850 14.391 48.682 1.00 91.56 800 LEU A C 1
ATOM 6199 O O . LEU A 1 800 ? -22.834 13.783 49.012 1.00 91.56 800 LEU A O 1
ATOM 6203 N N . VAL A 1 801 ? -24.034 14.891 47.467 1.00 91.31 801 VAL A N 1
ATOM 6204 C CA . VAL A 1 801 ? -23.039 14.828 46.399 1.00 91.31 801 VAL A CA 1
ATOM 6205 C C . VAL A 1 801 ? -22.792 16.236 45.876 1.00 91.31 801 VAL A C 1
ATOM 6207 O O . VAL A 1 801 ? -23.734 16.999 45.658 1.00 91.31 801 VAL A O 1
ATOM 6210 N N . THR A 1 802 ? -21.523 16.581 45.697 1.00 90.69 802 THR A N 1
ATOM 6211 C CA . THR A 1 802 ? -21.078 17.850 45.116 1.00 90.69 802 THR A CA 1
ATOM 6212 C C . THR A 1 802 ? -19.803 17.648 44.300 1.00 90.69 802 THR A C 1
ATOM 6214 O O . THR A 1 802 ? -19.139 16.620 44.435 1.00 90.69 802 THR A O 1
ATOM 6217 N N . ARG A 1 803 ? -19.470 18.611 43.442 1.00 88.44 803 ARG A N 1
ATOM 6218 C CA . ARG A 1 803 ? -18.260 18.621 42.611 1.00 88.44 803 ARG A CA 1
ATOM 6219 C C . ARG A 1 803 ? -17.269 19.661 43.131 1.00 88.44 803 ARG A C 1
ATOM 6221 O O . ARG A 1 803 ? -17.678 20.670 43.696 1.00 88.44 803 ARG A O 1
ATOM 6228 N N . SER A 1 804 ? -15.974 19.444 42.928 1.00 82.00 804 SER A N 1
ATOM 6229 C CA . SER A 1 804 ? -14.948 20.459 43.174 1.00 82.00 804 SER A CA 1
ATOM 6230 C C . SER A 1 804 ? -14.511 21.138 41.864 1.00 82.00 804 SER A C 1
ATOM 6232 O O . SER A 1 804 ? -14.088 20.427 40.955 1.00 82.00 804 SER A O 1
ATOM 6234 N N . PRO A 1 805 ? -14.573 22.479 41.741 1.00 81.06 805 PRO A N 1
ATOM 6235 C CA . PRO A 1 805 ? -15.134 23.435 42.698 1.00 81.06 805 PRO A CA 1
ATOM 6236 C C . PRO A 1 805 ? -16.672 23.516 42.625 1.00 81.06 805 PRO A C 1
ATOM 6238 O O . PRO A 1 805 ? -17.248 23.437 41.539 1.00 81.06 805 PRO A O 1
ATOM 6241 N N . ALA A 1 806 ? -17.310 23.765 43.775 1.00 87.31 806 ALA A N 1
ATOM 6242 C CA . ALA A 1 806 ? -18.730 24.110 43.899 1.00 87.31 806 ALA A CA 1
ATOM 6243 C C . ALA A 1 806 ? -18.871 25.609 44.189 1.00 87.31 806 ALA A C 1
ATOM 6245 O O . ALA A 1 806 ? -18.284 26.112 45.151 1.00 87.31 806 ALA A O 1
ATOM 6246 N N . LEU A 1 807 ? -19.632 26.335 43.366 1.00 88.19 807 LEU A N 1
ATOM 6247 C CA . LEU A 1 807 ? -19.715 27.801 43.444 1.00 88.19 807 LEU A CA 1
ATOM 6248 C C . LEU A 1 807 ? -21.141 28.281 43.705 1.00 88.19 807 LEU A C 1
ATOM 6250 O O . LEU A 1 807 ? -21.359 29.153 44.544 1.00 88.19 807 LEU A O 1
ATOM 6254 N N . HIS A 1 808 ? -22.123 27.703 43.017 1.00 90.06 808 HIS A N 1
ATOM 6255 C CA . HIS A 1 808 ? -23.525 28.010 43.242 1.00 90.06 808 HIS A CA 1
ATOM 6256 C C . HIS A 1 808 ? -24.046 27.245 44.467 1.00 90.06 808 HIS A C 1
ATOM 6258 O O . HIS A 1 808 ? -23.682 26.100 44.719 1.00 90.06 808 HIS A O 1
ATOM 6264 N N . ASP A 1 809 ? -24.951 27.851 45.234 1.00 87.25 809 ASP A N 1
ATOM 6265 C CA . ASP A 1 809 ? -25.549 27.230 46.427 1.00 87.25 809 ASP A CA 1
ATOM 6266 C C . ASP A 1 809 ? -26.389 25.976 46.110 1.00 87.25 809 ASP A C 1
ATOM 6268 O O . ASP A 1 809 ? -26.608 25.124 46.969 1.00 87.25 809 ASP A O 1
ATOM 6272 N N . GLY A 1 810 ? -26.809 25.845 44.853 1.00 89.00 810 GLY A N 1
ATOM 6273 C CA . GLY A 1 810 ? -27.434 24.655 44.271 1.00 89.00 810 GLY A CA 1
ATOM 6274 C C . GLY A 1 810 ? -26.477 23.563 43.772 1.00 89.00 810 GLY A C 1
ATOM 6275 O O . GLY A 1 810 ? -26.965 22.550 43.289 1.00 89.00 810 GLY A O 1
ATOM 6276 N N . ASP A 1 811 ? -25.156 23.715 43.873 1.00 89.56 811 ASP A N 1
ATOM 6277 C CA . ASP A 1 811 ? -24.200 22.703 43.379 1.00 89.56 811 ASP A CA 1
ATOM 6278 C C . ASP A 1 811 ? -24.028 21.504 44.329 1.00 89.56 811 ASP A C 1
ATOM 6280 O O . ASP A 1 811 ? -23.300 20.564 44.027 1.00 89.56 811 ASP A O 1
ATOM 6284 N N . ILE A 1 812 ? -24.705 21.519 45.480 1.00 90.06 812 ILE A N 1
ATOM 6285 C CA . ILE A 1 812 ? -24.732 20.425 46.455 1.00 90.06 812 ILE A CA 1
ATOM 6286 C C . ILE A 1 812 ? -26.127 19.800 46.420 1.00 90.06 812 ILE A C 1
ATOM 6288 O O . ILE A 1 812 ? -27.111 20.462 46.754 1.00 90.06 812 ILE A O 1
ATOM 6292 N N . GLN A 1 813 ? -26.228 18.528 46.029 1.00 89.94 813 GLN A N 1
ATOM 6293 C CA . GLN A 1 813 ? -27.510 17.842 45.845 1.00 89.94 813 GLN A CA 1
ATOM 6294 C C . GLN A 1 813 ? -27.615 16.561 46.673 1.00 89.94 813 GLN A C 1
ATOM 6296 O O . GLN A 1 813 ? -26.634 15.860 46.907 1.00 89.94 813 GLN A O 1
ATOM 6301 N N . PHE A 1 814 ? -28.838 16.230 47.088 1.00 90.25 814 PHE A N 1
ATOM 6302 C CA . PHE A 1 814 ? -29.138 14.939 47.704 1.00 90.25 814 PHE A CA 1
ATOM 6303 C C . PHE A 1 814 ? -29.241 13.832 46.647 1.00 90.25 814 PHE A C 1
ATOM 6305 O O . PHE A 1 814 ? -29.880 14.003 45.606 1.00 90.25 814 PHE A O 1
ATOM 6312 N N . ALA A 1 815 ? -28.686 12.663 46.959 1.00 89.62 815 ALA A N 1
ATOM 6313 C CA . ALA A 1 815 ? -28.831 11.436 46.189 1.00 89.62 815 ALA A CA 1
ATOM 6314 C C . ALA A 1 815 ? -29.071 10.235 47.112 1.00 89.62 815 ALA A C 1
ATOM 6316 O O . ALA A 1 815 ? -28.663 10.222 48.271 1.00 89.62 815 ALA A O 1
ATOM 6317 N N . GLN A 1 816 ? -29.726 9.197 46.595 1.00 88.75 816 GLN A N 1
ATOM 6318 C CA . GLN A 1 816 ? -29.921 7.952 47.334 1.00 88.75 816 GLN A CA 1
ATOM 6319 C C . GLN A 1 816 ? -28.828 6.945 46.960 1.00 88.75 816 GLN A C 1
ATOM 6321 O O . GLN A 1 816 ? -28.814 6.450 45.832 1.00 88.75 816 GLN A O 1
ATOM 6326 N N . ASN A 1 817 ? -27.947 6.611 47.903 1.00 90.50 817 ASN A N 1
ATOM 6327 C CA . ASN A 1 817 ? -26.995 5.518 47.760 1.00 90.50 817 ASN A CA 1
ATOM 6328 C C . ASN A 1 817 ? -27.732 4.172 47.800 1.00 90.50 817 ASN A C 1
ATOM 6330 O O . ASN A 1 817 ? -28.487 3.893 48.737 1.00 90.50 817 ASN A O 1
ATOM 6334 N N . VAL A 1 818 ? -27.531 3.345 46.777 1.00 84.62 818 VAL A N 1
ATOM 6335 C CA . VAL A 1 818 ? -28.152 2.026 46.647 1.00 84.62 818 VAL A CA 1
ATOM 6336 C C . VAL A 1 818 ? -27.073 0.976 46.462 1.00 84.62 818 VAL A C 1
ATOM 6338 O O . VAL A 1 818 ? -26.297 1.037 45.513 1.00 84.62 818 VAL A O 1
ATOM 6341 N N . ILE A 1 819 ? -27.075 -0.012 47.353 1.00 82.12 819 ILE A N 1
ATOM 6342 C CA . ILE A 1 819 ? -26.153 -1.143 47.295 1.00 82.12 819 ILE A CA 1
ATOM 6343 C C . ILE A 1 819 ? -26.662 -2.122 46.222 1.00 82.12 819 ILE A C 1
ATOM 6345 O O . ILE A 1 819 ? -27.829 -2.531 46.281 1.00 82.12 819 ILE A O 1
ATOM 6349 N N . PRO A 1 820 ? -25.846 -2.465 45.211 1.00 75.81 820 PRO A N 1
ATOM 6350 C CA . PRO A 1 820 ? -26.215 -3.444 44.205 1.00 75.81 820 PRO A CA 1
ATOM 6351 C C . PRO A 1 820 ? -26.274 -4.859 44.822 1.00 75.81 820 PRO A C 1
ATOM 6353 O O . PRO A 1 820 ? -25.588 -5.116 45.808 1.00 75.81 820 PRO A O 1
ATOM 6356 N N . PRO A 1 821 ? -27.083 -5.784 44.273 1.00 74.75 821 PRO A N 1
ATOM 6357 C CA . PRO A 1 821 ? -27.157 -7.162 44.764 1.00 74.75 821 PRO A CA 1
ATOM 6358 C C . PRO A 1 821 ? -25.820 -7.911 44.675 1.00 74.75 821 PRO A C 1
ATOM 6360 O O . PRO A 1 821 ? -24.990 -7.604 43.816 1.00 74.75 821 PRO A O 1
ATOM 6363 N N . ASP A 1 822 ? -25.666 -8.951 45.495 1.00 56.22 822 ASP A N 1
ATOM 6364 C CA . ASP A 1 822 ? -24.503 -9.844 45.463 1.00 56.22 822 ASP A CA 1
ATOM 6365 C C . ASP A 1 822 ? -24.300 -10.425 44.046 1.00 56.22 822 ASP A C 1
ATOM 6367 O O . ASP A 1 822 ? -25.245 -10.919 43.424 1.00 56.22 822 ASP A O 1
ATOM 6371 N N . ASN A 1 823 ? -23.060 -10.370 43.539 1.00 61.47 823 ASN A N 1
ATOM 6372 C CA . ASN A 1 823 ? -22.635 -10.738 42.172 1.00 61.47 823 ASN A CA 1
ATOM 6373 C C . ASN A 1 823 ? -23.000 -9.754 41.041 1.00 61.47 823 ASN A C 1
ATOM 6375 O O . ASN A 1 823 ? -22.865 -10.090 39.864 1.00 61.47 823 ASN A O 1
ATOM 6379 N N . HIS A 1 824 ? -23.467 -8.544 41.350 1.00 68.25 824 HIS A N 1
ATOM 6380 C CA . HIS A 1 824 ? -23.664 -7.518 40.326 1.00 68.25 824 HIS A CA 1
ATOM 6381 C C . HIS A 1 824 ? -22.312 -6.923 39.873 1.00 68.25 824 HIS A C 1
ATOM 6383 O O . HIS A 1 824 ? -21.512 -6.585 40.741 1.00 68.25 824 HIS A O 1
ATOM 6389 N N . PRO A 1 825 ? -22.074 -6.661 38.569 1.00 71.12 825 PRO A N 1
ATOM 6390 C CA . PRO A 1 825 ? -20.793 -6.120 38.082 1.00 71.12 825 PRO A CA 1
ATOM 6391 C C . PRO A 1 825 ? -20.357 -4.811 38.758 1.00 71.12 825 PRO A C 1
ATOM 6393 O O . PRO A 1 825 ? -19.178 -4.564 38.957 1.00 71.12 825 PRO A O 1
ATOM 6396 N N . LEU A 1 826 ? -21.315 -3.973 39.174 1.00 73.19 826 LEU A N 1
ATOM 6397 C CA . LEU A 1 826 ? -21.009 -2.755 39.943 1.00 73.19 826 LEU A CA 1
ATOM 6398 C C . LEU A 1 826 ? -20.301 -3.043 41.274 1.00 73.19 826 LEU A C 1
ATOM 6400 O O . LEU A 1 826 ? -19.493 -2.224 41.686 1.00 73.19 826 LEU A O 1
ATOM 6404 N N . ALA A 1 827 ? -20.560 -4.183 41.922 1.00 70.38 827 ALA A N 1
ATOM 6405 C CA . ALA A 1 827 ? -19.875 -4.571 43.156 1.00 70.38 827 ALA A CA 1
ATOM 6406 C C . ALA A 1 827 ? -18.379 -4.857 42.934 1.00 70.38 827 ALA A C 1
ATOM 6408 O O . ALA A 1 827 ? -17.612 -4.904 43.891 1.00 70.38 827 ALA A O 1
ATOM 6409 N N . GLU A 1 828 ? -17.954 -5.019 41.677 1.00 73.88 828 GLU A N 1
ATOM 6410 C CA . GLU A 1 828 ? -16.547 -5.143 41.314 1.00 73.88 828 GLU A CA 1
ATOM 6411 C C . GLU A 1 828 ? -15.849 -3.781 41.211 1.00 73.88 828 GLU A C 1
ATOM 6413 O O . GLU A 1 828 ? -14.633 -3.758 41.083 1.00 73.88 828 GLU A O 1
ATOM 6418 N N . LEU A 1 829 ? -16.547 -2.641 41.277 1.00 77.25 829 LEU A N 1
ATOM 6419 C CA . LEU A 1 829 ? -15.920 -1.313 41.234 1.00 77.25 829 LEU A CA 1
ATOM 6420 C C . LEU A 1 829 ? -15.340 -0.917 42.603 1.00 77.25 829 LEU A C 1
ATOM 6422 O O . LEU A 1 829 ? -15.880 -1.259 43.655 1.00 77.25 829 LEU A O 1
ATOM 6426 N N . THR A 1 830 ? -14.237 -0.167 42.592 1.00 74.62 830 THR A N 1
ATOM 6427 C CA . THR A 1 830 ? -13.524 0.303 43.793 1.00 74.62 830 THR A CA 1
ATOM 6428 C C . THR A 1 830 ? -13.065 1.742 43.589 1.00 74.62 830 THR A C 1
ATOM 6430 O O . THR A 1 830 ? -12.566 2.061 42.516 1.00 74.62 830 THR A O 1
ATOM 6433 N N . ASN A 1 831 ? -13.200 2.584 44.617 1.00 80.94 831 ASN A N 1
ATOM 6434 C CA . ASN A 1 831 ? -12.862 4.015 44.598 1.00 80.94 831 ASN A CA 1
ATOM 6435 C C . ASN A 1 831 ? -13.633 4.787 43.515 1.00 80.94 831 ASN A C 1
ATOM 6437 O O . ASN A 1 831 ? -13.062 5.514 42.710 1.00 80.94 831 ASN A O 1
ATOM 6441 N N . SER A 1 832 ? -14.949 4.587 43.451 1.00 83.88 832 SER A N 1
ATOM 6442 C CA . SER A 1 832 ? -15.799 5.195 42.426 1.00 83.88 832 SER A CA 1
ATOM 6443 C C . SER A 1 832 ? -17.177 5.566 42.971 1.00 83.88 832 SER A C 1
ATOM 6445 O O . SER A 1 832 ? -17.728 4.894 43.848 1.00 83.88 832 SER A O 1
ATOM 6447 N N . ILE A 1 833 ? -17.762 6.616 42.393 1.00 87.00 833 ILE A N 1
ATOM 6448 C CA . ILE A 1 833 ? -19.189 6.923 42.495 1.00 87.00 833 ILE A CA 1
ATOM 6449 C C . ILE A 1 833 ? -19.844 6.690 41.134 1.00 87.00 833 ILE A C 1
ATOM 6451 O O . ILE A 1 833 ? -19.382 7.175 40.106 1.00 87.00 833 ILE A O 1
ATOM 6455 N N . VAL A 1 834 ? -20.939 5.936 41.127 1.00 87.38 834 VAL A N 1
ATOM 6456 C CA . VAL A 1 834 ? -21.690 5.596 39.918 1.00 87.38 834 VAL A CA 1
ATOM 6457 C C . VAL A 1 834 ? -23.008 6.351 39.922 1.00 87.38 834 VAL A C 1
ATOM 6459 O O . VAL A 1 834 ? -23.810 6.209 40.847 1.00 87.38 834 VAL A O 1
ATOM 6462 N N . PHE A 1 835 ? -23.252 7.131 38.871 1.00 86.06 835 PHE A N 1
ATOM 6463 C CA . PHE A 1 835 ? -24.464 7.930 38.717 1.00 86.06 835 PHE A CA 1
ATOM 6464 C C . PHE A 1 835 ? -25.524 7.219 37.872 1.00 86.06 835 PHE A C 1
ATOM 6466 O O . PHE A 1 835 ? -25.230 6.508 36.912 1.00 86.06 835 PHE A O 1
ATOM 6473 N N . SER A 1 836 ? -26.796 7.438 38.206 1.00 79.69 836 SER A N 1
ATOM 6474 C CA . SER A 1 836 ? -27.916 6.974 37.387 1.00 79.69 836 SER A CA 1
ATOM 6475 C C . SER A 1 836 ? -28.015 7.748 36.073 1.00 79.69 836 SER A C 1
ATOM 6477 O O . SER A 1 836 ? -28.096 8.974 36.073 1.00 79.69 836 SER A O 1
ATOM 6479 N N . SER A 1 837 ? -28.152 7.029 34.959 1.00 68.19 837 SER A N 1
ATOM 6480 C CA . SER A 1 837 ? -28.457 7.609 33.642 1.00 68.19 837 SER A CA 1
ATOM 6481 C C . SER A 1 837 ? -29.939 7.978 33.457 1.00 68.19 837 SER A C 1
ATOM 6483 O O . SER A 1 837 ? -30.358 8.380 32.371 1.00 68.19 837 SER A O 1
ATOM 6485 N N . LYS A 1 838 ? -30.777 7.825 34.496 1.00 60.66 838 LYS A N 1
ATOM 6486 C CA . LYS A 1 838 ? -32.214 8.139 34.451 1.00 60.66 838 LYS A CA 1
ATOM 6487 C C . LYS A 1 838 ? -32.510 9.455 35.175 1.00 60.66 838 LYS A C 1
ATOM 6489 O O . LYS A 1 838 ? -32.164 9.622 36.338 1.00 60.66 838 LYS A O 1
ATOM 6494 N N . GLY A 1 839 ? -33.252 10.355 34.535 1.00 63.56 839 GLY A N 1
ATOM 6495 C CA . GLY A 1 839 ? -33.661 11.642 35.108 1.00 63.56 839 GLY A CA 1
ATOM 6496 C C . GLY A 1 839 ? -34.070 12.638 34.021 1.00 63.56 839 GLY A C 1
ATOM 6497 O O . GLY A 1 839 ? -33.867 12.369 32.844 1.00 63.56 839 GLY A O 1
ATOM 6498 N N . TYR A 1 840 ? -34.667 13.770 34.408 1.00 67.25 840 TYR A N 1
ATOM 6499 C CA . TYR A 1 840 ? -34.923 14.889 33.479 1.00 67.25 840 TYR A CA 1
ATOM 6500 C C . TYR A 1 840 ? -33.647 15.684 33.165 1.00 67.25 840 TYR A C 1
ATOM 6502 O O . TYR A 1 840 ? -33.530 16.264 32.093 1.00 67.25 840 TYR A O 1
ATOM 6510 N N . ARG A 1 841 ? -32.708 15.679 34.112 1.00 78.38 841 ARG A N 1
ATOM 6511 C CA . ARG A 1 841 ? -31.347 16.204 34.040 1.00 78.38 841 ARG A CA 1
ATOM 6512 C C . ARG A 1 841 ? -30.478 15.189 34.781 1.00 78.38 841 ARG A C 1
ATOM 6514 O O . ARG A 1 841 ? -30.920 14.669 35.812 1.00 78.38 841 ARG A O 1
ATOM 6521 N N . ASP A 1 842 ? -29.327 14.830 34.234 1.00 80.56 842 ASP A N 1
ATOM 6522 C CA . ASP A 1 842 ? -28.372 13.944 34.903 1.00 80.56 842 ASP A CA 1
ATOM 6523 C C . ASP A 1 842 ? -27.833 14.621 36.178 1.00 80.56 842 ASP A C 1
ATOM 6525 O O . ASP A 1 842 ? -27.901 15.844 36.313 1.00 80.56 842 ASP A O 1
ATOM 6529 N N . LEU A 1 843 ? -27.424 13.833 37.178 1.00 84.94 843 LEU A N 1
ATOM 6530 C CA . LEU A 1 843 ? -26.959 14.396 38.451 1.00 84.94 843 LEU A CA 1
ATOM 6531 C C . LEU A 1 843 ? -25.624 15.152 38.303 1.00 84.94 843 LEU A C 1
ATOM 6533 O O . LEU A 1 843 ? -25.564 16.251 38.835 1.00 84.94 843 LEU A O 1
ATOM 6537 N N . PRO A 1 844 ? -24.607 14.661 37.565 1.00 86.81 844 PRO A N 1
ATOM 6538 C CA . PRO A 1 844 ? -23.353 15.397 37.360 1.00 86.81 844 PRO A CA 1
ATOM 6539 C C . PRO A 1 844 ? -23.554 16.812 36.805 1.00 86.81 844 PRO A C 1
ATOM 6541 O O . PRO A 1 844 ? -23.033 17.771 37.371 1.00 86.81 844 PRO A O 1
ATOM 6544 N N . SER A 1 845 ? -24.417 16.989 35.799 1.00 81.44 845 SER A N 1
ATOM 6545 C CA . SER A 1 845 ? -24.696 18.319 35.249 1.00 81.44 845 SER A CA 1
ATOM 6546 C C . SER A 1 845 ? -25.424 19.249 36.222 1.00 81.44 845 SER A C 1
ATOM 6548 O O . SER A 1 845 ? -25.446 20.458 35.995 1.00 81.44 845 SER A O 1
ATOM 6550 N N . GLN A 1 846 ? -26.021 18.736 37.306 1.00 85.50 846 GLN A N 1
ATOM 6551 C CA . GLN A 1 846 ? -26.600 19.533 38.401 1.00 85.50 846 GLN A CA 1
ATOM 6552 C C . GLN A 1 846 ? -25.551 20.025 39.409 1.00 85.50 846 GLN A C 1
ATOM 6554 O O . GLN A 1 846 ? -25.893 20.842 40.259 1.00 85.50 846 GLN A O 1
ATOM 6559 N N . LEU A 1 847 ? -24.306 19.547 39.316 1.00 87.69 847 LEU A N 1
ATOM 6560 C CA . LEU A 1 847 ? -23.200 19.865 40.219 1.00 87.69 847 LEU A CA 1
ATOM 6561 C C . LEU A 1 847 ? -22.187 20.737 39.466 1.00 87.69 847 LEU A C 1
ATOM 6563 O O . LEU A 1 847 ? -21.212 20.238 38.906 1.00 87.69 847 LEU A O 1
ATOM 6567 N N . SER A 1 848 ? -22.460 22.043 39.374 1.00 81.81 848 SER A N 1
ATOM 6568 C CA . SER A 1 848 ? -21.618 23.008 38.649 1.00 81.81 848 SER A CA 1
ATOM 6569 C C . SER A 1 848 ? -21.426 22.722 37.143 1.00 81.81 848 SER A C 1
ATOM 6571 O O . SER A 1 848 ? -20.469 23.209 36.541 1.00 81.81 848 SER A O 1
ATOM 6573 N N . GLY A 1 849 ? -22.321 21.941 36.522 1.00 75.94 849 GLY A N 1
ATOM 6574 C CA . GLY A 1 849 ? -22.284 21.639 35.084 1.00 75.94 849 GLY A CA 1
ATOM 6575 C C . GLY A 1 849 ? -21.305 20.535 34.657 1.00 75.94 849 GLY A C 1
ATOM 6576 O O . GLY A 1 849 ? -20.892 20.547 33.503 1.00 75.94 849 GLY A O 1
ATOM 6577 N N . GLY A 1 850 ? -20.932 19.610 35.552 1.00 73.06 850 GLY A N 1
ATOM 6578 C CA . GLY A 1 850 ? -19.958 18.542 35.268 1.00 73.06 850 GLY A CA 1
ATOM 6579 C C . GLY A 1 850 ? -20.346 17.570 34.155 1.00 73.06 850 GLY A C 1
ATOM 6580 O O . GLY A 1 850 ? -21.526 17.250 33.978 1.00 73.06 850 GLY A O 1
ATOM 6581 N N . ASP A 1 851 ? -19.334 17.106 33.417 1.00 72.25 851 ASP A N 1
ATOM 6582 C CA . ASP A 1 851 ? -19.437 16.193 32.273 1.00 72.25 851 ASP A CA 1
ATOM 6583 C C . ASP A 1 851 ? -18.754 14.826 32.501 1.00 72.25 851 ASP A C 1
ATOM 6585 O O . ASP A 1 851 ? -18.748 14.014 31.582 1.00 72.25 851 ASP A O 1
ATOM 6589 N N . LEU A 1 852 ? -18.345 14.520 33.748 1.00 77.19 852 LEU A N 1
ATOM 6590 C CA . LEU A 1 852 ? -17.719 13.264 34.227 1.00 77.19 852 LEU A CA 1
ATOM 6591 C C . LEU A 1 852 ? -16.237 13.080 33.863 1.00 77.19 852 LEU A C 1
ATOM 6593 O O . LEU A 1 852 ? -15.593 12.194 34.430 1.00 77.19 852 LEU A O 1
ATOM 6597 N N . ASP A 1 853 ? -15.681 13.920 32.994 1.00 71.56 853 ASP A N 1
ATOM 6598 C CA . ASP A 1 853 ? -14.305 13.796 32.515 1.00 71.56 853 ASP A CA 1
ATOM 6599 C C . ASP A 1 853 ? -13.333 14.543 33.444 1.00 71.56 853 ASP A C 1
ATOM 6601 O O . ASP A 1 853 ? -13.204 15.764 33.397 1.00 71.56 853 ASP A O 1
ATOM 6605 N N . GLY A 1 854 ? -12.638 13.805 34.317 1.00 67.06 854 GLY A N 1
ATOM 6606 C CA . GLY A 1 854 ? -11.642 14.377 35.241 1.00 67.06 854 GLY A CA 1
ATOM 6607 C C . GLY A 1 854 ? -12.228 15.156 36.430 1.00 67.06 854 GLY A C 1
ATOM 6608 O O . GLY A 1 854 ? -11.483 15.783 37.182 1.00 67.06 854 GLY A O 1
ATOM 6609 N N . ASP A 1 855 ? -13.549 15.103 36.626 1.00 79.12 855 ASP A N 1
ATOM 6610 C CA . ASP A 1 855 ? -14.249 15.770 37.726 1.00 79.12 855 ASP A CA 1
ATOM 6611 C C . ASP A 1 855 ? -14.009 15.066 39.079 1.00 79.12 855 ASP A C 1
ATOM 6613 O O . ASP A 1 855 ? -14.206 13.856 39.226 1.00 79.12 855 ASP A O 1
ATOM 6617 N N . ILE A 1 856 ? -13.675 15.841 40.118 1.00 81.38 856 ILE A N 1
ATOM 6618 C CA . ILE A 1 856 ? -13.567 15.347 41.501 1.00 81.38 856 ILE A CA 1
ATOM 6619 C C . ILE A 1 856 ? -14.907 15.542 42.222 1.00 81.38 856 ILE A C 1
ATOM 6621 O O . ILE A 1 856 ? -15.387 16.671 42.373 1.00 81.38 856 ILE A O 1
ATOM 6625 N N . PHE A 1 857 ? -15.492 14.446 42.718 1.00 87.12 857 PHE A N 1
ATOM 6626 C CA . PHE A 1 857 ? -16.746 14.451 43.477 1.00 87.12 857 PHE A CA 1
ATOM 6627 C C . PHE A 1 857 ? -16.511 14.278 44.979 1.00 87.12 857 PHE A C 1
ATOM 6629 O O . PHE A 1 857 ? -15.798 13.376 45.409 1.00 87.12 857 PHE A O 1
ATOM 6636 N N . ASN A 1 858 ? -17.197 15.089 45.783 1.00 88.69 858 ASN A N 1
ATOM 6637 C CA . ASN A 1 858 ? -17.269 14.931 47.231 1.00 88.69 858 ASN A CA 1
ATOM 6638 C C . ASN A 1 858 ? -18.616 14.307 47.611 1.00 88.69 858 ASN A C 1
ATOM 6640 O O . ASN A 1 858 ? -19.675 14.798 47.205 1.00 88.69 858 ASN A O 1
ATOM 6644 N N . VAL A 1 859 ? -18.576 13.246 48.418 1.00 90.06 859 VAL A N 1
ATOM 6645 C CA . VAL A 1 859 ? -19.763 12.541 48.919 1.00 90.06 859 VAL A CA 1
ATOM 6646 C C . VAL A 1 859 ? -19.784 12.644 50.440 1.00 90.06 859 VAL A C 1
ATOM 6648 O O . VAL A 1 859 ? -18.847 12.202 51.097 1.00 90.06 859 VAL A O 1
ATOM 6651 N N . ILE A 1 860 ? -20.848 13.214 51.004 1.00 89.69 860 ILE A N 1
ATOM 6652 C CA . ILE A 1 860 ? -20.991 13.428 52.449 1.00 89.69 860 ILE A CA 1
ATOM 6653 C C . ILE A 1 860 ? -22.218 12.656 52.934 1.00 89.69 860 ILE A C 1
ATOM 6655 O O . ILE A 1 860 ? -23.344 12.922 52.512 1.00 89.69 860 ILE A O 1
ATOM 6659 N N . TRP A 1 861 ? -22.005 11.683 53.817 1.00 89.62 861 TRP A N 1
ATOM 6660 C CA . TRP A 1 861 ? -23.073 10.888 54.442 1.00 89.62 861 TRP A CA 1
ATOM 6661 C C . TRP A 1 861 ? -23.195 11.126 55.952 1.00 89.62 861 TRP A C 1
ATOM 6663 O O . TRP A 1 861 ? -24.017 10.483 56.602 1.00 89.62 861 TRP A O 1
ATOM 6673 N N . ASP A 1 862 ? -22.406 12.057 56.495 1.00 85.94 862 ASP A N 1
ATOM 6674 C CA . ASP A 1 862 ? -22.564 12.548 57.860 1.00 85.94 862 ASP A CA 1
ATOM 6675 C C . ASP A 1 862 ? -23.876 13.335 57.974 1.00 85.94 862 ASP A C 1
ATOM 6677 O O . ASP A 1 862 ? -24.096 14.326 57.270 1.00 85.94 862 ASP A O 1
ATOM 6681 N N . THR A 1 863 ? -24.766 12.869 58.848 1.00 83.69 863 THR A N 1
ATOM 6682 C CA . THR A 1 863 ? -26.074 13.483 59.067 1.00 83.69 863 THR A CA 1
ATOM 6683 C C . THR A 1 863 ? -25.980 14.853 59.729 1.00 83.69 863 THR A C 1
ATOM 6685 O O . THR A 1 863 ? -26.870 15.674 59.514 1.00 83.69 863 THR A O 1
ATOM 6688 N N . ASP A 1 864 ? -24.908 15.139 60.473 1.00 84.94 864 ASP A N 1
ATOM 6689 C CA . ASP A 1 864 ? -24.697 16.448 61.104 1.00 84.94 864 ASP A CA 1
ATOM 6690 C C . ASP A 1 864 ? -24.297 17.518 60.074 1.00 84.94 864 ASP A C 1
ATOM 6692 O O . ASP A 1 864 ? -24.515 18.713 60.282 1.00 84.94 864 ASP A O 1
ATOM 6696 N N . ALA A 1 865 ? -23.782 17.089 58.917 1.00 82.25 865 ALA A N 1
ATOM 6697 C CA . ALA A 1 865 ? -23.476 17.948 57.778 1.00 82.25 865 ALA A CA 1
ATOM 6698 C C . ALA A 1 865 ? -24.691 18.205 56.864 1.00 82.25 865 ALA A C 1
ATOM 6700 O O . ALA A 1 865 ? -24.563 18.884 55.840 1.00 82.25 865 ALA A O 1
ATOM 6701 N N . TYR A 1 866 ? -25.876 17.673 57.194 1.00 84.75 866 TYR A N 1
ATOM 6702 C CA . TYR A 1 866 ? -27.064 17.870 56.367 1.00 84.75 866 TYR A CA 1
ATOM 6703 C C . TYR A 1 866 ? -27.471 19.347 56.329 1.00 84.75 866 TYR A C 1
ATOM 6705 O O . TYR A 1 866 ? -27.619 19.991 57.373 1.00 84.75 866 TYR A O 1
ATOM 6713 N N . PRO A 1 867 ? -27.690 19.914 55.130 1.00 81.94 867 PRO A N 1
ATOM 6714 C CA . PRO A 1 867 ? -27.971 21.327 55.011 1.00 81.94 867 PRO A CA 1
ATOM 6715 C C . PRO A 1 867 ? -29.344 21.652 55.608 1.00 81.94 867 PRO A C 1
ATOM 6717 O O . PRO A 1 867 ? -30.357 21.041 55.270 1.00 81.94 867 PRO A O 1
ATOM 6720 N N . VAL A 1 868 ? -29.396 22.695 56.440 1.00 80.94 868 VAL A N 1
ATOM 6721 C CA . VAL A 1 868 ? -30.653 23.250 56.981 1.00 80.94 868 VAL A CA 1
ATOM 6722 C C . VAL A 1 868 ? -31.552 23.794 55.858 1.00 80.94 868 VAL A C 1
ATOM 6724 O O . VAL A 1 868 ? -32.770 23.885 56.007 1.00 80.94 868 VAL A O 1
ATOM 6727 N N . ARG A 1 869 ? -30.952 24.180 54.725 1.00 83.44 869 ARG A N 1
ATOM 6728 C CA . ARG A 1 869 ? -31.627 24.711 53.536 1.00 83.44 869 ARG A CA 1
ATOM 6729 C C . ARG A 1 869 ? -31.017 24.116 52.275 1.00 83.44 869 ARG A C 1
ATOM 6731 O O . ARG A 1 869 ? -29.802 24.117 52.132 1.00 83.44 869 ARG A O 1
ATOM 6738 N N . THR A 1 870 ? -31.862 23.680 51.352 1.00 84.00 870 THR A N 1
ATOM 6739 C CA . THR A 1 870 ? -31.459 23.204 50.026 1.00 84.00 870 THR A CA 1
ATOM 6740 C C . THR A 1 870 ? -31.853 24.208 48.951 1.00 84.00 870 THR A C 1
ATOM 6742 O O . THR A 1 870 ? -32.813 24.967 49.109 1.00 84.00 870 THR A O 1
ATOM 6745 N N . PHE A 1 871 ? -31.110 24.201 47.848 1.00 87.69 871 PHE A N 1
ATOM 6746 C CA . PHE A 1 871 ? -31.340 25.070 46.701 1.00 87.69 871 PHE A CA 1
ATOM 6747 C C . PHE A 1 871 ? -31.498 24.226 45.438 1.00 87.69 871 PHE A C 1
ATOM 6749 O O . PHE A 1 871 ? -30.941 23.131 45.325 1.00 87.69 871 PHE A O 1
ATOM 6756 N N . ALA A 1 872 ? -32.288 24.727 44.489 1.00 84.94 872 ALA A N 1
ATOM 6757 C CA . ALA A 1 872 ? -32.406 24.087 43.188 1.00 84.94 872 ALA A CA 1
ATOM 6758 C C . ALA A 1 872 ? -31.059 24.168 42.441 1.00 84.94 872 ALA A C 1
ATOM 6760 O O . ALA A 1 872 ? -30.383 25.197 42.556 1.00 84.94 872 ALA A O 1
ATOM 6761 N N . PRO A 1 873 ? -30.686 23.133 41.663 1.00 85.44 873 PRO A N 1
ATOM 6762 C CA . PRO A 1 873 ? -29.507 23.180 40.807 1.00 85.44 873 PRO A CA 1
ATOM 6763 C C . PRO A 1 873 ? -29.503 24.427 39.926 1.00 85.44 873 PRO A C 1
ATOM 6765 O O . PRO A 1 873 ? -30.545 24.792 39.371 1.00 85.44 873 PRO A O 1
ATOM 6768 N N . ALA A 1 874 ? -28.337 25.052 39.758 1.00 82.94 874 ALA A N 1
ATOM 6769 C CA . ALA A 1 874 ? -28.196 26.155 38.817 1.00 82.94 874 ALA A CA 1
ATOM 6770 C C . ALA A 1 874 ? -28.548 25.688 37.403 1.00 82.94 874 ALA A C 1
ATOM 6772 O O . ALA A 1 874 ? -28.124 24.618 36.958 1.00 82.94 874 ALA A O 1
ATOM 6773 N N . ASP A 1 875 ? -29.334 26.485 36.689 1.00 72.75 875 ASP A N 1
ATOM 6774 C CA . ASP A 1 875 ? -29.512 26.316 35.255 1.00 72.75 875 ASP A CA 1
ATOM 6775 C C . ASP A 1 875 ? -28.340 27.037 34.585 1.00 72.75 875 ASP A C 1
ATOM 6777 O O . ASP A 1 875 ? -28.298 28.267 34.561 1.00 72.75 875 ASP A O 1
ATOM 6781 N N . TYR A 1 876 ? -27.330 26.277 34.160 1.00 70.62 876 TYR A N 1
ATOM 6782 C CA . TYR A 1 876 ? -26.225 26.780 33.347 1.00 70.62 876 TYR A CA 1
ATOM 6783 C C . TYR A 1 876 ? -26.619 26.548 31.884 1.00 70.62 876 TYR A C 1
ATOM 6785 O O . TYR A 1 876 ? -26.398 25.451 31.361 1.00 70.62 876 TYR A O 1
ATOM 6793 N N . PRO A 1 877 ? -27.300 27.506 31.227 1.00 65.19 877 PRO A N 1
ATOM 6794 C CA . PRO A 1 877 ? -27.761 27.309 29.864 1.00 65.19 877 PRO A CA 1
ATOM 6795 C C . PRO A 1 877 ? -26.559 27.136 28.941 1.00 65.19 877 PRO A C 1
ATOM 6797 O O . PRO A 1 877 ? -25.655 27.971 28.924 1.00 65.19 877 PRO A O 1
ATOM 6800 N N . ARG A 1 878 ? -26.573 26.068 28.140 1.00 65.31 878 ARG A N 1
ATOM 6801 C CA . ARG A 1 878 ? -25.575 25.869 27.086 1.00 65.31 878 ARG A CA 1
ATOM 6802 C C . ARG A 1 878 ? -25.681 27.016 26.094 1.00 65.31 878 ARG A C 1
ATOM 6804 O O . ARG A 1 878 ? -26.706 27.166 25.424 1.00 65.31 878 ARG A O 1
ATOM 6811 N N . VAL A 1 879 ? -24.630 27.817 26.004 1.00 67.38 879 VAL A N 1
ATOM 6812 C CA . VAL A 1 879 ? -24.551 28.873 25.001 1.00 67.38 879 VAL A CA 1
ATOM 6813 C C . VAL A 1 879 ? -24.103 28.242 23.688 1.00 67.38 879 VAL A C 1
ATOM 6815 O O . VAL A 1 879 ? -23.230 27.377 23.673 1.00 67.38 879 VAL A O 1
ATOM 6818 N N . SER A 1 880 ? -24.751 28.616 22.585 1.00 73.62 880 SER A N 1
ATOM 6819 C CA . SER A 1 880 ? -24.318 28.144 21.269 1.00 73.62 880 SER A CA 1
ATOM 6820 C C . SER A 1 880 ? -22.944 28.738 20.955 1.00 73.62 880 SER A C 1
ATOM 6822 O O . SER A 1 880 ? -22.752 29.928 21.222 1.00 73.62 880 SER A O 1
ATOM 6824 N N . PRO A 1 881 ? -22.005 27.946 20.412 1.00 80.06 881 PRO A N 1
ATOM 6825 C CA . PRO A 1 881 ? -20.717 28.471 19.991 1.00 80.06 881 PRO A CA 1
ATOM 6826 C C . PRO A 1 881 ? -20.874 29.624 18.997 1.00 80.06 881 PRO A C 1
ATOM 6828 O O . PRO A 1 881 ? -21.845 29.659 18.236 1.00 80.06 881 PRO A O 1
ATOM 6831 N N . VAL A 1 882 ? -19.926 30.560 19.005 1.00 81.25 882 VAL A N 1
ATOM 6832 C CA . VAL A 1 882 ? -19.880 31.659 18.033 1.00 81.25 882 VAL A CA 1
ATOM 6833 C C . VAL A 1 882 ? -19.764 31.079 16.622 1.00 81.25 882 VAL A C 1
ATOM 6835 O O . VAL A 1 882 ? -18.772 30.437 16.284 1.00 81.25 882 VAL A O 1
ATOM 6838 N N . ASP A 1 883 ? -20.782 31.323 15.798 1.00 82.44 883 ASP A N 1
ATOM 6839 C CA . ASP A 1 883 ? -20.776 30.976 14.378 1.00 82.44 883 ASP A CA 1
ATOM 6840 C C . ASP A 1 883 ? -20.232 32.161 13.571 1.00 82.44 883 ASP A C 1
ATOM 6842 O O . ASP A 1 883 ? -20.861 33.217 13.481 1.00 82.44 883 ASP A O 1
ATOM 6846 N N . ILE A 1 884 ? -19.044 31.987 12.991 1.00 85.94 884 ILE A N 1
ATOM 6847 C CA . ILE A 1 884 ? -18.391 32.996 12.146 1.00 85.94 884 ILE A CA 1
ATOM 6848 C C . ILE A 1 884 ? -18.971 33.043 10.718 1.00 85.94 884 ILE A C 1
ATOM 6850 O O . ILE A 1 884 ? -18.515 33.837 9.897 1.00 85.94 884 ILE A O 1
ATOM 6854 N N . GLY A 1 885 ? -19.972 32.210 10.402 1.00 82.50 885 GLY A N 1
ATOM 6855 C CA . GLY A 1 885 ? -20.700 32.207 9.128 1.00 82.50 885 GLY A CA 1
ATOM 6856 C C . GLY A 1 885 ? -19.905 31.661 7.938 1.00 82.50 885 GLY A C 1
ATOM 6857 O O . GLY A 1 885 ? -20.352 31.775 6.796 1.00 82.50 885 GLY A O 1
ATOM 6858 N N . ARG A 1 886 ? -18.724 31.085 8.194 1.00 90.62 886 ARG A N 1
ATOM 6859 C CA . ARG A 1 886 ? -17.820 30.469 7.212 1.00 90.62 886 ARG A CA 1
ATOM 6860 C C . ARG A 1 886 ? -16.984 29.351 7.860 1.00 90.62 886 ARG A C 1
ATOM 6862 O O . ARG A 1 886 ? -16.903 29.306 9.086 1.00 90.62 886 ARG A O 1
ATOM 6869 N N . PRO A 1 887 ? -16.351 28.458 7.075 1.00 89.25 887 PRO A N 1
ATOM 6870 C CA . PRO A 1 887 ? -15.379 27.502 7.606 1.00 89.25 887 PRO A CA 1
ATOM 6871 C C . PRO A 1 887 ? -14.228 28.196 8.354 1.00 89.25 887 PRO A C 1
ATOM 6873 O O . PRO A 1 887 ? -13.801 29.285 7.964 1.00 89.25 887 PRO A O 1
ATOM 6876 N N . VAL A 1 888 ? -13.746 27.553 9.421 1.00 86.56 888 VAL A N 1
ATOM 6877 C CA . VAL A 1 888 ? -12.628 28.022 10.257 1.00 86.56 888 VAL A CA 1
ATOM 6878 C C . VAL A 1 888 ? -11.309 27.844 9.502 1.00 86.56 888 VAL A C 1
ATOM 6880 O O . VAL A 1 888 ? -11.006 26.750 9.029 1.00 86.56 888 VAL A O 1
ATOM 6883 N N . GLU A 1 889 ? -10.516 28.907 9.408 1.00 91.12 889 GLU A N 1
ATOM 6884 C CA . GLU A 1 889 ? -9.188 28.917 8.789 1.00 91.12 889 GLU A CA 1
ATOM 6885 C C . GLU A 1 889 ? -8.078 28.930 9.858 1.00 91.12 889 GLU A C 1
ATOM 6887 O O . GLU A 1 889 ? -8.326 29.111 11.052 1.00 91.12 889 GLU A O 1
ATOM 6892 N N . ARG A 1 890 ? -6.814 28.730 9.452 1.00 85.25 890 ARG A N 1
ATOM 6893 C CA . ARG A 1 890 ? -5.669 28.710 10.388 1.00 85.25 890 ARG A CA 1
ATOM 6894 C C . ARG A 1 890 ? -5.522 30.009 11.177 1.00 85.25 890 ARG A C 1
ATOM 6896 O O . ARG A 1 890 ? -5.225 29.958 12.370 1.00 85.25 890 ARG A O 1
ATOM 6903 N N . ASP A 1 891 ? -5.776 31.139 10.529 1.00 86.56 891 ASP A N 1
ATOM 6904 C CA . ASP A 1 891 ? -5.691 32.454 11.162 1.00 86.56 891 ASP A CA 1
ATOM 6905 C C . ASP A 1 891 ? -6.777 32.639 12.230 1.00 86.56 891 ASP A C 1
ATOM 6907 O O . ASP A 1 891 ? -6.514 33.261 13.255 1.00 86.56 891 ASP A O 1
ATOM 6911 N N . ASP A 1 892 ? -7.951 32.018 12.067 1.00 84.12 892 ASP A N 1
ATOM 6912 C CA . ASP A 1 892 ? -9.005 32.036 13.088 1.00 84.12 892 ASP A CA 1
ATOM 6913 C C . ASP A 1 892 ? -8.612 31.223 14.320 1.00 84.12 892 ASP A C 1
ATOM 6915 O O . ASP A 1 892 ? -8.890 31.640 15.439 1.00 84.12 892 ASP A O 1
ATOM 6919 N N . MET A 1 893 ? -7.936 30.082 14.138 1.00 86.06 893 MET A N 1
ATOM 6920 C CA . MET A 1 893 ? -7.424 29.281 15.258 1.00 86.06 893 MET A CA 1
ATOM 6921 C C . MET A 1 893 ? -6.325 30.025 16.019 1.00 86.06 893 MET A C 1
ATOM 6923 O O . MET A 1 893 ? -6.327 30.039 17.249 1.00 86.06 893 MET A O 1
ATOM 6927 N N . ALA A 1 894 ? -5.401 30.669 15.298 1.00 82.06 894 ALA A N 1
ATOM 6928 C CA . ALA A 1 894 ? -4.354 31.484 15.904 1.00 82.06 894 ALA A CA 1
ATOM 6929 C C . ALA A 1 894 ? -4.948 32.692 16.644 1.00 82.06 894 ALA A C 1
ATOM 6931 O O . ALA A 1 894 ? -4.571 32.965 17.784 1.00 82.06 894 ALA A O 1
ATOM 6932 N N . GLN A 1 895 ? -5.919 33.376 16.034 1.00 83.19 895 GLN A N 1
ATOM 6933 C CA . GLN A 1 895 ? -6.625 34.493 16.650 1.00 83.19 895 GLN A CA 1
ATOM 6934 C C . GLN A 1 895 ? -7.425 34.042 17.876 1.00 83.19 895 GLN A C 1
ATOM 6936 O O . GLN A 1 895 ? -7.328 34.680 18.919 1.00 83.19 895 GLN A O 1
ATOM 6941 N N . PHE A 1 896 ? -8.125 32.908 17.799 1.00 86.31 896 PHE A N 1
ATOM 6942 C CA . PHE A 1 896 ? -8.830 32.317 18.932 1.00 86.31 896 PHE A CA 1
ATOM 6943 C C . PHE A 1 896 ? -7.877 31.957 20.072 1.00 86.31 896 PHE A C 1
ATOM 6945 O O . PHE A 1 896 ? -8.182 32.245 21.221 1.00 86.31 896 PHE A O 1
ATOM 6952 N N . PHE A 1 897 ? -6.705 31.387 19.781 1.00 84.44 897 PHE A N 1
ATOM 6953 C CA . PHE A 1 897 ? -5.697 31.097 20.802 1.00 84.44 897 PHE A CA 1
ATOM 6954 C C . PHE A 1 897 ? -5.170 32.379 21.468 1.00 84.44 897 PHE A C 1
ATOM 6956 O O . PHE A 1 897 ? -5.036 32.439 22.691 1.00 84.44 897 PHE A O 1
ATOM 6963 N N . LEU A 1 898 ? -4.919 33.433 20.682 1.00 83.38 898 LEU A N 1
ATOM 6964 C CA . LEU A 1 898 ? -4.527 34.747 21.202 1.00 83.38 898 LEU A CA 1
ATOM 6965 C C . LEU A 1 898 ? -5.629 35.376 22.061 1.00 83.38 898 LEU A C 1
ATOM 6967 O O . LEU A 1 898 ? -5.330 35.956 23.104 1.00 83.38 898 LEU A O 1
ATOM 6971 N N . ASP A 1 899 ? -6.884 35.270 21.635 1.00 82.56 899 ASP A N 1
ATOM 6972 C CA . ASP A 1 899 ? -8.034 35.774 22.381 1.00 82.56 899 ASP A CA 1
ATOM 6973 C C . ASP A 1 899 ? -8.246 34.954 23.656 1.00 82.56 899 ASP A C 1
ATOM 6975 O O . ASP A 1 899 ? -8.428 35.540 24.722 1.00 82.56 899 ASP A O 1
ATOM 6979 N N . PHE A 1 900 ? -8.073 33.630 23.586 1.00 82.44 900 PHE A N 1
ATOM 6980 C CA . PHE A 1 900 ? -8.112 32.730 24.731 1.00 82.44 900 PHE A CA 1
ATOM 6981 C C . PHE A 1 900 ? -7.107 33.136 25.805 1.00 82.44 900 PHE A C 1
ATOM 6983 O O . PHE A 1 900 ? -7.487 33.371 26.951 1.00 82.44 900 PHE A O 1
ATOM 6990 N N . MET A 1 901 ? -5.841 33.323 25.421 1.00 78.06 901 MET A N 1
ATOM 6991 C CA . MET A 1 901 ? -4.799 33.755 26.353 1.00 78.06 901 MET A CA 1
ATOM 6992 C C . MET A 1 901 ? -5.041 35.159 26.924 1.00 78.06 901 MET A C 1
ATOM 6994 O O . MET A 1 901 ? -4.691 35.421 28.073 1.00 78.06 901 MET A O 1
ATOM 6998 N N . LYS A 1 902 ? -5.627 36.081 26.147 1.00 78.69 902 LYS A N 1
ATOM 6999 C CA . LYS A 1 902 ? -5.927 37.445 26.618 1.00 78.69 902 LYS A CA 1
ATOM 7000 C C . LYS A 1 902 ? -7.075 37.488 27.624 1.00 78.69 902 LYS A C 1
ATOM 7002 O O . LYS A 1 902 ? -7.071 38.362 28.490 1.00 78.69 902 LYS A O 1
ATOM 7007 N N . THR A 1 903 ? -8.063 36.605 27.487 1.00 77.50 903 THR A N 1
ATOM 7008 C CA . THR A 1 903 ? -9.311 36.660 28.264 1.00 77.50 903 THR A CA 1
ATOM 7009 C C . THR A 1 903 ? -9.510 35.475 29.207 1.00 77.50 903 THR A C 1
ATOM 7011 O O . THR A 1 903 ? -10.609 35.305 29.739 1.00 77.50 903 THR A O 1
ATOM 7014 N N . ASP A 1 904 ? -8.478 34.663 29.456 1.00 79.06 904 ASP A N 1
ATOM 7015 C CA . ASP A 1 904 ? -8.511 33.670 30.529 1.00 79.06 904 ASP A CA 1
ATOM 7016 C C . ASP A 1 904 ? -8.515 34.376 31.896 1.00 79.06 904 ASP A C 1
ATOM 7018 O O . ASP A 1 904 ? -7.507 34.859 32.419 1.00 79.06 904 ASP A O 1
ATOM 7022 N N . HIS A 1 905 ? -9.713 34.511 32.457 1.00 82.12 905 HIS A N 1
ATOM 7023 C CA . HIS A 1 905 ? -9.962 35.169 33.737 1.00 82.12 905 HIS A CA 1
ATOM 7024 C C . HIS A 1 905 ? -10.490 34.194 34.794 1.00 82.12 905 HIS A C 1
ATOM 7026 O O . HIS A 1 905 ? -10.980 34.629 35.841 1.00 82.12 905 HIS A O 1
ATOM 7032 N N . LEU A 1 906 ? -10.384 32.881 34.557 1.00 83.81 906 LEU A N 1
ATOM 7033 C CA . LEU A 1 906 ? -10.992 31.852 35.401 1.00 83.81 906 LEU A CA 1
ATOM 7034 C C . LEU A 1 906 ? -10.529 31.954 36.864 1.00 83.81 906 LEU A C 1
ATOM 7036 O O . LEU A 1 906 ? -11.348 32.066 37.782 1.00 83.81 906 LEU A O 1
ATOM 7040 N N . GLY A 1 907 ? -9.211 32.030 37.081 1.00 79.50 907 GLY A N 1
ATOM 7041 C CA . GLY A 1 907 ? -8.622 32.163 38.419 1.00 79.50 907 GLY A CA 1
ATOM 7042 C C . GLY A 1 907 ? -9.020 33.459 39.139 1.00 79.50 907 GLY A C 1
ATOM 7043 O O . GLY A 1 907 ? -9.258 33.462 40.353 1.00 79.50 907 GLY A O 1
ATOM 7044 N N . VAL A 1 908 ? -9.174 34.563 38.398 1.00 84.06 908 VAL A N 1
ATOM 7045 C CA . VAL A 1 908 ? -9.626 35.854 38.943 1.00 84.06 908 VAL A CA 1
ATOM 7046 C C . VAL A 1 908 ? -11.075 35.760 39.423 1.00 84.06 908 VAL A C 1
ATOM 7048 O O . VAL A 1 908 ? -11.394 36.255 40.508 1.00 84.06 908 VAL A O 1
ATOM 7051 N N . ILE A 1 909 ? -11.948 35.108 38.648 1.00 88.38 909 ILE A N 1
ATOM 7052 C CA . ILE A 1 909 ? -13.364 34.907 38.986 1.00 88.38 909 ILE A CA 1
ATOM 7053 C C . ILE A 1 909 ? -13.498 34.026 40.236 1.00 88.38 909 ILE A C 1
ATOM 7055 O O . ILE A 1 909 ? -14.212 34.408 41.166 1.00 88.38 909 ILE A O 1
ATOM 7059 N N . ALA A 1 910 ? -12.777 32.901 40.304 1.00 86.88 910 ALA A N 1
ATOM 7060 C CA . ALA A 1 910 ? -12.791 31.996 41.457 1.00 86.88 910 ALA A CA 1
ATOM 7061 C C . ALA A 1 910 ? -12.312 32.691 42.747 1.00 86.88 910 ALA A C 1
ATOM 7063 O O . ALA A 1 910 ? -12.980 32.648 43.783 1.00 86.88 910 ALA A O 1
ATOM 7064 N N . THR A 1 911 ? -11.202 33.432 42.663 1.00 85.19 911 THR A N 1
ATOM 7065 C CA . THR A 1 911 ? -10.666 34.230 43.780 1.00 85.19 911 THR A CA 1
ATOM 7066 C C . THR A 1 911 ? -11.673 35.289 44.234 1.00 85.19 911 THR A C 1
ATOM 7068 O O . THR A 1 911 ? -11.918 35.463 45.430 1.00 85.19 911 THR A O 1
ATOM 7071 N N . ARG A 1 912 ? -12.311 35.987 43.282 1.00 88.38 912 ARG A N 1
ATOM 7072 C CA . ARG A 1 912 ? -13.340 36.991 43.577 1.00 88.38 912 ARG A CA 1
ATOM 7073 C C . ARG A 1 912 ? -14.551 36.369 44.265 1.00 88.38 912 ARG A C 1
ATOM 7075 O O . ARG A 1 912 ? -15.071 36.976 45.197 1.00 88.38 912 ARG A O 1
ATOM 7082 N N . HIS A 1 913 ? -14.977 35.184 43.831 1.00 91.88 913 HIS A N 1
ATOM 7083 C CA . HIS A 1 913 ? -16.092 34.456 44.429 1.00 91.88 913 HIS A CA 1
ATOM 7084 C C . HIS A 1 913 ? -15.830 34.149 45.904 1.00 91.88 913 HIS A C 1
ATOM 7086 O O . HIS A 1 913 ? -16.667 34.486 46.735 1.00 91.88 913 HIS A O 1
ATOM 7092 N N . MET A 1 914 ? -14.654 33.613 46.252 1.00 88.31 914 MET A N 1
ATOM 7093 C CA . MET A 1 914 ? -14.292 33.338 47.651 1.00 88.31 914 MET A CA 1
ATOM 7094 C C . MET A 1 914 ? -14.307 34.603 48.520 1.00 88.31 914 MET A C 1
ATOM 7096 O O . MET A 1 914 ? -14.877 34.599 49.610 1.00 88.31 914 MET A O 1
ATOM 7100 N N . ILE A 1 915 ? -13.738 35.708 48.022 1.00 88.62 915 ILE A N 1
ATOM 7101 C CA . ILE A 1 915 ? -13.711 36.985 48.751 1.00 88.62 915 ILE A CA 1
ATOM 7102 C C . ILE A 1 915 ? -15.134 37.511 48.980 1.00 88.62 915 ILE A C 1
ATOM 7104 O O . ILE A 1 915 ? -15.471 37.896 50.098 1.00 88.62 915 ILE A O 1
ATOM 7108 N N . MET A 1 916 ? -15.975 37.530 47.942 1.00 89.44 916 MET A N 1
ATOM 7109 C CA . MET A 1 916 ? -17.347 38.044 48.037 1.00 89.44 916 MET A CA 1
ATOM 7110 C C . MET A 1 916 ? -18.231 37.143 48.902 1.00 89.44 916 MET A C 1
ATOM 7112 O O . MET A 1 916 ? -18.991 37.641 49.730 1.00 89.44 916 MET A O 1
ATOM 7116 N N . ALA A 1 917 ? -18.091 35.823 48.774 1.00 90.56 917 ALA A N 1
ATOM 7117 C CA . ALA A 1 917 ? -18.812 34.864 49.600 1.00 90.56 917 ALA A CA 1
ATOM 7118 C C . ALA A 1 917 ? -18.445 34.999 51.083 1.00 90.56 917 ALA A C 1
ATOM 7120 O O . ALA A 1 917 ? -19.282 34.703 51.933 1.00 90.56 917 ALA A O 1
ATOM 7121 N N . ASP A 1 918 ? -17.244 35.481 51.420 1.00 90.19 918 ASP A N 1
ATOM 7122 C CA . ASP A 1 918 ? -16.885 35.803 52.802 1.00 90.19 918 ASP A CA 1
ATOM 7123 C C . ASP A 1 918 ? -17.421 37.176 53.251 1.00 90.19 918 ASP A C 1
ATOM 7125 O O . ASP A 1 918 ? -18.032 37.279 54.316 1.00 90.19 918 ASP A O 1
ATOM 7129 N N . GLN A 1 919 ? -17.303 38.208 52.410 1.00 88.75 919 GLN A N 1
ATOM 7130 C CA . GLN A 1 919 ? -17.708 39.583 52.741 1.00 88.75 919 GLN A CA 1
ATOM 7131 C C . GLN A 1 919 ? -19.224 39.783 52.855 1.00 88.75 919 GLN A C 1
ATOM 7133 O O . GLN A 1 919 ? -19.671 40.596 53.666 1.00 88.75 919 GLN A O 1
ATOM 7138 N N . GLU A 1 920 ? -20.013 39.076 52.047 1.00 90.31 920 GLU A N 1
ATOM 7139 C CA . GLU A 1 920 ? -21.461 39.276 51.967 1.00 90.31 920 GLU A CA 1
ATOM 7140 C C . GLU A 1 920 ? -22.212 38.422 52.991 1.00 90.31 920 GLU A C 1
ATOM 7142 O O . GLU A 1 920 ? -21.945 37.230 53.138 1.00 90.31 920 GLU A O 1
ATOM 7147 N N . ALA A 1 921 ? -23.191 38.995 53.695 1.00 86.19 921 ALA A N 1
ATOM 7148 C CA . ALA A 1 921 ? -23.899 38.298 54.777 1.00 86.19 921 ALA A CA 1
ATOM 7149 C C . ALA A 1 921 ? -24.619 37.016 54.308 1.00 86.19 921 ALA A C 1
ATOM 7151 O O . ALA A 1 921 ? -24.650 36.027 55.036 1.00 86.19 921 ALA A O 1
ATOM 7152 N N . GLU A 1 922 ? -25.139 37.016 53.077 1.00 87.50 922 GLU A N 1
ATOM 7153 C CA . GLU A 1 922 ? -25.827 35.874 52.453 1.00 87.50 922 GLU A CA 1
ATOM 7154 C C . GLU A 1 922 ? -24.870 34.819 51.866 1.00 87.50 922 GLU A C 1
ATOM 7156 O O . GLU A 1 922 ? -25.312 33.780 51.379 1.00 87.50 922 GLU A O 1
ATOM 7161 N N . GLY A 1 923 ? -23.556 35.055 51.910 1.00 88.38 923 GLY A N 1
ATOM 7162 C CA . GLY A 1 923 ? -22.550 34.111 51.429 1.00 88.38 923 GLY A CA 1
ATOM 7163 C C . GLY A 1 923 ? -22.678 33.797 49.938 1.00 88.38 923 GLY A C 1
ATOM 7164 O O . GLY A 1 923 ? -22.829 34.699 49.114 1.00 88.38 923 GLY A O 1
ATOM 7165 N N . THR A 1 924 ? -22.615 32.514 49.580 1.00 89.06 924 THR A N 1
ATOM 7166 C CA . THR A 1 924 ? -22.749 32.037 48.190 1.00 89.06 924 THR A CA 1
ATOM 7167 C C . THR A 1 924 ? -24.144 32.272 47.602 1.00 89.06 924 THR A C 1
ATOM 7169 O O . THR A 1 924 ? -24.277 32.395 46.386 1.00 89.06 924 THR A O 1
ATOM 7172 N N . SER A 1 925 ? -25.175 32.426 48.441 1.00 89.12 925 SER A N 1
ATOM 7173 C CA . SER A 1 925 ? -26.531 32.768 47.994 1.00 89.12 925 SER A CA 1
ATOM 7174 C C . SER A 1 925 ? -26.676 34.229 47.561 1.00 89.12 925 SER A C 1
ATOM 7176 O O . SER A 1 925 ? -27.665 34.567 46.906 1.00 89.12 925 SER A O 1
ATOM 7178 N N . HIS A 1 926 ? -25.705 35.093 47.885 1.00 92.19 926 HIS A N 1
ATOM 7179 C CA . HIS A 1 926 ? -25.756 36.500 47.507 1.00 92.19 926 HIS A CA 1
ATOM 7180 C C . HIS A 1 926 ? -25.759 36.653 45.970 1.00 92.19 926 HIS A C 1
ATOM 7182 O O . HIS A 1 926 ? -24.988 35.966 45.286 1.00 92.19 926 HIS A O 1
ATOM 7188 N N . PRO A 1 927 ? -26.542 37.582 45.383 1.00 90.44 927 PRO A N 1
ATOM 7189 C CA . PRO A 1 927 ? -26.641 37.737 43.927 1.00 90.44 927 PRO A CA 1
ATOM 7190 C C . PRO A 1 927 ? -25.296 37.942 43.213 1.00 90.44 927 PRO A C 1
ATOM 7192 O O . PRO A 1 927 ? -25.108 37.462 42.096 1.00 90.44 927 PRO A O 1
ATOM 7195 N N . VAL A 1 928 ? -24.339 38.611 43.866 1.00 91.06 928 VAL A N 1
ATOM 7196 C CA . VAL A 1 928 ? -22.974 38.804 43.342 1.00 91.06 928 VAL A CA 1
ATOM 7197 C C . VAL A 1 928 ? -22.228 37.473 43.207 1.00 91.06 928 VAL A C 1
ATOM 7199 O O . VAL A 1 928 ? -21.565 37.249 42.197 1.00 91.06 928 VAL A O 1
ATOM 7202 N N . CYS A 1 929 ? -22.360 36.576 44.186 1.00 91.06 929 CYS A N 1
ATOM 7203 C CA . CYS A 1 929 ? -21.724 35.259 44.168 1.00 91.06 929 CYS A CA 1
ATOM 7204 C C . CYS A 1 929 ? -22.357 34.358 43.105 1.00 91.06 929 CYS A C 1
ATOM 7206 O O . CYS A 1 929 ? -21.635 33.763 42.312 1.00 91.06 929 CYS A O 1
ATOM 7208 N N . ARG A 1 930 ? -23.691 34.359 42.977 1.00 90.12 930 ARG A N 1
ATOM 7209 C CA . ARG A 1 930 ? -24.376 33.643 41.885 1.00 90.12 930 ARG A CA 1
ATOM 7210 C C . ARG A 1 930 ? -23.979 34.161 40.501 1.00 90.12 930 ARG A C 1
ATOM 7212 O O . ARG A 1 930 ? -23.783 33.366 39.585 1.00 90.12 930 ARG A O 1
ATOM 7219 N N . LYS A 1 931 ? -23.796 35.479 40.345 1.00 89.75 931 LYS A N 1
ATOM 7220 C CA . LYS A 1 931 ? -23.273 36.060 39.098 1.00 89.75 931 LYS A CA 1
ATOM 7221 C C . LYS A 1 931 ? -21.839 35.603 38.823 1.00 89.75 931 LYS A C 1
ATOM 7223 O O . LYS A 1 931 ? -21.535 35.244 37.692 1.00 89.75 931 LYS A O 1
ATOM 7228 N N . LEU A 1 932 ? -20.974 35.578 39.837 1.00 90.81 932 LEU A N 1
ATOM 7229 C CA . LEU A 1 932 ? -19.609 35.057 39.712 1.00 90.81 932 LEU A CA 1
ATOM 7230 C C . LEU A 1 932 ? -19.591 33.560 39.364 1.00 90.81 932 LEU A C 1
ATOM 7232 O O . LEU A 1 932 ? -18.799 33.164 38.519 1.00 90.81 932 LEU A O 1
ATOM 7236 N N . ALA A 1 933 ? -20.496 32.752 39.923 1.00 89.88 933 ALA A N 1
ATOM 7237 C CA . ALA A 1 933 ? -20.657 31.343 39.559 1.00 89.88 933 ALA A CA 1
ATOM 7238 C C . ALA A 1 933 ? -21.098 31.170 38.091 1.00 89.88 933 ALA A C 1
ATOM 7240 O O . ALA A 1 933 ? -20.593 30.293 37.395 1.00 89.88 933 ALA A O 1
ATOM 7241 N N . GLN A 1 934 ? -21.989 32.037 37.591 1.00 87.44 934 GLN A N 1
ATOM 7242 C CA . GLN A 1 934 ? -22.368 32.064 36.174 1.00 87.44 934 GLN A CA 1
ATOM 7243 C C . GLN A 1 934 ? -21.177 32.430 35.275 1.00 87.44 934 GLN A C 1
ATOM 7245 O O . GLN A 1 934 ? -20.923 31.740 34.293 1.00 87.44 934 GLN A O 1
ATOM 7250 N N . LEU A 1 935 ? -20.428 33.483 35.624 1.00 89.12 935 LEU A N 1
ATOM 7251 C CA . LEU A 1 935 ? -19.236 33.897 34.873 1.00 89.12 935 LEU A CA 1
ATOM 7252 C C . LEU A 1 935 ? -18.151 32.816 34.890 1.00 89.12 935 LEU A C 1
ATOM 7254 O O . LEU A 1 935 ? -17.498 32.600 33.878 1.00 89.12 935 LEU A O 1
ATOM 7258 N N . HIS A 1 936 ? -17.986 32.106 36.007 1.00 88.75 936 HIS A N 1
ATOM 7259 C CA . HIS A 1 936 ? -17.051 30.990 36.099 1.00 88.75 936 HIS A CA 1
ATOM 7260 C C . HIS A 1 936 ? -17.438 29.866 35.134 1.00 88.75 936 HIS A C 1
ATOM 7262 O O . HIS A 1 936 ? -16.580 29.356 34.425 1.00 88.75 936 HIS A O 1
ATOM 7268 N N . SER A 1 937 ? -18.727 29.517 35.050 1.00 85.00 937 SER A N 1
ATOM 7269 C CA . SER A 1 937 ? -19.216 28.537 34.070 1.00 85.00 937 SER A CA 1
ATOM 7270 C C . SER A 1 937 ? -18.948 28.988 32.632 1.00 85.00 937 SER A C 1
ATOM 7272 O O . SER A 1 937 ? -18.460 28.196 31.836 1.00 85.00 937 SER A O 1
ATOM 7274 N N . THR A 1 938 ? -19.202 30.259 32.301 1.00 84.19 938 THR A N 1
ATOM 7275 C CA . THR A 1 938 ? -18.899 30.810 30.968 1.00 84.19 938 THR A CA 1
ATOM 7276 C C . THR A 1 938 ? -17.404 30.780 30.654 1.00 84.19 938 THR A C 1
ATOM 7278 O O . THR A 1 938 ? -17.035 30.436 29.539 1.00 84.19 938 THR A O 1
ATOM 7281 N N . ALA A 1 939 ? -16.541 31.096 31.624 1.00 85.31 939 ALA A N 1
ATOM 7282 C CA . ALA A 1 939 ? -15.092 31.051 31.441 1.00 85.31 939 ALA A CA 1
ATOM 7283 C C . ALA A 1 939 ? -14.575 29.620 31.205 1.00 85.31 939 ALA A C 1
ATOM 7285 O O . ALA A 1 939 ? -13.721 29.429 30.346 1.00 85.31 939 ALA A O 1
ATOM 7286 N N . VAL A 1 940 ? -15.119 28.614 31.904 1.00 82.94 940 VAL A N 1
ATOM 7287 C CA . VAL A 1 940 ? -14.794 27.192 31.657 1.00 82.94 940 VAL A CA 1
ATOM 7288 C C . VAL A 1 940 ? -15.236 26.761 30.257 1.00 82.94 940 VAL A C 1
ATOM 7290 O O . VAL A 1 940 ? -14.479 26.114 29.538 1.00 82.94 940 VAL A O 1
ATOM 7293 N N . ASP A 1 941 ? -16.434 27.170 29.836 1.00 79.38 941 ASP A N 1
ATOM 7294 C CA . ASP A 1 941 ? -16.983 26.846 28.517 1.00 79.38 941 ASP A CA 1
ATOM 7295 C C . ASP A 1 941 ? -16.427 27.725 27.385 1.00 79.38 941 ASP A C 1
ATOM 7297 O O . ASP A 1 941 ? -16.813 27.553 26.227 1.00 79.38 941 ASP A O 1
ATOM 7301 N N . PHE A 1 942 ? -15.523 28.667 27.658 1.00 84.06 942 PHE A N 1
ATOM 7302 C CA . PHE A 1 942 ? -14.990 29.571 26.639 1.00 84.06 942 PHE A CA 1
ATOM 7303 C C . PHE A 1 942 ? -14.236 28.814 25.537 1.00 84.06 942 PHE A C 1
ATOM 7305 O O . PHE A 1 942 ? -14.449 29.085 24.355 1.00 84.06 942 PHE A O 1
ATOM 7312 N N . SER A 1 943 ? -13.453 27.794 25.903 1.00 79.81 943 SER A N 1
ATOM 7313 C CA . SER A 1 943 ? -12.776 26.903 24.948 1.00 79.81 943 SER A CA 1
ATOM 7314 C C . SER A 1 943 ? -13.751 26.155 24.025 1.00 79.81 943 SER A C 1
ATOM 7316 O O . SER A 1 943 ? -13.392 25.808 22.904 1.00 79.81 943 SER A O 1
ATOM 7318 N N . LYS A 1 944 ? -14.996 25.941 24.480 1.00 80.31 944 LYS A N 1
ATOM 7319 C CA . LYS A 1 944 ? -16.068 25.248 23.747 1.00 80.31 944 LYS A CA 1
ATOM 7320 C C . LYS A 1 944 ? -16.978 26.213 22.969 1.00 80.31 944 LYS A C 1
ATOM 7322 O O . LYS A 1 944 ? -17.547 25.826 21.951 1.00 80.31 944 LYS A O 1
ATOM 7327 N N . THR A 1 945 ? -17.158 27.447 23.447 1.00 81.12 945 THR A N 1
ATOM 7328 C CA . THR A 1 945 ? -18.180 28.389 22.947 1.00 81.12 945 THR A CA 1
ATOM 7329 C C . THR A 1 945 ? -17.619 29.596 22.202 1.00 81.12 945 THR A C 1
ATOM 7331 O O . THR A 1 945 ? -18.345 30.216 21.429 1.00 81.12 945 THR A O 1
ATOM 7334 N N . GLY A 1 946 ? -16.357 29.965 22.416 1.00 80.56 946 GLY A N 1
ATOM 7335 C CA . GLY A 1 946 ? -15.782 31.179 21.837 1.00 80.56 946 GLY A CA 1
ATOM 7336 C C . GLY A 1 946 ? -16.258 32.487 22.475 1.00 80.56 946 GLY A C 1
ATOM 7337 O O . GLY A 1 946 ? -15.980 33.556 21.939 1.00 80.56 946 GLY A O 1
ATOM 7338 N N . ILE A 1 947 ? -16.965 32.430 23.610 1.00 83.31 947 ILE A N 1
ATOM 7339 C CA . ILE A 1 947 ? -17.491 33.606 24.317 1.00 83.31 947 ILE A CA 1
ATOM 7340 C C . ILE A 1 947 ? -16.607 33.934 25.532 1.00 83.31 947 ILE A C 1
ATOM 7342 O O . ILE A 1 947 ? -16.681 33.229 26.541 1.00 83.31 947 ILE A O 1
ATOM 7346 N N . PRO A 1 948 ? -15.783 34.997 25.474 1.00 85.19 948 PRO A N 1
ATOM 7347 C CA . PRO A 1 948 ? -14.925 35.375 26.589 1.00 85.19 948 PRO A CA 1
ATOM 7348 C C . PRO A 1 948 ? -15.711 36.105 27.682 1.00 85.19 948 PRO A C 1
ATOM 7350 O O . PRO A 1 948 ? -16.629 36.881 27.401 1.00 85.19 948 PRO A O 1
ATOM 7353 N N . VAL A 1 949 ? -15.294 35.939 28.939 1.00 85.94 949 VAL A N 1
ATOM 7354 C CA . VAL A 1 949 ? -15.775 36.788 30.036 1.00 85.94 949 VAL A CA 1
ATOM 7355 C C . VAL A 1 949 ? -15.003 38.101 30.026 1.00 85.94 949 VAL A C 1
ATOM 7357 O O . VAL A 1 949 ? -13.785 38.117 30.180 1.00 85.94 949 VAL A O 1
ATOM 7360 N N . GLN A 1 950 ? -15.710 39.221 29.901 1.00 85.25 950 GLN A N 1
ATOM 7361 C CA . GLN A 1 950 ? -15.084 40.539 29.952 1.00 85.25 950 GLN A CA 1
ATOM 7362 C C . GLN A 1 950 ? -14.759 40.939 31.397 1.00 85.25 950 GLN A C 1
ATOM 7364 O O . GLN A 1 950 ? -15.600 40.836 32.292 1.00 85.25 950 GLN A O 1
ATOM 7369 N N . MET A 1 951 ? -13.568 41.499 31.632 1.00 83.06 951 MET A N 1
ATOM 7370 C CA . MET A 1 951 ? -13.139 41.960 32.964 1.00 83.06 951 MET A CA 1
ATOM 7371 C C . MET A 1 951 ? -14.096 43.001 33.581 1.00 83.06 951 MET A C 1
ATOM 7373 O O . MET A 1 951 ? -14.221 43.096 34.802 1.00 83.06 951 MET A O 1
ATOM 7377 N N . SER A 1 952 ? -14.810 43.771 32.752 1.00 84.69 952 SER A N 1
ATOM 7378 C CA . SER A 1 952 ? -15.835 44.729 33.190 1.00 84.69 952 SER A CA 1
ATOM 7379 C C . SER A 1 952 ? -17.083 44.079 33.791 1.00 84.69 952 SER A C 1
ATOM 7381 O O . SER A 1 952 ? -17.791 44.737 34.551 1.00 84.69 952 SER A O 1
ATOM 7383 N N . GLU A 1 953 ? -17.369 42.819 33.456 1.00 84.94 953 GLU A N 1
ATOM 7384 C CA . GLU A 1 953 ? -18.517 42.075 33.986 1.00 84.94 953 GLU A CA 1
ATOM 7385 C C . GLU A 1 953 ? -18.240 41.468 35.362 1.00 84.94 953 GLU A C 1
ATOM 7387 O O . GLU A 1 953 ? -19.182 41.157 36.094 1.00 84.94 953 GLU A O 1
ATOM 7392 N N . ILE A 1 954 ? -16.963 41.320 35.728 1.00 87.81 954 ILE A N 1
ATOM 7393 C CA . ILE A 1 954 ? -16.545 40.769 37.015 1.00 87.81 954 ILE A CA 1
ATOM 7394 C C . ILE A 1 954 ? -16.815 41.816 38.110 1.00 87.81 954 ILE A C 1
ATOM 7396 O O . ILE A 1 954 ? -16.204 42.891 38.107 1.00 87.81 954 ILE A O 1
ATOM 7400 N N . PRO A 1 955 ? -17.698 41.531 39.088 1.00 85.75 955 PRO A N 1
ATOM 7401 C CA . PRO A 1 955 ? -18.009 42.468 40.161 1.00 85.75 955 PRO A CA 1
ATOM 7402 C C . PRO A 1 955 ? -16.761 42.914 40.938 1.00 85.75 955 PRO A C 1
ATOM 7404 O O . PRO A 1 955 ? -15.967 42.096 41.415 1.00 85.75 955 PRO A O 1
ATOM 7407 N N . LYS A 1 956 ? -16.593 44.231 41.108 1.00 79.25 956 LYS A N 1
ATOM 7408 C CA . LYS A 1 956 ? -15.487 44.805 41.888 1.00 79.25 956 LYS A CA 1
ATOM 7409 C C . LYS A 1 956 ? -15.749 44.630 43.384 1.00 79.25 956 LYS A C 1
ATOM 7411 O O . LYS A 1 956 ? -16.742 45.121 43.906 1.00 79.25 956 LYS A O 1
ATOM 7416 N N . GLY A 1 957 ? -14.838 43.941 44.065 1.00 69.88 957 GLY A N 1
ATOM 7417 C CA . GLY A 1 957 ? -14.860 43.737 45.520 1.00 69.88 957 GLY A CA 1
ATOM 7418 C C . GLY A 1 957 ? -14.014 44.746 46.285 1.00 69.88 957 GLY A C 1
ATOM 7419 O O . GLY A 1 957 ? -13.214 45.476 45.696 1.00 69.88 957 GLY A O 1
ATOM 7420 N N . LYS A 1 958 ? -14.173 44.759 47.612 1.00 73.88 958 LYS A N 1
ATOM 7421 C CA . LYS A 1 958 ? -13.358 45.586 48.512 1.00 73.88 958 LYS A CA 1
ATOM 7422 C C . LYS A 1 958 ? -11.878 45.164 48.424 1.00 73.88 958 LYS A C 1
ATOM 7424 O O . LYS A 1 958 ? -11.607 43.984 48.210 1.00 73.88 958 LYS A O 1
ATOM 7429 N N . PRO A 1 959 ? -10.912 46.078 48.633 1.00 69.25 959 PRO A N 1
ATOM 7430 C CA . PRO A 1 959 ? -9.476 45.798 48.483 1.00 69.25 959 PRO A CA 1
ATOM 7431 C C . PRO A 1 959 ? -8.874 44.947 49.619 1.00 69.25 959 PRO A C 1
ATOM 7433 O O . PRO A 1 959 ? -7.654 44.835 49.724 1.00 69.25 959 PRO A O 1
ATOM 7436 N N . PHE A 1 960 ? -9.716 44.366 50.478 1.00 80.31 960 PHE A N 1
ATOM 7437 C CA . PHE A 1 960 ? -9.307 43.542 51.610 1.00 80.31 960 PHE A CA 1
ATOM 7438 C C . PHE A 1 960 ? -9.647 42.077 51.333 1.00 80.31 960 PHE A C 1
ATOM 7440 O O . PHE A 1 960 ? -10.752 41.780 50.873 1.00 80.31 960 PHE A O 1
ATOM 7447 N N . ARG A 1 961 ? -8.724 41.165 51.635 1.00 84.88 961 ARG A N 1
ATOM 7448 C CA . ARG A 1 961 ? -8.915 39.712 51.501 1.00 84.88 961 ARG A CA 1
ATOM 7449 C C . ARG A 1 961 ? -9.128 39.074 52.884 1.00 84.88 961 ARG A C 1
ATOM 7451 O O . ARG A 1 961 ? -8.616 39.613 53.860 1.00 84.88 961 ARG A O 1
ATOM 7458 N N . PRO A 1 962 ? -9.894 37.984 53.015 1.00 85.81 962 PRO A N 1
ATOM 7459 C CA . PRO A 1 962 ? -9.989 37.272 54.285 1.00 85.81 962 PRO A CA 1
ATOM 7460 C C . PRO A 1 962 ? -8.649 36.610 54.644 1.00 85.81 962 PRO A C 1
ATOM 7462 O O . PRO A 1 962 ? -7.863 36.261 53.766 1.00 85.81 962 PRO A O 1
ATOM 7465 N N . ASP A 1 963 ? -8.380 36.450 55.934 1.00 78.62 963 ASP A N 1
ATOM 7466 C CA . ASP A 1 963 ? -7.107 35.980 56.488 1.00 78.62 963 ASP A CA 1
ATOM 7467 C C . ASP A 1 963 ? -6.735 34.544 56.112 1.00 78.62 963 ASP A C 1
ATOM 7469 O O . ASP A 1 963 ? -5.552 34.249 56.009 1.00 78.62 963 ASP A O 1
ATOM 7473 N N . PHE A 1 964 ? -7.711 33.689 55.802 1.00 82.75 964 PHE A N 1
ATOM 7474 C CA . PHE A 1 964 ? -7.450 32.350 55.256 1.00 82.75 964 PHE A CA 1
ATOM 7475 C C . PHE A 1 964 ? -6.846 32.354 53.841 1.00 82.75 964 PHE A C 1
ATOM 7477 O O . PHE A 1 964 ? -6.509 31.301 53.314 1.00 82.75 964 PHE A O 1
ATOM 7484 N N . MET A 1 965 ? -6.744 33.521 53.198 1.00 78.44 965 MET A N 1
ATOM 7485 C CA . MET A 1 965 ? -6.046 33.700 51.920 1.00 78.44 965 MET A CA 1
ATOM 7486 C C . MET A 1 965 ? -4.645 34.308 52.094 1.00 78.44 965 MET A C 1
ATOM 7488 O O . MET A 1 965 ? -4.030 34.678 51.093 1.00 78.44 965 MET A O 1
ATOM 7492 N N . ALA A 1 966 ? -4.170 34.490 53.331 1.00 72.25 966 ALA A N 1
ATOM 7493 C CA . ALA A 1 966 ? -2.802 34.922 53.602 1.00 72.25 966 ALA A CA 1
ATOM 7494 C C . ALA A 1 966 ? -1.808 33.774 53.348 1.00 72.25 966 ALA A C 1
ATOM 7496 O O . ALA A 1 966 ? -2.167 32.601 53.419 1.00 72.25 966 ALA A O 1
ATOM 7497 N N . LEU A 1 967 ? -0.558 34.117 53.035 1.00 61.72 967 LEU A N 1
ATOM 7498 C CA . LEU A 1 967 ? 0.510 33.137 52.827 1.00 61.72 967 LEU A CA 1
ATOM 7499 C C . LEU A 1 967 ? 0.908 32.490 54.170 1.00 61.72 967 LEU A C 1
ATOM 7501 O O . LEU A 1 967 ? 0.947 33.173 55.196 1.00 61.72 967 LEU A O 1
ATOM 7505 N N . GLY A 1 968 ? 1.169 31.178 54.152 1.00 57.72 968 GLY A N 1
ATOM 7506 C CA . GLY A 1 968 ? 1.544 30.378 55.327 1.00 57.72 968 GLY A CA 1
ATOM 7507 C C . GLY A 1 968 ? 2.986 30.607 55.820 1.00 57.72 968 GLY A C 1
ATOM 7508 O O . GLY A 1 968 ? 3.742 31.352 55.189 1.00 57.72 968 GLY A O 1
ATOM 7509 N N . PRO A 1 969 ? 3.382 29.991 56.951 1.00 55.38 969 PRO A N 1
ATOM 7510 C CA . PRO A 1 969 ? 4.719 30.131 57.529 1.00 55.38 969 PRO A CA 1
ATOM 7511 C C . PRO A 1 969 ? 5.789 29.416 56.686 1.00 55.38 969 PRO A C 1
ATOM 7513 O O . PRO A 1 969 ? 5.529 28.396 56.050 1.00 55.38 969 PRO A O 1
ATOM 7516 N N . VAL A 1 970 ? 7.018 29.939 56.694 1.00 54.31 970 VAL A N 1
ATOM 7517 C CA . VAL A 1 970 ? 8.169 29.315 56.018 1.00 54.31 970 VAL A CA 1
ATOM 7518 C C . VAL A 1 970 ? 8.736 28.207 56.913 1.00 54.31 970 VAL A C 1
ATOM 7520 O O . VAL A 1 970 ? 9.007 28.436 58.093 1.00 54.31 970 VAL A O 1
ATOM 7523 N N . ALA A 1 971 ? 8.933 27.006 56.363 1.00 50.72 971 ALA A N 1
ATOM 7524 C CA . ALA A 1 971 ? 9.555 25.887 57.071 1.00 50.72 971 ALA A CA 1
ATOM 7525 C C . ALA A 1 971 ? 11.062 25.828 56.775 1.00 50.72 971 ALA A C 1
ATOM 7527 O O . ALA A 1 971 ? 11.465 25.790 55.610 1.00 50.72 971 ALA A O 1
ATOM 7528 N N . ARG A 1 972 ? 11.906 25.775 57.815 1.00 51.78 972 ARG A N 1
ATOM 7529 C CA . ARG A 1 972 ? 13.342 25.489 57.667 1.00 51.78 972 ARG A CA 1
ATOM 7530 C C . ARG A 1 972 ? 13.623 24.040 58.023 1.00 51.78 972 ARG A C 1
ATOM 7532 O O . ARG A 1 972 ? 13.384 23.612 59.149 1.00 51.78 972 ARG A O 1
ATOM 7539 N N . ILE A 1 973 ? 14.170 23.301 57.061 1.00 53.25 973 ILE A N 1
ATOM 7540 C CA . ILE A 1 973 ? 14.559 21.903 57.242 1.00 53.25 973 ILE A CA 1
ATOM 7541 C C . ILE A 1 973 ? 16.081 21.835 57.348 1.00 53.25 973 ILE A C 1
ATOM 7543 O O . ILE A 1 973 ? 16.787 22.076 56.370 1.00 53.25 973 ILE A O 1
ATOM 7547 N N . HIS A 1 974 ? 16.581 21.504 58.538 1.00 51.62 974 HIS A N 1
ATOM 7548 C CA . HIS A 1 974 ? 18.002 21.221 58.765 1.00 51.62 974 HIS A CA 1
ATOM 7549 C C . HIS A 1 974 ? 18.267 19.709 58.846 1.00 51.62 974 HIS A C 1
ATOM 7551 O O . HIS A 1 974 ? 19.252 19.220 58.295 1.00 51.62 974 HIS A O 1
ATOM 7557 N N . ASN A 1 975 ? 17.364 18.962 59.488 1.00 54.62 975 ASN A N 1
ATOM 7558 C CA . ASN A 1 975 ? 17.326 17.498 59.555 1.00 54.62 975 ASN A CA 1
ATOM 7559 C C . ASN A 1 975 ? 15.855 17.063 59.740 1.00 54.62 975 ASN A C 1
ATOM 7561 O O . ASN A 1 975 ? 15.044 17.857 60.208 1.00 54.62 975 ASN A O 1
ATOM 7565 N N . LYS A 1 976 ? 15.484 15.818 59.411 1.00 48.62 976 LYS A N 1
ATOM 7566 C CA . LYS A 1 976 ? 14.115 15.280 59.575 1.00 48.62 976 LYS A CA 1
ATOM 7567 C C . LYS A 1 976 ? 13.611 15.373 61.028 1.00 48.62 976 LYS A C 1
ATOM 7569 O O . LYS A 1 976 ? 12.407 15.426 61.255 1.00 48.62 976 LYS A O 1
ATOM 7574 N N . SER A 1 977 ? 14.537 15.416 61.987 1.00 52.75 977 SER A N 1
ATOM 7575 C CA . SER A 1 977 ? 14.282 15.597 63.423 1.00 52.75 977 SER A CA 1
ATOM 7576 C C . SER A 1 977 ? 14.127 17.069 63.850 1.00 52.75 977 SER A C 1
ATOM 7578 O O . SER A 1 977 ? 13.513 17.327 64.883 1.00 52.75 977 SER A O 1
ATOM 7580 N N . ASP A 1 978 ? 14.647 18.007 63.047 1.00 55.75 978 ASP A N 1
ATOM 7581 C CA . ASP A 1 978 ? 14.775 19.445 63.328 1.00 55.75 978 ASP A CA 1
ATOM 7582 C C . ASP A 1 978 ? 14.130 20.261 62.189 1.00 55.75 978 ASP A C 1
ATOM 7584 O O . ASP A 1 978 ? 14.812 20.918 61.390 1.00 55.75 978 ASP A O 1
ATOM 7588 N N . ILE A 1 979 ? 12.799 20.164 62.077 1.00 58.84 979 ILE A N 1
ATOM 7589 C CA . ILE A 1 979 ? 11.992 21.051 61.227 1.00 58.84 979 ILE A CA 1
ATOM 7590 C C . ILE A 1 979 ? 11.423 22.155 62.114 1.00 58.84 979 ILE A C 1
ATOM 7592 O O . ILE A 1 979 ? 10.614 21.894 63.005 1.00 58.84 979 ILE A O 1
ATOM 7596 N N . GLU A 1 980 ? 11.849 23.389 61.856 1.00 58.69 980 GLU A N 1
ATOM 7597 C CA . GLU A 1 980 ? 11.340 24.580 62.532 1.00 58.69 980 GLU A CA 1
ATOM 7598 C C . GLU A 1 980 ? 10.355 25.309 61.607 1.00 58.69 980 GLU A C 1
ATOM 7600 O O . GLU A 1 980 ? 10.708 25.736 60.505 1.00 58.69 980 GLU A O 1
ATOM 7605 N N . LEU A 1 981 ? 9.105 25.447 62.058 1.00 58.06 981 LEU A N 1
ATOM 7606 C CA . LEU A 1 981 ? 8.096 26.294 61.418 1.00 58.06 981 LEU A CA 1
ATOM 7607 C C . LEU A 1 981 ? 8.257 27.725 61.956 1.00 58.06 981 LEU A C 1
ATOM 7609 O O . LEU A 1 981 ? 8.014 27.963 63.145 1.00 58.06 981 LEU A O 1
ATOM 7613 N N . GLU A 1 982 ? 8.668 28.676 61.110 1.00 56.16 982 GLU A N 1
ATOM 7614 C CA . GLU A 1 982 ? 8.818 30.083 61.510 1.00 56.16 982 GLU A CA 1
ATOM 7615 C C . GLU A 1 982 ? 7.472 30.710 61.947 1.00 56.16 982 GLU A C 1
ATOM 7617 O O . GLU A 1 982 ? 6.391 30.123 61.828 1.00 56.16 982 GLU A O 1
ATOM 7622 N N . GLU A 1 983 ? 7.509 31.910 62.533 1.00 53.69 983 GLU A N 1
ATOM 7623 C CA . GLU A 1 983 ? 6.287 32.698 62.741 1.00 53.69 983 GLU A CA 1
ATOM 7624 C C . GLU A 1 983 ? 5.693 33.141 61.400 1.00 53.69 983 GLU A C 1
ATOM 7626 O O . GLU A 1 983 ? 6.420 33.393 60.442 1.00 53.69 983 GLU A O 1
ATOM 7631 N N . TYR A 1 984 ? 4.360 33.241 61.333 1.00 52.44 984 TYR A N 1
ATOM 7632 C CA . TYR A 1 984 ? 3.651 33.741 60.155 1.00 52.44 984 TYR A CA 1
ATOM 7633 C C . TYR A 1 984 ? 4.233 35.092 59.722 1.00 52.44 984 TYR A C 1
ATOM 7635 O O . TYR A 1 984 ? 4.070 36.110 60.401 1.00 52.44 984 TYR A O 1
ATOM 7643 N N . VAL A 1 985 ? 4.901 35.108 58.572 1.00 49.38 985 VAL A N 1
ATOM 7644 C CA . VAL A 1 985 ? 5.470 36.324 58.002 1.00 49.38 985 VAL A CA 1
ATOM 7645 C C . VAL A 1 985 ? 4.330 37.130 57.377 1.00 49.38 985 VAL A C 1
ATOM 7647 O O . VAL A 1 985 ? 3.873 36.849 56.276 1.00 49.38 985 VAL A O 1
ATOM 7650 N N . ILE A 1 986 ? 3.850 38.160 58.081 1.00 46.84 986 ILE A N 1
ATOM 7651 C CA . ILE A 1 986 ? 2.796 39.067 57.573 1.00 46.84 986 ILE A CA 1
ATOM 7652 C C . ILE A 1 986 ? 3.352 40.044 56.505 1.00 46.84 986 ILE A C 1
ATOM 7654 O O . ILE A 1 986 ? 2.591 40.732 55.826 1.00 46.84 986 ILE A O 1
ATOM 7658 N N . GLN A 1 987 ? 4.675 40.099 56.308 1.00 45.84 987 GLN A N 1
ATOM 7659 C CA . GLN A 1 987 ? 5.331 40.938 55.299 1.00 45.84 987 GLN A CA 1
ATOM 7660 C C . GLN A 1 987 ? 6.341 40.133 54.483 1.00 45.84 987 GLN A C 1
ATOM 7662 O O . GLN A 1 987 ? 7.463 39.917 54.934 1.00 45.84 987 GLN A O 1
ATOM 7667 N N . ALA A 1 988 ? 5.961 39.731 53.269 1.00 44.78 988 ALA A N 1
ATOM 7668 C CA . ALA A 1 988 ? 6.935 39.281 52.283 1.00 44.78 988 ALA A CA 1
ATOM 7669 C C . ALA A 1 988 ? 7.911 40.438 51.996 1.00 44.78 988 ALA A C 1
ATOM 7671 O O . ALA A 1 988 ? 7.490 41.548 51.655 1.00 44.78 988 ALA A O 1
ATOM 7672 N N . ALA A 1 989 ? 9.202 40.194 52.215 1.00 42.06 989 ALA A N 1
ATOM 7673 C CA . ALA A 1 989 ? 10.260 41.063 51.725 1.00 42.06 989 ALA A CA 1
ATOM 7674 C C . ALA A 1 989 ? 10.287 40.998 50.190 1.00 42.06 989 ALA A C 1
ATOM 7676 O O . ALA A 1 989 ? 9.936 39.973 49.615 1.00 42.06 989 ALA A O 1
ATOM 7677 N N . TYR A 1 990 ? 10.662 42.120 49.574 1.00 41.12 990 TYR A N 1
ATOM 7678 C CA . TYR A 1 990 ? 10.803 42.325 48.131 1.00 41.12 990 TYR A CA 1
ATOM 7679 C C . TYR A 1 990 ? 11.425 41.125 47.402 1.00 41.12 990 TYR A C 1
ATOM 7681 O O . TYR A 1 990 ? 12.474 40.647 47.826 1.00 41.12 990 TYR A O 1
ATOM 7689 N N . ASP A 1 991 ? 10.830 40.751 46.269 1.00 42.22 991 ASP A N 1
ATOM 7690 C CA . ASP A 1 991 ? 11.506 40.021 45.196 1.00 42.22 991 ASP A CA 1
ATOM 7691 C C . ASP A 1 991 ? 11.597 40.966 43.989 1.00 42.22 991 ASP A C 1
ATOM 7693 O O . ASP A 1 991 ? 10.605 41.596 43.614 1.00 42.22 991 ASP A O 1
ATOM 7697 N N . GLU A 1 992 ? 12.797 41.133 43.431 1.00 42.97 992 GLU A N 1
ATOM 7698 C CA . GLU A 1 992 ? 13.102 42.112 42.369 1.00 42.97 992 GLU A CA 1
ATOM 7699 C C . GLU A 1 992 ? 12.495 41.743 40.997 1.00 42.97 992 GLU A C 1
ATOM 7701 O O . GLU A 1 992 ? 12.521 42.565 40.085 1.00 42.97 992 GLU A O 1
ATOM 7706 N N . ASP A 1 993 ? 11.904 40.551 40.861 1.00 45.53 993 ASP A N 1
ATOM 7707 C CA . ASP A 1 993 ? 11.365 40.031 39.595 1.00 45.53 993 ASP A CA 1
ATOM 7708 C C . ASP A 1 993 ? 9.833 40.169 39.443 1.00 45.53 993 ASP A C 1
ATOM 7710 O O . ASP A 1 993 ? 9.293 39.812 38.393 1.00 45.53 993 ASP A O 1
ATOM 7714 N N . ASP A 1 994 ? 9.115 40.696 40.447 1.00 47.03 994 ASP A N 1
ATOM 7715 C CA . ASP A 1 994 ? 7.640 40.696 40.483 1.00 47.03 994 ASP A CA 1
ATOM 7716 C C . ASP A 1 994 ? 7.040 42.117 40.596 1.00 47.03 994 ASP A C 1
ATOM 7718 O O . ASP A 1 994 ? 6.351 42.486 41.547 1.00 47.03 994 ASP A O 1
ATOM 7722 N N . ASP A 1 995 ? 7.279 42.945 39.576 1.00 40.72 995 ASP A N 1
ATOM 7723 C CA . ASP A 1 995 ? 6.823 44.346 39.479 1.00 40.72 995 ASP A CA 1
ATOM 7724 C C . ASP A 1 995 ? 5.281 44.542 39.392 1.00 40.72 995 ASP A C 1
ATOM 7726 O O . ASP A 1 995 ? 4.814 45.648 39.105 1.00 40.72 995 ASP A O 1
ATOM 7730 N N . MET A 1 996 ? 4.441 43.511 39.599 1.00 44.00 996 MET A N 1
ATOM 7731 C CA . MET A 1 996 ? 3.020 43.563 39.195 1.00 44.00 996 MET A CA 1
ATOM 7732 C C . MET A 1 996 ? 1.949 43.030 40.173 1.00 44.00 996 MET A C 1
ATOM 7734 O O . MET A 1 996 ? 0.769 43.106 39.813 1.00 44.00 996 MET A O 1
ATOM 7738 N N . GLU A 1 997 ? 2.247 42.573 41.400 1.00 49.47 997 GLU A N 1
ATOM 7739 C CA . GLU A 1 997 ? 1.181 42.248 42.380 1.00 49.47 997 GLU A CA 1
ATOM 7740 C C . GLU A 1 997 ? 0.936 43.361 43.428 1.00 49.47 997 GLU A C 1
ATOM 7742 O O . GLU A 1 997 ? 1.841 43.765 44.161 1.00 49.47 997 GLU A O 1
ATOM 7747 N N . PRO A 1 998 ? -0.303 43.886 43.559 1.00 52.97 998 PRO A N 1
ATOM 7748 C CA . PRO A 1 998 ? -0.612 44.921 44.540 1.00 52.97 998 PRO A CA 1
ATOM 7749 C C . PRO A 1 998 ? -0.670 44.371 45.973 1.00 52.97 998 PRO A C 1
ATOM 7751 O O . PRO A 1 998 ? -1.308 43.359 46.253 1.00 52.97 998 PRO A O 1
ATOM 7754 N N . PHE A 1 999 ? -0.100 45.123 46.917 1.00 55.88 999 PHE A N 1
ATOM 7755 C CA . PHE A 1 999 ? -0.117 44.814 48.349 1.00 55.88 999 PHE A CA 1
ATOM 7756 C C . PHE A 1 999 ? -1.555 44.636 48.881 1.00 55.88 999 PHE A C 1
ATOM 7758 O O . PHE A 1 999 ? -2.343 45.589 48.936 1.00 55.88 999 PHE A O 1
ATOM 7765 N N . HIS A 1 1000 ? -1.916 43.418 49.294 1.00 65.31 1000 HIS A N 1
ATOM 7766 C CA . HIS A 1 1000 ? -3.245 43.112 49.825 1.00 65.31 1000 HIS A CA 1
ATOM 7767 C C . HIS A 1 1000 ? -3.291 43.225 51.351 1.00 65.31 1000 HIS A C 1
ATOM 7769 O O . HIS A 1 1000 ? -2.436 42.708 52.062 1.00 65.31 1000 HIS A O 1
ATOM 7775 N N . LYS A 1 1001 ? -4.326 43.892 51.871 1.00 71.50 1001 LYS A N 1
ATOM 7776 C CA . LYS A 1 1001 ? -4.618 43.929 53.310 1.00 71.50 1001 LYS A CA 1
ATOM 7777 C C . LYS A 1 1001 ? -5.561 42.782 53.666 1.00 71.50 1001 LYS A C 1
ATOM 7779 O O . LYS A 1 1001 ? -6.570 42.599 52.984 1.00 71.50 1001 LYS A O 1
ATOM 7784 N N . TYR A 1 1002 ? -5.268 42.063 54.744 1.00 79.25 1002 TYR A N 1
ATOM 7785 C CA . TYR A 1 1002 ? -6.073 40.927 55.189 1.00 79.25 1002 TYR A CA 1
ATOM 7786 C C . TYR A 1 1002 ? -6.965 41.289 56.385 1.00 79.25 1002 TYR A C 1
ATOM 7788 O O . TYR A 1 1002 ? -6.567 42.084 57.237 1.00 79.25 1002 TYR A O 1
ATOM 7796 N N . TYR A 1 1003 ? -8.176 40.733 56.447 1.00 83.06 1003 TYR A N 1
ATOM 7797 C CA . TYR A 1 1003 ? -9.084 40.849 57.592 1.00 83.06 1003 TYR A CA 1
ATOM 7798 C C . TYR A 1 1003 ? -9.435 39.469 58.141 1.00 83.06 1003 TYR A C 1
ATOM 7800 O O . TYR A 1 1003 ? -9.548 38.501 57.399 1.00 83.06 1003 TYR A O 1
ATOM 7808 N N . ARG A 1 1004 ? -9.653 39.388 59.451 1.00 83.56 1004 ARG A N 1
ATOM 7809 C CA . ARG A 1 1004 ? -10.068 38.156 60.123 1.00 83.56 1004 ARG A CA 1
ATOM 7810 C C . ARG A 1 1004 ? -11.481 37.755 59.680 1.00 83.56 1004 ARG A C 1
ATOM 7812 O O . ARG A 1 1004 ? -12.434 38.465 59.996 1.00 83.56 1004 ARG A O 1
ATOM 7819 N N . SER A 1 1005 ? -11.626 36.636 58.968 1.00 87.31 1005 SER A N 1
ATOM 7820 C CA . SER A 1 1005 ? -12.942 36.101 58.588 1.00 87.31 1005 SER A CA 1
ATOM 7821 C C . SER A 1 1005 ? -13.613 35.424 59.784 1.00 87.31 1005 SER A C 1
ATOM 7823 O O . SER A 1 1005 ? -13.032 34.534 60.401 1.00 87.31 1005 SER A O 1
ATOM 7825 N N . GLU A 1 1006 ? -14.852 35.797 60.103 1.00 87.19 1006 GLU A N 1
ATOM 7826 C CA . GLU A 1 1006 ? -15.653 35.172 61.174 1.00 87.19 1006 GLU A CA 1
ATOM 7827 C C . GLU A 1 1006 ? -16.523 33.998 60.678 1.00 87.19 1006 GLU A C 1
ATOM 7829 O O . GLU A 1 1006 ? -17.267 33.379 61.451 1.00 87.19 1006 GLU A O 1
ATOM 7834 N N . LYS A 1 1007 ? -16.429 33.667 59.386 1.00 87.06 1007 LYS A N 1
ATOM 7835 C CA . LYS A 1 1007 ? -17.130 32.534 58.774 1.00 87.06 1007 LYS A CA 1
ATOM 7836 C C . LYS A 1 1007 ? -16.359 31.234 58.957 1.00 87.06 1007 LYS A C 1
ATOM 7838 O O . LYS A 1 1007 ? -15.240 31.209 59.465 1.00 87.06 1007 LYS A O 1
ATOM 7843 N N . ILE A 1 1008 ? -17.004 30.134 58.570 1.00 84.44 1008 ILE A N 1
ATOM 7844 C CA . ILE A 1 1008 ? -16.499 28.783 58.815 1.00 84.44 1008 ILE A CA 1
ATOM 7845 C C . ILE A 1 1008 ? -15.088 28.579 58.250 1.00 84.44 1008 ILE A C 1
ATOM 7847 O O . ILE A 1 1008 ? -14.254 28.050 58.967 1.00 84.44 1008 ILE A O 1
ATOM 7851 N N . LEU A 1 1009 ? -14.779 29.090 57.052 1.00 82.88 1009 LEU A N 1
ATOM 7852 C CA . LEU A 1 1009 ? -13.443 28.963 56.455 1.00 82.88 1009 LEU A CA 1
ATOM 7853 C C . LEU A 1 1009 ? -12.361 29.679 57.271 1.00 82.88 1009 LEU A C 1
ATOM 7855 O O . LEU A 1 1009 ? -11.331 29.081 57.549 1.00 82.88 1009 LEU A O 1
ATOM 7859 N N . GLY A 1 1010 ? -12.607 30.909 57.733 1.00 83.44 1010 GLY A N 1
ATOM 7860 C CA . GLY A 1 1010 ? -11.664 31.617 58.606 1.00 83.44 1010 GLY A CA 1
ATOM 7861 C C . GLY A 1 1010 ? -11.495 30.950 59.973 1.00 83.44 1010 GLY A C 1
ATOM 7862 O O . GLY A 1 1010 ? -10.394 30.905 60.518 1.00 83.44 1010 GLY A O 1
ATOM 7863 N N . LYS A 1 1011 ? -12.579 30.400 60.535 1.00 86.00 1011 LYS A N 1
ATOM 7864 C CA . LYS A 1 1011 ? -12.532 29.646 61.799 1.00 86.00 1011 LYS A CA 1
ATOM 7865 C C . LYS A 1 1011 ? -11.770 28.332 61.661 1.00 86.00 1011 LYS A C 1
ATOM 7867 O O . LYS A 1 1011 ? -10.976 28.035 62.542 1.00 86.00 1011 LYS A O 1
ATOM 7872 N N . LEU A 1 1012 ? -12.004 27.587 60.580 1.00 83.19 1012 LEU A N 1
ATOM 7873 C CA . LEU A 1 1012 ? -11.287 26.352 60.270 1.00 83.19 1012 LEU A CA 1
ATOM 7874 C C . LEU A 1 1012 ? -9.811 26.646 60.029 1.00 83.19 1012 LEU A C 1
ATOM 7876 O O . LEU A 1 1012 ? -8.984 26.048 60.697 1.00 83.19 1012 LEU A O 1
ATOM 7880 N N . TYR A 1 1013 ? -9.492 27.631 59.184 1.00 80.75 1013 TYR A N 1
ATOM 7881 C CA . TYR A 1 1013 ? -8.119 28.058 58.909 1.00 80.75 1013 TYR A CA 1
ATOM 7882 C C . TYR A 1 1013 ? -7.322 28.328 60.192 1.00 80.75 1013 TYR A C 1
ATOM 7884 O O . TYR A 1 1013 ? -6.258 27.761 60.386 1.00 80.75 1013 TYR A O 1
ATOM 7892 N N . ARG A 1 1014 ? -7.873 29.121 61.121 1.00 80.31 1014 ARG A N 1
ATOM 7893 C CA . ARG A 1 1014 ? -7.213 29.412 62.410 1.00 80.31 1014 ARG A CA 1
ATOM 7894 C C . ARG A 1 1014 ? -7.313 28.282 63.437 1.00 80.31 1014 ARG A C 1
ATOM 7896 O O . ARG A 1 1014 ? -6.669 28.362 64.476 1.00 80.31 1014 ARG A O 1
ATOM 7903 N N . GLY A 1 1015 ? -8.184 27.306 63.204 1.00 78.25 1015 GLY A N 1
ATOM 7904 C CA . GLY A 1 1015 ? -8.323 26.114 64.035 1.00 78.25 1015 GLY A CA 1
ATOM 7905 C C . GLY A 1 1015 ? -7.319 25.019 63.675 1.00 78.25 1015 GLY A C 1
ATOM 7906 O O . GLY A 1 1015 ? -7.130 24.108 64.474 1.00 78.25 1015 GLY A O 1
ATOM 7907 N N . VAL A 1 1016 ? -6.676 25.108 62.504 1.00 74.06 1016 VAL A N 1
ATOM 7908 C CA . VAL A 1 1016 ? -5.560 24.240 62.123 1.00 74.06 1016 VAL A CA 1
ATOM 7909 C C . VAL A 1 1016 ? -4.289 24.790 62.768 1.00 74.06 1016 VAL A C 1
ATOM 7911 O O . VAL A 1 1016 ? -3.675 25.727 62.263 1.00 74.06 1016 VAL A O 1
ATOM 7914 N N . ASP A 1 1017 ? -3.900 24.224 63.910 1.00 74.25 1017 ASP A N 1
ATOM 7915 C CA . ASP A 1 1017 ? -2.599 24.505 64.515 1.00 74.25 1017 ASP A CA 1
ATOM 7916 C C . ASP A 1 1017 ? -1.545 23.585 63.888 1.00 74.25 1017 ASP A C 1
ATOM 7918 O O . ASP A 1 1017 ? -1.313 22.461 64.331 1.00 74.25 1017 ASP A O 1
ATOM 7922 N N . GLU A 1 1018 ? -0.909 24.071 62.822 1.00 69.06 1018 GLU A N 1
ATOM 7923 C CA . GLU A 1 1018 ? 0.152 23.354 62.106 1.00 69.06 1018 GLU A CA 1
ATOM 7924 C C . GLU A 1 1018 ? 1.313 22.946 63.027 1.00 69.06 1018 GLU A C 1
ATOM 7926 O O . GLU A 1 1018 ? 1.952 21.922 62.793 1.00 69.06 1018 GLU A O 1
ATOM 7931 N N . ARG A 1 1019 ? 1.575 23.707 64.101 1.00 70.12 1019 ARG A N 1
ATOM 7932 C CA . ARG A 1 1019 ? 2.637 23.395 65.067 1.00 70.12 1019 ARG A CA 1
ATOM 7933 C C . ARG A 1 1019 ? 2.208 22.289 66.013 1.00 70.12 1019 ARG A C 1
ATOM 7935 O O . ARG A 1 1019 ? 3.024 21.423 66.312 1.00 70.12 1019 ARG A O 1
ATOM 7942 N N . GLN A 1 1020 ? 0.955 22.306 66.462 1.00 74.12 1020 GLN A N 1
ATOM 7943 C CA . GLN A 1 1020 ? 0.391 21.216 67.252 1.00 74.12 1020 GLN A CA 1
ATOM 7944 C C . GLN A 1 1020 ? 0.363 19.923 66.435 1.00 74.12 1020 GLN A C 1
ATOM 7946 O O . GLN A 1 1020 ? 0.876 18.915 66.904 1.00 74.12 1020 GLN A O 1
ATOM 7951 N N . ILE A 1 1021 ? -0.135 19.967 65.195 1.00 73.94 1021 ILE A N 1
ATOM 7952 C CA . ILE A 1 1021 ? -0.146 18.811 64.285 1.00 73.94 1021 ILE A CA 1
ATOM 7953 C C . ILE A 1 1021 ? 1.285 18.311 64.062 1.00 73.94 1021 ILE A C 1
ATOM 7955 O O . ILE A 1 1021 ? 1.550 17.112 64.146 1.00 73.94 1021 ILE A O 1
ATOM 7959 N N . TRP A 1 1022 ? 2.242 19.220 63.842 1.00 68.56 1022 TRP A N 1
ATOM 7960 C CA . TRP A 1 1022 ? 3.644 18.835 63.735 1.00 68.56 1022 TRP A CA 1
ATOM 7961 C C . TRP A 1 1022 ? 4.145 18.152 65.012 1.00 68.56 1022 TRP A C 1
ATOM 7963 O O . TRP A 1 1022 ? 4.687 17.065 64.921 1.00 68.56 1022 TRP A O 1
ATOM 7973 N N . GLN A 1 1023 ? 3.950 18.723 66.200 1.00 71.06 1023 GLN A N 1
ATOM 7974 C CA . GLN A 1 1023 ? 4.502 18.183 67.453 1.00 71.06 1023 GLN A CA 1
ATOM 7975 C C . GLN A 1 1023 ? 3.800 16.915 67.962 1.00 71.06 1023 GLN A C 1
ATOM 7977 O O . GLN A 1 1023 ? 4.441 16.055 68.574 1.00 71.06 1023 GLN A O 1
ATOM 7982 N N . GLU A 1 1024 ? 2.486 16.814 67.775 1.00 72.75 1024 GLU A N 1
ATOM 7983 C CA . GLU A 1 1024 ? 1.660 15.737 68.325 1.00 72.75 1024 GLU A CA 1
ATOM 7984 C C . GLU A 1 1024 ? 1.498 14.574 67.343 1.00 72.75 1024 GLU A C 1
ATOM 7986 O O . GLU A 1 1024 ? 1.605 13.422 67.774 1.00 72.75 1024 GLU A O 1
ATOM 7991 N N . ASP A 1 1025 ? 1.314 14.866 66.049 1.00 65.25 1025 ASP A N 1
ATOM 7992 C CA . ASP A 1 1025 ? 0.915 13.873 65.043 1.00 65.25 1025 ASP A CA 1
ATOM 7993 C C . ASP A 1 1025 ? 2.023 13.514 64.034 1.00 65.25 1025 ASP A C 1
ATOM 7995 O O . ASP A 1 1025 ? 1.999 12.410 63.484 1.00 65.25 1025 ASP A O 1
ATOM 7999 N N . ILE A 1 1026 ? 2.992 14.406 63.767 1.00 67.44 1026 ILE A N 1
ATOM 8000 C CA . ILE A 1 1026 ? 3.997 14.209 62.696 1.00 67.44 1026 ILE A CA 1
ATOM 8001 C C . ILE A 1 1026 ? 5.432 14.012 63.227 1.00 67.44 1026 ILE A C 1
ATOM 8003 O O . ILE A 1 1026 ? 6.174 13.171 62.710 1.00 67.44 1026 ILE A O 1
ATOM 8007 N N . GLN A 1 1027 ? 5.856 14.760 64.247 1.00 65.88 1027 GLN A N 1
ATOM 8008 C CA . GLN A 1 1027 ? 7.219 14.760 64.776 1.00 65.88 1027 GLN A CA 1
ATOM 8009 C C . GLN A 1 1027 ? 7.468 13.472 65.560 1.00 65.88 1027 GLN A C 1
ATOM 8011 O O . GLN A 1 1027 ? 6.908 13.232 66.632 1.00 65.88 1027 GLN A O 1
ATOM 8016 N N . SER A 1 1028 ? 8.366 12.637 65.039 1.00 60.59 1028 SER A N 1
ATOM 8017 C CA . SER A 1 1028 ? 8.774 11.412 65.723 1.00 60.59 1028 SER A CA 1
ATOM 8018 C C . SER A 1 1028 ? 9.455 11.741 67.056 1.00 60.59 1028 SER A C 1
ATOM 8020 O O . SER A 1 1028 ? 10.495 12.397 67.089 1.00 60.59 1028 SER A O 1
ATOM 8022 N N . LYS A 1 1029 ? 8.906 11.227 68.165 1.00 62.38 1029 LYS A N 1
ATOM 8023 C CA . LYS A 1 1029 ? 9.487 11.348 69.520 1.00 62.38 1029 LYS A CA 1
ATOM 8024 C C . LYS A 1 1029 ? 10.735 10.477 69.727 1.00 62.38 1029 LYS A C 1
ATOM 8026 O O . LYS A 1 1029 ? 11.390 10.583 70.762 1.00 62.38 1029 LYS A O 1
ATOM 8031 N N . VAL A 1 1030 ? 11.052 9.610 68.765 1.00 61.88 1030 VAL A N 1
ATOM 8032 C CA . VAL A 1 1030 ? 12.194 8.691 68.784 1.00 61.88 1030 VAL A CA 1
ATOM 8033 C C . VAL A 1 1030 ? 13.119 9.050 67.623 1.00 61.88 1030 VAL A C 1
ATOM 8035 O O . VAL A 1 1030 ? 12.655 9.213 66.492 1.00 61.88 1030 VAL A O 1
ATOM 8038 N N . GLN A 1 1031 ? 14.421 9.179 67.902 1.00 60.06 1031 GLN A N 1
ATOM 8039 C CA . GLN A 1 1031 ? 15.448 9.305 66.864 1.00 60.06 1031 GLN A CA 1
ATOM 8040 C C . GLN A 1 1031 ? 15.362 8.067 65.956 1.00 60.06 1031 GLN A C 1
ATOM 8042 O O . GLN A 1 1031 ? 15.517 6.953 66.462 1.00 60.06 1031 GLN A O 1
ATOM 8047 N N . PRO A 1 1032 ? 15.072 8.221 64.655 1.00 60.44 1032 PRO A N 1
ATOM 8048 C CA . PRO A 1 1032 ? 14.884 7.079 63.776 1.00 60.44 1032 PRO A CA 1
ATOM 8049 C C . PRO A 1 1032 ? 16.209 6.332 63.602 1.00 60.44 1032 PRO A C 1
ATOM 8051 O O . PRO A 1 1032 ? 17.177 6.879 63.076 1.00 60.44 1032 PRO A O 1
ATOM 8054 N N . ASN A 1 1033 ? 16.245 5.074 64.037 1.00 74.12 1033 ASN A N 1
ATOM 8055 C CA . ASN A 1 1033 ? 17.330 4.154 63.730 1.00 74.12 1033 ASN A CA 1
ATOM 8056 C C . ASN A 1 1033 ? 17.003 3.453 62.403 1.00 74.12 1033 ASN A C 1
ATOM 8058 O O . ASN A 1 1033 ? 16.188 2.533 62.361 1.00 74.12 1033 ASN A O 1
ATOM 8062 N N . GLU A 1 1034 ? 17.591 3.953 61.311 1.00 70.56 1034 GLU A N 1
ATOM 8063 C CA . GLU A 1 1034 ? 17.344 3.480 59.940 1.00 70.56 1034 GLU A CA 1
ATOM 8064 C C . GLU A 1 1034 ? 17.584 1.968 59.806 1.00 70.56 1034 GLU A C 1
ATOM 8066 O O . GLU A 1 1034 ? 16.768 1.267 59.207 1.00 70.56 1034 GLU A O 1
ATOM 8071 N N . ASP A 1 1035 ? 18.650 1.456 60.423 1.00 77.56 1035 ASP A N 1
ATOM 8072 C CA . ASP A 1 1035 ? 18.996 0.035 60.364 1.00 77.56 1035 ASP A CA 1
ATOM 8073 C C . ASP A 1 1035 ? 17.988 -0.825 61.132 1.00 77.56 1035 ASP A C 1
ATOM 8075 O O . ASP A 1 1035 ? 17.567 -1.873 60.649 1.00 77.56 1035 ASP A O 1
ATOM 8079 N N . GLU A 1 1036 ? 17.561 -0.383 62.314 1.00 81.12 1036 GLU A N 1
ATOM 8080 C CA . GLU A 1 1036 ? 16.578 -1.098 63.138 1.00 81.12 1036 GLU A CA 1
ATOM 8081 C C . GLU A 1 1036 ? 15.211 -1.174 62.451 1.00 81.12 1036 GLU A C 1
ATOM 8083 O O . GLU A 1 1036 ? 14.638 -2.259 62.368 1.00 81.12 1036 GLU A O 1
ATOM 8088 N N . PHE A 1 1037 ? 14.750 -0.069 61.853 1.00 84.25 1037 PHE A N 1
ATOM 8089 C CA . PHE A 1 1037 ? 13.506 -0.040 61.081 1.00 84.25 1037 PHE A CA 1
ATOM 8090 C C . PHE A 1 1037 ? 13.538 -1.017 59.904 1.00 84.25 1037 PHE A C 1
ATOM 8092 O O . PHE A 1 1037 ? 12.621 -1.818 59.732 1.00 84.25 1037 PHE A O 1
ATOM 8099 N N . TRP A 1 1038 ? 14.590 -0.971 59.082 1.00 86.69 1038 TRP A N 1
ATOM 8100 C CA . TRP A 1 1038 ? 14.671 -1.842 57.913 1.00 86.69 1038 TRP A CA 1
ATOM 8101 C C . TRP A 1 1038 ? 14.862 -3.313 58.286 1.00 86.69 1038 TRP A C 1
ATOM 8103 O O . TRP A 1 1038 ? 14.338 -4.178 57.585 1.00 86.69 1038 TRP A O 1
ATOM 8113 N N . ASN A 1 1039 ? 15.567 -3.604 59.382 1.00 84.94 1039 ASN A N 1
ATOM 8114 C CA . ASN A 1 1039 ? 15.701 -4.962 59.906 1.00 84.94 1039 ASN A CA 1
ATOM 8115 C C . ASN A 1 1039 ? 14.356 -5.505 60.406 1.00 84.94 1039 ASN A C 1
ATOM 8117 O O . ASN A 1 1039 ? 13.998 -6.630 60.066 1.00 84.94 1039 ASN A O 1
ATOM 8121 N N . GLU A 1 1040 ? 13.587 -4.711 61.155 1.00 86.44 1040 GLU A N 1
ATOM 8122 C CA . GLU A 1 1040 ? 12.246 -5.095 61.615 1.00 86.44 1040 GLU A CA 1
ATOM 8123 C C . GLU A 1 1040 ? 11.268 -5.249 60.439 1.00 86.44 1040 GLU A C 1
ATOM 8125 O O . GLU A 1 1040 ? 10.514 -6.221 60.377 1.00 86.44 1040 GLU A O 1
ATOM 8130 N N . PHE A 1 1041 ? 11.328 -4.345 59.456 1.00 88.94 1041 PHE A N 1
ATOM 8131 C CA . PHE A 1 1041 ? 10.520 -4.413 58.239 1.00 88.94 1041 PHE A CA 1
ATOM 8132 C C . PHE A 1 1041 ? 10.809 -5.679 57.426 1.00 88.94 1041 PHE A C 1
ATOM 8134 O O . PHE A 1 1041 ? 9.878 -6.389 57.038 1.00 88.94 1041 PHE A O 1
ATOM 8141 N N . LEU A 1 1042 ? 12.087 -5.982 57.172 1.00 86.81 1042 LEU A N 1
ATOM 8142 C CA . LEU A 1 1042 ? 12.485 -7.196 56.457 1.00 86.81 1042 LEU A CA 1
ATOM 8143 C C . LEU A 1 1042 ? 12.094 -8.443 57.248 1.00 86.81 1042 LEU A C 1
ATOM 8145 O O . LEU A 1 1042 ? 11.554 -9.375 56.667 1.00 86.81 1042 LEU A O 1
ATOM 8149 N N . TRP A 1 1043 ? 12.284 -8.449 58.569 1.00 85.31 1043 TRP A N 1
ATOM 8150 C CA . TRP A 1 1043 ? 11.872 -9.570 59.413 1.00 85.31 1043 TRP A CA 1
ATOM 8151 C C . TRP A 1 1043 ? 10.357 -9.821 59.336 1.00 85.31 1043 TRP A C 1
ATOM 8153 O O . TRP A 1 1043 ? 9.934 -10.942 59.067 1.00 85.31 1043 TRP A O 1
ATOM 8163 N N . SER A 1 1044 ? 9.541 -8.773 59.480 1.00 86.88 1044 SER A N 1
ATOM 8164 C CA . SER A 1 1044 ? 8.075 -8.853 59.408 1.00 86.88 1044 SER A CA 1
ATOM 8165 C C . SER A 1 1044 ? 7.571 -9.284 58.024 1.00 86.88 1044 SER A C 1
ATOM 8167 O O . SER A 1 1044 ? 6.675 -10.122 57.902 1.00 86.88 1044 SER A O 1
ATOM 8169 N N . THR A 1 1045 ? 8.161 -8.747 56.954 1.00 86.75 1045 THR A N 1
ATOM 8170 C CA . THR A 1 1045 ? 7.780 -9.109 55.580 1.00 86.75 1045 THR A CA 1
ATOM 8171 C C . THR A 1 1045 ? 8.222 -10.523 55.210 1.00 86.75 1045 THR A C 1
ATOM 8173 O O . THR A 1 1045 ? 7.446 -11.228 54.565 1.00 86.75 1045 THR A O 1
ATOM 8176 N N . LEU A 1 1046 ? 9.394 -10.979 55.667 1.00 85.94 1046 LEU A N 1
ATOM 8177 C CA . LEU A 1 1046 ? 9.845 -12.365 55.508 1.00 85.94 1046 LEU A CA 1
ATOM 8178 C C . LEU A 1 1046 ? 8.941 -13.341 56.272 1.00 85.94 1046 LEU A C 1
ATOM 8180 O O . LEU A 1 1046 ? 8.528 -14.342 55.698 1.00 85.94 1046 LEU A O 1
ATOM 8184 N N . GLU A 1 1047 ? 8.528 -13.018 57.503 1.00 84.88 1047 GLU A N 1
ATOM 8185 C CA . GLU A 1 1047 ? 7.593 -13.862 58.264 1.00 84.88 1047 GLU A CA 1
ATOM 8186 C C . GLU A 1 1047 ? 6.232 -14.008 57.553 1.00 84.88 1047 GLU A C 1
ATOM 8188 O O . GLU A 1 1047 ? 5.605 -15.070 57.582 1.00 84.88 1047 GLU A O 1
ATOM 8193 N N . ARG A 1 1048 ? 5.755 -12.938 56.900 1.00 86.75 1048 ARG A N 1
ATOM 8194 C CA . ARG A 1 1048 ? 4.534 -12.972 56.075 1.00 86.75 1048 ARG A CA 1
ATOM 8195 C C . ARG A 1 1048 ? 4.732 -13.796 54.804 1.00 86.75 1048 ARG A C 1
ATOM 8197 O O . ARG A 1 1048 ? 3.862 -14.594 54.466 1.00 86.75 1048 ARG A O 1
ATOM 8204 N N . CYS A 1 1049 ? 5.880 -13.657 54.148 1.00 84.81 1049 CYS A N 1
ATOM 8205 C CA . CYS A 1 1049 ? 6.251 -14.449 52.977 1.00 84.81 1049 CYS A CA 1
ATOM 8206 C C . CYS A 1 1049 ? 6.341 -15.954 53.291 1.00 84.81 1049 CYS A C 1
ATOM 8208 O O . CYS A 1 1049 ? 5.779 -16.761 52.551 1.00 84.81 1049 CYS A O 1
ATOM 8210 N N . ASP A 1 1050 ? 6.946 -16.330 54.422 1.00 81.25 1050 ASP A N 1
ATOM 8211 C CA . ASP A 1 1050 ? 7.097 -17.726 54.862 1.00 81.25 1050 ASP A CA 1
ATOM 8212 C C . ASP A 1 1050 ? 5.745 -18.428 55.080 1.00 81.25 1050 ASP A C 1
ATOM 8214 O O . ASP A 1 1050 ? 5.617 -19.639 54.885 1.00 81.25 1050 ASP A O 1
ATOM 8218 N N . LYS A 1 1051 ? 4.703 -17.672 55.457 1.00 82.69 1051 LYS A N 1
ATOM 8219 C CA . LYS A 1 1051 ? 3.331 -18.187 55.613 1.00 82.69 1051 LYS A CA 1
ATOM 8220 C C . LYS A 1 1051 ? 2.643 -18.472 54.272 1.00 82.69 1051 LYS A C 1
ATOM 8222 O O . LYS A 1 1051 ? 1.707 -19.270 54.247 1.00 82.69 1051 LYS A O 1
ATOM 8227 N N . ILE A 1 1052 ? 3.082 -17.835 53.183 1.00 81.69 1052 ILE A N 1
ATOM 8228 C CA . ILE A 1 1052 ? 2.510 -17.981 51.833 1.00 81.69 1052 ILE A CA 1
ATOM 8229 C C . ILE A 1 1052 ? 3.078 -19.226 51.134 1.00 81.69 1052 ILE A C 1
ATOM 8231 O O . ILE A 1 1052 ? 2.340 -19.940 50.453 1.00 81.69 1052 ILE A O 1
ATOM 8235 N N . GLY A 1 1053 ? 4.367 -19.525 51.319 1.00 75.50 1053 GLY A N 1
ATOM 8236 C CA . GLY A 1 1053 ? 5.016 -20.709 50.755 1.00 75.50 1053 GLY A CA 1
ATOM 8237 C C . GLY A 1 1053 ? 6.525 -20.542 50.578 1.00 75.50 1053 GLY A C 1
ATOM 8238 O O . GLY A 1 1053 ? 7.106 -19.546 50.990 1.00 75.50 1053 GLY A O 1
ATOM 8239 N N . ASN A 1 1054 ? 7.173 -21.527 49.951 1.00 77.25 1054 ASN A N 1
ATOM 8240 C CA . ASN A 1 1054 ? 8.614 -21.480 49.695 1.00 77.25 1054 ASN A CA 1
ATOM 8241 C C . ASN A 1 1054 ? 8.918 -20.557 48.499 1.00 77.25 1054 ASN A C 1
ATOM 8243 O O . ASN A 1 1054 ? 8.662 -20.945 47.358 1.00 77.25 1054 ASN A O 1
ATOM 8247 N N . LEU A 1 1055 ? 9.434 -19.353 48.764 1.00 82.62 1055 LEU A N 1
ATOM 8248 C CA . LEU A 1 1055 ? 9.730 -18.330 47.752 1.00 82.62 1055 LEU A CA 1
ATOM 8249 C C . LEU A 1 1055 ? 11.180 -18.413 47.259 1.00 82.62 1055 LEU A C 1
ATOM 8251 O O . LEU A 1 1055 ? 12.112 -18.468 48.057 1.00 82.62 1055 LEU A O 1
ATOM 8255 N N . SER A 1 1056 ? 11.382 -18.336 45.944 1.00 84.62 1056 SER A N 1
ATOM 8256 C CA . SER A 1 1056 ? 12.700 -18.381 45.289 1.00 84.62 1056 SER A CA 1
ATOM 8257 C C . SER A 1 1056 ? 13.210 -16.986 44.897 1.00 84.62 1056 SER A C 1
ATOM 8259 O O . SER A 1 1056 ? 13.739 -16.785 43.805 1.00 84.62 1056 SER A O 1
ATOM 8261 N N . TRP A 1 1057 ? 13.043 -15.999 45.782 1.00 87.19 1057 TRP A N 1
ATOM 8262 C CA . TRP A 1 1057 ? 13.347 -14.589 45.499 1.00 87.19 1057 TRP A CA 1
ATOM 8263 C C . TRP A 1 1057 ? 14.832 -14.320 45.193 1.00 87.19 1057 TRP A C 1
ATOM 8265 O O . TRP A 1 1057 ? 15.144 -13.423 44.413 1.00 87.19 1057 TRP A O 1
ATOM 8275 N N . GLU A 1 1058 ? 15.751 -15.125 45.735 1.00 86.88 1058 GLU A N 1
ATOM 8276 C CA . GLU A 1 1058 ? 17.198 -14.990 45.498 1.00 86.88 1058 GLU A CA 1
ATOM 8277 C C . GLU A 1 1058 ? 17.579 -15.120 44.011 1.00 86.88 1058 GLU A C 1
ATOM 8279 O O . GLU A 1 1058 ? 18.556 -14.514 43.571 1.00 86.88 1058 GLU A O 1
ATOM 8284 N N . LEU A 1 1059 ? 16.784 -15.847 43.213 1.00 85.44 1059 LEU A N 1
ATOM 8285 C CA . LEU A 1 1059 ? 16.996 -15.995 41.766 1.00 85.44 1059 LEU A CA 1
ATOM 8286 C C . LEU A 1 1059 ? 16.827 -14.677 40.999 1.00 85.44 1059 LEU A C 1
ATOM 8288 O O . LEU A 1 1059 ? 17.304 -14.556 39.873 1.00 85.44 1059 LEU A O 1
ATOM 8292 N N . TRP A 1 1060 ? 16.165 -13.690 41.601 1.00 86.88 1060 TRP A N 1
ATOM 8293 C CA . TRP A 1 1060 ? 15.822 -12.432 40.950 1.00 86.88 1060 TRP A CA 1
ATOM 8294 C C . TRP A 1 1060 ? 16.740 -11.261 41.330 1.00 86.88 1060 TRP A C 1
ATOM 8296 O O . TRP A 1 1060 ? 16.489 -10.124 40.928 1.00 86.88 1060 TRP A O 1
ATOM 8306 N N . LEU A 1 1061 ? 17.805 -11.509 42.098 1.00 87.81 1061 LEU A N 1
ATOM 8307 C CA . LEU A 1 1061 ? 18.710 -10.468 42.598 1.00 87.81 1061 LEU A CA 1
ATOM 8308 C C . LEU A 1 1061 ? 19.377 -9.649 41.480 1.00 87.81 1061 LEU A C 1
ATOM 8310 O O . LEU A 1 1061 ? 19.442 -8.425 41.580 1.00 87.81 1061 LEU A O 1
ATOM 8314 N N . ASP A 1 1062 ? 19.848 -10.289 40.408 1.00 83.94 1062 ASP A N 1
ATOM 8315 C CA . ASP A 1 1062 ? 20.520 -9.576 39.309 1.00 83.94 1062 ASP A CA 1
ATOM 8316 C C . ASP A 1 1062 ? 19.558 -8.662 38.550 1.00 83.94 1062 ASP A C 1
ATOM 8318 O O . ASP A 1 1062 ? 19.870 -7.509 38.251 1.00 83.94 1062 ASP A O 1
ATOM 8322 N N . GLU A 1 1063 ? 18.338 -9.133 38.326 1.00 83.25 1063 GLU A N 1
ATOM 8323 C CA . GLU A 1 1063 ? 17.310 -8.344 37.665 1.00 83.25 1063 GLU A CA 1
ATOM 8324 C C . GLU A 1 1063 ? 16.802 -7.197 38.551 1.00 83.25 1063 GLU A C 1
ATOM 8326 O O . GLU A 1 1063 ? 16.582 -6.077 38.086 1.00 83.25 1063 GLU A O 1
ATOM 8331 N N . ALA A 1 1064 ? 16.720 -7.425 39.863 1.00 88.56 1064 ALA A N 1
ATOM 8332 C CA . ALA A 1 1064 ? 16.423 -6.381 40.834 1.00 88.56 1064 ALA A CA 1
ATOM 8333 C C . ALA A 1 1064 ? 17.503 -5.277 40.839 1.00 88.56 1064 ALA A C 1
ATOM 8335 O O . ALA A 1 1064 ? 17.172 -4.094 40.966 1.00 88.56 1064 ALA A O 1
ATOM 8336 N N . ARG A 1 1065 ? 18.784 -5.623 40.621 1.00 87.94 1065 ARG A N 1
ATOM 8337 C CA . ARG A 1 1065 ? 19.877 -4.644 40.433 1.00 87.94 1065 ARG A CA 1
ATOM 8338 C C . ARG A 1 1065 ? 19.703 -3.818 39.158 1.00 87.94 1065 ARG A C 1
ATOM 8340 O O . ARG A 1 1065 ? 19.938 -2.609 39.203 1.00 87.94 1065 ARG A O 1
ATOM 8347 N N . HIS A 1 1066 ? 19.232 -4.406 38.058 1.00 85.88 1066 HIS A N 1
ATOM 8348 C CA . HIS A 1 1066 ? 18.920 -3.658 36.833 1.00 85.88 1066 HIS A CA 1
ATOM 8349 C C . HIS A 1 1066 ? 17.766 -2.666 37.024 1.00 85.88 1066 HIS A C 1
ATOM 8351 O O . HIS A 1 1066 ? 17.855 -1.521 36.573 1.00 85.88 1066 HIS A O 1
ATOM 8357 N N . ILE A 1 1067 ? 16.705 -3.066 37.730 1.00 88.81 1067 ILE A N 1
ATOM 8358 C CA . ILE A 1 1067 ? 15.580 -2.173 38.040 1.00 88.81 1067 ILE A CA 1
ATOM 8359 C C . ILE A 1 1067 ? 16.014 -1.030 38.966 1.00 88.81 1067 ILE A C 1
ATOM 8361 O O . ILE A 1 1067 ? 15.671 0.125 38.699 1.00 88.81 1067 ILE A O 1
ATOM 8365 N N . ARG A 1 1068 ? 16.843 -1.312 39.984 1.00 89.12 1068 ARG A N 1
ATOM 8366 C CA . ARG A 1 1068 ? 17.473 -0.276 40.822 1.00 89.12 1068 ARG A CA 1
ATOM 8367 C C . ARG A 1 1068 ? 18.234 0.737 39.969 1.00 89.12 1068 ARG A C 1
ATOM 8369 O O . ARG A 1 1068 ? 18.044 1.938 40.132 1.00 89.12 1068 ARG A O 1
ATOM 8376 N N . LEU A 1 1069 ? 19.045 0.266 39.021 1.00 85.69 1069 LEU A N 1
ATOM 8377 C CA . LEU A 1 1069 ? 19.850 1.122 38.148 1.00 85.69 1069 LEU A CA 1
ATOM 8378 C C . LEU A 1 1069 ? 19.002 2.086 37.309 1.00 85.69 1069 LEU A C 1
ATOM 8380 O O . LEU A 1 1069 ? 19.304 3.276 37.240 1.00 85.69 1069 LEU A O 1
ATOM 8384 N N . ARG A 1 1070 ? 17.929 1.572 36.697 1.00 87.38 1070 ARG A N 1
ATOM 8385 C CA . ARG A 1 1070 ? 17.005 2.355 35.866 1.00 87.38 1070 ARG A CA 1
ATOM 8386 C C . ARG A 1 1070 ? 16.266 3.420 36.674 1.00 87.38 1070 ARG A C 1
ATOM 8388 O O . ARG A 1 1070 ? 16.142 4.553 36.214 1.00 87.38 1070 ARG A O 1
ATOM 8395 N N . TYR A 1 1071 ? 15.812 3.071 37.879 1.00 91.75 1071 TYR A N 1
ATOM 8396 C CA . TYR A 1 1071 ? 15.191 4.028 38.795 1.00 91.75 1071 TYR A CA 1
ATOM 8397 C C . TYR A 1 1071 ? 16.170 5.142 39.179 1.00 91.75 1071 TYR A C 1
ATOM 8399 O O . TYR A 1 1071 ? 15.841 6.322 39.071 1.00 91.75 1071 TYR A O 1
ATOM 8407 N N . GLU A 1 1072 ? 17.391 4.779 39.585 1.00 88.50 1072 GLU A N 1
ATOM 8408 C CA . GLU A 1 1072 ? 18.407 5.756 39.976 1.00 88.50 1072 GLU A CA 1
ATOM 8409 C C . GLU A 1 1072 ? 18.730 6.723 38.828 1.00 88.50 1072 GLU A C 1
ATOM 8411 O O . GLU A 1 1072 ? 18.782 7.932 39.045 1.00 88.50 1072 GLU A O 1
ATOM 8416 N N . GLU A 1 1073 ? 18.900 6.224 37.600 1.00 86.19 1073 GLU A N 1
ATOM 8417 C CA . GLU A 1 1073 ? 19.168 7.054 36.417 1.00 86.19 1073 GLU A CA 1
ATOM 8418 C C . GLU A 1 1073 ? 18.017 8.021 36.099 1.00 86.19 1073 GLU A C 1
ATOM 8420 O O . GLU A 1 1073 ? 18.270 9.191 35.799 1.00 86.19 1073 GLU A O 1
ATOM 8425 N N . ALA A 1 1074 ? 16.765 7.577 36.238 1.00 89.50 1074 ALA A N 1
ATOM 8426 C CA . ALA A 1 1074 ? 15.594 8.428 36.044 1.00 89.50 1074 ALA A CA 1
ATOM 8427 C C . ALA A 1 1074 ? 15.511 9.546 37.101 1.00 89.50 1074 ALA A C 1
ATOM 8429 O O . ALA A 1 1074 ? 15.341 10.716 36.751 1.00 89.50 1074 ALA A O 1
ATOM 8430 N N . VAL A 1 1075 ? 15.731 9.217 38.380 1.00 88.56 1075 VAL A N 1
ATOM 8431 C CA . VAL A 1 1075 ? 15.777 10.209 39.469 1.00 88.56 1075 VAL A CA 1
ATOM 8432 C C . VAL A 1 1075 ? 16.924 11.200 39.253 1.00 88.56 1075 VAL A C 1
ATOM 8434 O O . VAL A 1 1075 ? 16.722 12.405 39.384 1.00 88.56 1075 VAL A O 1
ATOM 8437 N N . PHE A 1 1076 ? 18.115 10.743 38.848 1.00 86.06 1076 PHE A N 1
ATOM 8438 C CA . PHE A 1 1076 ? 19.226 11.639 38.503 1.00 86.06 1076 PHE A CA 1
ATOM 8439 C C . PHE A 1 1076 ? 18.892 12.586 37.346 1.00 86.06 1076 PHE A C 1
ATOM 8441 O O . PHE A 1 1076 ? 19.295 13.750 37.380 1.00 86.06 1076 PHE A O 1
ATOM 8448 N N . SER A 1 1077 ? 18.167 12.120 36.328 1.00 86.62 1077 SER A N 1
ATOM 8449 C CA . SER A 1 1077 ? 17.723 12.986 35.234 1.00 86.62 1077 SER A CA 1
ATOM 8450 C C . SER A 1 1077 ? 16.749 14.055 35.734 1.00 86.62 1077 SER A C 1
ATOM 8452 O O . SER A 1 1077 ? 16.925 15.232 35.420 1.00 86.62 1077 SER A O 1
ATOM 8454 N N . ALA A 1 1078 ? 15.770 13.677 36.561 1.00 87.31 1078 ALA A N 1
ATOM 8455 C CA . ALA A 1 1078 ? 14.806 14.615 37.133 1.00 87.31 1078 ALA A CA 1
ATOM 8456 C C . ALA A 1 1078 ? 15.487 15.684 38.011 1.00 87.31 1078 ALA A C 1
ATOM 8458 O O . ALA A 1 1078 ? 15.198 16.872 37.880 1.00 87.31 1078 ALA A O 1
ATOM 8459 N N . ARG A 1 1079 ? 16.480 15.298 38.825 1.00 86.94 1079 ARG A N 1
ATOM 8460 C CA . ARG A 1 1079 ? 17.253 16.241 39.655 1.00 86.94 1079 ARG A CA 1
ATOM 8461 C C . ARG A 1 1079 ? 17.895 17.377 38.847 1.00 86.94 1079 ARG A C 1
ATOM 8463 O O . ARG A 1 1079 ? 17.974 18.501 39.335 1.00 86.94 1079 ARG A O 1
ATOM 8470 N N . ASN A 1 1080 ? 18.362 17.085 37.631 1.00 83.62 1080 ASN A N 1
ATOM 8471 C CA . ASN A 1 1080 ? 19.005 18.071 36.757 1.00 83.62 1080 ASN A CA 1
ATOM 8472 C C . ASN A 1 1080 ? 17.990 18.869 35.929 1.00 83.62 1080 ASN A C 1
ATOM 8474 O O . ASN A 1 1080 ? 18.113 20.083 35.816 1.00 83.62 1080 ASN A O 1
ATOM 8478 N N . ASN A 1 1081 ? 16.989 18.198 35.355 1.00 84.56 1081 ASN A N 1
ATOM 8479 C CA . ASN A 1 1081 ? 16.069 18.808 34.390 1.00 84.56 1081 ASN A CA 1
ATOM 8480 C C . ASN A 1 1081 ? 15.111 19.829 35.020 1.00 84.56 1081 ASN A C 1
ATOM 8482 O O . ASN A 1 1081 ? 14.666 20.747 34.334 1.00 84.56 1081 ASN A O 1
ATOM 8486 N N . TYR A 1 1082 ? 14.799 19.664 36.307 1.00 82.94 1082 TYR A N 1
ATOM 8487 C CA . TYR A 1 1082 ? 13.842 20.507 37.030 1.00 82.94 1082 TYR A CA 1
ATOM 8488 C C . TYR A 1 1082 ? 14.507 21.464 38.025 1.00 82.94 1082 TYR A C 1
ATOM 8490 O O . TYR A 1 1082 ? 13.809 22.198 38.723 1.00 82.94 1082 TYR A O 1
ATOM 8498 N N . SER A 1 1083 ? 15.844 21.497 38.079 1.00 80.69 1083 SER A N 1
ATOM 8499 C CA . SER A 1 1083 ? 16.549 22.530 38.836 1.00 80.69 1083 SER A CA 1
ATOM 8500 C C . SER A 1 1083 ? 16.487 23.874 38.108 1.00 80.69 1083 SER A C 1
ATOM 8502 O O . SER A 1 1083 ? 16.651 23.956 36.890 1.00 80.69 1083 SER A O 1
ATOM 8504 N N . GLU A 1 1084 ? 16.293 24.955 38.863 1.00 68.12 1084 GLU A N 1
ATOM 8505 C CA . GLU A 1 1084 ? 16.406 26.319 38.335 1.00 68.12 1084 GLU A CA 1
ATOM 8506 C C . GLU A 1 1084 ? 17.861 26.729 38.083 1.00 68.12 1084 GLU A C 1
ATOM 8508 O O . GLU A 1 1084 ? 18.114 27.674 37.331 1.00 68.12 1084 GLU A O 1
ATOM 8513 N N . HIS A 1 1085 ? 18.820 26.018 38.683 1.00 65.38 1085 HIS A N 1
ATOM 8514 C CA . HIS A 1 1085 ? 20.227 26.362 38.618 1.00 65.38 1085 HIS A CA 1
ATOM 8515 C C . HIS A 1 1085 ? 21.015 25.329 37.790 1.00 65.38 1085 HIS A C 1
ATOM 8517 O O . HIS A 1 1085 ? 21.089 24.162 38.175 1.00 65.38 1085 HIS A O 1
ATOM 8523 N N . PRO A 1 1086 ? 21.700 25.733 36.700 1.00 58.25 1086 PRO A N 1
ATOM 8524 C CA . PRO A 1 1086 ? 22.400 24.808 35.795 1.00 58.25 1086 PRO A CA 1
ATOM 8525 C C . PRO A 1 1086 ? 23.511 23.958 36.432 1.00 58.25 1086 PRO A C 1
ATOM 8527 O O . PRO A 1 1086 ? 24.010 23.030 35.801 1.00 58.25 1086 PRO A O 1
ATOM 8530 N N . ILE A 1 1087 ? 23.947 24.311 37.644 1.00 69.69 1087 ILE A N 1
ATOM 8531 C CA . ILE A 1 1087 ? 25.042 23.645 38.368 1.00 69.69 1087 ILE A CA 1
ATOM 8532 C C . ILE A 1 1087 ? 24.647 23.134 39.760 1.00 69.69 1087 ILE A C 1
ATOM 8534 O O . ILE A 1 1087 ? 25.480 22.499 40.400 1.00 69.69 1087 ILE A O 1
ATOM 8538 N N . ASP A 1 1088 ? 23.421 23.396 40.227 1.00 73.88 1088 ASP A N 1
ATOM 8539 C CA . ASP A 1 1088 ? 22.958 22.958 41.553 1.00 73.88 1088 ASP A CA 1
ATOM 8540 C C . ASP A 1 1088 ? 21.695 22.099 41.393 1.00 73.88 1088 ASP A C 1
ATOM 8542 O O . ASP A 1 1088 ? 20.590 22.635 41.327 1.00 73.88 1088 ASP A O 1
ATOM 8546 N N . PRO A 1 1089 ? 21.829 20.778 41.182 1.00 79.31 1089 PRO A N 1
ATOM 8547 C CA . PRO A 1 1089 ? 20.683 19.911 40.947 1.00 79.31 1089 PRO A CA 1
ATOM 8548 C C . PRO A 1 1089 ? 19.848 19.734 42.215 1.00 79.31 1089 PRO A C 1
ATOM 8550 O O . PRO A 1 1089 ? 20.384 19.725 43.322 1.00 79.31 1089 PRO A O 1
ATOM 8553 N N . LEU A 1 1090 ? 18.549 19.489 42.040 1.00 83.69 1090 LEU A N 1
ATOM 8554 C CA . LEU A 1 1090 ? 17.633 19.230 43.152 1.00 83.69 1090 LEU A CA 1
ATOM 8555 C C . LEU A 1 1090 ? 18.130 18.063 44.015 1.00 83.69 1090 LEU A C 1
ATOM 8557 O O . LEU A 1 1090 ? 18.816 17.149 43.538 1.00 83.69 1090 LEU A O 1
ATOM 8561 N N . SER A 1 1091 ? 17.770 18.058 45.293 1.00 83.56 1091 SER A N 1
ATOM 8562 C CA . SER A 1 1091 ? 17.990 16.913 46.170 1.00 83.56 1091 SER A CA 1
ATOM 8563 C C . SER A 1 1091 ? 17.107 15.727 45.764 1.00 83.56 1091 SER A C 1
ATOM 8565 O O . SER A 1 1091 ? 16.057 15.880 45.143 1.00 83.56 1091 SER A O 1
ATOM 8567 N N . GLU A 1 1092 ? 17.520 14.512 46.133 1.00 85.12 1092 GLU A N 1
ATOM 8568 C CA . GLU A 1 1092 ? 16.674 13.325 45.959 1.00 85.12 1092 GLU A CA 1
ATOM 8569 C C . GLU A 1 1092 ? 15.317 13.493 46.656 1.00 85.12 1092 GLU A C 1
ATOM 8571 O O . GLU A 1 1092 ? 14.296 13.079 46.115 1.00 85.12 1092 GLU A O 1
ATOM 8576 N N . LEU A 1 1093 ? 15.308 14.123 47.836 1.00 82.56 1093 LEU A N 1
ATOM 8577 C CA . LEU A 1 1093 ? 14.092 14.363 48.601 1.00 82.56 1093 LEU A CA 1
ATOM 8578 C C . LEU A 1 1093 ? 13.104 15.227 47.814 1.00 82.56 1093 LEU A C 1
ATOM 8580 O O . LEU A 1 1093 ? 11.935 14.876 47.763 1.00 82.56 1093 LEU A O 1
ATOM 8584 N N . GLU A 1 1094 ? 13.569 16.304 47.180 1.00 84.38 1094 GLU A N 1
ATOM 8585 C CA . GLU A 1 1094 ? 12.728 17.207 46.378 1.00 84.38 1094 GLU A CA 1
ATOM 8586 C C . GLU A 1 1094 ? 12.099 16.507 45.175 1.00 84.38 1094 GLU A C 1
ATOM 8588 O O . GLU A 1 1094 ? 10.918 16.702 44.897 1.00 84.38 1094 GLU A O 1
ATOM 8593 N N . VAL A 1 1095 ? 12.862 15.641 44.501 1.00 86.69 1095 VAL A N 1
ATOM 8594 C CA . VAL A 1 1095 ? 12.326 14.810 43.416 1.00 86.69 1095 VAL A CA 1
ATOM 8595 C C . VAL A 1 1095 ? 11.307 13.809 43.956 1.00 86.69 1095 VAL A C 1
ATOM 8597 O O . VAL A 1 1095 ? 10.225 13.689 43.398 1.00 86.69 1095 VAL A O 1
ATOM 8600 N N . PHE A 1 1096 ? 11.621 13.131 45.063 1.00 84.88 1096 PHE A N 1
ATOM 8601 C CA . PHE A 1 1096 ? 10.760 12.107 45.658 1.00 84.88 1096 PHE A CA 1
ATOM 8602 C C . PHE A 1 1096 ? 9.431 12.660 46.189 1.00 84.88 1096 PHE A C 1
ATOM 8604 O O . PHE A 1 1096 ? 8.411 11.982 46.119 1.00 84.88 1096 PHE A O 1
ATOM 8611 N N . ILE A 1 1097 ? 9.425 13.882 46.731 1.00 82.19 1097 ILE A N 1
ATOM 8612 C CA . ILE A 1 1097 ? 8.196 14.545 47.197 1.00 82.19 1097 ILE A CA 1
ATOM 8613 C C . ILE A 1 1097 ? 7.499 15.351 46.093 1.00 82.19 1097 ILE A C 1
ATOM 8615 O O . ILE A 1 1097 ? 6.421 15.885 46.341 1.00 82.19 1097 ILE A O 1
ATOM 8619 N N . GLY A 1 1098 ? 8.110 15.483 44.910 1.00 80.88 1098 GLY A N 1
ATOM 8620 C CA . GLY A 1 1098 ? 7.562 16.268 43.806 1.00 80.88 1098 GLY A CA 1
ATOM 8621 C C . GLY A 1 1098 ? 7.494 17.774 44.085 1.00 80.88 1098 GLY A C 1
ATOM 8622 O O . GLY A 1 1098 ? 6.593 18.444 43.597 1.00 80.88 1098 GLY A O 1
ATOM 8623 N N . SER A 1 1099 ? 8.393 18.326 44.906 1.00 80.19 1099 SER A N 1
ATOM 8624 C CA . SER A 1 1099 ? 8.350 19.744 45.287 1.00 80.19 1099 SER A CA 1
ATOM 8625 C C . SER A 1 1099 ? 9.743 20.337 45.455 1.00 80.19 1099 SER A C 1
ATOM 8627 O O . SER A 1 1099 ? 10.564 19.798 46.193 1.00 80.19 1099 SER A O 1
ATOM 8629 N N . VAL A 1 1100 ? 9.975 21.491 44.822 1.00 78.81 1100 VAL A N 1
ATOM 8630 C CA . VAL A 1 1100 ? 11.217 22.274 44.942 1.00 78.81 1100 VAL A CA 1
ATOM 8631 C C . VAL A 1 1100 ? 11.184 23.077 46.246 1.00 78.81 1100 VAL A C 1
ATOM 8633 O O . VAL A 1 1100 ? 10.253 23.852 46.480 1.00 78.81 1100 VAL A O 1
ATOM 8636 N N . MET A 1 1101 ? 12.171 22.897 47.121 1.00 71.00 1101 MET A N 1
ATOM 8637 C CA . MET A 1 1101 ? 12.169 23.463 48.476 1.00 71.00 1101 MET A CA 1
ATOM 8638 C C . MET A 1 1101 ? 12.992 24.756 48.536 1.00 71.00 1101 MET A C 1
ATOM 8640 O O . MET A 1 1101 ? 14.089 24.817 47.997 1.00 71.00 1101 MET A O 1
ATOM 8644 N N . ASN A 1 1102 ? 12.498 25.795 49.226 1.00 61.47 1102 ASN A N 1
ATOM 8645 C CA . ASN A 1 1102 ? 13.165 27.105 49.292 1.00 61.47 1102 ASN A CA 1
ATOM 8646 C C . ASN A 1 1102 ? 13.137 27.773 50.672 1.00 61.47 1102 ASN A C 1
ATOM 8648 O O . ASN A 1 1102 ? 12.316 27.460 51.532 1.00 61.47 1102 ASN A O 1
ATOM 8652 N N . LYS A 1 1103 ? 14.022 28.767 50.851 1.00 52.09 1103 LYS A N 1
ATOM 8653 C CA . LYS A 1 1103 ? 14.029 29.703 51.990 1.00 52.09 1103 LYS A CA 1
ATOM 8654 C C . LYS A 1 1103 ? 13.052 30.862 51.742 1.00 52.09 1103 LYS A C 1
ATOM 8656 O O . LYS A 1 1103 ? 13.483 32.000 51.585 1.00 52.09 1103 LYS A O 1
ATOM 8661 N N . GLY A 1 1104 ? 11.753 30.583 51.659 1.00 54.50 1104 GLY A N 1
ATOM 8662 C CA . GLY A 1 1104 ? 10.735 31.616 51.437 1.00 54.50 1104 GLY A CA 1
ATOM 8663 C C . GLY A 1 1104 ? 9.468 31.100 50.763 1.00 54.50 1104 GLY A C 1
ATOM 8664 O O . GLY A 1 1104 ? 9.239 29.895 50.677 1.00 54.50 1104 GLY A O 1
ATOM 8665 N N . VAL A 1 1105 ? 8.638 32.026 50.280 1.00 55.41 1105 VAL A N 1
ATOM 8666 C CA . VAL A 1 1105 ? 7.446 31.711 49.481 1.00 55.41 1105 VAL A CA 1
ATOM 8667 C C . VAL A 1 1105 ? 7.903 31.251 48.097 1.00 55.41 1105 VAL A C 1
ATOM 8669 O O . VAL A 1 1105 ? 8.687 31.942 47.456 1.00 55.41 1105 VAL A O 1
ATOM 8672 N N . GLN A 1 1106 ? 7.422 30.095 47.629 1.00 57.06 1106 GLN A N 1
ATOM 8673 C CA . GLN A 1 1106 ? 7.707 29.638 46.265 1.00 57.06 1106 GLN A CA 1
ATOM 8674 C C . GLN A 1 1106 ? 7.227 30.669 45.239 1.00 57.06 1106 GLN A C 1
ATOM 8676 O O . GLN A 1 1106 ? 6.057 31.071 45.260 1.00 57.06 1106 GLN A O 1
ATOM 8681 N N . THR A 1 1107 ? 8.099 31.031 44.300 1.00 61.62 1107 THR A N 1
ATOM 8682 C CA . THR A 1 1107 ? 7.721 31.862 43.154 1.00 61.62 1107 THR A CA 1
ATOM 8683 C C . THR A 1 1107 ? 6.740 31.107 42.251 1.00 61.62 1107 THR A C 1
ATOM 8685 O O . THR A 1 1107 ? 6.648 29.874 42.277 1.00 61.62 1107 THR A O 1
ATOM 8688 N N . ARG A 1 1108 ? 6.005 31.828 41.393 1.00 60.41 1108 ARG A N 1
ATOM 8689 C CA . ARG A 1 1108 ? 5.101 31.204 40.410 1.00 60.41 1108 ARG A CA 1
ATOM 8690 C C . ARG A 1 1108 ? 5.827 30.175 39.533 1.00 60.41 1108 ARG A C 1
ATOM 8692 O O . ARG A 1 1108 ? 5.306 29.088 39.308 1.00 60.41 1108 ARG A O 1
ATOM 8699 N N . ARG A 1 1109 ? 7.049 30.495 39.096 1.00 64.06 1109 ARG A N 1
ATOM 8700 C CA . ARG A 1 1109 ? 7.895 29.610 38.283 1.00 64.06 1109 ARG A CA 1
ATOM 8701 C C . ARG A 1 1109 ? 8.275 28.331 39.033 1.00 64.06 1109 ARG A C 1
ATOM 8703 O O . ARG A 1 1109 ? 8.227 27.254 38.449 1.00 64.06 1109 ARG A O 1
ATOM 8710 N N . GLN A 1 1110 ? 8.584 28.436 40.321 1.00 67.25 1110 GLN A N 1
ATOM 8711 C CA . GLN A 1 1110 ? 8.935 27.293 41.170 1.00 67.25 1110 GLN A CA 1
ATOM 8712 C C . GLN A 1 1110 ? 7.736 26.405 41.479 1.00 67.25 1110 GLN A C 1
ATOM 8714 O O . GLN A 1 1110 ? 7.871 25.183 41.527 1.00 67.25 1110 GLN A O 1
ATOM 8719 N N . ARG A 1 1111 ? 6.551 26.999 41.648 1.00 68.94 1111 ARG A N 1
ATOM 8720 C CA . ARG A 1 1111 ? 5.300 26.248 41.776 1.00 68.94 1111 ARG A CA 1
ATOM 8721 C C . ARG A 1 1111 ? 4.999 25.465 40.497 1.00 68.94 1111 ARG A C 1
ATOM 8723 O O . ARG A 1 1111 ? 4.688 24.281 40.571 1.00 68.94 1111 ARG A O 1
ATOM 8730 N N . ASP A 1 1112 ? 5.177 26.090 39.333 1.00 72.19 1112 ASP A N 1
ATOM 8731 C CA . ASP A 1 1112 ? 5.026 25.416 38.039 1.00 72.19 1112 ASP A CA 1
ATOM 8732 C C . ASP A 1 1112 ? 6.066 24.298 37.848 1.00 72.19 1112 ASP A C 1
ATOM 8734 O O . ASP A 1 1112 ? 5.729 23.236 37.329 1.00 72.19 1112 ASP A O 1
ATOM 8738 N N . GLN A 1 1113 ? 7.316 24.497 38.283 1.00 77.38 1113 GLN A N 1
ATOM 8739 C CA . GLN A 1 1113 ? 8.337 23.441 38.263 1.00 77.38 1113 GLN A CA 1
ATOM 8740 C C . GLN A 1 1113 ? 8.026 22.306 39.239 1.00 77.38 1113 GLN A C 1
ATOM 8742 O O . GLN A 1 1113 ? 8.205 21.149 38.878 1.00 77.38 1113 GLN A O 1
ATOM 8747 N N . SER A 1 1114 ? 7.511 22.612 40.432 1.00 80.31 1114 SER A N 1
ATOM 8748 C CA . SER A 1 1114 ? 7.101 21.605 41.419 1.00 80.31 1114 SER A CA 1
ATOM 8749 C C . SER A 1 1114 ? 5.962 20.738 40.882 1.00 80.31 1114 SER A C 1
ATOM 8751 O O . SER A 1 1114 ? 6.056 19.521 40.940 1.00 80.31 1114 SER A O 1
ATOM 8753 N N . ASN A 1 1115 ? 4.948 21.335 40.243 1.00 76.62 1115 ASN A N 1
ATOM 8754 C CA . ASN A 1 1115 ? 3.873 20.569 39.600 1.00 76.62 1115 ASN A CA 1
ATOM 8755 C C . ASN A 1 1115 ? 4.418 19.605 38.534 1.00 76.62 1115 ASN A C 1
ATOM 8757 O O . ASN A 1 1115 ? 4.089 18.424 38.540 1.00 76.62 1115 ASN A O 1
ATOM 8761 N N . LYS A 1 1116 ? 5.318 20.079 37.662 1.00 83.19 1116 LYS A N 1
ATOM 8762 C CA . LYS A 1 1116 ? 5.933 19.220 36.637 1.00 83.19 1116 LYS A CA 1
ATOM 8763 C C . LYS A 1 1116 ? 6.853 18.149 37.230 1.00 83.19 1116 LYS A C 1
ATOM 8765 O O . LYS A 1 1116 ? 6.992 17.077 36.649 1.00 83.19 1116 LYS A O 1
ATOM 8770 N N . LEU A 1 1117 ? 7.513 18.452 38.346 1.00 86.12 1117 LEU A N 1
ATOM 8771 C CA . LEU A 1 1117 ? 8.377 17.514 39.053 1.00 86.12 1117 LEU A CA 1
ATOM 8772 C C . LEU A 1 1117 ? 7.559 16.407 39.726 1.00 86.12 1117 LEU A C 1
ATOM 8774 O O . LEU A 1 1117 ? 7.975 15.252 39.691 1.00 86.12 1117 LEU A O 1
ATOM 8778 N N . ALA A 1 1118 ? 6.399 16.748 40.293 1.00 82.62 1118 ALA A N 1
ATOM 8779 C CA . ALA A 1 1118 ? 5.444 15.781 40.821 1.00 82.62 1118 ALA A CA 1
ATOM 8780 C C . ALA A 1 1118 ? 4.952 14.830 39.721 1.00 82.62 1118 ALA A C 1
ATOM 8782 O O . ALA A 1 1118 ? 5.032 13.617 39.904 1.00 82.62 1118 ALA A O 1
ATOM 8783 N N . ASP A 1 1119 ? 4.553 15.364 38.560 1.00 83.81 1119 ASP A N 1
ATOM 8784 C CA . ASP A 1 1119 ? 4.134 14.555 37.407 1.00 83.81 1119 ASP A CA 1
ATOM 8785 C C . ASP A 1 1119 ? 5.254 13.611 36.933 1.00 83.81 1119 ASP A C 1
ATOM 8787 O O . ASP A 1 1119 ? 5.018 12.434 36.650 1.00 83.81 1119 ASP A O 1
ATOM 8791 N N . GLU A 1 1120 ? 6.498 14.100 36.870 1.00 90.00 1120 GLU A N 1
ATOM 8792 C CA . GLU A 1 1120 ? 7.627 13.274 36.435 1.00 90.00 1120 GLU A CA 1
ATOM 8793 C C . GLU A 1 1120 ? 7.979 12.192 37.461 1.00 90.00 1120 GLU A C 1
ATOM 8795 O O . GLU A 1 1120 ? 8.267 11.057 37.076 1.00 90.00 1120 GLU A O 1
ATOM 8800 N N . PHE A 1 1121 ? 7.927 12.483 38.764 1.00 90.69 1121 PHE A N 1
ATOM 8801 C CA . PHE A 1 1121 ? 8.158 11.454 39.777 1.00 90.69 1121 PHE A CA 1
ATOM 8802 C C . PHE A 1 1121 ? 7.039 10.402 39.799 1.00 90.69 1121 PHE A C 1
ATOM 8804 O O . PHE A 1 1121 ? 7.322 9.206 39.932 1.00 90.69 1121 PHE A O 1
ATOM 8811 N N . ASP A 1 1122 ? 5.783 10.805 39.600 1.00 84.31 1122 ASP A N 1
ATOM 8812 C CA . ASP A 1 1122 ? 4.651 9.878 39.496 1.00 84.31 1122 ASP A CA 1
ATOM 8813 C C . ASP A 1 1122 ? 4.806 8.953 38.275 1.00 84.31 1122 ASP A C 1
ATOM 8815 O O . ASP A 1 1122 ? 4.639 7.733 38.372 1.00 84.31 1122 ASP A O 1
ATOM 8819 N N . ARG A 1 1123 ? 5.282 9.499 37.147 1.00 89.56 1123 ARG A N 1
ATOM 8820 C CA . ARG A 1 1123 ? 5.649 8.726 35.951 1.00 89.56 1123 ARG A CA 1
ATOM 8821 C C . ARG A 1 1123 ? 6.771 7.724 36.229 1.00 89.56 1123 ARG A C 1
ATOM 8823 O O . ARG A 1 1123 ? 6.652 6.554 35.858 1.00 89.56 1123 ARG A O 1
ATOM 8830 N N . ILE A 1 1124 ? 7.857 8.165 36.872 1.00 89.56 1124 ILE A N 1
ATOM 8831 C CA . ILE A 1 1124 ? 9.016 7.319 37.202 1.00 89.56 1124 ILE A CA 1
ATOM 8832 C C . ILE A 1 1124 ? 8.602 6.186 38.144 1.00 89.56 1124 ILE A C 1
ATOM 8834 O O . ILE A 1 1124 ? 8.930 5.023 37.896 1.00 89.56 1124 ILE A O 1
ATOM 8838 N N . SER A 1 1125 ? 7.878 6.510 39.215 1.00 88.44 1125 SER A N 1
ATOM 8839 C CA . SER A 1 1125 ? 7.455 5.538 40.222 1.00 88.44 1125 SER A CA 1
ATOM 8840 C C . SER A 1 1125 ? 6.444 4.538 39.658 1.00 88.44 1125 SER A C 1
ATOM 8842 O O . SER A 1 1125 ? 6.638 3.338 39.840 1.00 88.44 1125 SER A O 1
ATOM 8844 N N . THR A 1 1126 ? 5.449 4.983 38.884 1.00 84.62 1126 THR A N 1
ATOM 8845 C CA . THR A 1 1126 ? 4.474 4.104 38.215 1.00 84.62 1126 THR A CA 1
ATOM 8846 C C . THR A 1 1126 ? 5.157 3.137 37.255 1.00 84.62 1126 THR A C 1
ATOM 8848 O O . THR A 1 1126 ? 4.878 1.936 37.274 1.00 84.62 1126 THR A O 1
ATOM 8851 N N . TRP A 1 1127 ? 6.095 3.634 36.447 1.00 88.88 1127 TRP A N 1
ATOM 8852 C CA . TRP A 1 1127 ? 6.857 2.800 35.524 1.00 88.88 1127 TRP A CA 1
ATOM 8853 C C . TRP A 1 1127 ? 7.663 1.725 36.263 1.00 88.88 1127 TRP A C 1
ATOM 8855 O O . TRP A 1 1127 ? 7.561 0.542 35.936 1.00 88.88 1127 TRP A O 1
ATOM 8865 N N . ILE A 1 1128 ? 8.417 2.112 37.295 1.00 90.06 1128 ILE A N 1
ATOM 8866 C CA . ILE A 1 1128 ? 9.279 1.193 38.049 1.00 90.06 1128 ILE A CA 1
ATOM 8867 C C . ILE A 1 1128 ? 8.462 0.186 38.865 1.00 90.06 1128 ILE A C 1
ATOM 8869 O O . ILE A 1 1128 ? 8.769 -1.006 38.846 1.00 90.06 1128 ILE A O 1
ATOM 8873 N N . VAL A 1 1129 ? 7.384 0.621 39.521 1.00 87.12 1129 VAL A N 1
ATOM 8874 C CA . VAL A 1 1129 ? 6.467 -0.270 40.248 1.00 87.12 1129 VAL A CA 1
ATOM 8875 C C . VAL A 1 1129 ? 5.771 -1.236 39.288 1.00 87.12 1129 VAL A C 1
ATOM 8877 O O . VAL A 1 1129 ? 5.643 -2.416 39.609 1.00 87.12 1129 VAL A O 1
ATOM 8880 N N . GLY A 1 1130 ? 5.386 -0.789 38.089 1.00 82.44 1130 GLY A N 1
ATOM 8881 C CA . GLY A 1 1130 ? 4.831 -1.660 37.051 1.00 82.44 1130 GLY A CA 1
ATOM 8882 C C . GLY A 1 1130 ? 5.786 -2.791 36.660 1.00 82.44 1130 GLY A C 1
ATOM 8883 O O . GLY A 1 1130 ? 5.365 -3.941 36.549 1.00 82.44 1130 GLY A O 1
ATOM 8884 N N . GLN A 1 1131 ? 7.083 -2.497 36.540 1.00 85.12 1131 GLN A N 1
ATOM 8885 C CA . GLN A 1 1131 ? 8.112 -3.509 36.269 1.00 85.12 1131 GLN A CA 1
ATOM 8886 C C . GLN A 1 1131 ? 8.297 -4.480 37.445 1.00 85.12 1131 GLN A C 1
ATOM 8888 O O . GLN A 1 1131 ? 8.375 -5.689 37.235 1.00 85.12 1131 GLN A O 1
ATOM 8893 N N . MET A 1 1132 ? 8.310 -3.978 38.686 1.00 86.75 1132 MET A N 1
ATOM 8894 C CA . MET A 1 1132 ? 8.402 -4.822 39.888 1.00 86.75 1132 MET A CA 1
ATOM 8895 C C . MET A 1 1132 ? 7.209 -5.783 40.007 1.00 86.75 1132 MET A C 1
ATOM 8897 O O . MET A 1 1132 ? 7.373 -6.948 40.360 1.00 86.75 1132 MET A O 1
ATOM 8901 N N . ARG A 1 1133 ? 6.002 -5.308 39.683 1.00 81.06 1133 ARG A N 1
ATOM 8902 C CA . ARG A 1 1133 ? 4.742 -6.039 39.895 1.00 81.06 1133 ARG A CA 1
ATOM 8903 C C . ARG A 1 1133 ? 4.313 -6.919 38.717 1.00 81.06 1133 ARG A C 1
ATOM 8905 O O . ARG A 1 1133 ? 3.453 -7.782 38.877 1.00 81.06 1133 ARG A O 1
ATOM 8912 N N . ALA A 1 1134 ? 4.915 -6.750 37.542 1.00 67.94 1134 ALA A N 1
ATOM 8913 C CA . ALA A 1 1134 ? 4.727 -7.675 36.427 1.00 67.94 1134 ALA A CA 1
ATOM 8914 C C . ALA A 1 1134 ? 5.424 -9.030 36.675 1.00 67.94 1134 ALA A C 1
ATOM 8916 O O . ALA A 1 1134 ? 4.982 -10.048 36.139 1.00 67.94 1134 ALA A O 1
ATOM 8917 N N . GLY A 1 1135 ? 6.462 -9.053 37.529 1.00 56.88 1135 GLY A N 1
ATOM 8918 C CA . GLY A 1 1135 ? 7.483 -10.102 37.525 1.00 56.88 1135 GLY A CA 1
ATOM 8919 C C . GLY A 1 1135 ? 8.318 -9.961 36.251 1.00 56.88 1135 GLY A C 1
ATOM 8920 O O . GLY A 1 1135 ? 7.761 -9.795 35.167 1.00 56.88 1135 GLY A O 1
ATOM 8921 N N . SER A 1 1136 ? 9.645 -9.944 36.355 1.00 46.91 1136 SER A N 1
ATOM 8922 C CA . SER A 1 1136 ? 10.489 -9.696 35.182 1.00 46.91 1136 SER A CA 1
ATOM 8923 C C . SER A 1 1136 ? 10.147 -10.654 34.026 1.00 46.91 1136 SER A C 1
ATOM 8925 O O . SER A 1 1136 ? 10.000 -11.865 34.214 1.00 46.91 1136 SER A O 1
ATOM 8927 N N . SER A 1 1137 ? 9.927 -10.042 32.857 1.00 46.16 1137 SER A N 1
ATOM 8928 C CA . SER A 1 1137 ? 9.866 -10.616 31.507 1.00 46.16 1137 SER A CA 1
ATOM 8929 C C . SER A 1 1137 ? 9.748 -12.145 31.428 1.00 46.16 1137 SER A C 1
ATOM 8931 O O . SER A 1 1137 ? 10.706 -12.837 31.086 1.00 46.16 1137 SER A O 1
ATOM 8933 N N . SER A 1 1138 ? 8.556 -12.688 31.686 1.00 37.25 1138 SER A N 1
ATOM 8934 C CA . SER A 1 1138 ? 8.186 -14.002 31.150 1.00 37.25 1138 SER A CA 1
ATOM 8935 C C . SER A 1 1138 ? 6.758 -13.985 30.605 1.00 37.25 1138 SER A C 1
ATOM 8937 O O . SER A 1 1138 ? 5.771 -13.979 31.339 1.00 37.25 1138 SER A O 1
ATOM 8939 N N . GLU A 1 1139 ? 6.683 -13.973 29.276 1.00 42.53 1139 GLU A N 1
ATOM 8940 C CA . GLU A 1 1139 ? 5.521 -14.247 28.432 1.00 42.53 1139 GLU A CA 1
ATOM 8941 C C . GLU A 1 1139 ? 5.051 -15.699 28.626 1.00 42.53 1139 GLU A C 1
ATOM 8943 O O . GLU A 1 1139 ? 5.255 -16.574 27.787 1.00 42.53 1139 GLU A O 1
ATOM 8948 N N . SER A 1 1140 ? 4.454 -16.022 29.770 1.00 36.06 1140 SER A N 1
ATOM 8949 C CA . SER A 1 1140 ? 3.844 -17.337 29.971 1.00 36.06 1140 SER A CA 1
ATOM 8950 C C . SER A 1 1140 ? 2.458 -17.202 30.592 1.00 36.06 1140 SER A C 1
ATOM 8952 O O . SER A 1 1140 ? 2.295 -16.472 31.573 1.00 36.06 1140 SER A O 1
ATOM 8954 N N . PRO A 1 1141 ? 1.436 -17.902 30.059 1.00 40.72 1141 PRO A N 1
ATOM 8955 C CA . PRO A 1 1141 ? 0.145 -17.983 30.723 1.00 40.72 1141 PRO A CA 1
ATOM 8956 C C . PRO A 1 1141 ? 0.350 -18.577 32.121 1.00 40.72 1141 PRO A C 1
ATOM 8958 O O . PRO A 1 1141 ? 1.044 -19.583 32.270 1.00 40.72 1141 PRO A O 1
ATOM 8961 N N . ILE A 1 1142 ? -0.265 -17.968 33.139 1.00 43.56 1142 ILE A N 1
ATOM 8962 C CA . ILE A 1 1142 ? -0.273 -18.466 34.521 1.00 43.56 1142 ILE A CA 1
ATOM 8963 C C . ILE A 1 1142 ? -0.902 -19.866 34.501 1.00 43.56 1142 ILE A C 1
ATOM 8965 O O . ILE A 1 1142 ? -2.124 -20.006 34.441 1.00 43.56 1142 ILE A O 1
ATOM 8969 N N . THR A 1 1143 ? -0.070 -20.906 34.491 1.00 43.19 1143 THR A N 1
ATOM 8970 C CA . THR A 1 1143 ? -0.510 -22.308 34.369 1.00 43.19 1143 THR A CA 1
ATOM 8971 C C . THR A 1 1143 ? -0.289 -23.093 35.659 1.00 43.19 1143 THR A C 1
ATOM 8973 O O . THR A 1 1143 ? -0.804 -24.204 35.792 1.00 43.19 1143 THR A O 1
ATOM 8976 N N . SER A 1 1144 ? 0.392 -22.503 36.649 1.00 49.00 1144 SER A N 1
ATOM 8977 C CA . SER A 1 1144 ? 0.634 -23.108 37.959 1.00 49.00 1144 SER A CA 1
ATOM 8978 C C . SER A 1 1144 ? 0.491 -22.111 39.119 1.00 49.00 1144 SER A C 1
ATOM 8980 O O . SER A 1 1144 ? 0.549 -20.895 38.941 1.00 49.00 1144 SER A O 1
ATOM 8982 N N . VAL A 1 1145 ? 0.333 -22.635 40.339 1.00 49.94 1145 VAL A N 1
ATOM 8983 C CA . VAL A 1 1145 ? 0.307 -21.846 41.586 1.00 49.94 1145 VAL A CA 1
ATOM 8984 C C . VAL A 1 1145 ? 1.650 -21.131 41.835 1.00 49.94 1145 VAL A C 1
ATOM 8986 O O . VAL A 1 1145 ? 1.659 -20.096 42.494 1.00 49.94 1145 VAL A O 1
ATOM 8989 N N . SER A 1 1146 ? 2.770 -21.604 41.262 1.00 54.94 1146 SER A N 1
ATOM 8990 C CA . SER A 1 1146 ? 4.077 -20.945 41.421 1.00 54.94 1146 SER A CA 1
ATOM 8991 C C . SER A 1 1146 ? 4.231 -19.680 40.568 1.00 54.94 1146 SER A C 1
ATOM 8993 O O . SER A 1 1146 ? 4.970 -18.783 40.953 1.00 54.94 1146 SER A O 1
ATOM 8995 N N . ASP A 1 1147 ? 3.504 -19.544 39.451 1.00 63.19 1147 ASP A N 1
ATOM 8996 C CA . ASP A 1 1147 ? 3.563 -18.336 38.605 1.00 63.19 1147 ASP A CA 1
ATOM 8997 C C . ASP A 1 1147 ? 2.865 -17.122 39.235 1.00 63.19 1147 ASP A C 1
ATOM 8999 O O . ASP A 1 1147 ? 3.186 -15.976 38.917 1.00 63.19 1147 ASP A O 1
ATOM 9003 N N . GLN A 1 1148 ? 1.919 -17.350 40.152 1.00 66.69 1148 GLN A N 1
ATOM 9004 C CA . GLN A 1 1148 ? 1.222 -16.269 40.855 1.00 66.69 1148 GLN A CA 1
ATOM 9005 C C . GLN A 1 1148 ? 2.118 -15.554 41.875 1.00 66.69 1148 GLN A C 1
ATOM 9007 O O . GLN A 1 1148 ? 1.854 -14.394 42.183 1.00 66.69 1148 GLN A O 1
ATOM 9012 N N . LEU A 1 1149 ? 3.182 -16.215 42.347 1.00 77.50 1149 LEU A N 1
ATOM 9013 C CA . LEU A 1 1149 ? 4.095 -15.701 43.371 1.00 77.50 1149 LEU A CA 1
ATOM 9014 C C . LEU A 1 1149 ? 5.302 -14.944 42.790 1.00 77.50 1149 LEU A C 1
ATOM 9016 O O . LEU A 1 1149 ? 5.980 -14.245 43.535 1.00 77.50 1149 LEU A O 1
ATOM 9020 N N . LYS A 1 1150 ? 5.543 -15.004 41.471 1.00 82.88 1150 LYS A N 1
ATOM 9021 C CA . LYS A 1 1150 ? 6.691 -14.345 40.814 1.00 82.88 1150 LYS A CA 1
ATOM 9022 C C . LYS A 1 1150 ? 6.805 -12.835 41.094 1.00 82.88 1150 LYS A C 1
ATOM 9024 O O . LYS A 1 1150 ? 7.909 -12.388 41.390 1.00 82.88 1150 LYS A O 1
ATOM 9029 N N . PRO A 1 1151 ? 5.727 -12.023 41.050 1.00 86.19 1151 PRO A N 1
ATOM 9030 C CA . PRO A 1 1151 ? 5.836 -10.610 41.420 1.00 86.19 1151 PRO A CA 1
ATOM 9031 C C . PRO A 1 1151 ? 6.206 -10.401 42.885 1.00 86.19 1151 PRO A C 1
ATOM 9033 O O . PRO A 1 1151 ? 7.009 -9.527 43.188 1.00 86.19 1151 PRO A O 1
ATOM 9036 N N . LEU A 1 1152 ? 5.676 -11.235 43.786 1.00 87.75 1152 LEU A N 1
ATOM 9037 C CA . LEU A 1 1152 ? 6.029 -11.192 45.202 1.00 87.75 1152 LEU A CA 1
ATOM 9038 C C . LEU A 1 1152 ? 7.520 -11.512 45.400 1.00 87.75 1152 LEU A C 1
ATOM 9040 O O . LEU A 1 1152 ? 8.215 -10.781 46.104 1.00 87.75 1152 LEU A O 1
ATOM 9044 N N . GLU A 1 1153 ? 8.024 -12.555 44.735 1.00 88.81 1153 GLU A N 1
ATOM 9045 C CA . GLU A 1 1153 ? 9.446 -12.923 44.735 1.00 88.81 1153 GLU A CA 1
ATOM 9046 C C . GLU A 1 1153 ? 10.329 -11.796 44.185 1.00 88.81 1153 GLU A C 1
ATOM 9048 O O . GLU A 1 1153 ? 11.368 -11.480 44.765 1.00 88.81 1153 GLU A O 1
ATOM 9053 N N . PHE A 1 1154 ? 9.904 -11.145 43.100 1.00 89.94 1154 PHE A N 1
ATOM 9054 C CA . PHE A 1 1154 ? 10.678 -10.075 42.483 1.00 89.94 1154 PHE A CA 1
ATOM 9055 C C . PHE A 1 1154 ? 10.688 -8.791 43.320 1.00 89.94 1154 PHE A C 1
ATOM 9057 O O . PHE A 1 1154 ? 11.743 -8.178 43.505 1.00 89.94 1154 PHE A O 1
ATOM 9064 N N . CYS A 1 1155 ? 9.548 -8.407 43.900 1.00 91.25 1155 CYS A N 1
ATOM 9065 C CA . CYS A 1 1155 ? 9.474 -7.309 44.862 1.00 91.25 1155 CYS A CA 1
ATOM 9066 C C . CYS A 1 1155 ? 10.345 -7.584 46.100 1.00 91.25 1155 CYS A C 1
ATOM 9068 O O . CYS A 1 1155 ? 11.018 -6.673 46.590 1.00 91.25 1155 CYS A O 1
ATOM 9070 N N . LEU A 1 1156 ? 10.387 -8.838 46.572 1.00 90.19 1156 LEU A N 1
ATOM 9071 C CA . LEU A 1 1156 ? 11.236 -9.252 47.690 1.00 90.19 1156 LEU A CA 1
ATOM 9072 C C . LEU A 1 1156 ? 12.734 -9.170 47.336 1.00 90.19 1156 LEU A C 1
ATOM 9074 O O . LEU A 1 1156 ? 13.535 -8.730 48.160 1.00 90.19 1156 LEU A O 1
ATOM 9078 N N . ALA A 1 1157 ? 13.126 -9.486 46.101 1.00 90.69 1157 ALA A N 1
ATOM 9079 C CA . ALA A 1 1157 ? 14.491 -9.257 45.622 1.00 90.69 1157 ALA A CA 1
ATOM 9080 C C . ALA A 1 1157 ? 14.834 -7.760 45.506 1.00 90.69 1157 ALA A C 1
ATOM 9082 O O . ALA A 1 1157 ? 15.913 -7.335 45.923 1.00 90.69 1157 ALA A O 1
ATOM 9083 N N . CYS A 1 1158 ? 13.901 -6.937 45.013 1.00 91.81 1158 CYS A N 1
ATOM 9084 C CA . CYS A 1 1158 ? 14.080 -5.487 44.881 1.00 91.81 1158 CYS A CA 1
ATOM 9085 C C . CYS A 1 1158 ? 14.319 -4.791 46.227 1.00 91.81 1158 CYS A C 1
ATOM 9087 O O . CYS A 1 1158 ? 15.181 -3.913 46.306 1.00 91.81 1158 CYS A O 1
ATOM 9089 N N . ILE A 1 1159 ? 13.619 -5.186 47.300 1.00 91.12 1159 ILE A N 1
ATOM 9090 C CA . ILE A 1 1159 ? 13.849 -4.595 48.629 1.00 91.12 1159 ILE A CA 1
ATOM 9091 C C . ILE A 1 1159 ? 15.223 -4.971 49.203 1.00 91.12 1159 ILE A C 1
ATOM 9093 O O . ILE A 1 1159 ? 15.875 -4.126 49.823 1.00 91.12 1159 ILE A O 1
ATOM 9097 N N . HIS A 1 1160 ? 15.689 -6.202 48.962 1.00 87.75 1160 HIS A N 1
ATOM 9098 C CA . HIS A 1 1160 ? 17.006 -6.664 49.405 1.00 87.75 1160 HIS A CA 1
ATOM 9099 C C . HIS A 1 1160 ? 18.123 -5.923 48.670 1.00 87.75 1160 HIS A C 1
ATOM 9101 O O . HIS A 1 1160 ? 19.003 -5.352 49.311 1.00 87.75 1160 HIS A O 1
ATOM 9107 N N . VAL A 1 1161 ? 18.031 -5.824 47.340 1.00 87.88 1161 VAL A N 1
ATOM 9108 C CA . VAL A 1 1161 ? 18.965 -5.039 46.518 1.00 87.88 1161 VAL A CA 1
ATOM 9109 C C . VAL A 1 1161 ? 18.939 -3.555 46.883 1.00 87.88 1161 VAL A C 1
ATOM 9111 O O . VAL A 1 1161 ? 19.977 -2.895 46.866 1.00 87.88 1161 VAL A O 1
ATOM 9114 N N . GLY A 1 1162 ? 17.779 -3.013 47.260 1.00 84.25 1162 GLY A N 1
ATOM 9115 C CA . GLY A 1 1162 ? 17.662 -1.645 47.767 1.00 84.25 1162 GLY A CA 1
ATOM 9116 C C . GLY A 1 1162 ? 18.413 -1.397 49.081 1.00 84.25 1162 GLY A C 1
ATOM 9117 O O . GLY A 1 1162 ? 18.711 -0.247 49.387 1.00 84.25 1162 GLY A O 1
ATOM 9118 N N . GLY A 1 1163 ? 18.732 -2.447 49.845 1.00 79.19 1163 GLY A N 1
ATOM 9119 C CA . GLY A 1 1163 ? 19.544 -2.387 51.066 1.00 79.19 1163 GLY A CA 1
ATOM 9120 C C . GLY A 1 1163 ? 21.031 -2.708 50.872 1.00 79.19 1163 GLY A C 1
ATOM 9121 O O . GLY A 1 1163 ? 21.794 -2.604 51.832 1.00 79.19 1163 GLY A O 1
ATOM 9122 N N . GLU A 1 1164 ? 21.464 -3.106 49.670 1.00 82.44 1164 GLU A N 1
ATOM 9123 C CA . GLU A 1 1164 ? 22.872 -3.409 49.391 1.00 82.44 1164 GLU A CA 1
ATOM 9124 C C . GLU A 1 1164 ? 23.717 -2.125 49.380 1.00 82.44 1164 GLU A C 1
ATOM 9126 O O . GLU A 1 1164 ? 23.453 -1.203 48.602 1.00 82.44 1164 GLU A O 1
ATOM 9131 N N . SER A 1 1165 ? 24.781 -2.097 50.193 1.00 64.75 1165 SER A N 1
ATOM 9132 C CA . SER A 1 1165 ? 25.827 -1.070 50.116 1.00 64.75 1165 SER A CA 1
ATOM 9133 C C . SER A 1 1165 ? 26.758 -1.382 48.940 1.00 64.75 1165 SER A C 1
ATOM 9135 O O . SER A 1 1165 ? 27.474 -2.386 48.928 1.00 64.75 1165 SER A O 1
ATOM 9137 N N . ASN A 1 1166 ? 26.727 -0.537 47.910 1.00 57.31 1166 ASN A N 1
ATOM 9138 C CA . ASN A 1 1166 ? 27.433 -0.791 46.654 1.00 57.31 1166 ASN A CA 1
ATOM 9139 C C . ASN A 1 1166 ? 28.962 -0.667 46.828 1.00 57.31 1166 ASN A C 1
ATOM 9141 O O . ASN A 1 1166 ? 29.477 0.421 47.075 1.00 57.31 1166 ASN A O 1
ATOM 9145 N N . LYS A 1 1167 ? 29.704 -1.773 46.658 1.00 51.25 1167 LYS A N 1
ATOM 9146 C CA . LYS A 1 1167 ? 31.186 -1.814 46.692 1.00 51.25 1167 LYS A CA 1
ATOM 9147 C C . LYS A 1 1167 ? 31.852 -1.668 45.313 1.00 51.25 1167 LYS A C 1
ATOM 9149 O O . LYS A 1 1167 ? 33.049 -1.920 45.199 1.00 51.25 1167 LYS A O 1
ATOM 9154 N N . ASP A 1 1168 ? 31.104 -1.302 44.273 1.00 51.31 1168 ASP A N 1
ATOM 9155 C CA . ASP A 1 1168 ? 31.616 -1.253 42.898 1.00 51.31 1168 ASP A CA 1
ATOM 9156 C C . ASP A 1 1168 ? 32.338 0.085 42.584 1.00 51.31 1168 ASP A C 1
ATOM 9158 O O . ASP A 1 1168 ? 31.700 1.142 42.629 1.00 51.31 1168 ASP A O 1
ATOM 9162 N N . PRO A 1 1169 ? 33.650 0.085 42.253 1.00 43.44 1169 PRO A N 1
ATOM 9163 C CA . PRO A 1 1169 ? 34.424 1.295 41.946 1.00 43.44 1169 PRO A CA 1
ATOM 9164 C C . PRO A 1 1169 ? 34.113 1.927 40.576 1.00 43.44 1169 PRO A C 1
ATOM 9166 O O . PRO A 1 1169 ? 34.631 3.000 40.257 1.00 43.44 1169 PRO A O 1
ATOM 9169 N N . ALA A 1 1170 ? 33.313 1.281 39.723 1.00 45.31 1170 ALA A N 1
ATOM 9170 C CA . ALA A 1 1170 ? 33.132 1.684 38.331 1.00 45.31 1170 ALA A CA 1
ATOM 9171 C C . ALA A 1 1170 ? 31.890 2.567 38.088 1.00 45.31 1170 ALA A C 1
ATOM 9173 O O . ALA A 1 1170 ? 31.022 2.200 37.307 1.00 45.31 1170 ALA A O 1
ATOM 9174 N N . ARG A 1 1171 ? 31.795 3.767 38.692 1.00 55.28 1171 ARG A N 1
ATOM 9175 C CA . ARG A 1 1171 ? 30.872 4.838 38.222 1.00 55.28 1171 ARG A CA 1
ATOM 9176 C C . ARG A 1 1171 ? 31.272 6.230 38.755 1.00 55.28 1171 ARG A C 1
ATOM 9178 O O . ARG A 1 1171 ? 30.805 6.682 39.796 1.00 55.28 1171 ARG A O 1
ATOM 9185 N N . ARG A 1 1172 ? 32.072 6.970 37.969 1.00 50.50 1172 ARG A N 1
ATOM 9186 C CA . ARG A 1 1172 ? 32.576 8.347 38.235 1.00 50.50 1172 ARG A CA 1
ATOM 9187 C C . ARG A 1 1172 ? 31.517 9.437 38.524 1.00 50.50 1172 ARG A C 1
ATOM 9189 O O . ARG A 1 1172 ? 31.896 10.543 38.880 1.00 50.50 1172 ARG A O 1
ATOM 9196 N N . ARG A 1 1173 ? 30.209 9.180 38.361 1.00 50.44 1173 ARG A N 1
ATOM 9197 C CA . ARG A 1 1173 ? 29.140 10.172 38.636 1.00 50.44 1173 ARG A CA 1
ATOM 9198 C C . ARG A 1 1173 ? 28.591 10.130 40.072 1.00 50.44 1173 ARG A C 1
ATOM 9200 O O . ARG A 1 1173 ? 27.961 11.097 40.485 1.00 50.44 1173 ARG A O 1
ATOM 9207 N N . ARG A 1 1174 ? 28.830 9.054 40.839 1.00 51.62 1174 ARG A N 1
ATOM 9208 C CA . ARG A 1 1174 ? 28.300 8.900 42.214 1.00 51.62 1174 ARG A CA 1
ATOM 9209 C C . ARG A 1 1174 ? 29.130 9.610 43.290 1.00 51.62 1174 ARG A C 1
ATOM 9211 O O . ARG A 1 1174 ? 28.573 9.983 44.314 1.00 51.62 1174 ARG A O 1
ATOM 9218 N N . GLU A 1 1175 ? 30.415 9.873 43.040 1.00 50.50 1175 GLU A N 1
ATOM 9219 C CA . GLU A 1 1175 ? 31.295 10.587 43.987 1.00 50.50 1175 GLU A CA 1
ATOM 9220 C C . GLU A 1 1175 ? 30.875 12.049 44.239 1.00 50.50 1175 GLU A C 1
ATOM 9222 O O . GLU A 1 1175 ? 31.300 12.636 45.228 1.00 50.50 1175 GLU A O 1
ATOM 9227 N N . VAL A 1 1176 ? 30.023 12.632 43.382 1.00 51.38 1176 VAL A N 1
ATOM 9228 C CA . VAL A 1 1176 ? 29.613 14.048 43.465 1.00 51.38 1176 VAL A CA 1
ATOM 9229 C C . VAL A 1 1176 ? 28.237 14.244 44.129 1.00 51.38 1176 VAL A C 1
ATOM 9231 O O . VAL A 1 1176 ? 28.002 15.297 44.711 1.00 51.38 1176 VAL A O 1
ATOM 9234 N N . TYR A 1 1177 ? 27.331 13.253 44.091 1.00 54.84 1177 TYR A N 1
ATOM 9235 C CA . TYR A 1 1177 ? 25.899 13.471 44.386 1.00 54.84 1177 TYR A CA 1
ATOM 9236 C C . TYR A 1 1177 ? 25.243 12.525 45.414 1.00 54.84 1177 TYR A C 1
ATOM 9238 O O . TYR A 1 1177 ? 24.044 12.681 45.665 1.00 54.84 1177 TYR A O 1
ATOM 9246 N N . GLY A 1 1178 ? 25.991 11.587 46.011 1.00 62.41 1178 GLY A N 1
ATOM 9247 C CA . GLY A 1 1178 ? 25.501 10.661 47.049 1.00 62.41 1178 GLY A CA 1
ATOM 9248 C C . GLY A 1 1178 ? 24.761 9.416 46.525 1.00 62.41 1178 GLY A C 1
ATOM 9249 O O . GLY A 1 1178 ? 24.500 9.286 45.328 1.00 62.41 1178 GLY A O 1
ATOM 9250 N N . GLU A 1 1179 ? 24.457 8.472 47.425 1.00 69.69 1179 GLU A N 1
ATOM 9251 C CA . GLU A 1 1179 ? 23.657 7.265 47.143 1.00 69.69 1179 GLU A CA 1
ATOM 9252 C C . GLU A 1 1179 ? 22.151 7.585 47.180 1.00 69.69 1179 GLU A C 1
ATOM 9254 O O . GLU A 1 1179 ? 21.694 8.269 48.092 1.00 69.69 1179 GLU A O 1
ATOM 9259 N N . ILE A 1 1180 ? 21.392 7.083 46.197 1.00 82.81 1180 ILE A N 1
ATOM 9260 C CA . ILE A 1 1180 ? 19.933 7.258 46.081 1.00 82.81 1180 ILE A CA 1
ATOM 9261 C C . ILE A 1 1180 ? 19.235 6.233 46.987 1.00 82.81 1180 ILE A C 1
ATOM 9263 O O . ILE A 1 1180 ? 19.330 5.027 46.751 1.00 82.81 1180 ILE A O 1
ATOM 9267 N N . LYS A 1 1181 ? 18.533 6.699 48.024 1.00 83.81 1181 LYS A N 1
ATOM 9268 C CA . LYS A 1 1181 ? 17.891 5.849 49.049 1.00 83.81 1181 LYS A CA 1
ATOM 9269 C C . LYS A 1 1181 ? 16.419 5.515 48.770 1.00 83.81 1181 LYS A C 1
ATOM 9271 O O . LYS A 1 1181 ? 15.890 4.528 49.282 1.00 83.81 1181 LYS A O 1
ATOM 9276 N N . SER A 1 1182 ? 15.741 6.319 47.960 1.00 88.62 1182 SER A N 1
ATOM 9277 C CA . SER A 1 1182 ? 14.299 6.256 47.690 1.00 88.62 1182 SER A CA 1
ATOM 9278 C C . SER A 1 1182 ? 13.860 4.988 46.961 1.00 88.62 1182 SER A C 1
ATOM 9280 O O . SER A 1 1182 ? 12.724 4.552 47.143 1.00 88.62 1182 SER A O 1
ATOM 9282 N N . PHE A 1 1183 ? 14.758 4.327 46.222 1.00 90.94 1183 PHE A N 1
ATOM 9283 C CA . PHE A 1 1183 ? 14.463 3.048 45.570 1.00 90.94 1183 PHE A CA 1
ATOM 9284 C C . PHE A 1 1183 ? 13.970 1.992 46.566 1.00 90.94 1183 PHE A C 1
ATOM 9286 O O . PHE A 1 1183 ? 12.997 1.288 46.302 1.00 90.94 1183 PHE A O 1
ATOM 9293 N N . ARG A 1 1184 ? 14.607 1.914 47.744 1.00 90.25 1184 ARG A N 1
ATOM 9294 C CA . ARG A 1 1184 ? 14.245 0.955 48.794 1.00 90.25 1184 ARG A CA 1
ATOM 9295 C C . ARG A 1 1184 ? 12.826 1.197 49.314 1.00 90.25 1184 ARG A C 1
ATOM 9297 O O . ARG A 1 1184 ? 12.113 0.247 49.616 1.00 90.25 1184 ARG A O 1
ATOM 9304 N N . VAL A 1 1185 ? 12.397 2.458 49.361 1.00 89.56 1185 VAL A N 1
ATOM 9305 C CA . VAL A 1 1185 ? 11.036 2.848 49.756 1.00 89.56 1185 VAL A CA 1
ATOM 9306 C C . VAL A 1 1185 ? 10.024 2.446 48.682 1.00 89.56 1185 VAL A C 1
ATOM 9308 O O . VAL A 1 1185 ? 9.011 1.833 49.004 1.00 89.56 1185 VAL A O 1
ATOM 9311 N N . VAL A 1 1186 ? 10.317 2.713 47.406 1.00 91.12 1186 VAL A N 1
ATOM 9312 C CA . VAL A 1 1186 ? 9.457 2.307 46.277 1.00 91.12 1186 VAL A CA 1
ATOM 9313 C C . VAL A 1 1186 ? 9.303 0.783 46.219 1.00 91.12 1186 VAL A C 1
ATOM 9315 O O . VAL A 1 1186 ? 8.187 0.277 46.098 1.00 91.12 1186 VAL A O 1
ATOM 9318 N N . ALA A 1 1187 ? 10.402 0.044 46.397 1.00 91.81 1187 ALA A N 1
ATOM 9319 C CA . ALA A 1 1187 ? 10.390 -1.414 46.462 1.00 91.81 1187 ALA A CA 1
ATOM 9320 C C . ALA A 1 1187 ? 9.581 -1.943 47.661 1.00 91.81 1187 ALA A C 1
ATOM 9322 O O . ALA A 1 1187 ? 8.831 -2.907 47.513 1.00 91.81 1187 ALA A O 1
ATOM 9323 N N . ALA A 1 1188 ? 9.678 -1.298 48.831 1.00 90.19 1188 ALA A N 1
ATOM 9324 C CA . ALA A 1 1188 ? 8.891 -1.658 50.012 1.00 90.19 1188 ALA A CA 1
ATOM 9325 C C . ALA A 1 1188 ? 7.385 -1.491 49.766 1.00 90.19 1188 ALA A C 1
ATOM 9327 O O . ALA A 1 1188 ? 6.605 -2.379 50.108 1.00 90.19 1188 ALA A O 1
ATOM 9328 N N . CYS A 1 1189 ? 6.977 -0.386 49.135 1.00 89.62 1189 CYS A N 1
ATOM 9329 C CA . CYS A 1 1189 ? 5.581 -0.144 48.772 1.00 89.62 1189 CYS A CA 1
ATOM 9330 C C . CYS A 1 1189 ? 5.056 -1.208 47.798 1.00 89.62 1189 CYS A C 1
ATOM 9332 O O . CYS A 1 1189 ? 3.969 -1.745 48.011 1.00 89.62 1189 CYS A O 1
ATOM 9334 N N . ALA A 1 1190 ? 5.836 -1.552 46.768 1.00 89.38 1190 ALA A N 1
ATOM 9335 C CA . ALA A 1 1190 ? 5.470 -2.596 45.814 1.00 89.38 1190 ALA A CA 1
ATOM 9336 C C . ALA A 1 1190 ? 5.338 -3.976 46.488 1.00 89.38 1190 ALA A C 1
ATOM 9338 O O . ALA A 1 1190 ? 4.355 -4.679 46.256 1.00 89.38 1190 ALA A O 1
ATOM 9339 N N . LEU A 1 1191 ? 6.274 -4.330 47.378 1.00 90.62 1191 LEU A N 1
ATOM 9340 C CA . LEU A 1 1191 ? 6.241 -5.583 48.139 1.00 90.62 1191 LEU A CA 1
ATOM 9341 C C . LEU A 1 1191 ? 5.007 -5.682 49.042 1.00 90.62 1191 LEU A C 1
ATOM 9343 O O . LEU A 1 1191 ? 4.319 -6.701 49.037 1.00 90.62 1191 LEU A O 1
ATOM 9347 N N . LEU A 1 1192 ? 4.710 -4.628 49.807 1.00 87.75 1192 LEU A N 1
ATOM 9348 C CA . LEU A 1 1192 ? 3.531 -4.599 50.674 1.00 87.75 1192 LEU A CA 1
ATOM 9349 C C . LEU A 1 1192 ? 2.232 -4.733 49.876 1.00 87.75 1192 LEU A C 1
ATOM 9351 O O . LEU A 1 1192 ? 1.310 -5.404 50.335 1.00 87.75 1192 LEU A O 1
ATOM 9355 N N . PHE A 1 1193 ? 2.168 -4.122 48.691 1.00 84.19 1193 PHE A N 1
ATOM 9356 C CA . PHE A 1 1193 ? 1.012 -4.222 47.809 1.00 84.19 1193 PHE A CA 1
ATOM 9357 C C . PHE A 1 1193 ? 0.788 -5.660 47.318 1.00 84.19 1193 PHE A C 1
ATOM 9359 O O . PHE A 1 1193 ? -0.333 -6.163 47.371 1.00 84.19 1193 PHE A O 1
ATOM 9366 N N . GLU A 1 1194 ? 1.844 -6.342 46.862 1.00 85.50 1194 GLU A N 1
ATOM 9367 C CA . GLU A 1 1194 ? 1.740 -7.737 46.408 1.00 85.50 1194 GLU A CA 1
ATOM 9368 C C . GLU A 1 1194 ? 1.405 -8.699 47.558 1.00 85.50 1194 GLU A C 1
ATOM 9370 O O . GLU A 1 1194 ? 0.580 -9.597 47.384 1.00 85.50 1194 GLU A O 1
ATOM 9375 N N . LEU A 1 1195 ? 1.962 -8.475 48.755 1.00 84.25 1195 LEU A N 1
ATOM 9376 C CA . LEU A 1 1195 ? 1.580 -9.220 49.960 1.00 84.25 1195 LEU A CA 1
ATOM 9377 C C . LEU A 1 1195 ? 0.084 -9.068 50.268 1.00 84.25 1195 LEU A C 1
ATOM 9379 O O . LEU A 1 1195 ? -0.603 -10.064 50.486 1.00 84.25 1195 LEU A O 1
ATOM 9383 N N . ASP A 1 1196 ? -0.436 -7.839 50.235 1.00 81.00 1196 ASP A N 1
ATOM 9384 C CA . ASP A 1 1196 ? -1.845 -7.550 50.525 1.00 81.00 1196 ASP A CA 1
ATOM 9385 C C . ASP A 1 1196 ? -2.800 -8.172 49.486 1.00 81.00 1196 ASP A C 1
ATOM 9387 O O . ASP A 1 1196 ? -3.850 -8.713 49.842 1.00 81.00 1196 ASP A O 1
ATOM 9391 N N . LEU A 1 1197 ? -2.423 -8.171 48.200 1.00 77.94 1197 LEU A N 1
ATOM 9392 C CA . LEU A 1 1197 ? -3.186 -8.837 47.137 1.00 77.94 1197 LEU A CA 1
ATOM 9393 C C . LEU A 1 1197 ? -3.339 -10.343 47.379 1.00 77.94 1197 LEU A C 1
ATOM 9395 O O . LEU A 1 1197 ? -4.438 -10.888 47.211 1.00 77.94 1197 LEU A O 1
ATOM 9399 N N . ILE A 1 1198 ? -2.240 -11.003 47.755 1.00 78.81 1198 ILE A N 1
ATOM 9400 C CA . ILE A 1 1198 ? -2.195 -12.451 47.980 1.00 78.81 1198 ILE A CA 1
ATOM 9401 C C . ILE A 1 1198 ? -2.966 -12.813 49.252 1.00 78.81 1198 ILE A C 1
ATOM 9403 O O . ILE A 1 1198 ? -3.799 -13.720 49.221 1.00 78.81 1198 ILE A O 1
ATOM 9407 N N . GLU A 1 1199 ? -2.765 -12.070 50.342 1.00 76.62 1199 GLU A N 1
ATOM 9408 C CA . GLU A 1 1199 ? -3.462 -12.290 51.615 1.00 76.62 1199 GLU A CA 1
ATOM 9409 C C . GLU A 1 1199 ? -4.987 -12.091 51.496 1.00 76.62 1199 GLU A C 1
ATOM 9411 O O . GLU A 1 1199 ? -5.755 -12.819 52.128 1.00 76.62 1199 GLU A O 1
ATOM 9416 N N . LYS A 1 1200 ? -5.451 -11.158 50.649 1.00 69.94 1200 LYS A N 1
ATOM 9417 C CA . LYS A 1 1200 ? -6.884 -10.862 50.441 1.00 69.94 1200 LYS A CA 1
ATOM 9418 C C . LYS A 1 1200 ? -7.566 -11.700 49.345 1.00 69.94 1200 LYS A C 1
ATOM 9420 O O . LYS A 1 1200 ? -8.766 -11.526 49.122 1.00 69.94 1200 LYS A O 1
ATOM 9425 N N . GLY A 1 1201 ? -6.848 -12.580 48.638 1.00 58.75 1201 GLY A N 1
ATOM 9426 C CA . GLY A 1 1201 ? -7.410 -13.460 47.598 1.00 58.75 1201 GLY A CA 1
ATOM 9427 C C . GLY A 1 1201 ? -8.008 -12.735 46.380 1.00 58.75 1201 GLY A C 1
ATOM 9428 O O . GLY A 1 1201 ? -8.932 -13.248 45.741 1.00 58.75 1201 GLY A O 1
ATOM 9429 N N . ARG A 1 1202 ? -7.530 -11.525 46.060 1.00 53.31 1202 ARG A N 1
ATOM 9430 C CA . ARG A 1 1202 ? -8.083 -10.682 44.985 1.00 53.31 1202 ARG A CA 1
ATOM 9431 C C . ARG A 1 1202 ? -7.422 -10.975 43.634 1.00 53.31 1202 ARG A C 1
ATOM 9433 O O . ARG A 1 1202 ? -6.208 -11.124 43.544 1.00 53.31 1202 ARG A O 1
ATOM 9440 N N . LYS A 1 1203 ? -8.212 -11.018 42.552 1.00 50.00 1203 LYS A N 1
ATOM 9441 C CA . LYS A 1 1203 ? -7.679 -11.085 41.176 1.00 50.00 1203 LYS A CA 1
ATOM 9442 C C . LYS A 1 1203 ? -7.070 -9.734 40.781 1.00 50.00 1203 LYS A C 1
ATOM 9444 O O . LYS A 1 1203 ? -7.646 -8.696 41.107 1.00 50.00 1203 LYS A O 1
ATOM 9449 N N . ARG A 1 1204 ? -5.936 -9.765 40.065 1.00 45.53 1204 ARG A N 1
ATOM 9450 C CA . ARG A 1 1204 ? -5.215 -8.579 39.567 1.00 45.53 1204 ARG A CA 1
ATOM 9451 C C . ARG A 1 1204 ? -6.173 -7.660 38.797 1.00 45.53 1204 ARG A C 1
ATOM 9453 O O . ARG A 1 1204 ? -6.746 -8.083 37.796 1.00 45.53 1204 ARG A O 1
ATOM 9460 N N . LYS A 1 1205 ? -6.333 -6.421 39.263 1.00 36.41 1205 LYS A N 1
ATOM 9461 C CA . LYS A 1 1205 ? -6.844 -5.306 38.459 1.00 36.41 1205 LYS A CA 1
ATOM 9462 C C . LYS A 1 1205 ? -5.632 -4.487 38.026 1.00 36.41 1205 LYS A C 1
ATOM 9464 O O . LYS A 1 1205 ? -4.830 -4.134 38.891 1.00 36.41 1205 LYS A O 1
ATOM 9469 N N . PHE A 1 1206 ? -5.486 -4.296 36.719 1.00 30.23 1206 PHE A N 1
ATOM 9470 C CA . PHE A 1 1206 ? -4.517 -3.370 36.138 1.00 30.23 1206 PHE A CA 1
ATOM 9471 C C . PHE A 1 1206 ? -5.082 -1.958 36.165 1.00 30.23 1206 PHE A C 1
ATOM 9473 O O . PHE A 1 1206 ? -6.305 -1.831 35.912 1.00 30.23 1206 PHE A O 1
#

InterPro domains:
  IPR007855 RNA-dependent RNA polymerase [PTHR23079] (775-1123)
  IPR033400 Alpha-L-rhamnosidase RhaM [PF17132] (251-635)
  IPR057596 RDRP, core domain [PF05183] (774-1016)

Secondary structure (DSSP, 8-state):
--HHHHHHHHHHHHHHHB--TTPPPPEEEEEES-TTS-HHHHHHHHHHHHHTT--EEEEEE--GGGGTSSPPPTT--HHHHSTTSHHHHHHHHHHHHHHHHHT-EEEEESSSTTSSEE---TT-TTB-EEEEEEEEEPPTTSEEEEEPTTTTSSEEEEEEEEEEEEEEEEEEPPBTTTTBPPEEEEEEEEPGGG-EE-GGG--TTSEEEEE---BTTBEEEEEEEEEEE---EEEE----SS-STTTTEEEEB-TTSHHHHHHHHHHHHHHTTTSHHHHHHHHHHEEEEEE-------SSEE-TTHHHHHHHHHSS-SGGGGGGTSSS-S-TTT-TT-S-SEEEEESSTTTTHHHHHHHHHHHHHHHHHHHHHHHHHHHHTT-EEEEE-STTTTS-HHHHGGGSSEEEEESTTTTT-HHHHHHHHHHHHHHGGGS----EEEE---BT-TTT--HHHHHHHHHHHHHHT--EEEEEEEEP-S--TT--TT---GGGG-BS---STTSTTTTTTHHHHHHHHHHHHHHHHSSEEE-SEEEE---SS--TT---S---THHHHTT--EEEE-GGGGGSTT--EETTEESTTTT-BSEEEEETT----HHHHHHHHHHHHTT--EEEES-----STTEEEE-TT-HHHHHHHTT---SEEEEESSEEEEEEEE-SSEEEEEEEEESS-EEEEEEES--SEEEEE-TTT-BEEE--B-EEETTEEEEEEEE-TT-EEEEEEESSGGGTS---S--BS---TT------BTTTB------TTEEEEE-PPPTTTSPPPPPSEEEEEEEES--STTSEEEEEE-PPPTT-GGGG--SEEEE-S-SSS-TGGGTTT--SSSPEEEEE--GGG--SS--PPP----PPPP--SSPPPHHHHHHHHHHHHHH--HHHHHHHHHHHHHHSTTGGGSHHHHHHHHHHHHHHTHHHH--PPPGGGSPPPPSEEEGGGS--PPEEEEETTEEEE----SS----TT-TT---PEEE---SHHHHHHHH--HHHHIIIIIS-SS---HHHHHHHHHHHHHHHHHHH----GGGGHHHHHHHHHHHHHHHHHHHHHT-SBTTBPPPHHHHHHT----SSSPPHHHHHHHHHHHHHHHHHHHHHHHHHHH-SS------STTTTSHHHHHHHHHHHHHT--------TTTTTT----HHHHHHHHHHHHHHHHHHTTPPPP-

Radius of gyration: 38.86 Å; chains: 1; bounding box: 74×88×120 Å

Sequence (1206 aa):
MTLSLFQRQIAKREVQNNFRINIIPTLFYIYISDASVDTNTVVKDIEEAGAIGAGGMELLGLYNYGGSLAPQPAGADWATYGFGTPAFNAIFKASLQSAKSTGMIFDFALGPSQGQGVPANPNDEGLHWDLAPFNVSVPPNGAYNGQILGWGTGELVSLVSARVVNTSTVVNPASSLFSTPANNATRLVLAAGSLVDHTDAVSVDGKVSLSFNVSEHSTYRLFAYYQYQDLVKNLDIHESSTGSIFDNGSYTVDHFSARGAQTTIDFWENYILNDTDIKSLFQEVGRYGWEDSIEIKSNISWSPSLPGIFEQINGYQLGKYLPLVMYGNNNPGVQPSYPGNLECVLDRENQGQGYVNDFRDALEKGYQVYLDTLSAWLEGLGLGYSAQVSYNLPINMEVNINHVLAPECESLAFNNNIDGYRQFSGVANLANLAQKNVIPNEMGANLEKAFALPVSELLGQINTAFAGGVNQIVLHGQSYTGDYHKTTWPGYTFFFILTAESYYNKQPAWGHGFSDVINYISRNQYILQAGQPRTDIILYNRVSMTDLQLEALYSANNMINTDYTYTYLSPANSNLSQASVAGGLLAPHSPAYKAIVVTSDQNVTLAGVNKLQQYADAGLPVILSGEALRSSPSVYTTGFGQIALKLEQLNLTPRVAVHSNGTWYPVLRMDNNTDYLFIFSKESASQGKLTVSSTKTPYLLDSWTGKRSPFLHYKRSGNTTVIPLQLAANQTIAFAFSNELKYEIETPSLHASRVPSTVLGYDYSTSAHIHRPLQRLRVYVTYEPIEGRHAPPPNAGMVLVTRSPALHDGDIQFAQNVIPPDNHPLAELTNSIVFSSKGYRDLPSQLSGGDLDGDIFNVIWDTDAYPVRTFAPADYPRVSPVDIGRPVERDDMAQFFLDFMKTDHLGVIATRHMIMADQEAEGTSHPVCRKLAQLHSTAVDFSKTGIPVQMSEIPKGKPFRPDFMALGPVARIHNKSDIELEEYVIQAAYDEDDDMEPFHKYYRSEKILGKLYRGVDERQIWQEDIQSKVQPNEDEFWNEFLWSTLERCDKIGNLSWELWLDEARHIRLRYEEAVFSARNNYSEHPIDPLSELEVFIGSVMNKGVQTRRQRDQSNKLADEFDRISTWIVGQMRAGSSSESPITSVSDQLKPLEFCLACIHVGGESNKDPARRRREVYGEIKSFRVVAACALLFELDLIEKGRKRKF

Foldseek 3Di:
DPPVVVVVVVVVQVPLQFPDDDFDFFEFEEEDQWLVDDLVLSLVQLLLCLVLGGQAYEYAHAVVQQQPLHHHFVPDDQLQTNPLHPSNLVSVLSNLVSSLVSNHFYEYQLHHRQNQWHLDDLPQLQFFKFKDKDKDWQDQQQKDWFADPPPPVAAWPWKKKWKFQDKDKDKFCADPVQRRHIDIAMETATAPVGIDTCPVQQDPRRTHIGGDDHDPRIIMMIMIIHMDRPQDASHAHQAPPPVDSSHGHITGGLLLALSNLVRSVVSCVVRNVVPVSSLVSCVVRYAEHEGEDDQDFHQANDHPCLQVLLCVVPVDGLHSVVLQRSFQRTQCLNQVNPRDRYHYFYPDPCRSVVSNLSSQVSSLNSNLNSLLSNQVVQVVSVYWYEYQAAQRGQAARLLRLLSTQAYEEECVLQVLDLQLLLQNQVSLQLSVVPRNLAHEYAFFFDFPQELNQDLLNRLLSLVSSVLSLHQHYHYHHAYSQDADRPDDPSHDDRSPSGTDYHAGPSRVCSLPCVSLVSLLSSLSSSLSSPAAWAFAEEEEDDDSHNDSNSDNPQPQCLCQQFAGGYGYHYLSSCPRPQQDDDPQFGSCRHRGYNAYEYEPPDDADPSNVVSLVVSLVNNHQYEYQDDDDDDGPSYYYDHRNCVSVVCVVVVSHHQKGWFKPFGKRWIWHDDPFKIKIKIWTAAAWMWTKIKHQAPAFKWWQDSSPSGIAGDFEWADDPRIIMGIDTAGHGDMTMIMGGNCCVVSYVDAPHGHPDDPPLDDDFDDDPVNDGDFDDEPQEKADAADDDPPPGDHDDDFAKKWKAWPPAQALQLIDIGTHDDDDPPDVVVVDHRDMGWGSYDPDTNQCLHLHDPPPPIDMDIGPPPVPDDPDHDHRDDLDDDAADDPVDDDDPVNVVVLVVVLVVQLCLVVLVQLLQQCLQVDPCRSNDPLSVQSSNLNSCSVCCVVRVDGDDPVSNDDDDLAGEPLPADAFAWDPPDLQDIDGDPRDNDDDDDPPPPDDDDGHYDQGPDPSSVVSVVPPVVCCCVPPNRDPDDDPPVVVLVVLLVVLVVLVVVLHDFPLVVQQVVLLVLVVQLVVLLVVLQQPLDPDNPGGAASVLLQQLAGGDPDDQDPSRVVSSVVSNVSSVVSLVVSLVCLQVQHDDPDDCPDPNVLCRSLSSLSSNLVSLPDDDPDPPDPPCVPHHDNNCSNVSSSVSNVVSSVCSVVVDDDDD

pLDDT: mean 83.7, std 15.22, range [26.48, 98.62]

Organism: NCBI:txid1353008

=== Feature glossary ===
Legend for the data blocks above and below:

— What the protein is —

Sequence gives the chain of amino acids in standard one-letter code (A=alanine, C=cysteine, …, Y=tyrosine), read N→C. It is the only feature that is directly encoded by the gene; all structural features are derived from the folded form of this sequence.

The annotation block draws on four external resources. InterPro: which protein families and domains the sequence belongs to. GO: standardized terms for what the protein does, what process it participates in, and where in the cell it acts. CATH: which structural fold it has in the CATH hierarchy. Organism: the species of origin.

— Where its atoms are —

Atomic coordinates in PDBx/mmCIF format — the same representation the Protein Data Bank distributes. Each line of the _atom_site loop places one backbone atom in Cartesian space (units: ångströms, origin: arbitrary).

Six rendered views show the 3D structure from the faces of a cube — i.e. along ±x, ±y, ±z. Rendering representation is drawn randomly per protein from cartoon (secondary-structure ribbons), sticks (backbone bonds), or molecular surface; coloring is either N→C rainbow (blue at the N-terminus through red at the C-terminus) or one color per chain.

— Local backbone conformation —

DSSP 8-state secondary structure assigns each residue one of H (α-helix), G (3₁₀-helix), I (π-helix), E (extended β-strand), B (isolated β-bridge), T (hydrogen-bonded turn), S (bend), or '-' (coil). The assignment is computed from backbone hydrogen-bond geometry via the Kabsch–Sander algorithm.

P-SEA three-state annotation labels each residue as helix, strand, or coil based purely on the geometry of the Cα trace. It serves as a fallback when the full backbone (and thus DSSP) is unavailable.

φ (phi) and ψ (psi) are the two rotatable backbone dihedrals per residue: φ is the C(i-1)–N–Cα–C torsion, ψ is the N–Cα–C–N(i+1) torsion, both in degrees on (−180°, 180°]. α-helical residues cluster near (−60°, −45°); β-strand residues near (−120°, +130°). A Ramachandran plot is simply a scatter of (φ, ψ) for every residue.

— Global shape and packing —

Radius of gyration (Rg) is the root-mean-square distance of Cα atoms from their centroid — a single number for overall size and compactness. A globular domain of N residues has Rg ≈ 2.2·N^0.38 Å; an extended or disordered chain has a much larger Rg. The Cα contact count is the number of residue pairs whose Cα atoms are within 8 Å and are more than four positions apart in sequence — a standard proxy for tertiary packing density. The bounding box is the smallest axis-aligned box enclosing all Cα atoms.

Accessible surface area quantifies burial. A residue with SASA near zero is packed into the hydrophobic core; one with SASA >100 Å² sits on the surface. Computed here via the Shrake–Rupley numerical algorithm with a 1.4 Å probe.

The contact map is a binary N×N matrix image: pixel (i, j) is dark where Cα_i and Cα_j are within 8 Å and |i−j|>4. Because the |i−j|>4 filter removes local helical contacts, off-diagonal stripes parallel to the main diagonal indicate parallel β-sheets; stripes perpendicular to it indicate antiparallel β-sheets. The Ramachandran plot scatters every residue's (φ, ψ) pair against the sterically allowed regions. The PAE heatmap renders the predicted-aligned-error matrix.

— Structural neighborhood —

A 3Di character summarizes, for each residue, the relative orientation of the Cα frame of its nearest spatial neighbor. Because it encodes fold topology rather than chemistry, 3Di alignments detect remote structural similarity that sequence alignment misses.

Structural nearest neighbors (via Foldseek easy-search vs the PDB). Reported per hit: target PDB id, E-value, and alignment TM-score. A TM-score above ~0.5 is the conventional threshold for 'same fold'.

— Confidence and disorder —

For AlphaFold models, the B-factor field carries pLDDT — the model's own estimate of local accuracy on a 0–100 scale. Regions with pLDDT<50 should be treated as essentially unmodeled; they often correspond to intrinsically disordered segments.

B-factor (Debye–Waller factor) reflects atomic displacement in the crystal lattice. It is an experimental observable (units Å²), not a prediction; low values mean the atom is pinned down, high values mean it moves or is heterogeneous across the crystal.

Predicted Aligned Error (PAE) is an AlphaFold confidence matrix: entry (i, j) is the expected error in the position of residue j, in ångströms, when the prediction is superimposed on the true structure at residue i. Low PAE within a block of residues means that block is internally rigid and well-predicted; high PAE between two blocks means their relative placement is uncertain even if each block individually is confident.